Protein 6DXS (pdb70)

B-factor: mean 25.25, std 6.16, range [16.17, 60.84]

Solvent-accessible surface area: 50639 Å² total; per-residue (Å²): 120,25,18,0,3,5,3,4,4,3,10,38,10,3,125,21,4,48,97,18,16,98,80,10,47,61,11,78,140,56,73,100,112,58,35,126,80,38,180,15,50,62,90,64,0,77,93,12,0,71,58,24,4,13,112,10,6,76,131,28,43,16,55,6,4,4,1,5,4,68,7,55,24,13,8,12,47,36,26,43,51,84,5,5,43,58,7,0,69,19,9,0,57,6,0,15,71,0,28,102,41,13,70,48,7,1,8,1,7,0,6,10,3,8,0,57,108,18,81,6,86,17,0,46,64,11,0,61,57,0,4,79,140,59,25,2,0,0,2,6,0,7,16,0,1,25,1,0,32,9,121,22,44,42,1,37,56,176,54,1,26,64,0,0,97,39,2,60,113,14,53,4,1,0,11,0,8,3,0,13,28,85,9,107,2,6,38,21,24,0,0,0,11,1,3,3,4,3,6,2,0,0,14,3,0,84,18,79,6,15,67,82,15,92,83,3,34,0,1,0,0,9,0,0,0,1,0,0,0,0,24,0,4,0,56,1,5,2,75,80,69,190,39,53,65,8,89,93,6,3,12,96,10,0,3,0,0,0,0,0,3,8,56,30,0,1,71,7,2,32,93,30,7,90,35,74,1,4,0,6,0,4,21,7,9,12,17,1,85,10,35,3,43,75,71,49,74,74,1,2,16,0,48,115,16,2,63,72,13,146,26,60,112,120,62,54,35,6,3,5,8,15,2,1,1,110,0,7,40,74,3,24,58,100,2,101,98,74,35,26,127,106,112,47,24,0,3,4,2,1,7,3,7,48,21,11,155,30,2,51,77,17,15,92,85,6,54,63,12,73,131,62,70,102,117,52,42,120,80,39,175,11,52,62,34,65,0,55,88,20,0,52,58,29,2,8,116,11,2,74,113,34,39,17,58,9,2,3,1,3,4,78,3,43,20,14,16,9,45,29,22,45,49,72,1,9,44,49,4,0,70,13,6,0,58,5,0,10,68,0,37,101,32,5,22,26,3,3,8,4,8,0,5,9,3,11,3,53,109,28,83,8,90,25,1,30,59,8,0,50,67,0,5,90,151,53,30,3,0,0,2,6,0,10,13,0,1,24,0,1,101,64,178,35,44,53,0,32,63,176,58,0,20,68,0,0,84,45,2,55,113,14,57,3,2,1,12,2,5,1,0,11,31,64,18,141,90,31,122,16,44,50,36,0,15,78,36,2,2,33,61,1,0,45,29,3,0,109,24,74,3,17,54,89,20,96,83,5,33,0,2,0,0,29,3,0,22,39,0,8,164,77,33,42,163,13,136,35,54,2,108,148,80,190,43,62,64,5,86,88,7,2,5,97,11,0,3,0,0,0,10,31,42,90,49,87,15,2,75,60,4,35,119,38,6,81,41,79,0,5,0,7,0,3,12,8,16,12,55,56,110,39,69,14,122,115,84,44,70,85,54,2,16,0,42,106,22,1,72,71,17,147,36,58,101,154,62,51,40,15,3,6,0,13,5,0,3,104,0,6,42,64,3,30,57,87,3,120,40,27,35,15,120,122,184,32,26,0,1,7,3,2,9,2,10,52,25,6,160,28,1,63,87,17,8,94,84,6,46,57,11,67,162,78,72,120,111,53,47,126,80,30,155,14,54,60,89,69,0,97,120,20,0,94,59,24,1,22,100,9,5,157,110,34,35,17,66,9,2,3,1,5,4,85,4,39,36,14,15,8,44,39,12,45,37,73,3,8,45,49,3,0,68,8,9,0,57,6,0,18,71,0,34,115,42,24,66,117,15,2,9,3,11,0,3,8,0,12,3,50,106,26,87,8,88,22,1,24,58,5,0,54,66,0,2,77,137,51,37,3,1,0,2,7,0,5,18,2,2,15,1,0,91,69,175,40,44,59,0,39,55,179,61,1,27,74,0,0,94,35,1,48,117,19,62,4,1,1,14,2,4,0,0,13,37,60,22,139,90,29,129,19,48,51,37,0,18,74,32,4,3,33,69,2,0,44,26,1,0,119,18,81,5,20,60,81,16,90,86,5,25,0,2,0,0,22,4,0,25,36,0,10,164,74,35,48,157,8,120,36,52,1,24,141,84,128,38,53,23,5,49,39,7,1,14,71,6,0,5,0,0,1,9,32,44,82,50,83,19,2,72,61,5,32,122,50,12,79,51,72,1,3,0,7,0,4,16,8,16,10,56,48,107,37,82,10,118,120,78,48,73,79,56,2,16,0,44,111,18,2,62,70,25,154,31,51,116,146,62,51,36,19,3,12,5,10,2,0,3,109,0,7,41,76,5,25,56,93,3,121,91,130,53,66,127,120,106,24,18,0,3,5,6,3,4,2,11,48,31,12,168,31,6,60,81,12,11,92,71,7,56,51,13,77,139,63,68,110,124,54,50,124,72,37,154,14,47,66,80,78,0,90,111,18,0,92,59,21,3,35,103,22,7,165,122,33,45,21,71,8,5,4,1,5,5,84,6,44,37,7,17,8,40,37,10,51,36,70,6,5,39,60,5,0,59,10,8,0,60,6,1,13,57,0,28,108,38,22,63,109,20,2,10,2,8,0,10,5,2,8,2,53,111,24,76,5,91,28,0,36,62,6,0,61,71,0,2,72,134,64,27,2,1,0,2,5,0,8,15,1,1,24,2,0,39,8,134,25,44,26,0,38,54,182,58,1,25,71,0,0,109,31,3,57,118,5,61,3,2,1,14,4,7,4,2,12,31,69,2,134,8,12,34,22,31,0,0,1,16,2,2,4,5,2,3,2,0,1,11,1,0,74,18,74,3,15,63,76,18,85,84,3,33,0,1,0,1,8,0,0,0,2,0,0,0,0,28,0,2,0,36,2,5,3,13,83,70,116,48,53,12,5,34,19,9,2,6,84,5,0,5,0,0,0,1,0,5,8,50,30,0,1,65,7,1,38,100,25,6,41,27,49,0,5,0,6,0,4,23,9,10,12,16,1,92,25,85,2,103,102,72,51,84,93,1,3,7,0,42,118,16,3,62,64,22,150,34,58,116,117,47,50,49,18,4,3,6,13,0,0,1,121,0,8,36,72,5,27,54,99,3,114,92,124,57,70,118,109

Radius of gyration: 37.73 Å; Cα contacts (8 Å, |Δi|>4): 2686; chains: 4; bounding box: 111×92×84 Å

Organism: Sphingobium sp. (strain NBRC 103272 / SYK-6) (NCBI:txid627192)

Nearest PDB structures (foldseek):
  6dxq-assembly2_B  TM=1.000E+00  e=5.771E-63  Sphingobium sp. SYK-6
  6dxq-assembly1_C-2  TM=1.000E+00  e=2.843E-62  Sphingobium sp. SYK-6
  6dxq-assembly1_A  TM=1.000E+00  e=4.235E-62  Sphingobium sp. SYK-6
  6dxs-assembly1_A  TM=9.973E-01  e=2.475E-61  Sphingobium sp. SYK-6
  6dxq-assembly2_D-3  TM=9.991E-01  e=1.581E-59  Sphingobium sp. SYK-6

Foldseek 3Di:
DAFEAEDAAQQQAQPLLVVQLVQCLVQVVVVHDRDPRDDDDLVSLVVSCVVFVVVVCVVLVHFAYAYEHAFQPLLLVPDAQVSLVVNQCVRQVSLLSVCVVPVRHYAYAGEASDHPVDFCVRSLVVVCCCCVVSNHQAYEDEQCSNAADSPHDAPQDCSCVVVLVSCLVSVHAYEYGHYHHPDVVAGVPPGVLLVSLQVNLVSQLLHQRCVVVVQHAYEREPLSRCCLVCVVVSQVVCVVNVHDGCCVRPQVRYAYEQQHQDQVVSVRSPVRRDLLRYAYHFRAPHDFPDADPVPRGGSRSRVVNLVPDDDDVVSSCNHRPVNVCVNRVSVVVVVVVVVHDD/DAFEAEDAEPPQDDVLLVVLLVQCLVCVVVVHHRDDRDDDDLVSLVVRCVVFVVVVCVVLVHFAYAYEHFFQSQLQVSDHLVSLLVSQVVRQVSLLSNCVSPVRHYAYAGEASDHDPDARVRRLVVVCCCCPPSNHQAYEDEQCSNFADSPHDAPLDCSCVVVLVVCLVSLHAYEHAHYHHPDPVAGRPPGVLLVRLQSNVVSQLLDQSCVVVVSYAYEREQLRNCCLVVVVVSQVVCVVSPHDGCVPRPQVHYAYEQCHQDLVSLVSSPVRPDLLRYAYHQHAPHPFDDCDPVPRHGRSSSVVSVVPDPDDPVSSCSHRPNNVCVNRVSVVVVCVVVVNDD/DAFEAEDAALPQAQPQLVVQLVQLLVCVVVVHDGDDRDDDDLVRLVVSCCVFVVVVCVVLPHWAYAYEHQQQVLLQVSDHLSNLLVSQVVRQVSQLVNCVVPVRHYAYAGEASDHDPDFRPSRLVSCCCCVPPSPHQAYEDECPSNAADNPHDACLDCSCVVVQVSCLVSLHAYEHAHYHHPPPVADHPVGVLLCSLQVNVVSLLLDQSCVVVVSYAYEREQLRRCCLVVVVVSQVVCVVSVHDGCVPRPQVRYAYEQQHQDQVVNVSSPVRDDLLRYAYHQHAPPPFPDADVVPRHGSRSCVVNVVVDPDDPVSVCSRRPVSCCVSRVSVVVVCVVVVNDD/DAFEAADAELDQAADQLVVQLVQLLVCVVVVHHGDDRDDDDLVSLVCSCVVFVVVVCVVLVHFAYAYEHAQQPLQQVSDDLSSLLVSQVVRQVSLLSVCVVPVRHYAYEGEASDHDVDACPRSLVVVCCCCVPSNHQAYEAECCSNAADSPHDAPLDPSCVVVQVVCLVSVHAYEHAHYHHPPPPDDCPPGVLLVSLQVNVVSLLLDQVCVVVVSHAYEREPLSRCCLVCVVVSQVVSVVNVHDGCCPRPQVHYAYEQQHQDQVVSVSSPVRRDLLRYAYHQRAPDDFPDADVVPRHGSRSCVVNVVVDPDDPVSVCSHRPVSVCVNRVSVVVVCVVVVNHD

Structure (mmCIF, N/CA/C/O backbone):
data_6DXS
#
_entry.id   6DXS
#
_cell.length_a   82.689
_cell.length_b   78.253
_cell.length_c   136.216
_cell.angle_alpha   90.00
_cell.angle_beta   89.98
_cell.angle_gamma   90.00
#
_symmetry.space_group_name_H-M   'P 1 21 1'
#
loop_
_entity.id
_entity.type
_entity.pdbx_description
1 polymer '4-oxalomesaconate hydratase'
2 non-polymer 'ZINC ION'
3 non-polymer '(2Z)-4-oxobut-2-ene-1,2,4-tricarboxylic acid'
4 water water
#
loop_
_atom_site.group_PDB
_atom_site.id
_atom_site.type_symbol
_atom_site.label_atom_id
_atom_site.label_alt_id
_atom_site.label_comp_id
_atom_site.label_asym_id
_atom_site.label_entity_id
_atom_site.label_seq_id
_atom_site.pdbx_PDB_ins_code
_atom_site.Cartn_x
_atom_site.Cartn_y
_atom_site.Cartn_z
_atom_site.occupancy
_atom_site.B_iso_or_equiv
_atom_site.auth_seq_id
_atom_site.auth_comp_id
_atom_site.auth_asym_id
_atom_site.auth_atom_id
_atom_site.pdbx_PDB_model_num
ATOM 1 N N . MET A 1 1 ? 108.786 75.290 159.253 1.00 25.07 2 MET A N 1
ATOM 2 C CA . MET A 1 1 ? 109.652 75.652 160.372 1.00 28.93 2 MET A CA 1
ATOM 3 C C . MET A 1 1 ? 108.850 75.987 161.621 1.00 29.27 2 MET A C 1
ATOM 4 O O . MET A 1 1 ? 107.700 76.414 161.528 1.00 32.95 2 MET A O 1
ATOM 9 N N . MET A 1 2 ? 109.476 75.821 162.785 1.00 26.48 3 MET A N 1
ATOM 10 C CA . MET A 1 2 ? 108.833 76.011 164.076 1.00 26.66 3 MET A CA 1
ATOM 11 C C . MET A 1 2 ? 109.347 77.287 164.726 1.00 27.88 3 MET A C 1
ATOM 12 O O . MET A 1 2 ? 110.546 77.561 164.703 1.00 34.21 3 MET A O 1
ATOM 17 N N . ILE A 1 3 ? 108.442 78.063 165.312 1.00 29.53 4 ILE A N 1
ATOM 18 C CA . ILE A 1 3 ? 108.766 79.372 165.863 1.00 28.09 4 ILE A CA 1
ATOM 19 C C . ILE A 1 3 ? 108.538 79.297 167.366 1.00 28.79 4 ILE A C 1
ATOM 20 O O . ILE A 1 3 ? 107.394 79.336 167.835 1.00 35.22 4 ILE A O 1
ATOM 25 N N . ILE A 1 4 ? 109.624 79.200 168.126 1.00 21.99 5 ILE A N 1
ATOM 26 C CA . ILE A 1 4 ? 109.572 79.066 169.575 1.00 19.47 5 ILE A CA 1
ATOM 27 C C . ILE A 1 4 ? 110.109 80.343 170.198 1.00 20.37 5 ILE A C 1
ATOM 28 O O . ILE A 1 4 ? 111.205 80.800 169.849 1.00 22.38 5 ILE A O 1
ATOM 33 N N . ASP A 1 5 ? 109.352 80.888 171.151 1.00 20.57 6 ASP A N 1
ATOM 34 C CA . ASP A 1 5 ? 109.631 82.163 171.802 1.00 17.16 6 ASP A CA 1
ATOM 35 C C . ASP A 1 5 ? 110.187 81.857 173.193 1.00 18.46 6 ASP A C 1
ATOM 36 O O . ASP A 1 5 ? 109.435 81.480 174.094 1.00 17.33 6 ASP A O 1
ATOM 41 N N . CYS A 1 6 ? 111.507 82.014 173.370 1.00 17.30 7 CYS A N 1
ATOM 42 C CA . CYS A 1 6 ? 112.189 81.507 174.559 1.00 17.44 7 CYS A CA 1
ATOM 43 C C . CYS A 1 6 ? 112.016 82.380 175.794 1.00 18.07 7 CYS A C 1
ATOM 44 O O . CYS A 1 6 ? 112.453 81.968 176.877 1.00 17.72 7 CYS A O 1
ATOM 47 N N . HIS A 1 7 ? 111.364 83.540 175.685 1.00 21.71 8 HIS A N 1
ATOM 48 C CA . HIS A 1 7 ? 111.246 84.499 176.786 1.00 17.88 8 HIS A CA 1
ATOM 49 C C . HIS A 1 7 ? 109.807 84.984 176.870 1.00 17.31 8 HIS A C 1
ATOM 50 O O . HIS A 1 7 ? 109.351 85.724 175.997 1.00 17.18 8 HIS A O 1
ATOM 57 N N . GLY A 1 8 ? 109.094 84.572 177.912 1.00 18.48 9 GLY A N 1
ATOM 58 C CA . GLY A 1 8 ? 107.714 84.979 178.086 1.00 17.38 9 GLY A CA 1
ATOM 59 C C . GLY A 1 8 ? 107.235 84.775 179.503 1.00 17.53 9 GLY A C 1
ATOM 60 O O . GLY A 1 8 ? 107.336 83.664 180.025 1.00 17.65 9 GLY A O 1
ATOM 61 N N . HIS A 1 9 ? 106.710 85.820 180.137 1.00 17.96 10 HIS A N 1
ATOM 62 C CA . HIS A 1 9 ? 106.191 85.705 181.495 1.00 19.25 10 HIS A CA 1
ATOM 63 C C . HIS A 1 9 ? 104.677 85.856 181.523 1.00 18.10 10 HIS A C 1
ATOM 64 O O . HIS A 1 9 ? 104.032 86.278 180.562 1.00 17.97 10 HIS A O 1
ATOM 71 N N . TYR A 1 10 ? 104.118 85.462 182.649 1.00 22.88 11 TYR A N 1
ATOM 72 C CA . TYR A 1 10 ? 102.681 85.446 182.868 1.00 25.66 11 TYR A CA 1
ATOM 73 C C . TYR A 1 10 ? 102.363 86.733 183.620 1.00 22.97 11 TYR A C 1
ATOM 74 O O . TYR A 1 10 ? 102.488 86.795 184.844 1.00 22.68 11 TYR A O 1
ATOM 83 N N . THR A 1 11 ? 101.980 87.769 182.867 1.00 25.65 12 THR A N 1
ATOM 84 C CA . THR A 1 11 ? 101.820 89.135 183.368 1.00 24.69 12 THR A CA 1
ATOM 85 C C . THR A 1 11 ? 100.381 89.523 183.691 1.00 24.13 12 THR A C 1
ATOM 86 O O . THR A 1 11 ? 100.164 90.295 184.631 1.00 23.66 12 THR A O 1
ATOM 90 N N . VAL A 1 12 ? 99.400 89.029 182.927 1.00 24.70 13 VAL A N 1
ATOM 91 C CA . VAL A 1 12 ? 97.986 89.341 183.120 1.00 23.42 13 VAL A CA 1
ATOM 92 C C . VAL A 1 12 ? 97.331 88.118 183.754 1.00 26.65 13 VAL A C 1
ATOM 93 O O . VAL A 1 12 ? 96.884 87.210 183.047 1.00 25.42 13 VAL A O 1
ATOM 97 N N . LEU A 1 13 ? 97.222 88.121 185.086 1.00 29.87 14 LEU A N 1
ATOM 98 C CA . LEU A 1 13 ? 96.944 86.967 185.933 1.00 33.49 14 LEU A CA 1
ATOM 99 C C . LEU A 1 13 ? 95.505 86.963 186.430 1.00 36.62 14 LEU A C 1
ATOM 100 O O . LEU A 1 13 ? 94.815 87.986 186.391 1.00 34.22 14 LEU A O 1
ATOM 105 N N . PRO A 1 14 ? 95.009 85.811 186.894 1.00 36.57 15 PRO A N 1
ATOM 106 C CA . PRO A 1 14 ? 93.763 85.815 187.662 1.00 36.59 15 PRO A CA 1
ATOM 107 C C . PRO A 1 14 ? 93.881 86.760 188.847 1.00 41.65 15 PRO A C 1
ATOM 108 O O . PRO A 1 14 ? 94.946 86.914 189.447 1.00 44.36 15 PRO A O 1
ATOM 112 N N . LYS A 1 15 ? 92.765 87.411 189.173 1.00 42.65 16 LYS A N 1
ATOM 113 C CA . LYS A 1 15 ? 92.821 88.538 190.093 1.00 37.72 16 LYS A CA 1
ATOM 114 C C . LYS A 1 15 ? 93.138 88.085 191.513 1.00 35.15 16 LYS A C 1
ATOM 115 O O . LYS A 1 15 ? 93.856 88.776 192.242 1.00 35.50 16 LYS A O 1
ATOM 121 N N . ALA A 1 16 ? 92.631 86.916 191.915 1.00 36.71 17 ALA A N 1
ATOM 122 C CA . ALA A 1 16 ? 92.881 86.409 193.265 1.00 36.53 17 ALA A CA 1
ATOM 123 C C . ALA A 1 16 ? 94.370 86.225 193.535 1.00 34.90 17 ALA A C 1
ATOM 124 O O . ALA A 1 16 ? 94.850 86.511 194.641 1.00 34.27 17 ALA A O 1
ATOM 126 N N . HIS A 1 17 ? 95.109 85.712 192.549 1.00 34.74 18 HIS A N 1
ATOM 127 C CA . HIS A 1 17 ? 96.565 85.643 192.652 1.00 32.16 18 HIS A CA 1
ATOM 128 C C . HIS A 1 17 ? 97.147 86.947 193.185 1.00 31.05 18 HIS A C 1
ATOM 129 O O . HIS A 1 17 ? 97.955 86.945 194.122 1.00 33.44 18 HIS A O 1
ATOM 136 N N . ASP A 1 18 ? 96.735 88.077 192.599 1.00 30.90 19 ASP A N 1
ATOM 137 C CA . ASP A 1 18 ? 97.321 89.366 192.956 1.00 29.10 19 ASP A CA 1
ATOM 138 C C . ASP A 1 18 ? 96.780 89.871 194.291 1.00 27.87 19 ASP A C 1
ATOM 139 O O . ASP A 1 18 ? 97.554 90.255 195.174 1.00 25.46 19 ASP A O 1
ATOM 144 N N . GLU A 1 19 ? 95.451 89.853 194.467 1.00 28.26 20 GLU A N 1
ATOM 145 C CA . GLU A 1 19 ? 94.857 90.261 195.740 1.00 29.88 20 GLU A CA 1
ATOM 146 C C . GLU A 1 19 ? 95.509 89.534 196.905 1.00 31.81 20 GLU A C 1
ATOM 147 O O . GLU A 1 19 ? 95.682 90.104 197.990 1.00 33.78 20 GLU A O 1
ATOM 153 N N . TRP A 1 20 ? 95.861 88.267 196.699 1.00 32.51 21 TRP A N 1
ATOM 154 C CA . TRP A 1 20 ? 96.447 87.456 197.762 1.00 33.38 21 TRP A CA 1
ATOM 155 C C . TRP A 1 20 ? 97.855 87.924 198.098 1.00 28.07 21 TRP A C 1
ATOM 156 O O . TRP A 1 20 ? 98.200 88.097 199.271 1.00 28.01 21 TRP A O 1
ATOM 167 N N . ARG A 1 21 ? 98.686 88.115 197.072 1.00 27.42 22 ARG A N 1
ATOM 168 C CA . ARG A 1 21 ? 100.084 88.477 197.278 1.00 30.02 22 ARG A CA 1
ATOM 169 C C . ARG A 1 21 ? 100.216 89.755 198.103 1.00 32.11 22 ARG A C 1
ATOM 170 O O . ARG A 1 21 ? 101.122 89.875 198.935 1.00 35.57 22 ARG A O 1
ATOM 178 N N . GLU A 1 22 ? 99.315 90.719 197.888 1.00 30.42 23 GLU A N 1
ATOM 179 C CA . GLU A 1 22 ? 99.289 91.933 198.695 1.00 27.92 23 GLU A CA 1
ATOM 180 C C . GLU A 1 22 ? 98.947 91.632 200.141 1.00 34.35 23 GLU A C 1
ATOM 181 O O . GLU A 1 22 ? 99.428 92.315 201.050 1.00 37.67 23 GLU A O 1
ATOM 187 N N . GLN A 1 23 ? 98.102 90.630 200.368 1.00 37.08 24 GLN A N 1
ATOM 188 C CA . GLN A 1 23 ? 97.756 90.230 201.725 1.00 37.61 24 GLN A CA 1
ATOM 189 C C . GLN A 1 23 ? 98.898 89.478 202.383 1.00 36.17 24 GLN A C 1
ATOM 190 O O . GLN A 1 23 ? 99.139 89.639 203.585 1.00 37.78 24 GLN A O 1
ATOM 196 N N . GLN A 1 24 ? 99.601 88.640 201.617 1.00 36.26 25 GLN A N 1
ATOM 197 C CA . GLN A 1 24 ? 100.729 87.903 202.178 1.00 36.60 25 GLN A CA 1
ATOM 198 C C . GLN A 1 24 ? 101.844 88.847 202.593 1.00 40.20 25 GLN A C 1
ATOM 199 O O . GLN A 1 24 ? 102.601 88.549 203.525 1.00 46.02 25 GLN A O 1
ATOM 205 N N . LYS A 1 25 ? 101.963 89.984 201.910 1.00 38.34 26 LYS A N 1
ATOM 206 C CA . LYS A 1 25 ? 102.872 91.030 202.352 1.00 34.47 26 LYS A CA 1
ATOM 207 C C . LYS A 1 25 ? 102.228 91.899 203.423 1.00 31.22 26 LYS A C 1
ATOM 208 O O . LYS A 1 25 ? 102.922 92.408 204.311 1.00 29.02 26 LYS A O 1
ATOM 214 N N . ALA A 1 26 ? 100.905 92.049 203.363 1.00 32.02 27 ALA A N 1
ATOM 215 C CA . ALA A 1 26 ? 100.165 92.682 204.449 1.00 38.17 27 ALA A CA 1
ATOM 216 C C . ALA A 1 26 ? 100.288 91.874 205.735 1.00 39.65 27 ALA A C 1
ATOM 217 O O . ALA A 1 26 ? 100.641 92.409 206.793 1.00 42.62 27 ALA A O 1
ATOM 219 N N . ALA A 1 27 ? 99.983 90.581 205.666 1.00 38.65 28 ALA A N 1
ATOM 220 C CA . ALA A 1 27 ? 100.230 89.711 206.804 1.00 39.78 28 ALA A CA 1
ATOM 221 C C . ALA A 1 27 ? 101.677 89.824 207.271 1.00 38.52 28 ALA A C 1
ATOM 222 O O . ALA A 1 27 ? 101.947 90.091 208.447 1.00 40.36 28 ALA A O 1
ATOM 224 N N . PHE A 1 28 ? 102.624 89.640 206.352 1.00 38.29 29 PHE A N 1
ATOM 225 C CA . PHE A 1 28 ? 104.020 89.514 206.760 1.00 38.88 29 PHE A CA 1
ATOM 226 C C . PHE A 1 28 ? 104.503 90.738 207.523 1.00 40.43 29 PHE A C 1
ATOM 227 O O . PHE A 1 28 ? 105.337 90.615 208.429 1.00 43.33 29 PHE A O 1
ATOM 235 N N . LYS A 1 29 ? 104.026 91.925 207.164 1.00 36.24 30 LYS A N 1
ATOM 236 C CA . LYS A 1 29 ? 104.338 93.079 207.991 1.00 38.59 30 LYS A CA 1
ATOM 237 C C . LYS A 1 29 ? 103.691 92.931 209.356 1.00 41.08 30 LYS A C 1
ATOM 238 O O . LYS A 1 29 ? 104.353 93.068 210.387 1.00 46.91 30 LYS A O 1
ATOM 244 N N . ALA A 1 30 ? 102.403 92.606 209.380 1.00 39.05 31 ALA A N 1
ATOM 245 C CA . ALA A 1 30 ? 101.665 92.558 210.632 1.00 42.15 31 ALA A CA 1
ATOM 246 C C . ALA A 1 30 ? 102.001 91.276 211.382 1.00 46.28 31 ALA A C 1
ATOM 247 O O . ALA A 1 30 ? 101.226 90.807 212.222 1.00 45.33 31 ALA A O 1
ATOM 249 N N . GLY A 1 31 ? 103.166 90.708 211.069 1.00 47.75 32 GLY A N 1
ATOM 250 C CA . GLY A 1 31 ? 103.626 89.489 211.703 1.00 48.27 32 GLY A CA 1
ATOM 251 C C . GLY A 1 31 ? 102.525 88.459 211.733 1.00 47.31 32 GLY A C 1
ATOM 252 O O . GLY A 1 31 ? 102.477 87.617 212.634 1.00 46.36 32 GLY A O 1
ATOM 253 N N . GLN A 1 32 ? 101.606 88.534 210.722 1.00 47.40 33 GLN A N 1
ATOM 254 C CA . GLN A 1 32 ? 100.408 87.723 210.597 1.00 47.68 33 GLN A CA 1
ATOM 255 C C . GLN A 1 32 ? 100.667 86.490 209.738 1.00 46.81 33 GLN A C 1
ATOM 256 O O . GLN A 1 32 ? 101.572 86.482 208.895 1.00 41.95 33 GLN A O 1
ATOM 262 N N . PRO A 1 33 ? 99.873 85.444 209.947 1.00 49.65 34 PRO A N 1
ATOM 263 C CA . PRO A 1 33 ? 99.894 84.308 209.023 1.00 50.61 34 PRO A CA 1
ATOM 264 C C . PRO A 1 33 ? 99.499 84.763 207.629 1.00 50.85 34 PRO A C 1
ATOM 265 O O . PRO A 1 33 ? 98.912 85.829 207.440 1.00 50.47 34 PRO A O 1
ATOM 269 N N . ALA A 1 34 ? 99.837 83.940 206.640 1.00 49.30 35 ALA A N 1
ATOM 270 C CA . ALA A 1 34 ? 99.324 84.175 205.305 1.00 45.20 35 ALA A CA 1
ATOM 271 C C . ALA A 1 34 ? 97.841 83.815 205.262 1.00 41.97 35 ALA A C 1
ATOM 272 O O . ALA A 1 34 ? 97.385 82.945 206.010 1.00 42.90 35 ALA A O 1
ATOM 274 N N . PRO A 1 35 ? 97.066 84.471 204.409 1.00 39.14 36 PRO A N 1
ATOM 275 C CA . PRO A 1 35 ? 95.685 84.059 204.214 1.00 38.46 36 PRO A CA 1
ATOM 276 C C . PRO A 1 35 ? 95.636 82.808 203.360 1.00 39.52 36 PRO A C 1
ATOM 277 O O . PRO A 1 35 ? 96.551 82.565 202.557 1.00 41.95 36 PRO A O 1
ATOM 281 N N . PRO A 1 36 ? 94.606 81.982 203.512 1.00 38.85 37 PRO A N 1
ATOM 282 C CA . PRO A 1 36 ? 94.429 80.859 202.588 1.00 37.89 37 PRO A CA 1
ATOM 283 C C . PRO A 1 36 ? 94.597 81.308 201.140 1.00 38.91 37 PRO A C 1
ATOM 284 O O . PRO A 1 36 ? 94.169 82.399 200.754 1.00 35.89 37 PRO A O 1
ATOM 288 N N . TYR A 1 37 ? 95.246 80.464 200.340 1.00 39.31 38 TYR A N 1
ATOM 289 C CA . TYR A 1 37 ? 95.487 80.804 198.946 1.00 37.56 38 TYR A CA 1
ATOM 290 C C . TYR A 1 37 ? 94.225 80.565 198.133 1.00 41.43 38 TYR A C 1
ATOM 291 O O . TYR A 1 37 ? 93.705 79.445 198.131 1.00 45.34 38 TYR A O 1
ATOM 300 N N . PRO A 1 38 ? 93.724 81.563 197.414 1.00 40.21 39 PRO A N 1
ATOM 301 C CA . PRO A 1 38 ? 92.424 81.418 196.751 1.00 42.72 39 PRO A CA 1
ATOM 302 C C . PRO A 1 38 ? 92.423 80.291 195.728 1.00 44.56 39 PRO A C 1
ATOM 303 O O . PRO A 1 38 ? 93.304 80.209 194.868 1.00 48.64 39 PRO A O 1
ATOM 307 N N . GLU A 1 39 ? 91.416 79.420 195.823 1.00 43.04 40 GLU A N 1
ATOM 308 C CA . GLU A 1 39 ? 91.191 78.429 194.779 1.00 40.21 40 GLU A CA 1
ATOM 309 C C . GLU A 1 39 ? 90.807 79.137 193.484 1.00 37.16 40 GLU A C 1
ATOM 310 O O . GLU A 1 39 ? 89.904 79.978 193.471 1.00 41.30 40 GLU A O 1
ATOM 316 N N . ILE A 1 40 ? 91.495 78.800 192.396 1.00 36.55 41 ILE A N 1
ATOM 317 C CA . ILE A 1 40 ? 91.379 79.513 191.130 1.00 36.47 41 ILE A CA 1
ATOM 318 C C . ILE A 1 40 ? 90.976 78.535 190.038 1.00 41.20 41 ILE A C 1
ATOM 319 O O . ILE A 1 40 ? 91.535 77.437 189.941 1.00 43.28 41 ILE A O 1
ATOM 324 N N . SER A 1 41 ? 90.028 78.953 189.198 1.00 39.09 42 SER A N 1
ATOM 325 C CA . SER A 1 41 ? 89.420 78.079 188.203 1.00 36.94 42 SER A CA 1
ATOM 326 C C . SER A 1 41 ? 90.289 77.963 186.959 1.00 34.60 42 SER A C 1
ATOM 327 O O . SER A 1 41 ? 90.938 78.928 186.542 1.00 36.86 42 SER A O 1
ATOM 330 N N . ASP A 1 42 ? 90.281 76.767 186.356 1.00 31.31 43 ASP A N 1
ATOM 331 C CA . ASP A 1 42 ? 90.938 76.583 185.065 1.00 32.13 43 ASP A CA 1
ATOM 332 C C . ASP A 1 42 ? 90.523 77.677 184.091 1.00 33.35 43 ASP A C 1
ATOM 333 O O . ASP A 1 42 ? 91.334 78.159 183.292 1.00 33.85 43 ASP A O 1
ATOM 338 N N . ASP A 1 43 ? 89.257 78.086 184.145 1.00 34.72 44 ASP A N 1
ATOM 339 C CA . ASP A 1 43 ? 88.787 79.122 183.230 1.00 35.89 44 ASP A CA 1
ATOM 340 C C . ASP A 1 43 ? 89.404 80.478 183.570 1.00 37.26 44 ASP A C 1
ATOM 341 O O . ASP A 1 43 ? 89.886 81.188 182.680 1.00 37.69 44 ASP A O 1
ATOM 346 N N . GLU A 1 44 ? 89.422 80.848 184.858 1.00 35.60 45 GLU A N 1
ATOM 347 C CA . GLU A 1 44 ? 90.087 82.088 185.257 1.00 36.24 45 GLU A CA 1
ATOM 348 C C . GLU A 1 44 ? 91.536 82.129 184.799 1.00 35.45 45 GLU A C 1
ATOM 349 O O . GLU A 1 44 ? 92.124 83.215 184.721 1.00 38.29 45 GLU A O 1
ATOM 355 N N . ILE A 1 45 ? 92.125 80.961 184.552 1.00 37.10 46 ILE A N 1
ATOM 356 C CA . ILE A 1 45 ? 93.435 80.824 183.919 1.00 32.16 46 ILE A CA 1
ATOM 357 C C . ILE A 1 45 ? 93.314 80.844 182.404 1.00 32.69 46 ILE A C 1
ATOM 358 O O . ILE A 1 45 ? 94.079 81.513 181.703 1.00 26.94 46 ILE A O 1
ATOM 363 N N . ARG A 1 46 ? 92.377 80.051 181.884 1.00 33.90 47 ARG A N 1
ATOM 364 C CA . ARG A 1 46 ? 92.090 80.088 180.460 1.00 32.99 47 ARG A CA 1
ATOM 365 C C . ARG A 1 46 ? 91.794 81.511 180.006 1.00 26.60 47 ARG A C 1
ATOM 366 O O . ARG A 1 46 ? 92.342 81.986 179.009 1.00 26.70 47 ARG A O 1
ATOM 374 N N . GLU A 1 47 ? 90.937 82.218 180.735 1.00 26.78 48 GLU A N 1
ATOM 375 C CA . GLU A 1 47 ? 90.522 83.540 180.269 1.00 27.74 48 GLU A CA 1
ATOM 376 C C . GLU A 1 47 ? 91.725 84.465 180.079 1.00 25.58 48 GLU A C 1
ATOM 377 O O . GLU A 1 47 ? 91.933 85.023 178.992 1.00 28.32 48 GLU A O 1
ATOM 383 N N . THR A 1 48 ? 92.545 84.620 181.118 1.00 25.78 49 THR A N 1
ATOM 384 C CA . THR A 1 48 ? 93.696 85.514 181.014 1.00 26.19 49 THR A CA 1
ATOM 385 C C . THR A 1 48 ? 94.635 85.074 179.898 1.00 28.20 49 THR A C 1
ATOM 386 O O . THR A 1 48 ? 95.076 85.897 179.089 1.00 29.18 49 THR A O 1
ATOM 390 N N . ILE A 1 49 ? 94.948 83.773 179.828 1.00 30.22 50 ILE A N 1
ATOM 391 C CA . ILE A 1 49 ? 95.790 83.270 178.737 1.00 27.52 50 ILE A CA 1
ATOM 392 C C . ILE A 1 49 ? 95.075 83.444 177.402 1.00 29.12 50 ILE A C 1
ATOM 393 O O . ILE A 1 49 ? 95.542 84.165 176.513 1.00 30.95 50 ILE A O 1
ATOM 398 N N . GLU A 1 50 ? 93.910 82.806 177.256 1.00 31.47 51 GLU A N 1
ATOM 399 C CA . GLU A 1 50 ? 93.161 82.886 176.002 1.00 30.61 51 GLU A CA 1
ATOM 400 C C . GLU A 1 50 ? 93.015 84.328 175.527 1.00 26.85 51 GLU A C 1
ATOM 401 O O . GLU A 1 50 ? 93.121 84.608 174.327 1.00 23.95 51 GLU A O 1
ATOM 407 N N . ALA A 1 51 ? 92.781 85.261 176.458 1.00 27.67 52 ALA A N 1
ATOM 408 C CA . ALA A 1 51 ? 92.538 86.657 176.110 1.00 28.22 52 ALA A CA 1
ATOM 409 C C . ALA A 1 51 ? 93.813 87.435 175.802 1.00 31.24 52 ALA A C 1
ATOM 410 O O . ALA A 1 51 ? 93.755 88.467 175.127 1.00 35.22 52 ALA A O 1
ATOM 412 N N . ASN A 1 52 ? 94.958 86.978 176.305 1.00 29.83 53 ASN A N 1
ATOM 413 C CA . ASN A 1 52 ? 96.196 87.730 176.234 1.00 26.18 53 ASN A CA 1
ATOM 414 C C . ASN A 1 52 ? 97.177 86.948 175.380 1.00 26.27 53 ASN A C 1
ATOM 415 O O . ASN A 1 52 ? 97.227 87.147 174.146 1.00 26.70 53 ASN A O 1
ATOM 420 N N . GLN A 1 53 ? 97.971 86.045 175.953 1.00 24.85 54 GLN A N 1
ATOM 421 C CA . GLN A 1 53 ? 99.135 85.548 175.246 1.00 26.20 54 GLN A CA 1
ATOM 422 C C . GLN A 1 53 ? 98.729 84.733 174.038 1.00 26.87 54 GLN A C 1
ATOM 423 O O . GLN A 1 53 ? 99.319 84.879 172.964 1.00 24.46 54 GLN A O 1
ATOM 429 N N . LEU A 1 54 ? 97.722 83.872 174.187 1.00 29.98 55 LEU A N 1
ATOM 430 C CA . LEU A 1 54 ? 97.322 83.020 173.074 1.00 28.86 55 LEU A CA 1
ATOM 431 C C . LEU A 1 54 ? 96.740 83.840 171.923 1.00 23.84 55 LEU A C 1
ATOM 432 O O . LEU A 1 54 ? 96.970 83.516 170.752 1.00 21.44 55 LEU A O 1
ATOM 437 N N . ARG A 1 55 ? 96.029 84.929 172.230 1.00 27.66 56 ARG A N 1
ATOM 438 C CA . ARG A 1 55 ? 95.510 85.806 171.180 1.00 28.49 56 ARG A CA 1
ATOM 439 C C . ARG A 1 55 ? 96.631 86.448 170.372 1.00 24.94 56 ARG A C 1
ATOM 440 O O . ARG A 1 55 ? 96.471 86.688 169.169 1.00 22.32 56 ARG A O 1
ATOM 448 N N . LEU A 1 56 ? 97.771 86.727 171.008 1.00 24.39 57 LEU A N 1
ATOM 449 C CA . LEU A 1 56 ? 98.915 87.349 170.353 1.00 20.27 57 LEU A CA 1
ATOM 450 C C . LEU A 1 56 ? 99.831 86.332 169.696 1.00 21.88 57 LEU A C 1
ATOM 451 O O . LEU A 1 56 ? 100.446 86.629 168.666 1.00 25.56 57 LEU A O 1
ATOM 456 N N . ILE A 1 57 ? 99.977 85.162 170.319 1.00 19.52 58 ILE A N 1
ATOM 457 C CA . ILE A 1 57 ? 100.626 84.029 169.665 1.00 23.72 58 ILE A CA 1
ATOM 458 C C . ILE A 1 57 ? 99.984 83.792 168.300 1.00 26.84 58 ILE A C 1
ATOM 459 O O . ILE A 1 57 ? 100.669 83.717 167.274 1.00 27.91 58 ILE A O 1
ATOM 464 N N . LYS A 1 58 ? 98.647 83.742 168.259 1.00 26.16 59 LYS A N 1
ATOM 465 C CA . LYS A 1 58 ? 97.938 83.546 166.995 1.00 20.52 59 LYS A CA 1
ATOM 466 C C . LYS A 1 58 ? 98.291 84.630 165.991 1.00 23.75 59 LYS A C 1
ATOM 467 O O . LYS A 1 58 ? 98.835 84.355 164.913 1.00 26.41 59 LYS A O 1
ATOM 473 N N . GLU A 1 59 ? 97.958 85.877 166.326 1.00 25.30 60 GLU A N 1
ATOM 474 C CA . GLU A 1 59 ? 98.174 86.991 165.416 1.00 24.87 60 GLU A CA 1
ATOM 475 C C . GLU A 1 59 ? 99.615 87.078 164.951 1.00 24.16 60 GLU A C 1
ATOM 476 O O . GLU A 1 59 ? 99.881 87.574 163.852 1.00 23.84 60 GLU A O 1
ATOM 482 N N . ARG A 1 60 ? 100.561 86.625 165.766 1.00 21.08 61 ARG A N 1
ATOM 483 C CA . ARG A 1 60 ? 101.960 86.832 165.432 1.00 22.15 61 ARG A CA 1
ATOM 484 C C . ARG A 1 60 ? 102.623 85.634 164.777 1.00 19.04 61 ARG A C 1
ATOM 485 O O . ARG A 1 60 ? 103.767 85.751 164.331 1.00 17.68 61 ARG A O 1
ATOM 493 N N . GLY A 1 61 ? 101.935 84.506 164.677 1.00 21.03 62 GLY A N 1
ATOM 494 C CA . GLY A 1 61 ? 102.495 83.374 163.976 1.00 22.01 62 GLY A CA 1
ATOM 495 C C . GLY A 1 61 ? 103.532 82.583 164.744 1.00 21.51 62 GLY A C 1
ATOM 496 O O . GLY A 1 61 ? 104.485 82.080 164.141 1.00 22.39 62 GLY A O 1
ATOM 497 N N . ALA A 1 62 ? 103.370 82.448 166.062 1.00 23.70 63 ALA A N 1
ATOM 498 C CA . ALA A 1 62 ? 104.296 81.698 166.901 1.00 24.32 63 ALA A CA 1
ATOM 499 C C . ALA A 1 62 ? 103.660 80.394 167.351 1.00 26.91 63 ALA A C 1
ATOM 500 O O . ALA A 1 62 ? 102.466 80.346 167.656 1.00 32.88 63 ALA A O 1
ATOM 502 N N . ASP A 1 63 ? 104.473 79.341 167.405 1.00 26.84 64 ASP A N 1
ATOM 503 C CA . ASP A 1 63 ? 104.002 77.997 167.687 1.00 23.72 64 ASP A CA 1
ATOM 504 C C . ASP A 1 63 ? 103.982 77.694 169.175 1.00 22.42 64 ASP A C 1
ATOM 505 O O . ASP A 1 63 ? 103.044 77.058 169.662 1.00 24.77 64 ASP A O 1
ATOM 510 N N . MET A 1 64 ? 104.974 78.149 169.924 1.00 21.91 65 MET A N 1
ATOM 511 C CA . MET A 1 64 ? 104.904 77.914 171.356 1.00 25.87 65 MET A CA 1
ATOM 512 C C . MET A 1 64 ? 105.878 78.814 172.087 1.00 21.61 65 MET A C 1
ATOM 513 O O . MET A 1 64 ? 106.931 79.181 171.559 1.00 23.03 65 MET A O 1
ATOM 518 N N . THR A 1 65 ? 105.519 79.138 173.320 1.00 19.23 66 THR A N 1
ATOM 519 C CA . THR A 1 65 ? 106.302 80.024 174.170 1.00 20.57 66 THR A CA 1
ATOM 520 C C . THR A 1 65 ? 106.858 79.239 175.349 1.00 17.55 66 THR A C 1
ATOM 521 O O . THR A 1 65 ? 106.110 78.516 176.008 1.00 18.07 66 THR A O 1
ATOM 525 N N . ILE A 1 66 ? 108.159 79.388 175.612 1.00 17.57 67 ILE A N 1
ATOM 526 C CA . ILE A 1 66 ? 108.733 78.961 176.884 1.00 17.72 67 ILE A CA 1
ATOM 527 C C . ILE A 1 66 ? 108.272 79.938 177.949 1.00 17.73 67 ILE A C 1
ATOM 528 O O . ILE A 1 66 ? 108.519 81.146 177.851 1.00 20.29 67 ILE A O 1
ATOM 533 N N . PHE A 1 67 ? 107.614 79.419 178.976 1.00 17.85 68 PHE A N 1
ATOM 534 C CA . PHE A 1 67 ? 106.700 80.190 179.797 1.00 17.87 68 PHE A CA 1
ATOM 535 C C . PHE A 1 67 ? 107.128 80.055 181.249 1.00 20.39 68 PHE A C 1
ATOM 536 O O . PHE A 1 67 ? 107.296 78.940 181.743 1.00 22.93 68 PHE A O 1
ATOM 544 N N . SER A 1 68 ? 107.350 81.189 181.920 1.00 22.26 69 SER A N 1
ATOM 545 C CA . SER A 1 68 ? 107.756 81.157 183.320 1.00 22.13 69 SER A CA 1
ATOM 546 C C . SER A 1 68 ? 106.991 82.218 184.098 1.00 18.68 69 SER A C 1
ATOM 547 O O . SER A 1 68 ? 106.346 83.087 183.501 1.00 20.19 69 SER A O 1
ATOM 550 N N . PRO A 1 69 ? 107.029 82.173 185.424 1.00 19.12 70 PRO A N 1
ATOM 551 C CA . PRO A 1 69 ? 106.336 83.190 186.224 1.00 22.77 70 PRO A CA 1
ATOM 552 C C . PRO A 1 69 ? 106.811 84.602 185.904 1.00 23.21 70 PRO A C 1
ATOM 553 O O . PRO A 1 69 ? 107.886 84.817 185.351 1.00 24.23 70 PRO A O 1
ATOM 557 N N . ARG A 1 70 ? 105.988 85.578 186.287 1.00 24.43 71 ARG A N 1
ATOM 558 C CA . ARG A 1 70 ? 106.233 86.976 185.948 1.00 26.51 71 ARG A CA 1
ATOM 559 C C . ARG A 1 70 ? 107.501 87.505 186.610 1.00 26.43 71 ARG A C 1
ATOM 560 O O . ARG A 1 70 ? 107.790 87.206 187.775 1.00 27.61 71 ARG A O 1
ATOM 568 N N . ALA A 1 71 ? 108.250 88.320 185.855 1.00 27.17 72 ALA A N 1
ATOM 569 C CA . ALA A 1 71 ? 109.553 88.811 186.302 1.00 23.21 72 ALA A CA 1
ATOM 570 C C . ALA A 1 71 ? 109.413 89.957 187.286 1.00 22.08 72 ALA A C 1
ATOM 571 O O . ALA A 1 71 ? 109.979 89.920 188.382 1.00 26.97 72 ALA A O 1
ATOM 573 N N . SER A 1 72 ? 108.669 90.991 186.906 1.00 25.87 73 SER A N 1
ATOM 574 C CA . SER A 1 72 ? 108.456 92.114 187.799 1.00 28.31 73 SER A CA 1
ATOM 575 C C . SER A 1 72 ? 107.991 91.671 189.173 1.00 30.51 73 SER A C 1
ATOM 576 O O . SER A 1 72 ? 108.187 92.407 190.148 1.00 31.52 73 SER A O 1
ATOM 579 N N . ALA A 1 73 ? 107.405 90.474 189.276 1.00 29.76 74 ALA A N 1
ATOM 580 C CA . ALA A 1 73 ? 106.694 90.042 190.471 1.00 28.19 74 ALA A CA 1
ATOM 581 C C . ALA A 1 73 ? 107.395 88.943 191.257 1.00 27.26 74 ALA A C 1
ATOM 582 O O . ALA A 1 73 ? 106.948 88.620 192.361 1.00 27.81 74 ALA A O 1
ATOM 584 N N . MET A 1 74 ? 108.462 88.343 190.735 1.00 25.97 75 MET A N 1
ATOM 585 C CA . MET A 1 74 ? 109.250 87.456 191.576 1.00 24.56 75 MET A CA 1
ATOM 586 C C . MET A 1 74 ? 109.607 88.157 192.878 1.00 32.20 75 MET A C 1
ATOM 587 O O . MET A 1 74 ? 109.172 87.755 193.962 1.00 37.41 75 MET A O 1
ATOM 592 N N . ALA A 1 75 ? 110.397 89.218 192.785 1.00 30.56 76 ALA A N 1
ATOM 593 C CA . ALA A 1 75 ? 110.604 90.110 193.915 1.00 28.59 76 ALA A CA 1
ATOM 594 C C . ALA A 1 75 ? 111.299 89.423 195.082 1.00 29.98 76 ALA A C 1
ATOM 595 O O . ALA A 1 75 ? 110.882 89.623 196.232 1.00 34.58 76 ALA A O 1
ATOM 597 N N . PRO A 1 76 ? 112.385 88.643 194.852 1.00 27.77 77 PRO A N 1
ATOM 598 C CA . PRO A 1 76 ? 113.041 87.940 195.970 1.00 26.84 77 PRO A CA 1
ATOM 599 C C . PRO A 1 76 ? 113.385 88.826 197.162 1.00 29.57 77 PRO A C 1
ATOM 600 O O . PRO A 1 76 ? 113.665 88.307 198.252 1.00 29.90 77 PRO A O 1
ATOM 604 N N . HIS A 1 77 ? 113.377 90.153 196.960 1.00 25.21 78 HIS A N 1
ATOM 605 C CA . HIS A 1 77 ? 113.622 91.174 197.977 1.00 28.15 78 HIS A CA 1
ATOM 606 C C . HIS A 1 77 ? 112.461 91.357 198.947 1.00 29.05 78 HIS A C 1
ATOM 607 O O . HIS A 1 77 ? 112.547 92.203 199.837 1.00 29.07 78 HIS A O 1
ATOM 614 N N . VAL A 1 78 ? 111.368 90.630 198.788 1.00 30.55 79 VAL A N 1
ATOM 615 C CA . VAL A 1 78 ? 110.324 90.556 199.799 1.00 34.49 79 VAL A CA 1
ATOM 616 C C . VAL A 1 78 ? 110.049 89.069 200.015 1.00 41.38 79 VAL A C 1
ATOM 617 O O . VAL A 1 78 ? 109.437 88.419 199.154 1.00 46.80 79 VAL A O 1
ATOM 621 N N . GLY A 1 79 ? 110.524 88.513 201.135 1.00 38.81 80 GLY A N 1
ATOM 622 C CA . GLY A 1 79 ? 111.302 89.202 202.146 1.00 33.20 80 GLY A CA 1
ATOM 623 C C . GLY A 1 79 ? 112.322 88.232 202.708 1.00 31.41 80 GLY A C 1
ATOM 624 O O . GLY A 1 79 ? 113.516 88.530 202.764 1.00 37.43 80 GLY A O 1
ATOM 625 N N . ASP A 1 80 ? 111.856 87.053 203.099 1.00 31.39 81 ASP A N 1
ATOM 626 C CA . ASP A 1 80 ? 112.721 86.019 203.657 1.00 30.16 81 ASP A CA 1
ATOM 627 C C . ASP A 1 80 ? 112.478 84.729 202.882 1.00 34.48 81 ASP A C 1
ATOM 628 O O . ASP A 1 80 ? 111.965 84.727 201.758 1.00 40.97 81 ASP A O 1
ATOM 633 N N . GLN A 1 81 ? 112.851 83.598 203.476 1.00 34.51 82 GLN A N 1
ATOM 634 C CA . GLN A 1 81 ? 112.529 82.309 202.865 1.00 34.47 82 GLN A CA 1
ATOM 635 C C . GLN A 1 81 ? 111.025 82.024 202.914 1.00 32.50 82 GLN A C 1
ATOM 636 O O . GLN A 1 81 ? 110.382 81.808 201.879 1.00 30.47 82 GLN A O 1
ATOM 642 N N . SER A 1 82 ? 110.440 82.041 204.114 1.00 31.46 83 SER A N 1
ATOM 643 C CA . SER A 1 82 ? 109.049 81.646 204.308 1.00 31.97 83 SER A CA 1
ATOM 644 C C . SER A 1 82 ? 108.081 82.411 203.403 1.00 33.32 83 SER A C 1
ATOM 645 O O . SER A 1 82 ? 106.898 82.072 203.318 1.00 31.25 83 SER A O 1
ATOM 648 N N . VAL A 1 83 ? 108.559 83.445 202.723 1.00 39.86 84 VAL A N 1
ATOM 649 C CA . VAL A 1 83 ? 107.788 84.103 201.675 1.00 36.63 84 VAL A CA 1
ATOM 650 C C . VAL A 1 83 ? 108.175 83.574 200.305 1.00 36.78 84 VAL A C 1
ATOM 651 O O . VAL A 1 83 ? 107.320 83.148 199.529 1.00 35.83 84 VAL A O 1
ATOM 655 N N . ALA A 1 84 ? 109.476 83.572 200.014 1.00 35.80 85 ALA A N 1
ATOM 656 C CA . ALA A 1 84 ? 109.945 83.254 198.671 1.00 39.30 85 ALA A CA 1
ATOM 657 C C . ALA A 1 84 ? 109.552 81.841 198.262 1.00 38.41 85 ALA A C 1
ATOM 658 O O . ALA A 1 84 ? 109.240 81.588 197.093 1.00 37.12 85 ALA A O 1
ATOM 660 N N . VAL A 1 85 ? 109.553 80.903 199.199 1.00 39.68 86 VAL A N 1
ATOM 661 C CA . VAL A 1 85 ? 109.193 79.540 198.822 1.00 36.50 86 VAL A CA 1
ATOM 662 C C . VAL A 1 85 ? 107.721 79.501 198.426 1.00 33.12 86 VAL A C 1
ATOM 663 O O . VAL A 1 85 ? 107.411 79.324 197.242 1.00 32.84 86 VAL A O 1
ATOM 667 N N . PRO A 1 86 ? 106.783 79.675 199.348 1.00 33.69 87 PRO A N 1
ATOM 668 C CA . PRO A 1 86 ? 105.377 79.523 198.955 1.00 33.17 87 PRO A CA 1
ATOM 669 C C . PRO A 1 86 ? 105.035 80.345 197.729 1.00 32.67 87 PRO A C 1
ATOM 670 O O . PRO A 1 86 ? 104.338 79.861 196.834 1.00 33.21 87 PRO A O 1
ATOM 674 N N . TRP A 1 87 ? 105.556 81.571 197.648 1.00 36.45 88 TRP A N 1
ATOM 675 C CA . TRP A 1 87 ? 105.350 82.397 196.464 1.00 34.36 88 TRP A CA 1
ATOM 676 C C . TRP A 1 87 ? 105.958 81.745 195.228 1.00 31.50 88 TRP A C 1
ATOM 677 O O . TRP A 1 87 ? 105.345 81.740 194.154 1.00 34.56 88 TRP A O 1
ATOM 688 N N . ALA A 1 88 ? 107.153 81.171 195.361 1.00 26.88 89 ALA A N 1
ATOM 689 C CA . ALA A 1 88 ? 107.783 80.517 194.217 1.00 28.32 89 ALA A CA 1
ATOM 690 C C . ALA A 1 88 ? 106.943 79.346 193.706 1.00 31.45 89 ALA A C 1
ATOM 691 O O . ALA A 1 88 ? 106.769 79.180 192.491 1.00 34.28 89 ALA A O 1
ATOM 693 N N . GLN A 1 89 ? 106.416 78.519 194.613 1.00 26.69 90 GLN A N 1
ATOM 694 C CA . GLN A 1 89 ? 105.590 77.394 194.184 1.00 25.39 90 GLN A CA 1
ATOM 695 C C . GLN A 1 89 ? 104.264 77.870 193.603 1.00 26.80 90 GLN A C 1
ATOM 696 O O . GLN A 1 89 ? 103.850 77.426 192.526 1.00 27.72 90 GLN A O 1
ATOM 702 N N . ALA A 1 90 ? 103.564 78.746 194.322 1.00 20.21 91 ALA A N 1
ATOM 703 C CA . ALA A 1 90 ? 102.296 79.261 193.817 1.00 26.41 91 ALA A CA 1
ATOM 704 C C . ALA A 1 90 ? 102.415 79.719 192.365 1.00 27.13 91 ALA A C 1
ATOM 705 O O . ALA A 1 90 ? 101.522 79.454 191.554 1.00 26.34 91 ALA A O 1
ATOM 707 N N . CYS A 1 91 ? 103.516 80.413 192.021 1.00 27.71 92 CYS A N 1
ATOM 708 C CA . CYS A 1 91 ? 103.752 80.855 190.646 1.00 25.58 92 CYS A CA 1
ATOM 709 C C . CYS A 1 91 ? 104.152 79.697 189.730 1.00 25.23 92 CYS A C 1
ATOM 710 O O . CYS A 1 91 ? 103.653 79.584 188.602 1.00 23.83 92 CYS A O 1
ATOM 713 N N . ASN A 1 92 ? 105.071 78.842 190.174 1.00 20.44 93 ASN A N 1
ATOM 714 C CA . ASN A 1 92 ? 105.493 77.752 189.302 1.00 23.81 93 ASN A CA 1
ATOM 715 C C . ASN A 1 92 ? 104.367 76.742 189.089 1.00 26.54 93 ASN A C 1
ATOM 716 O O . ASN A 1 92 ? 104.222 76.197 187.989 1.00 30.51 93 ASN A O 1
ATOM 721 N N . ASN A 1 93 ? 103.545 76.485 190.117 1.00 27.21 94 ASN A N 1
ATOM 722 C CA . ASN A 1 93 ? 102.394 75.606 189.913 1.00 24.81 94 ASN A CA 1
ATOM 723 C C . ASN A 1 93 ? 101.405 76.202 188.916 1.00 27.68 94 ASN A C 1
ATOM 724 O O . ASN A 1 93 ? 100.751 75.465 188.173 1.00 30.19 94 ASN A O 1
ATOM 729 N N . LEU A 1 94 ? 101.279 77.530 188.884 1.00 28.80 95 LEU A N 1
ATOM 730 C CA . LEU A 1 94 ? 100.448 78.171 187.870 1.00 24.99 95 LEU A CA 1
ATOM 731 C C . LEU A 1 94 ? 100.955 77.855 186.467 1.00 26.01 95 LEU A C 1
ATOM 732 O O . LEU A 1 94 ? 100.173 77.501 185.579 1.00 23.68 95 LEU A O 1
ATOM 737 N N . ILE A 1 95 ? 102.272 77.983 186.250 1.00 30.28 96 ILE A N 1
ATOM 738 C CA . ILE A 1 95 ? 102.872 77.637 184.959 1.00 26.65 96 ILE A CA 1
ATOM 739 C C . ILE A 1 95 ? 102.574 76.187 184.603 1.00 23.46 96 ILE A C 1
ATOM 740 O O . ILE A 1 95 ? 102.129 75.884 183.490 1.00 25.24 96 ILE A O 1
ATOM 745 N N . ALA A 1 96 ? 102.848 75.267 185.532 1.00 22.05 97 ALA A N 1
ATOM 746 C CA . ALA A 1 96 ? 102.520 73.859 185.306 1.00 22.21 97 ALA A CA 1
ATOM 747 C C . ALA A 1 96 ? 101.076 73.681 184.850 1.00 24.86 97 ALA A C 1
ATOM 748 O O . ALA A 1 96 ? 100.798 72.910 183.923 1.00 28.88 97 ALA A O 1
ATOM 750 N N . ARG A 1 97 ? 100.138 74.370 185.504 1.00 24.30 98 ARG A N 1
ATOM 751 C CA . ARG A 1 97 ? 98.741 74.304 185.081 1.00 25.99 98 ARG A CA 1
ATOM 752 C C . ARG A 1 97 ? 98.579 74.865 183.678 1.00 24.43 98 ARG A C 1
ATOM 753 O O . ARG A 1 97 ? 97.966 74.233 182.812 1.00 24.63 98 ARG A O 1
ATOM 761 N N . VAL A 1 98 ? 99.129 76.058 183.434 1.00 23.14 99 VAL A N 1
ATOM 762 C CA . VAL A 1 98 ? 99.029 76.646 182.103 1.00 20.22 99 VAL A CA 1
ATOM 763 C C . VAL A 1 98 ? 99.554 75.675 181.065 1.00 20.35 99 VAL A C 1
ATOM 764 O O . VAL A 1 98 ? 98.986 75.541 179.978 1.00 23.49 99 VAL A O 1
ATOM 768 N N . VAL A 1 99 ? 100.647 74.982 181.377 1.00 21.92 100 VAL A N 1
ATOM 769 C CA . VAL A 1 99 ? 101.203 74.020 180.427 1.00 22.94 100 VAL A CA 1
ATOM 770 C C . VAL A 1 99 ? 100.229 72.866 180.203 1.00 26.58 100 VAL A C 1
ATOM 771 O O . VAL A 1 99 ? 99.969 72.463 179.062 1.00 28.83 100 VAL A O 1
ATOM 775 N N . ASP A 1 100 ? 99.680 72.306 181.279 1.00 23.37 101 ASP A N 1
ATOM 776 C CA . ASP A 1 100 ? 98.625 71.319 181.087 1.00 19.02 101 ASP A CA 1
ATOM 777 C C . ASP A 1 100 ? 97.522 71.878 180.201 1.00 22.38 101 ASP A C 1
ATOM 778 O O . ASP A 1 100 ? 97.334 71.418 179.071 1.00 30.21 101 ASP A O 1
ATOM 783 N N . LEU A 1 101 ? 96.805 72.888 180.693 1.00 20.12 102 LEU A N 1
ATOM 784 C CA . LEU A 1 101 ? 95.691 73.436 179.935 1.00 21.69 102 LEU A CA 1
ATOM 785 C C . LEU A 1 101 ? 96.081 73.802 178.513 1.00 25.77 102 LEU A C 1
ATOM 786 O O . LEU A 1 101 ? 95.218 73.843 177.633 1.00 29.27 102 LEU A O 1
ATOM 791 N N . PHE A 1 102 ? 97.358 74.095 178.264 1.00 23.48 103 PHE A N 1
ATOM 792 C CA . PHE A 1 102 ? 97.830 74.431 176.920 1.00 22.78 103 PHE A CA 1
ATOM 793 C C . PHE A 1 102 ? 99.196 73.808 176.696 1.00 24.16 103 PHE A C 1
ATOM 794 O O . PHE A 1 102 ? 100.226 74.496 176.690 1.00 26.39 103 PHE A O 1
ATOM 802 N N . PRO A 1 103 ? 99.239 72.491 176.476 1.00 22.29 104 PRO A N 1
ATOM 803 C CA . PRO A 1 103 ? 100.511 71.766 176.448 1.00 24.92 104 PRO A CA 1
ATOM 804 C C . PRO A 1 103 ? 101.147 71.634 175.073 1.00 23.66 104 PRO A C 1
ATOM 805 O O . PRO A 1 103 ? 102.288 71.152 174.981 1.00 18.28 104 PRO A O 1
ATOM 809 N N . GLU A 1 104 ? 100.454 72.043 174.012 1.00 22.42 105 GLU A N 1
ATOM 810 C CA . GLU A 1 104 ? 101.087 72.220 172.709 1.00 22.33 105 GLU A CA 1
ATOM 811 C C . GLU A 1 104 ? 101.670 73.611 172.537 1.00 20.94 105 GLU A C 1
ATOM 812 O O . GLU A 1 104 ? 102.325 73.875 171.525 1.00 22.41 105 GLU A O 1
ATOM 818 N N . THR A 1 105 ? 101.427 74.512 173.480 1.00 28.07 106 THR A N 1
ATOM 819 C CA . THR A 1 105 ? 101.784 75.913 173.320 1.00 23.70 106 THR A CA 1
ATOM 820 C C . THR A 1 105 ? 102.726 76.433 174.381 1.00 21.22 106 THR A C 1
ATOM 821 O O . THR A 1 105 ? 103.512 77.325 174.085 1.00 24.73 106 THR A O 1
ATOM 825 N N . PHE A 1 106 ? 102.682 75.911 175.597 1.00 17.90 107 PHE A N 1
ATOM 826 C CA . PHE A 1 106 ? 103.491 76.442 176.684 1.00 22.76 107 PHE A CA 1
ATOM 827 C C . PHE A 1 106 ? 104.355 75.342 177.277 1.00 24.25 107 PHE A C 1
ATOM 828 O O . PHE A 1 106 ? 103.829 74.354 177.798 1.00 28.93 107 PHE A O 1
ATOM 836 N N . ALA A 1 107 ? 105.672 75.513 177.187 1.00 17.99 108 ALA A N 1
ATOM 837 C CA . ALA A 1 107 ? 106.636 74.736 177.952 1.00 18.13 108 ALA A CA 1
ATOM 838 C C . ALA A 1 107 ? 107.119 75.537 179.160 1.00 23.13 108 ALA A C 1
ATOM 839 O O . ALA A 1 107 ? 107.265 76.759 179.102 1.00 24.69 108 ALA A O 1
ATOM 841 N N . GLY A 1 108 ? 107.393 74.829 180.253 1.00 25.98 109 GLY A N 1
ATOM 842 C CA . GLY A 1 108 ? 107.576 75.453 181.555 1.00 25.38 109 GLY A CA 1
ATOM 843 C C . GLY A 1 108 ? 109.025 75.689 181.939 1.00 20.95 109 GLY A C 1
ATOM 844 O O . GLY A 1 108 ? 109.875 74.802 181.820 1.00 18.61 109 GLY A O 1
ATOM 845 N N . VAL A 1 109 ? 109.280 76.895 182.428 1.00 22.51 110 VAL A N 1
ATOM 846 C CA . VAL A 1 109 ? 110.541 77.318 183.024 1.00 21.37 110 VAL A CA 1
ATOM 847 C C . VAL A 1 109 ? 110.191 77.855 184.406 1.00 20.83 110 VAL A C 1
ATOM 848 O O . VAL A 1 109 ? 109.143 78.483 184.579 1.00 21.02 110 VAL A O 1
ATOM 852 N N . CYS A 1 110 ? 111.025 77.584 185.400 1.00 20.22 111 CYS A N 1
ATOM 853 C CA . CYS A 1 110 ? 110.630 77.889 186.766 1.00 23.97 111 CYS A CA 1
ATOM 854 C C . CYS A 1 110 ? 111.446 79.033 187.363 1.00 29.99 111 CYS A C 1
ATOM 855 O O . CYS A 1 110 ? 112.607 79.247 187.005 1.00 19.03 111 CYS A O 1
ATOM 858 N N . MET A 1 111 ? 110.801 79.774 188.275 1.00 28.77 112 MET A N 1
ATOM 859 C CA . MET A 1 111 ? 111.440 80.812 189.075 1.00 25.15 112 MET A CA 1
ATOM 860 C C . MET A 1 111 ? 111.883 80.214 190.406 1.00 27.52 112 MET A C 1
ATOM 861 O O . MET A 1 111 ? 111.072 79.623 191.125 1.00 30.13 112 MET A O 1
ATOM 866 N N . LEU A 1 112 ? 113.161 80.380 190.738 1.00 27.76 113 LEU A N 1
ATOM 867 C CA . LEU A 1 112 ? 113.704 79.775 191.945 1.00 22.94 113 LEU A CA 1
ATOM 868 C C . LEU A 1 112 ? 113.365 80.609 193.175 1.00 22.38 113 LEU A C 1
ATOM 869 O O . LEU A 1 112 ? 113.239 81.833 193.096 1.00 23.87 113 LEU A O 1
ATOM 874 N N . PRO A 1 113 ? 113.245 79.976 194.315 1.00 22.30 114 PRO A N 1
ATOM 875 C CA . PRO A 1 113 ? 112.965 80.674 195.578 1.00 24.59 114 PRO A CA 1
ATOM 876 C C . PRO A 1 113 ? 114.201 81.309 196.227 1.00 27.62 114 PRO A C 1
ATOM 877 O O . PRO A 1 113 ? 114.498 81.083 197.406 1.00 25.24 114 PRO A O 1
ATOM 881 N N . GLN A 1 114 ? 114.929 82.111 195.451 1.00 24.72 115 GLN A N 1
ATOM 882 C CA . GLN A 1 114 ? 116.077 82.830 195.985 1.00 25.35 115 GLN A CA 1
ATOM 883 C C . GLN A 1 114 ? 115.622 83.946 196.904 1.00 24.62 115 GLN A C 1
ATOM 884 O O . GLN A 1 114 ? 114.630 84.626 196.639 1.00 26.36 115 GLN A O 1
ATOM 890 N N . SER A 1 115 ? 116.349 84.120 197.992 1.00 30.77 116 SER A N 1
ATOM 891 C CA . SER A 1 115 ? 116.166 85.218 198.925 1.00 31.78 116 SER A CA 1
ATOM 892 C C . SER A 1 115 ? 117.525 85.837 199.186 1.00 31.43 116 SER A C 1
ATOM 893 O O . SER A 1 115 ? 118.557 85.185 198.994 1.00 34.27 116 SER A O 1
ATOM 896 N N . PRO A 1 116 ? 117.565 87.099 199.614 1.00 28.32 117 PRO A N 1
ATOM 897 C CA . PRO A 1 116 ? 118.870 87.715 199.905 1.00 32.03 117 PRO A CA 1
ATOM 898 C C . PRO A 1 116 ? 119.690 86.903 200.886 1.00 37.23 117 PRO A C 1
ATOM 899 O O . PRO A 1 116 ? 120.893 86.698 200.672 1.00 39.24 117 PRO A O 1
ATOM 903 N N . GLU A 1 117 ? 119.046 86.394 201.940 1.00 35.75 118 GLU A N 1
ATOM 904 C CA . GLU A 1 117 ? 119.703 85.727 203.054 1.00 33.51 118 GLU A CA 1
ATOM 905 C C . GLU A 1 117 ? 120.076 84.277 202.773 1.00 32.32 118 GLU A C 1
ATOM 906 O O . GLU A 1 117 ? 120.840 83.698 203.552 1.00 35.95 118 GLU A O 1
ATOM 912 N N . ALA A 1 118 ? 119.580 83.688 201.693 1.00 32.64 119 ALA A N 1
ATOM 913 C CA . ALA A 1 118 ? 119.602 82.246 201.499 1.00 34.84 119 ALA A CA 1
ATOM 914 C C . ALA A 1 118 ? 120.601 81.831 200.424 1.00 36.37 119 ALA A C 1
ATOM 915 O O . ALA A 1 118 ? 120.816 82.552 199.445 1.00 40.03 119 ALA A O 1
ATOM 917 N N . ASP A 1 119 ? 121.204 80.651 200.612 1.00 31.01 120 ASP A N 1
ATOM 918 C CA . ASP A 1 119 ? 122.029 80.023 199.585 1.00 29.62 120 ASP A CA 1
ATOM 919 C C . ASP A 1 119 ? 121.136 79.296 198.582 1.00 28.05 120 ASP A C 1
ATOM 920 O O . ASP A 1 119 ? 119.906 79.380 198.624 1.00 28.34 120 ASP A O 1
ATOM 925 N N . MET A 1 120 ? 121.743 78.555 197.660 1.00 29.73 121 MET A N 1
ATOM 926 C CA . MET A 1 120 ? 120.952 77.932 196.609 1.00 27.05 121 MET A CA 1
ATOM 927 C C . MET A 1 120 ? 120.261 76.677 197.124 1.00 30.86 121 MET A C 1
ATOM 928 O O . MET A 1 120 ? 120.055 75.721 196.371 1.00 32.94 121 MET A O 1
ATOM 933 N N . THR A 1 121 ? 119.879 76.685 198.402 1.00 32.18 122 THR A N 1
ATOM 934 C CA . THR A 1 121 ? 119.314 75.520 199.067 1.00 30.13 122 THR A CA 1
ATOM 935 C C . THR A 1 121 ? 117.935 75.168 198.515 1.00 29.64 122 THR A C 1
ATOM 936 O O . THR A 1 121 ? 117.809 74.249 197.700 1.00 31.61 122 THR A O 1
ATOM 940 N N . SER A 1 122 ? 116.899 75.897 198.929 1.00 29.51 123 SER A N 1
ATOM 941 C CA . SER A 1 122 ? 115.572 75.663 198.373 1.00 29.21 123 SER A CA 1
ATOM 942 C C . SER A 1 122 ? 115.591 75.724 196.850 1.00 30.01 123 SER A C 1
ATOM 943 O O . SER A 1 122 ? 114.983 74.883 196.181 1.00 30.37 123 SER A O 1
ATOM 946 N N . SER A 1 123 ? 116.292 76.713 196.286 1.00 29.55 124 SER A N 1
ATOM 947 C CA . SER A 1 123 ? 116.323 76.879 194.838 1.00 26.28 124 SER A CA 1
ATOM 948 C C . SER A 1 123 ? 116.667 75.573 194.144 1.00 25.12 124 SER A C 1
ATOM 949 O O . SER A 1 123 ? 116.101 75.253 193.092 1.00 26.77 124 SER A O 1
ATOM 952 N N . ILE A 1 124 ? 117.588 74.798 194.731 1.00 27.85 125 ILE A N 1
ATOM 953 C CA . ILE A 1 124 ? 117.943 73.483 194.204 1.00 26.26 125 ILE A CA 1
ATOM 954 C C . ILE A 1 124 ? 116.748 72.542 194.284 1.00 26.71 125 ILE A C 1
ATOM 955 O O . ILE A 1 124 ? 116.500 71.739 193.378 1.00 26.23 125 ILE A O 1
ATOM 960 N N . ALA A 1 125 ? 115.997 72.629 195.379 1.00 28.49 126 ALA A N 1
ATOM 961 C CA . ALA A 1 125 ? 114.832 71.778 195.554 1.00 24.52 126 ALA A CA 1
ATOM 962 C C . ALA A 1 125 ? 113.710 72.175 194.605 1.00 26.09 126 ALA A C 1
ATOM 963 O O . ALA A 1 125 ? 113.040 71.309 194.043 1.00 31.87 126 ALA A O 1
ATOM 965 N N . GLU A 1 126 ? 113.490 73.470 194.404 1.00 28.97 127 GLU A N 1
ATOM 966 C CA . GLU A 1 126 ? 112.485 73.903 193.437 1.00 33.51 127 GLU A CA 1
ATOM 967 C C . GLU A 1 126 ? 112.848 73.551 191.998 1.00 34.49 127 GLU A C 1
ATOM 968 O O . GLU A 1 126 ? 111.967 73.601 191.134 1.00 32.81 127 GLU A O 1
ATOM 974 N N . LEU A 1 127 ? 114.093 73.144 191.730 1.00 35.17 128 LEU A N 1
ATOM 975 C CA . LEU A 1 127 ? 114.501 72.741 190.388 1.00 27.68 128 LEU A CA 1
ATOM 976 C C . LEU A 1 127 ? 114.185 71.281 190.113 1.00 27.11 128 LEU A C 1
ATOM 977 O O . LEU A 1 127 ? 113.786 70.943 188.998 1.00 27.05 128 LEU A O 1
ATOM 982 N N . GLU A 1 128 ? 114.375 70.407 191.108 1.00 31.31 129 GLU A N 1
ATOM 983 C CA . GLU A 1 128 ? 114.034 68.989 190.961 1.00 30.29 129 GLU A CA 1
ATOM 984 C C . GLU A 1 128 ? 112.539 68.800 190.762 1.00 25.55 129 GLU A C 1
ATOM 985 O O . GLU A 1 128 ? 112.106 68.111 189.833 1.00 26.78 129 GLU A O 1
ATOM 991 N N . ARG A 1 129 ? 111.734 69.387 191.647 1.00 27.12 130 ARG A N 1
ATOM 992 C CA . ARG A 1 129 ? 110.284 69.322 191.512 1.00 28.30 130 ARG A CA 1
ATOM 993 C C . ARG A 1 129 ? 109.849 69.750 190.121 1.00 27.91 130 ARG A C 1
ATOM 994 O O . ARG A 1 129 ? 109.124 69.021 189.428 1.00 26.26 130 ARG A O 1
ATOM 1002 N N . CYS A 1 130 ? 110.300 70.938 189.693 1.00 21.64 131 CYS A N 1
ATOM 1003 C CA . CYS A 1 130 ? 109.763 71.546 188.485 1.00 21.89 131 CYS A CA 1
ATOM 1004 C C . CYS A 1 130 ? 110.203 70.815 187.232 1.00 25.68 131 CYS A C 1
ATOM 1005 O O . CYS A 1 130 ? 109.478 70.828 186.234 1.00 32.22 131 CYS A O 1
ATOM 1008 N N . VAL A 1 131 ? 111.379 70.194 187.247 1.00 24.48 132 VAL A N 1
ATOM 1009 C CA . VAL A 1 131 ? 111.835 69.416 186.096 1.00 24.41 132 VAL A CA 1
ATOM 1010 C C . VAL A 1 131 ? 111.461 67.938 186.232 1.00 22.77 132 VAL A C 1
ATOM 1011 O O . VAL A 1 131 ? 111.061 67.301 185.258 1.00 21.11 132 VAL A O 1
ATOM 1015 N N . ASN A 1 132 ? 111.577 67.350 187.419 1.00 26.21 133 ASN A N 1
ATOM 1016 C CA . ASN A 1 132 ? 111.202 65.944 187.561 1.00 30.21 133 ASN A CA 1
ATOM 1017 C C . ASN A 1 132 ? 109.719 65.759 187.887 1.00 29.87 133 ASN A C 1
ATOM 1018 O O . ASN A 1 132 ? 109.020 64.994 187.213 1.00 33.10 133 ASN A O 1
ATOM 1023 N N . GLU A 1 133 ? 109.216 66.450 188.902 1.00 27.14 134 GLU A N 1
ATOM 1024 C CA . GLU A 1 133 ? 107.786 66.401 189.158 1.00 30.22 134 GLU A CA 1
ATOM 1025 C C . GLU A 1 133 ? 107.019 67.045 188.008 1.00 29.81 134 GLU A C 1
ATOM 1026 O O . GLU A 1 133 ? 106.295 66.355 187.284 1.00 31.70 134 GLU A O 1
ATOM 1032 N N . LEU A 1 134 ? 107.201 68.349 187.801 1.00 29.72 135 LEU A N 1
ATOM 1033 C CA . LEU A 1 134 ? 106.303 69.124 186.951 1.00 25.14 135 LEU A CA 1
ATOM 1034 C C . LEU A 1 134 ? 106.715 69.159 185.487 1.00 22.32 135 LEU A C 1
ATOM 1035 O O . LEU A 1 134 ? 105.953 69.685 184.670 1.00 21.83 135 LEU A O 1
ATOM 1040 N N . GLY A 1 135 ? 107.889 68.644 185.137 1.00 23.98 136 GLY A N 1
ATOM 1041 C CA . GLY A 1 135 ? 108.303 68.586 183.741 1.00 23.89 136 GLY A CA 1
ATOM 1042 C C . GLY A 1 135 ? 108.790 69.882 183.114 1.00 24.29 136 GLY A C 1
ATOM 1043 O O . GLY A 1 135 ? 108.490 70.156 181.943 1.00 27.75 136 GLY A O 1
ATOM 1044 N N . PHE A 1 136 ? 109.549 70.688 183.840 1.00 21.08 137 PHE A N 1
ATOM 1045 C CA . PHE A 1 136 ? 110.030 71.902 183.208 1.00 19.07 137 PHE A CA 1
ATOM 1046 C C . PHE A 1 136 ? 111.282 71.610 182.381 1.00 24.18 137 PHE A C 1
ATOM 1047 O O . PHE A 1 136 ? 111.846 70.517 182.424 1.00 27.68 137 PHE A O 1
ATOM 1055 N N . ILE A 1 137 ? 111.720 72.614 181.618 1.00 24.85 138 ILE A N 1
ATOM 1056 C CA . ILE A 1 137 ? 112.817 72.484 180.666 1.00 20.15 138 ILE A CA 1
ATOM 1057 C C . ILE A 1 137 ? 113.968 73.438 180.949 1.00 20.00 138 ILE A C 1
ATOM 1058 O O . ILE A 1 137 ? 114.993 73.366 180.267 1.00 19.45 138 ILE A O 1
ATOM 1063 N N . GLY A 1 138 ? 113.839 74.320 181.933 1.00 19.41 139 GLY A N 1
ATOM 1064 C CA . GLY A 1 138 ? 114.895 75.262 182.266 1.00 21.12 139 GLY A CA 1
ATOM 1065 C C . GLY A 1 138 ? 114.448 76.130 183.421 1.00 22.77 139 GLY A C 1
ATOM 1066 O O . GLY A 1 138 ? 113.351 75.970 183.957 1.00 18.91 139 GLY A O 1
ATOM 1067 N N . CYS A 1 139 ? 115.315 77.055 183.820 1.00 20.55 140 CYS A N 1
ATOM 1068 C CA . CYS A 1 139 ? 114.988 77.881 184.970 1.00 18.95 140 CYS A CA 1
ATOM 1069 C C . CYS A 1 139 ? 115.399 79.314 184.704 1.00 18.81 140 CYS A C 1
ATOM 1070 O O . CYS A 1 139 ? 116.118 79.611 183.750 1.00 18.69 140 CYS A O 1
ATOM 1073 N N . ASN A 1 140 ? 114.879 80.210 185.537 1.00 18.83 141 ASN A N 1
ATOM 1074 C CA . ASN A 1 140 ? 115.308 81.596 185.601 1.00 19.10 141 ASN A CA 1
ATOM 1075 C C . ASN A 1 140 ? 116.137 81.743 186.860 1.00 21.55 141 ASN A C 1
ATOM 1076 O O . ASN A 1 140 ? 115.767 81.223 187.918 1.00 20.95 141 ASN A O 1
ATOM 1081 N N . LEU A 1 141 ? 117.263 82.429 186.740 1.00 24.59 142 LEU A N 1
ATOM 1082 C CA . LEU A 1 141 ? 118.250 82.491 187.810 1.00 22.32 142 LEU A CA 1
ATOM 1083 C C . LEU A 1 141 ? 118.530 83.961 188.081 1.00 19.72 142 LEU A C 1
ATOM 1084 O O . LEU A 1 141 ? 119.045 84.665 187.210 1.00 18.97 142 LEU A O 1
ATOM 1089 N N . ASN A 1 142 ? 118.158 84.425 189.272 1.00 19.28 143 ASN A N 1
ATOM 1090 C CA . ASN A 1 142 ? 118.275 85.834 189.615 1.00 21.32 143 ASN A CA 1
ATOM 1091 C C . ASN A 1 142 ? 119.685 86.105 190.107 1.00 23.51 143 ASN A C 1
ATOM 1092 O O . ASN A 1 142 ? 120.106 85.504 191.103 1.00 19.65 143 ASN A O 1
ATOM 1097 N N . PRO A 1 143 ? 120.441 86.990 189.451 1.00 25.63 144 PRO A N 1
ATOM 1098 C CA . PRO A 1 143 ? 121.818 87.260 189.883 1.00 24.33 144 PRO A CA 1
ATOM 1099 C C . PRO A 1 143 ? 121.910 88.244 191.035 1.00 21.26 144 PRO A C 1
ATOM 1100 O O . PRO A 1 143 ? 122.968 88.328 191.665 1.00 25.04 144 PRO A O 1
ATOM 1104 N N . ASP A 1 144 ? 120.835 88.967 191.334 1.00 25.02 145 ASP A N 1
ATOM 1105 C CA . ASP A 1 144 ? 120.807 89.980 192.390 1.00 25.39 145 ASP A CA 1
ATOM 1106 C C . ASP A 1 144 ? 119.530 89.789 193.203 1.00 26.70 145 ASP A C 1
ATOM 1107 O O . ASP A 1 144 ? 118.586 90.579 193.095 1.00 27.09 145 ASP A O 1
ATOM 1112 N N . PRO A 1 145 ? 119.453 88.716 194.007 1.00 29.34 146 PRO A N 1
ATOM 1113 C CA . PRO A 1 145 ? 118.255 88.513 194.841 1.00 29.54 146 PRO A CA 1
ATOM 1114 C C . PRO A 1 145 ? 117.959 89.686 195.746 1.00 30.25 146 PRO A C 1
ATOM 1115 O O . PRO A 1 145 ? 116.806 89.847 196.156 1.00 26.88 146 PRO A O 1
ATOM 1119 N N . GLY A 1 146 ? 118.968 90.503 196.073 1.00 29.70 147 GLY A N 1
ATOM 1120 C CA . GLY A 1 146 ? 118.723 91.702 196.857 1.00 27.82 147 GLY A CA 1
ATOM 1121 C C . GLY A 1 146 ? 117.790 92.659 196.159 1.00 27.30 147 GLY A C 1
ATOM 1122 O O . GLY A 1 146 ? 117.084 93.431 196.807 1.00 32.81 147 GLY A O 1
ATOM 1123 N N . GLY A 1 147 ? 117.772 92.626 194.834 1.00 28.19 148 GLY A N 1
ATOM 1124 C CA . GLY A 1 147 ? 116.811 93.390 194.078 1.00 29.15 148 GLY A CA 1
ATOM 1125 C C . GLY A 1 147 ? 117.099 94.871 193.993 1.00 25.23 148 GLY A C 1
ATOM 1126 O O . GLY A 1 147 ? 116.212 95.684 194.249 1.00 27.71 148 GLY A O 1
ATOM 1127 N N . GLY A 1 148 ? 118.321 95.242 193.633 1.00 23.98 149 GLY A N 1
ATOM 1128 C CA . GLY A 1 148 ? 118.560 96.639 193.338 1.00 23.23 149 GLY A CA 1
ATOM 1129 C C . GLY A 1 148 ? 119.966 97.165 193.522 1.00 21.67 149 GLY A C 1
ATOM 1130 O O . GLY A 1 148 ? 120.276 98.238 193.004 1.00 24.21 149 GLY A O 1
ATOM 1131 N N . HIS A 1 149 ? 120.825 96.449 194.252 1.00 25.40 150 HIS A N 1
ATOM 1132 C CA . HIS A 1 149 ? 122.151 96.963 194.582 1.00 26.64 150 HIS A CA 1
ATOM 1133 C C . HIS A 1 149 ? 123.279 95.980 194.272 1.00 28.17 150 HIS A C 1
ATOM 1134 O O . HIS A 1 149 ? 124.404 96.187 194.736 1.00 27.01 150 HIS A O 1
ATOM 1141 N N . PHE A 1 150 ? 123.001 94.908 193.524 1.00 29.10 151 PHE A N 1
ATOM 1142 C CA . PHE A 1 150 ? 124.009 93.946 193.063 1.00 26.09 151 PHE A CA 1
ATOM 1143 C C . PHE A 1 150 ? 124.961 93.528 194.185 1.00 28.95 151 PHE A C 1
ATOM 1144 O O . PHE A 1 150 ? 126.186 93.527 194.037 1.00 31.71 151 PHE A O 1
ATOM 1152 N N . LYS A 1 151 ? 124.385 93.131 195.318 1.00 20.38 152 LYS A N 1
ATOM 1153 C CA . LYS A 1 151 ? 125.178 92.784 196.489 1.00 21.78 152 LYS A CA 1
ATOM 1154 C C . LYS A 1 151 ? 125.417 91.277 196.626 1.00 26.42 152 LYS A C 1
ATOM 1155 O O . LYS A 1 151 ? 125.632 90.781 197.738 1.00 28.79 152 LYS A O 1
ATOM 1161 N N . HIS A 1 152 ? 125.451 90.542 195.515 1.00 23.31 153 HIS A N 1
ATOM 1162 C CA . HIS A 1 152 ? 125.494 89.085 195.502 1.00 24.23 153 HIS A CA 1
ATOM 1163 C C . HIS A 1 152 ? 126.765 88.569 194.840 1.00 24.51 153 HIS A C 1
ATOM 1164 O O . HIS A 1 152 ? 127.324 89.240 193.975 1.00 32.10 153 HIS A O 1
ATOM 1171 N N . PRO A 1 153 ? 127.225 87.373 195.183 1.00 24.60 154 PRO A N 1
ATOM 1172 C CA . PRO A 1 153 ? 128.404 86.814 194.509 1.00 26.79 154 PRO A CA 1
ATOM 1173 C C . PRO A 1 153 ? 128.246 86.840 192.996 1.00 27.94 154 PRO A C 1
ATOM 1174 O O . PRO A 1 153 ? 127.122 86.782 192.473 1.00 28.78 154 PRO A O 1
ATOM 1178 N N . PRO A 1 154 ? 129.346 86.943 192.251 1.00 26.74 155 PRO A N 1
ATOM 1179 C CA . PRO A 1 154 ? 129.257 86.840 190.794 1.00 23.81 155 PRO A CA 1
ATOM 1180 C C . PRO A 1 154 ? 128.985 85.410 190.365 1.00 26.02 155 PRO A C 1
ATOM 1181 O O . PRO A 1 154 ? 129.277 84.449 191.077 1.00 27.50 155 PRO A O 1
ATOM 1185 N N . LEU A 1 155 ? 128.455 85.287 189.149 1.00 20.04 156 LEU A N 1
ATOM 1186 C CA . LEU A 1 155 ? 128.148 83.990 188.561 1.00 28.04 156 LEU A CA 1
ATOM 1187 C C . LEU A 1 155 ? 129.366 83.084 188.457 1.00 20.20 156 LEU A C 1
ATOM 1188 O O . LEU A 1 155 ? 129.229 81.915 188.097 1.00 21.14 156 LEU A O 1
ATOM 1193 N N . THR A 1 156 ? 130.543 83.607 188.756 1.00 24.55 157 THR A N 1
ATOM 1194 C CA . THR A 1 156 ? 131.808 82.899 188.690 1.00 22.98 157 THR A CA 1
ATOM 1195 C C . THR A 1 156 ? 132.180 82.248 190.017 1.00 24.14 157 THR A C 1
ATOM 1196 O O . THR A 1 156 ? 133.004 81.322 190.037 1.00 22.71 157 THR A O 1
ATOM 1200 N N . ASP A 1 157 ? 131.570 82.712 191.108 1.00 23.50 158 ASP A N 1
ATOM 1201 C CA . ASP A 1 157 ? 131.843 82.260 192.465 1.00 27.60 158 ASP A CA 1
ATOM 1202 C C . ASP A 1 157 ? 131.410 80.803 192.667 1.00 27.48 158 ASP A C 1
ATOM 1203 O O . ASP A 1 157 ? 130.602 80.249 191.916 1.00 24.78 158 ASP A O 1
ATOM 1208 N N . ARG A 1 158 ? 131.972 80.180 193.708 1.00 30.38 159 ARG A N 1
ATOM 1209 C CA . ARG A 1 158 ? 131.615 78.810 194.056 1.00 27.82 159 ARG A CA 1
ATOM 1210 C C . ARG A 1 158 ? 130.290 78.730 194.794 1.00 26.63 159 ARG A C 1
ATOM 1211 O O . ARG A 1 158 ? 129.704 77.650 194.880 1.00 28.82 159 ARG A O 1
ATOM 1219 N N . PHE A 1 159 ? 129.806 79.848 195.327 1.00 29.29 160 PHE A N 1
ATOM 1220 C CA . PHE A 1 159 ? 128.479 79.867 195.924 1.00 28.77 160 PHE A CA 1
ATOM 1221 C C . PHE A 1 159 ? 127.419 79.266 195.003 1.00 28.35 160 PHE A C 1
ATOM 1222 O O . PHE A 1 159 ? 126.470 78.632 195.479 1.00 32.50 160 PHE A O 1
ATOM 1230 N N . TRP A 1 160 ? 127.549 79.461 193.694 1.00 22.93 161 TRP A N 1
ATOM 1231 C CA . TRP A 1 160 ? 126.578 78.961 192.728 1.00 22.50 161 TRP A CA 1
ATOM 1232 C C . TRP A 1 160 ? 126.994 77.629 192.119 1.00 26.94 161 TRP A C 1
ATOM 1233 O O . TRP A 1 160 ? 126.242 77.065 191.318 1.00 25.20 161 TRP A O 1
ATOM 1244 N N . TYR A 1 161 ? 128.174 77.117 192.464 1.00 32.07 162 TYR A N 1
ATOM 1245 C CA . TYR A 1 161 ? 128.572 75.804 191.964 1.00 30.84 162 TYR A CA 1
ATOM 1246 C C . TYR A 1 161 ? 127.577 74.707 192.318 1.00 32.03 162 TYR A C 1
ATOM 1247 O O . TYR A 1 161 ? 127.273 73.880 191.438 1.00 21.42 162 TYR A O 1
ATOM 1256 N N . PRO A 1 162 ? 127.049 74.624 193.542 1.00 30.57 163 PRO A N 1
ATOM 1257 C CA . PRO A 1 162 ? 126.112 73.540 193.851 1.00 29.16 163 PRO A CA 1
ATOM 1258 C C . PRO A 1 162 ? 124.974 73.517 192.846 1.00 29.36 163 PRO A C 1
ATOM 1259 O O . PRO A 1 162 ? 124.809 72.543 192.103 1.00 35.27 163 PRO A O 1
ATOM 1263 N N . PHE A 1 163 ? 124.218 74.615 192.791 1.00 25.73 164 PHE A N 1
ATOM 1264 C CA . PHE A 1 163 ? 123.078 74.706 191.884 1.00 25.56 164 PHE A CA 1
ATOM 1265 C C . PHE A 1 163 ? 123.493 74.563 190.421 1.00 25.50 164 PHE A C 1
ATOM 1266 O O . PHE A 1 163 ? 122.730 74.030 189.606 1.00 25.26 164 PHE A O 1
ATOM 1274 N N . TYR A 1 164 ? 124.664 75.089 190.047 1.00 24.39 165 TYR A N 1
ATOM 1275 C CA . TYR A 1 164 ? 125.172 74.831 188.702 1.00 24.52 165 TYR A CA 1
ATOM 1276 C C . TYR A 1 164 ? 125.270 73.340 188.448 1.00 26.40 165 TYR A C 1
ATOM 1277 O O . TYR A 1 164 ? 125.013 72.865 187.337 1.00 20.96 165 TYR A O 1
ATOM 1286 N N . GLU A 1 165 ? 125.673 72.587 189.470 1.00 31.01 166 GLU A N 1
ATOM 1287 C CA . GLU A 1 165 ? 125.756 71.144 189.327 1.00 31.22 166 GLU A CA 1
ATOM 1288 C C . GLU A 1 165 ? 124.370 70.516 189.193 1.00 31.37 166 GLU A C 1
ATOM 1289 O O . GLU A 1 165 ? 124.215 69.512 188.488 1.00 35.12 166 GLU A O 1
ATOM 1295 N N . LYS A 1 166 ? 123.346 71.106 189.819 1.00 30.35 167 LYS A N 1
ATOM 1296 C CA . LYS A 1 166 ? 121.989 70.600 189.625 1.00 26.34 167 LYS A CA 1
ATOM 1297 C C . LYS A 1 166 ? 121.512 70.835 188.198 1.00 26.01 167 LYS A C 1
ATOM 1298 O O . LYS A 1 166 ? 120.872 69.963 187.600 1.00 27.91 167 LYS A O 1
ATOM 1304 N N . MET A 1 167 ? 121.806 72.009 187.639 1.00 25.43 168 MET A N 1
ATOM 1305 C CA . MET A 1 167 ? 121.449 72.277 186.250 1.00 20.13 168 MET A CA 1
ATOM 1306 C C . MET A 1 167 ? 122.105 71.269 185.322 1.00 21.55 168 MET A C 1
ATOM 1307 O O . MET A 1 167 ? 121.453 70.689 184.449 1.00 24.63 168 MET A O 1
ATOM 1312 N N . VAL A 1 168 ? 123.410 71.059 185.497 1.00 24.13 169 VAL A N 1
ATOM 1313 C CA . VAL A 1 168 ? 124.162 70.140 184.646 1.00 25.07 169 VAL A CA 1
ATOM 1314 C C . VAL A 1 168 ? 123.510 68.760 184.650 1.00 29.94 169 VAL A C 1
ATOM 1315 O O . VAL A 1 168 ? 123.099 68.246 183.603 1.00 36.38 169 VAL A O 1
ATOM 1319 N N . GLU A 1 169 ? 123.393 68.151 185.833 1.00 28.63 170 GLU A N 1
ATOM 1320 C CA . GLU A 1 169 ? 122.713 66.870 186.040 1.00 29.46 170 GLU A CA 1
ATOM 1321 C C . GLU A 1 169 ? 121.376 66.789 185.303 1.00 30.89 170 GLU A C 1
ATOM 1322 O O . GLU A 1 169 ? 121.245 66.053 184.318 1.00 34.41 170 GLU A O 1
ATOM 1328 N N . LEU A 1 170 ? 120.380 67.552 185.757 1.00 30.93 171 LEU A N 1
ATOM 1329 C CA . LEU A 1 170 ? 119.062 67.502 185.133 1.00 25.36 171 LEU A CA 1
ATOM 1330 C C . LEU A 1 170 ? 119.116 67.869 183.655 1.00 28.57 171 LEU A C 1
ATOM 1331 O O . LEU A 1 170 ? 118.240 67.458 182.887 1.00 35.42 171 LEU A O 1
ATOM 1336 N N . ASP A 1 171 ? 120.113 68.651 183.243 1.00 28.36 172 ASP A N 1
ATOM 1337 C CA . ASP A 1 171 ? 120.268 69.096 181.860 1.00 26.44 172 ASP A CA 1
ATOM 1338 C C . ASP A 1 171 ? 119.403 70.309 181.525 1.00 23.95 172 ASP A C 1
ATOM 1339 O O . ASP A 1 171 ? 118.720 70.299 180.497 1.00 27.54 172 ASP A O 1
ATOM 1344 N N . VAL A 1 172 ? 119.430 71.357 182.347 1.00 20.65 173 VAL A N 1
ATOM 1345 C CA . VAL A 1 172 ? 118.548 72.505 182.124 1.00 22.79 173 VAL A CA 1
ATOM 1346 C C . VAL A 1 172 ? 119.334 73.818 182.078 1.00 20.93 173 VAL A C 1
ATOM 1347 O O . VAL A 1 172 ? 120.138 74.101 182.981 1.00 19.37 173 VAL A O 1
ATOM 1351 N N . PRO A 1 173 ? 119.143 74.643 181.037 1.00 19.54 174 PRO A N 1
ATOM 1352 C CA . PRO A 1 173 ? 119.763 75.972 181.034 1.00 19.96 174 PRO A CA 1
ATOM 1353 C C . PRO A 1 173 ? 119.179 76.885 182.102 1.00 23.70 174 PRO A C 1
ATOM 1354 O O . PRO A 1 173 ? 118.256 76.506 182.834 1.00 23.81 174 PRO A O 1
ATOM 1358 N N . ALA A 1 174 ? 119.710 78.106 182.178 1.00 27.71 175 ALA A N 1
ATOM 1359 C CA . ALA A 1 174 ? 119.201 79.152 183.053 1.00 18.83 175 ALA A CA 1
ATOM 1360 C C . ALA A 1 174 ? 119.104 80.442 182.263 1.00 20.02 175 ALA A C 1
ATOM 1361 O O . ALA A 1 174 ? 120.067 80.834 181.598 1.00 24.05 175 ALA A O 1
ATOM 1363 N N . MET A 1 175 ? 117.949 81.093 182.309 1.00 18.49 176 MET A N 1
ATOM 1364 C CA . MET A 1 175 ? 117.891 82.483 181.892 1.00 18.32 176 MET A CA 1
ATOM 1365 C C . MET A 1 175 ? 118.289 83.308 183.091 1.00 20.67 176 MET A C 1
ATOM 1366 O O . MET A 1 175 ? 117.699 83.162 184.163 1.00 18.55 176 MET A O 1
ATOM 1371 N N . ILE A 1 176 ? 119.321 84.127 182.922 1.00 24.28 177 ILE A N 1
ATOM 1372 C CA . ILE A 1 176 ? 119.712 85.081 183.947 1.00 20.75 177 ILE A CA 1
ATOM 1373 C C . ILE A 1 176 ? 118.691 86.205 183.934 1.00 18.98 177 ILE A C 1
ATOM 1374 O O . ILE A 1 176 ? 118.329 86.714 182.866 1.00 19.14 177 ILE A O 1
ATOM 1379 N N . HIS A 1 177 ? 118.177 86.561 185.109 1.00 20.01 178 HIS A N 1
ATOM 1380 C CA . HIS A 1 177 ? 117.049 87.476 185.141 1.00 18.35 178 HIS A CA 1
ATOM 1381 C C . HIS A 1 177 ? 116.912 88.107 186.517 1.00 20.65 178 HIS A C 1
ATOM 1382 O O . HIS A 1 177 ? 116.836 87.386 187.513 1.00 23.10 178 HIS A O 1
ATOM 1389 N N . VAL A 1 178 ? 116.848 89.438 186.558 1.00 23.25 179 VAL A N 1
ATOM 1390 C CA . VAL A 1 178 ? 116.558 90.192 187.779 1.00 22.12 179 VAL A CA 1
ATOM 1391 C C . VAL A 1 178 ? 115.101 90.649 187.779 1.00 21.44 179 VAL A C 1
ATOM 1392 O O . VAL A 1 178 ? 114.395 90.556 186.777 1.00 20.32 179 VAL A O 1
ATOM 1396 N N . SER A 1 179 ? 114.642 91.178 188.919 1.00 18.62 180 SER A N 1
ATOM 1397 C CA . SER A 1 179 ? 113.230 91.491 189.095 1.00 22.05 180 SER A CA 1
ATOM 1398 C C . SER A 1 179 ? 112.927 92.951 189.432 1.00 28.80 180 SER A C 1
ATOM 1399 O O . SER A 1 179 ? 113.578 93.885 188.946 1.00 26.75 180 SER A O 1
ATOM 1402 N N . GLY A 1 180 ? 111.909 93.157 190.260 1.00 30.51 181 GLY A N 1
ATOM 1403 C CA . GLY A 1 180 ? 111.553 94.510 190.642 1.00 28.60 181 GLY A CA 1
ATOM 1404 C C . GLY A 1 180 ? 112.663 95.170 191.440 1.00 25.20 181 GLY A C 1
ATOM 1405 O O . GLY A 1 180 ? 113.305 94.548 192.288 1.00 27.13 181 GLY A O 1
ATOM 1406 N N . SER A 1 181 ? 112.891 96.441 191.157 1.00 26.03 182 SER A N 1
ATOM 1407 C CA . SER A 1 181 ? 113.867 97.241 191.881 1.00 27.12 182 SER A CA 1
ATOM 1408 C C . SER A 1 181 ? 113.157 98.080 192.934 1.00 27.62 182 SER A C 1
ATOM 1409 O O . SER A 1 181 ? 112.158 98.743 192.638 1.00 26.52 182 SER A O 1
ATOM 1412 N N . CYS A 1 182 ? 113.675 98.044 194.159 1.00 29.83 183 CYS A N 1
ATOM 1413 C CA . CYS A 1 182 ? 113.236 98.920 195.238 1.00 33.20 183 CYS A CA 1
ATOM 1414 C C . CYS A 1 182 ? 114.033 100.223 195.300 1.00 33.75 183 CYS A C 1
ATOM 1415 O O . CYS A 1 182 ? 113.897 100.977 196.269 1.00 36.18 183 CYS A O 1
ATOM 1418 N N . ASN A 1 183 ? 114.843 100.510 194.282 1.00 30.57 184 ASN A N 1
ATOM 1419 C CA . ASN A 1 183 ? 115.761 101.638 194.284 1.00 28.83 184 ASN A CA 1
ATOM 1420 C C . ASN A 1 183 ? 115.152 102.769 193.474 1.00 27.27 184 ASN A C 1
ATOM 1421 O O . ASN A 1 183 ? 115.044 102.641 192.247 1.00 28.17 184 ASN A O 1
ATOM 1426 N N . PRO A 1 184 ? 114.748 103.881 194.089 1.00 28.64 185 PRO A N 1
ATOM 1427 C CA . PRO A 1 184 ? 114.139 104.971 193.296 1.00 30.47 185 PRO A CA 1
ATOM 1428 C C . PRO A 1 184 ? 114.940 105.393 192.068 1.00 26.24 185 PRO A C 1
ATOM 1429 O O . PRO A 1 184 ? 114.381 105.450 190.963 1.00 28.97 185 PRO A O 1
ATOM 1433 N N . ALA A 1 185 ? 116.239 105.646 192.230 1.00 25.02 186 ALA A N 1
ATOM 1434 C CA . ALA A 1 185 ? 117.091 106.178 191.182 1.00 24.91 186 ALA A CA 1
ATOM 1435 C C . ALA A 1 185 ? 117.257 105.146 190.079 1.00 31.48 186 ALA A C 1
ATOM 1436 O O . ALA A 1 185 ? 118.116 105.309 189.209 1.00 34.00 186 ALA A O 1
ATOM 1438 N N . MET A 1 186 ? 116.427 104.097 190.076 1.00 30.12 187 MET A N 1
ATOM 1439 C CA . MET A 1 186 ? 116.589 103.025 189.099 1.00 30.49 187 MET A CA 1
ATOM 1440 C C . MET A 1 186 ? 115.242 102.365 188.835 1.00 27.98 187 MET A C 1
ATOM 1441 O O . MET A 1 186 ? 114.511 102.019 189.771 1.00 27.31 187 MET A O 1
ATOM 1446 N N . HIS A 1 187 ? 114.935 102.198 187.553 1.00 24.90 188 HIS A N 1
ATOM 1447 C CA . HIS A 1 187 ? 113.662 101.686 187.063 1.00 26.27 188 HIS A CA 1
ATOM 1448 C C . HIS A 1 187 ? 113.839 100.264 186.548 1.00 24.79 188 HIS A C 1
ATOM 1449 O O . HIS A 1 187 ? 114.685 100.020 185.686 1.00 22.83 188 HIS A O 1
ATOM 1456 N N . ALA A 1 188 ? 113.020 99.338 187.051 1.00 26.39 189 ALA A N 1
ATOM 1457 C CA . ALA A 1 188 ? 113.186 97.906 186.797 1.00 25.03 189 ALA A CA 1
ATOM 1458 C C . ALA A 1 188 ? 113.379 97.541 185.328 1.00 22.68 189 ALA A C 1
ATOM 1459 O O . ALA A 1 188 ? 114.485 97.179 184.924 1.00 24.57 189 ALA A O 1
ATOM 1461 N N . THR A 1 189 ? 112.322 97.611 184.521 1.00 21.71 190 THR A N 1
ATOM 1462 C CA . THR A 1 189 ? 112.354 97.012 183.185 1.00 22.35 190 THR A CA 1
ATOM 1463 C C . THR A 1 189 ? 113.110 97.835 182.141 1.00 22.12 190 THR A C 1
ATOM 1464 O O . THR A 1 189 ? 113.315 97.344 181.022 1.00 18.25 190 THR A O 1
ATOM 1468 N N . GLY A 1 190 ? 113.523 99.063 182.454 1.00 17.33 191 GLY A N 1
ATOM 1469 C CA . GLY A 1 190 ? 114.199 99.868 181.464 1.00 17.21 191 GLY A CA 1
ATOM 1470 C C . GLY A 1 190 ? 115.628 100.186 181.840 1.00 17.29 191 GLY A C 1
ATOM 1471 O O . GLY A 1 190 ? 116.368 100.740 181.030 1.00 24.76 191 GLY A O 1
ATOM 1472 N N . ALA A 1 191 ? 116.025 99.860 183.068 1.00 18.53 192 ALA A N 1
ATOM 1473 C CA . ALA A 1 191 ? 117.390 100.086 183.519 1.00 18.47 192 ALA A CA 1
ATOM 1474 C C . ALA A 1 191 ? 117.931 98.840 184.204 1.00 23.03 192 ALA A C 1
ATOM 1475 O O . ALA A 1 191 ? 118.849 98.190 183.697 1.00 26.87 192 ALA A O 1
ATOM 1477 N N . TYR A 1 192 ? 117.361 98.496 185.360 1.00 25.85 193 TYR A N 1
ATOM 1478 C CA . TYR A 1 192 ? 117.819 97.336 186.117 1.00 24.23 193 TYR A CA 1
ATOM 1479 C C . TYR A 1 192 ? 117.981 96.129 185.221 1.00 23.71 193 TYR A C 1
ATOM 1480 O O . TYR A 1 192 ? 118.998 95.425 185.269 1.00 20.48 193 TYR A O 1
ATOM 1489 N N . TYR A 1 193 ? 116.963 95.854 184.414 1.00 18.41 194 TYR A N 1
ATOM 1490 C CA . TYR A 1 193 ? 117.050 94.746 183.482 1.00 18.33 194 TYR A CA 1
ATOM 1491 C C . TYR A 1 193 ? 118.337 94.837 182.667 1.00 18.29 194 TYR A C 1
ATOM 1492 O O . TYR A 1 193 ? 119.200 93.955 182.741 1.00 22.91 194 TYR A O 1
ATOM 1501 N N . LEU A 1 194 ? 118.498 95.923 181.913 1.00 18.12 195 LEU A N 1
ATOM 1502 C CA . LEU A 1 194 ? 119.625 96.052 180.992 1.00 18.72 195 LEU A CA 1
ATOM 1503 C C . LEU A 1 194 ? 120.970 96.017 181.711 1.00 21.80 195 LEU A C 1
ATOM 1504 O O . LEU A 1 194 ? 121.933 95.434 181.204 1.00 24.37 195 LEU A O 1
ATOM 1509 N N . ALA A 1 195 ? 121.065 96.646 182.884 1.00 21.49 196 ALA A N 1
ATOM 1510 C CA . ALA A 1 195 ? 122.328 96.635 183.619 1.00 22.46 196 ALA A CA 1
ATOM 1511 C C . ALA A 1 195 ? 122.685 95.232 184.106 1.00 18.13 196 ALA A C 1
ATOM 1512 O O . ALA A 1 195 ? 123.854 94.824 184.055 1.00 18.59 196 ALA A O 1
ATOM 1514 N N . ALA A 1 196 ? 121.691 94.474 184.569 1.00 18.16 197 ALA A N 1
ATOM 1515 C CA . ALA A 1 196 ? 121.944 93.127 185.048 1.00 21.21 197 ALA A CA 1
ATOM 1516 C C . ALA A 1 196 ? 122.420 92.208 183.921 1.00 21.04 197 ALA A C 1
ATOM 1517 O O . ALA A 1 196 ? 123.289 91.351 184.137 1.00 18.97 197 ALA A O 1
ATOM 1519 N N . ASP A 1 197 ? 121.871 92.364 182.710 1.00 18.03 198 ASP A N 1
ATOM 1520 C CA . ASP A 1 197 ? 122.346 91.551 181.590 1.00 18.48 198 ASP A CA 1
ATOM 1521 C C . ASP A 1 197 ? 123.807 91.841 181.285 1.00 19.38 198 ASP A C 1
ATOM 1522 O O . ASP A 1 197 ? 124.577 90.924 180.968 1.00 18.10 198 ASP A O 1
ATOM 1527 N N . THR A 1 198 ? 124.197 93.119 181.341 1.00 17.99 199 THR A N 1
ATOM 1528 C CA . THR A 1 198 ? 125.541 93.529 180.973 1.00 18.04 199 THR A CA 1
ATOM 1529 C C . THR A 1 198 ? 126.561 93.185 182.055 1.00 19.97 199 THR A C 1
ATOM 1530 O O . THR A 1 198 ? 127.701 92.842 181.730 1.00 18.36 199 THR A O 1
ATOM 1534 N N . ILE A 1 199 ? 126.161 93.234 183.330 1.00 23.19 200 ILE A N 1
ATOM 1535 C CA . ILE A 1 199 ? 127.046 92.857 184.440 1.00 22.44 200 ILE A CA 1
ATOM 1536 C C . ILE A 1 199 ? 127.330 91.361 184.435 1.00 21.38 200 ILE A C 1
ATOM 1537 O O . ILE A 1 199 ? 128.485 90.930 184.508 1.00 21.24 200 ILE A O 1
ATOM 1542 N N . ALA A 1 200 ? 126.275 90.545 184.407 1.00 19.00 201 ALA A N 1
ATOM 1543 C CA . ALA A 1 200 ? 126.443 89.103 184.343 1.00 18.89 201 ALA A CA 1
ATOM 1544 C C . ALA A 1 200 ? 127.388 88.712 183.217 1.00 18.77 201 ALA A C 1
ATOM 1545 O O . ALA A 1 200 ? 128.341 87.956 183.425 1.00 18.94 201 ALA A O 1
ATOM 1547 N N . PHE A 1 201 ? 127.151 89.235 182.013 1.00 19.31 202 PHE A N 1
ATOM 1548 C CA . PHE A 1 201 ? 128.034 88.886 180.908 1.00 18.53 202 PHE A CA 1
ATOM 1549 C C . PHE A 1 201 ? 129.479 89.265 181.223 1.00 21.86 202 PHE A C 1
ATOM 1550 O O . PHE A 1 201 ? 130.405 88.488 180.956 1.00 21.40 202 PHE A O 1
ATOM 1558 N N . MET A 1 202 ? 129.697 90.437 181.817 1.00 18.71 203 MET A N 1
ATOM 1559 C CA . MET A 1 202 ? 131.067 90.829 182.117 1.00 19.01 203 MET A CA 1
ATOM 1560 C C . MET A 1 202 ? 131.623 90.066 183.310 1.00 19.51 203 MET A C 1
ATOM 1561 O O . MET A 1 202 ? 132.823 89.788 183.357 1.00 19.30 203 MET A O 1
ATOM 1566 N N . GLN A 1 203 ? 130.785 89.761 184.305 1.00 19.20 204 GLN A N 1
ATOM 1567 C CA . GLN A 1 203 ? 131.212 88.847 185.361 1.00 23.29 204 GLN A CA 1
ATOM 1568 C C . GLN A 1 203 ? 131.772 87.565 184.772 1.00 26.18 204 GLN A C 1
ATOM 1569 O O . GLN A 1 203 ? 132.765 87.019 185.267 1.00 28.08 204 GLN A O 1
ATOM 1575 N N . LEU A 1 204 ? 131.163 87.084 183.690 1.00 22.53 205 LEU A N 1
ATOM 1576 C CA . LEU A 1 204 ? 131.644 85.860 183.063 1.00 19.41 205 LEU A CA 1
ATOM 1577 C C . LEU A 1 204 ? 132.954 86.082 182.306 1.00 19.45 205 LEU A C 1
ATOM 1578 O O . LEU A 1 204 ? 133.866 85.246 182.381 1.00 19.64 205 LEU A O 1
ATOM 1583 N N . LEU A 1 205 ? 133.062 87.179 181.550 1.00 19.28 206 LEU A N 1
ATOM 1584 C CA . LEU A 1 205 ? 134.287 87.423 180.797 1.00 19.33 206 LEU A CA 1
ATOM 1585 C C . LEU A 1 205 ? 135.490 87.577 181.719 1.00 25.79 206 LEU A C 1
ATOM 1586 O O . LEU A 1 205 ? 136.602 87.191 181.347 1.00 27.96 206 LEU A O 1
ATOM 1591 N N . GLN A 1 206 ? 135.290 88.118 182.926 1.00 19.67 207 GLN A N 1
ATOM 1592 C CA . GLN A 1 206 ? 136.353 88.168 183.923 1.00 25.09 207 GLN A CA 1
ATOM 1593 C C . GLN A 1 206 ? 136.781 86.788 184.426 1.00 26.65 207 GLN A C 1
ATOM 1594 O O . GLN A 1 206 ? 137.875 86.660 184.993 1.00 25.45 207 GLN A O 1
ATOM 1600 N N . GLY A 1 207 ? 135.959 85.758 184.262 1.00 26.56 208 GLY A N 1
ATOM 1601 C CA . GLY A 1 207 ? 136.312 84.465 184.816 1.00 20.37 208 GLY A CA 1
ATOM 1602 C C . GLY A 1 207 ? 136.457 83.371 183.786 1.00 26.56 208 GLY A C 1
ATOM 1603 O O . GLY A 1 207 ? 136.629 83.645 182.595 1.00 26.88 208 GLY A O 1
ATOM 1604 N N . ASN A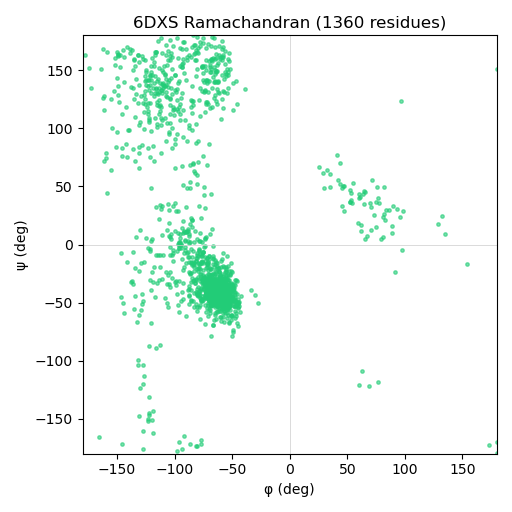 1 208 ? 136.407 82.110 184.247 1.00 24.97 209 ASN A N 1
ATOM 1605 C CA . ASN A 1 208 ? 136.290 80.940 183.366 1.00 28.33 209 ASN A CA 1
ATOM 1606 C C . ASN A 1 208 ? 135.434 79.908 184.107 1.00 28.46 209 ASN A C 1
ATOM 1607 O O . ASN A 1 208 ? 135.937 78.986 184.755 1.00 30.04 209 ASN A O 1
ATOM 1612 N N . LEU A 1 209 ? 134.115 80.085 184.013 1.00 28.42 210 LEU A N 1
ATOM 1613 C CA . LEU A 1 209 ? 133.198 79.172 184.682 1.00 24.91 210 LEU A CA 1
ATOM 1614 C C . LEU A 1 209 ? 133.013 77.893 183.879 1.00 23.62 210 LEU A C 1
ATOM 1615 O O . LEU A 1 209 ? 133.003 76.791 184.439 1.00 20.61 210 LEU A O 1
ATOM 1620 N N . PHE A 1 210 ? 132.878 78.032 182.564 1.00 21.70 211 PHE A N 1
ATOM 1621 C CA . PHE A 1 210 ? 132.667 76.897 181.688 1.00 22.67 211 PHE A CA 1
ATOM 1622 C C . PHE A 1 210 ? 133.876 75.980 181.629 1.00 26.74 211 PHE A C 1
ATOM 1623 O O . PHE A 1 210 ? 133.784 74.891 181.053 1.00 23.54 211 PHE A O 1
ATOM 1631 N N . ALA A 1 211 ? 135.012 76.404 182.184 1.00 29.63 212 ALA A N 1
ATOM 1632 C CA . ALA A 1 211 ? 136.092 75.460 182.410 1.00 27.79 212 ALA A CA 1
ATOM 1633 C C . ALA A 1 211 ? 135.712 74.470 183.504 1.00 27.18 212 ALA A C 1
ATOM 1634 O O . ALA A 1 211 ? 136.050 73.285 183.417 1.00 28.37 212 ALA A O 1
ATOM 1636 N N . ASP A 1 212 ? 134.976 74.928 184.516 1.00 27.63 213 ASP A N 1
ATOM 1637 C CA . ASP A 1 212 ? 134.468 74.018 185.531 1.00 30.31 213 ASP A CA 1
ATOM 1638 C C . ASP A 1 212 ? 133.219 73.274 185.053 1.00 28.41 213 ASP A C 1
ATOM 1639 O O . ASP A 1 212 ? 133.112 72.061 185.253 1.00 29.85 213 ASP A O 1
ATOM 1644 N N . PHE A 1 213 ? 132.276 73.968 184.399 1.00 31.63 214 PHE A N 1
ATOM 1645 C CA . PHE A 1 213 ? 130.990 73.398 183.978 1.00 26.18 214 PHE A CA 1
ATOM 1646 C C . PHE A 1 213 ? 130.831 73.521 182.469 1.00 23.61 214 PHE A C 1
ATOM 1647 O O . PHE A 1 213 ? 130.055 74.355 181.980 1.00 21.95 214 PHE A O 1
ATOM 1655 N N . PRO A 1 214 ? 131.528 72.686 181.699 1.00 23.58 215 PRO A N 1
ATOM 1656 C CA . PRO A 1 214 ? 131.586 72.896 180.241 1.00 29.97 215 PRO A CA 1
ATOM 1657 C C . PRO A 1 214 ? 130.251 72.787 179.514 1.00 29.74 215 PRO A C 1
ATOM 1658 O O . PRO A 1 214 ? 130.167 73.222 178.357 1.00 27.49 215 PRO A O 1
ATOM 1662 N N . THR A 1 215 ? 129.222 72.221 180.130 1.00 33.33 216 THR A N 1
ATOM 1663 C CA . THR A 1 215 ? 127.901 72.132 179.522 1.00 29.99 216 THR A CA 1
ATOM 1664 C C . THR A 1 215 ? 126.920 73.143 180.104 1.00 24.65 216 THR A C 1
ATOM 1665 O O . THR A 1 215 ? 125.765 73.193 179.668 1.00 23.27 216 THR A O 1
ATOM 1669 N N . LEU A 1 216 ? 127.341 73.930 181.086 1.00 22.37 217 LEU A N 1
ATOM 1670 C CA . LEU A 1 216 ? 126.447 74.916 181.686 1.00 24.30 217 LEU A CA 1
ATOM 1671 C C . LEU A 1 216 ? 126.027 75.955 180.652 1.00 28.06 217 LEU A C 1
ATOM 1672 O O . LEU A 1 216 ? 126.876 76.658 180.095 1.00 32.40 217 LEU A O 1
ATOM 1677 N N . ARG A 1 217 ? 124.723 76.086 180.407 1.00 24.86 218 ARG A N 1
ATOM 1678 C CA . ARG A 1 217 ? 124.222 77.085 179.469 1.00 18.99 218 ARG A CA 1
ATOM 1679 C C . ARG A 1 217 ? 123.386 78.129 180.203 1.00 22.31 218 ARG A C 1
ATOM 1680 O O . ARG A 1 217 ? 122.515 77.782 181.008 1.00 22.81 218 ARG A O 1
ATOM 1688 N N . PHE A 1 218 ? 123.705 79.407 179.964 1.00 23.39 219 PHE A N 1
ATOM 1689 C CA . PHE A 1 218 ? 122.901 80.560 180.336 1.00 18.65 219 PHE A CA 1
ATOM 1690 C C . PHE A 1 218 ? 122.229 81.136 179.089 1.00 21.78 219 PHE A C 1
ATOM 1691 O O . PHE A 1 218 ? 122.682 80.929 177.963 1.00 20.98 219 PHE A O 1
ATOM 1699 N N . ILE A 1 219 ? 121.155 81.893 179.304 1.00 19.71 220 ILE A N 1
ATOM 1700 C CA . ILE A 1 219 ? 120.564 82.758 178.286 1.00 21.89 220 ILE A CA 1
ATOM 1701 C C . ILE A 1 219 ? 120.492 84.157 178.884 1.00 21.96 220 ILE A C 1
ATOM 1702 O O . ILE A 1 219 ? 119.902 84.338 179.956 1.00 23.54 220 ILE A O 1
ATOM 1707 N N . ILE A 1 220 ? 121.135 85.128 178.243 1.00 18.12 221 ILE A N 1
ATOM 1708 C CA . ILE A 1 220 ? 121.087 86.514 178.701 1.00 17.88 221 ILE A CA 1
ATOM 1709 C C . ILE A 1 220 ? 120.098 87.267 177.816 1.00 18.17 221 ILE A C 1
ATOM 1710 O O . ILE A 1 220 ? 120.337 87.396 176.605 1.00 17.58 221 ILE A O 1
ATOM 1715 N N . PRO A 1 221 ? 119.002 87.761 178.363 1.00 18.24 222 PRO A N 1
ATOM 1716 C CA . PRO A 1 221 ? 117.943 88.360 177.544 1.00 21.70 222 PRO A CA 1
ATOM 1717 C C . PRO A 1 221 ? 118.112 89.848 177.219 1.00 21.52 222 PRO A C 1
ATOM 1718 O O . PRO A 1 221 ? 119.137 90.474 177.517 1.00 20.07 222 PRO A O 1
ATOM 1722 N N . HIS A 1 222 ? 117.062 90.422 176.625 1.00 18.71 223 HIS A N 1
ATOM 1723 C CA . HIS A 1 222 ? 117.092 91.775 176.066 1.00 20.89 223 HIS A CA 1
ATOM 1724 C C . HIS A 1 222 ? 118.241 91.926 175.083 1.00 17.66 223 HIS A C 1
ATOM 1725 O O . HIS A 1 222 ? 118.861 92.986 174.975 1.00 17.05 223 HIS A O 1
ATOM 1732 N N . GLY A 1 223 ? 118.517 90.855 174.351 1.00 17.10 224 GLY A N 1
ATOM 1733 C CA . GLY A 1 223 ? 119.589 90.882 173.376 1.00 17.09 224 GLY A CA 1
ATOM 1734 C C . GLY A 1 223 ? 120.959 91.064 173.993 1.00 17.20 224 GLY A C 1
ATOM 1735 O O . GLY A 1 223 ? 121.819 91.728 173.400 1.00 20.28 224 GLY A O 1
ATOM 1736 N N . GLY A 1 224 ? 121.185 90.497 175.175 1.00 17.33 225 GLY A N 1
ATOM 1737 C CA . GLY A 1 224 ? 122.446 90.673 175.870 1.00 17.46 225 GLY A CA 1
ATOM 1738 C C . GLY A 1 224 ? 122.680 92.021 176.530 1.00 18.41 225 GLY A C 1
ATOM 1739 O O . GLY A 1 224 ? 123.826 92.321 176.881 1.00 17.55 225 GLY A O 1
ATOM 1740 N N . GLY A 1 225 ? 121.652 92.850 176.716 1.00 17.36 226 GLY A N 1
ATOM 1741 C CA . GLY A 1 225 ? 121.848 94.142 177.363 1.00 17.36 226 GLY A CA 1
ATOM 1742 C C . GLY A 1 225 ? 122.487 95.220 176.499 1.00 24.80 226 GLY A C 1
ATOM 1743 O O . GLY A 1 225 ? 121.924 95.635 175.483 1.00 24.60 226 GLY A O 1
ATOM 1744 N N . ALA A 1 226 ? 123.656 95.707 176.913 1.00 17.88 227 ALA A N 1
ATOM 1745 C CA . ALA A 1 226 ? 124.466 96.627 176.122 1.00 17.33 227 ALA A CA 1
ATOM 1746 C C . ALA A 1 226 ? 125.544 95.913 175.328 1.00 17.39 227 ALA A C 1
ATOM 1747 O O . ALA A 1 226 ? 126.252 96.565 174.562 1.00 17.72 227 ALA A O 1
ATOM 1749 N N . VAL A 1 227 ? 125.667 94.594 175.476 1.00 20.24 228 VAL A N 1
ATOM 1750 C CA . VAL A 1 227 ? 126.852 93.841 175.056 1.00 20.37 228 VAL A CA 1
ATOM 1751 C C . VAL A 1 227 ? 127.042 93.870 173.543 1.00 17.49 228 VAL A C 1
ATOM 1752 O O . VAL A 1 227 ? 128.096 94.320 173.084 1.00 17.53 228 VAL A O 1
ATOM 1756 N N . PRO A 1 228 ? 126.092 93.402 172.728 1.00 17.38 229 PRO A N 1
ATOM 1757 C CA . PRO A 1 228 ? 126.336 93.444 171.278 1.00 19.76 229 PRO A CA 1
ATOM 1758 C C . PRO A 1 228 ? 126.526 94.853 170.748 1.00 17.75 229 PRO A C 1
ATOM 1759 O O . PRO A 1 228 ? 127.339 95.054 169.843 1.00 18.08 229 PRO A O 1
ATOM 1763 N N . TYR A 1 229 ? 125.797 95.836 171.285 1.00 17.16 230 TYR A N 1
ATOM 1764 C CA . TYR A 1 229 ? 126.038 97.239 170.949 1.00 17.11 230 TYR A CA 1
ATOM 1765 C C . TYR A 1 229 ? 127.497 97.611 171.192 1.00 17.23 230 TYR A C 1
ATOM 1766 O O . TYR A 1 229 ? 128.123 98.319 170.389 1.00 17.88 230 TYR A O 1
ATOM 1775 N N . HIS A 1 230 ? 128.056 97.126 172.297 1.00 17.35 231 HIS A N 1
ATOM 1776 C CA . HIS A 1 230 ? 129.414 97.434 172.720 1.00 17.49 231 HIS A CA 1
ATOM 1777 C C . HIS A 1 230 ? 130.366 96.262 172.481 1.00 17.62 231 HIS A C 1
ATOM 1778 O O . HIS A 1 230 ? 131.365 96.114 173.178 1.00 17.77 231 HIS A O 1
ATOM 1785 N N . TRP A 1 231 ? 130.083 95.451 171.465 1.00 19.38 232 TRP A N 1
ATOM 1786 C CA . TRP A 1 231 ? 130.772 94.173 171.305 1.00 17.70 232 TRP A CA 1
ATOM 1787 C C . TRP A 1 231 ? 132.265 94.373 171.085 1.00 17.84 232 TRP A C 1
ATOM 1788 O O . TRP A 1 231 ? 133.089 93.688 171.696 1.00 18.98 232 TRP A O 1
ATOM 1799 N N . GLY A 1 232 ? 132.635 95.309 170.221 1.00 17.79 233 GLY A N 1
ATOM 1800 C CA . GLY A 1 232 ? 134.043 95.617 170.043 1.00 17.93 233 GLY A CA 1
ATOM 1801 C C . GLY A 1 232 ? 134.734 95.944 171.347 1.00 18.05 233 GLY A C 1
ATOM 1802 O O . GLY A 1 232 ? 135.887 95.574 171.556 1.00 20.01 233 GLY A O 1
ATOM 1803 N N . ARG A 1 233 ? 134.041 96.645 172.244 1.00 17.98 234 ARG A N 1
ATOM 1804 C CA . ARG A 1 233 ? 134.620 96.983 173.538 1.00 18.11 234 ARG A CA 1
ATOM 1805 C C . ARG A 1 233 ? 134.884 95.727 174.350 1.00 22.34 234 ARG A C 1
ATOM 1806 O O . ARG A 1 233 ? 135.921 95.605 175.012 1.00 21.58 234 ARG A O 1
ATOM 1814 N N . PHE A 1 234 ? 133.961 94.768 174.299 1.00 19.93 235 PHE A N 1
ATOM 1815 C CA . PHE A 1 234 ? 134.140 93.553 175.078 1.00 18.49 235 PHE A CA 1
ATOM 1816 C C . PHE A 1 234 ? 135.228 92.669 174.486 1.00 18.49 235 PHE A C 1
ATOM 1817 O O . PHE A 1 234 ? 136.045 92.119 175.227 1.00 23.29 235 PHE A O 1
ATOM 1825 N N . ARG A 1 235 ? 135.274 92.536 173.156 1.00 18.41 236 ARG A N 1
ATOM 1826 C CA . ARG A 1 235 ? 136.403 91.846 172.545 1.00 18.56 236 ARG A CA 1
ATOM 1827 C C . ARG A 1 235 ? 137.710 92.502 172.955 1.00 20.75 236 ARG A C 1
ATOM 1828 O O . ARG A 1 235 ? 138.680 91.811 173.288 1.00 20.19 236 ARG A O 1
ATOM 1836 N N . GLY A 1 236 ? 137.733 93.839 172.970 1.00 19.72 237 GLY A N 1
ATOM 1837 C CA . GLY A 1 236 ? 138.909 94.558 173.418 1.00 19.36 237 GLY A CA 1
ATOM 1838 C C . GLY A 1 236 ? 139.280 94.234 174.850 1.00 22.19 237 GLY A C 1
ATOM 1839 O O . GLY A 1 236 ? 140.424 93.879 175.141 1.00 19.90 237 GLY A O 1
ATOM 1840 N N . LEU A 1 237 ? 138.317 94.344 175.766 1.00 18.89 238 LEU A N 1
ATOM 1841 C CA . LEU A 1 237 ? 138.602 94.030 177.169 1.00 23.36 238 LEU A CA 1
ATOM 1842 C C . LEU A 1 237 ? 139.106 92.592 177.353 1.00 24.27 238 LEU A C 1
ATOM 1843 O O . LEU A 1 237 ? 139.877 92.319 178.282 1.00 24.88 238 LEU A O 1
ATOM 1848 N N . ALA A 1 238 ? 138.685 91.653 176.499 1.00 24.33 239 ALA A N 1
ATOM 1849 C CA . ALA A 1 238 ? 139.235 90.303 176.597 1.00 21.19 239 ALA A CA 1
ATOM 1850 C C . ALA A 1 238 ? 140.751 90.320 176.452 1.00 19.56 239 ALA A C 1
ATOM 1851 O O . ALA A 1 238 ? 141.455 89.622 177.185 1.00 21.84 239 ALA A O 1
ATOM 1853 N N . ASP A 1 239 ? 141.276 91.105 175.505 1.00 21.06 240 ASP A N 1
ATOM 1854 C CA . ASP A 1 239 ? 142.728 91.268 175.406 1.00 19.94 240 ASP A CA 1
ATOM 1855 C C . ASP A 1 239 ? 143.273 92.083 176.573 1.00 19.84 240 ASP A C 1
ATOM 1856 O O . ASP A 1 239 ? 144.342 91.773 177.108 1.00 20.09 240 ASP A O 1
ATOM 1861 N N . MET A 1 240 ? 142.546 93.118 176.997 1.00 19.69 241 MET A N 1
ATOM 1862 C CA . MET A 1 240 ? 143.037 93.941 178.099 1.00 21.26 241 MET A CA 1
ATOM 1863 C C . MET A 1 240 ? 143.262 93.107 179.352 1.00 23.16 241 MET A C 1
ATOM 1864 O O . MET A 1 240 ? 144.173 93.399 180.134 1.00 24.41 241 MET A O 1
ATOM 1869 N N . LEU A 1 241 ? 142.466 92.056 179.540 1.00 23.69 242 LEU A N 1
ATOM 1870 C CA . LEU A 1 241 ? 142.528 91.178 180.704 1.00 21.67 242 LEU A CA 1
ATOM 1871 C C . LEU A 1 241 ? 143.373 89.931 180.461 1.00 22.15 242 LEU A C 1
ATOM 1872 O O . LEU A 1 241 ? 143.459 89.066 181.346 1.00 20.76 242 LEU A O 1
ATOM 1877 N N . LYS A 1 242 ? 143.970 89.809 179.276 1.00 20.39 243 LYS A N 1
ATOM 1878 C CA . LYS A 1 242 ? 144.752 88.640 178.897 1.00 21.61 243 LYS A CA 1
ATOM 1879 C C . LYS A 1 242 ? 143.868 87.397 178.856 1.00 21.95 243 LYS A C 1
ATOM 1880 O O . LYS A 1 242 ? 144.244 86.324 179.324 1.00 25.80 243 LYS A O 1
ATOM 1886 N N . GLN A 1 243 ? 142.694 87.538 178.292 1.00 23.69 244 GLN A N 1
ATOM 1887 C CA . GLN A 1 243 ? 141.661 86.522 178.355 1.00 20.18 244 GLN A CA 1
ATOM 1888 C C . GLN A 1 243 ? 141.462 85.856 177.005 1.00 22.36 244 GLN A C 1
ATOM 1889 O O . GLN A 1 243 ? 141.735 86.458 175.966 1.00 19.98 244 GLN A O 1
ATOM 1895 N N . PRO A 1 244 ? 140.991 84.614 176.981 1.00 23.84 245 PRO A N 1
ATOM 1896 C CA . PRO A 1 244 ? 140.681 83.977 175.698 1.00 25.11 245 PRO A CA 1
ATOM 1897 C C . PRO A 1 244 ? 139.642 84.790 174.938 1.00 24.50 245 PRO A C 1
ATOM 1898 O O . PRO A 1 244 ? 138.926 85.613 175.509 1.00 28.43 245 PRO A O 1
ATOM 1902 N N . SER A 1 245 ? 139.562 84.553 173.630 1.00 22.06 246 SER A N 1
ATOM 1903 C CA . SER A 1 245 ? 138.522 85.207 172.851 1.00 23.71 246 SER A CA 1
ATOM 1904 C C . SER A 1 245 ? 137.151 84.841 173.406 1.00 21.97 246 SER A C 1
ATOM 1905 O O . SER A 1 245 ? 136.980 83.840 174.109 1.00 27.99 246 SER A O 1
ATOM 1908 N N . LEU A 1 246 ? 136.165 85.682 173.086 1.00 21.95 247 LEU A N 1
ATOM 1909 C CA . LEU A 1 246 ? 134.851 85.562 173.708 1.00 23.41 247 LEU A CA 1
ATOM 1910 C C . LEU A 1 246 ? 134.102 84.310 173.240 1.00 23.04 247 LEU A C 1
ATOM 1911 O O . LEU A 1 246 ? 133.349 83.718 174.023 1.00 21.80 247 LEU A O 1
ATOM 1916 N N . ASP A 1 247 ? 134.298 83.871 171.988 1.00 22.91 248 ASP A N 1
ATOM 1917 C CA . ASP A 1 247 ? 133.629 82.644 171.559 1.00 25.09 248 ASP A CA 1
ATOM 1918 C C . ASP A 1 247 ? 134.225 81.431 172.260 1.00 29.02 248 ASP A C 1
ATOM 1919 O O . ASP A 1 247 ? 133.496 80.532 172.692 1.00 33.05 248 ASP A O 1
ATOM 1924 N N . THR A 1 248 ? 135.551 81.403 172.391 1.00 30.24 249 THR A N 1
ATOM 1925 C CA . THR A 1 248 ? 136.228 80.356 173.145 1.00 28.29 249 THR A CA 1
ATOM 1926 C C . THR A 1 248 ? 135.714 80.303 174.572 1.00 27.98 249 THR A C 1
ATOM 1927 O O . THR A 1 248 ? 135.245 79.263 175.057 1.00 27.95 249 THR A O 1
ATOM 1931 N N . LEU A 1 249 ? 135.827 81.431 175.264 1.00 23.85 250 LEU A N 1
ATOM 1932 C CA . LEU A 1 249 ? 135.539 81.485 176.687 1.00 20.42 250 LEU A CA 1
ATOM 1933 C C . LEU A 1 249 ? 134.057 81.281 176.949 1.00 21.91 250 LEU A C 1
ATOM 1934 O O . LEU A 1 249 ? 133.674 80.572 177.883 1.00 21.43 250 LEU A O 1
ATOM 1939 N N . LEU A 1 250 ? 133.212 81.862 176.103 1.00 25.44 251 LEU A N 1
ATOM 1940 C CA . LEU A 1 250 ? 131.823 82.110 176.458 1.00 23.03 251 LEU A CA 1
ATOM 1941 C C . LEU A 1 250 ? 130.805 81.572 175.463 1.00 18.87 251 LEU A C 1
ATOM 1942 O O . LEU A 1 250 ? 129.826 80.935 175.855 1.00 18.90 251 LEU A O 1
ATOM 1947 N N . MET A 1 251 ? 130.998 81.837 174.183 1.00 18.77 252 MET A N 1
ATOM 1948 C CA . MET A 1 251 ? 129.883 81.801 173.256 1.00 18.59 252 MET A CA 1
ATOM 1949 C C . MET A 1 251 ? 129.618 80.419 172.698 1.00 21.23 252 MET A C 1
ATOM 1950 O O . MET A 1 251 ? 128.995 80.297 171.637 1.00 23.49 252 MET A O 1
ATOM 1955 N N . ASN A 1 252 ? 130.137 79.388 173.349 1.00 24.81 253 ASN A N 1
ATOM 1956 C CA . ASN A 1 252 ? 129.595 78.043 173.244 1.00 27.03 253 ASN A CA 1
ATOM 1957 C C . ASN A 1 252 ? 128.571 77.766 174.333 1.00 21.14 253 ASN A C 1
ATOM 1958 O O . ASN A 1 252 ? 127.723 76.881 174.165 1.00 20.08 253 ASN A O 1
ATOM 1963 N N . ASN A 1 253 ? 128.629 78.519 175.433 1.00 18.91 254 ASN A N 1
ATOM 1964 C CA . ASN A 1 253 ? 127.762 78.332 176.584 1.00 25.28 254 ASN A CA 1
ATOM 1965 C C . ASN A 1 253 ? 126.774 79.469 176.826 1.00 24.48 254 ASN A C 1
ATOM 1966 O O . ASN A 1 253 ? 125.777 79.251 177.521 1.00 26.15 254 ASN A O 1
ATOM 1971 N N . VAL A 1 254 ? 127.018 80.663 176.276 1.00 22.91 255 VAL A N 1
ATOM 1972 C CA . VAL A 1 254 ? 126.226 81.865 176.536 1.00 20.57 255 VAL A CA 1
ATOM 1973 C C . VAL A 1 254 ? 125.432 82.223 175.287 1.00 23.35 255 VAL A C 1
ATOM 1974 O O . VAL A 1 254 ? 125.965 82.176 174.171 1.00 25.46 255 VAL A O 1
ATOM 1978 N N . PHE A 1 255 ? 124.163 82.595 175.478 1.00 19.58 256 PHE A N 1
ATOM 1979 C CA . PHE A 1 255 ? 123.235 82.846 174.379 1.00 18.30 256 PHE A CA 1
ATOM 1980 C C . PHE A 1 255 ? 122.455 84.122 174.658 1.00 17.80 256 PHE A C 1
ATOM 1981 O O . PHE A 1 255 ? 122.343 84.569 175.798 1.00 19.50 256 PHE A O 1
ATOM 1989 N N . PHE A 1 256 ? 121.919 84.709 173.594 1.00 17.65 257 PHE A N 1
ATOM 1990 C CA . PHE A 1 256 ? 121.125 85.929 173.693 1.00 17.51 257 PHE A CA 1
ATOM 1991 C C . PHE A 1 256 ? 119.753 85.730 173.065 1.00 17.40 257 PHE A C 1
ATOM 1992 O O . PHE A 1 256 ? 119.647 85.203 171.958 1.00 17.37 257 PHE A O 1
ATOM 2000 N N . ASP A 1 257 ? 118.709 86.223 173.731 1.00 17.34 258 ASP A N 1
ATOM 2001 C CA . ASP A 1 257 ? 117.410 86.276 173.071 1.00 17.23 258 ASP A CA 1
ATOM 2002 C C . ASP A 1 257 ? 117.307 87.513 172.170 1.00 22.10 258 ASP A C 1
ATOM 2003 O O . ASP A 1 257 ? 118.162 88.410 172.180 1.00 21.04 258 ASP A O 1
ATOM 2008 N N . THR A 1 258 ? 116.226 87.571 171.392 1.00 22.64 259 THR A N 1
ATOM 2009 C CA . THR A 1 258 ? 116.010 88.656 170.438 1.00 20.73 259 THR A CA 1
ATOM 2010 C C . THR A 1 258 ? 115.011 89.698 170.952 1.00 17.64 259 THR A C 1
ATOM 2011 O O . THR A 1 258 ? 114.269 90.286 170.159 1.00 22.83 259 THR A O 1
ATOM 2015 N N . CYS A 1 259 ? 114.982 89.944 172.270 1.00 16.86 260 CYS A N 1
ATOM 2016 C CA . CYS A 1 259 ? 114.091 90.940 172.878 1.00 21.84 260 CYS A CA 1
ATOM 2017 C C . CYS A 1 259 ? 114.677 92.350 172.768 1.00 20.73 260 CYS A C 1
ATOM 2018 O O . CYS A 1 259 ? 114.960 93.016 173.764 1.00 19.48 260 CYS A O 1
ATOM 2021 N N . VAL A 1 260 ? 114.856 92.794 171.522 1.00 20.38 261 VAL A N 1
ATOM 2022 C CA . VAL A 1 260 ? 115.307 94.151 171.177 1.00 19.82 261 VAL A CA 1
ATOM 2023 C C . VAL A 1 260 ? 114.187 94.833 170.389 1.00 18.28 261 VAL A C 1
ATOM 2024 O O . VAL A 1 260 ? 113.948 94.508 169.217 1.00 16.49 261 VAL A O 1
ATOM 2028 N N . TYR A 1 261 ? 113.527 95.805 171.010 1.00 16.50 262 TYR A N 1
ATOM 2029 C CA . TYR A 1 261 ? 112.233 96.305 170.542 1.00 16.43 262 TYR A CA 1
ATOM 2030 C C . TYR A 1 261 ? 112.362 97.414 169.499 1.00 16.36 262 TYR A C 1
ATOM 2031 O O . TYR A 1 261 ? 111.716 98.461 169.573 1.00 21.53 262 TYR A O 1
ATOM 2040 N N . HIS A 1 262 ? 113.190 97.178 168.489 1.00 16.36 263 HIS A N 1
ATOM 2041 C CA . HIS A 1 262 ? 113.123 97.983 167.279 1.00 18.05 263 HIS A CA 1
ATOM 2042 C C . HIS A 1 262 ? 114.066 97.429 166.231 1.00 20.62 263 HIS A C 1
ATOM 2043 O O . HIS A 1 262 ? 115.094 96.827 166.559 1.00 18.43 263 HIS A O 1
ATOM 2050 N N . GLN A 1 263 ? 113.724 97.640 164.968 1.00 18.51 264 GLN A N 1
ATOM 2051 C CA . GLN A 1 263 ? 114.488 97.051 163.877 1.00 19.14 264 GLN A CA 1
ATOM 2052 C C . GLN A 1 263 ? 115.988 97.259 164.009 1.00 19.06 264 GLN A C 1
ATOM 2053 O O . GLN A 1 263 ? 116.734 96.267 163.950 1.00 18.90 264 GLN A O 1
ATOM 2059 N N . PRO A 1 264 ? 116.496 98.481 164.197 1.00 18.92 265 PRO A N 1
ATOM 2060 C CA . PRO A 1 264 ? 117.959 98.658 164.186 1.00 17.45 265 PRO A CA 1
ATOM 2061 C C . PRO A 1 264 ? 118.676 97.827 165.228 1.00 17.63 265 PRO A C 1
ATOM 2062 O O . PRO A 1 264 ? 119.781 97.346 164.964 1.00 21.53 265 PRO A O 1
ATOM 2066 N N . GLY A 1 265 ? 118.088 97.652 166.412 1.00 16.48 266 GLY A N 1
ATOM 2067 C CA . GLY A 1 265 ? 118.743 96.856 167.427 1.00 16.55 266 GLY A CA 1
ATOM 2068 C C . GLY A 1 265 ? 118.870 95.406 167.008 1.00 16.60 266 GLY A C 1
ATOM 2069 O O . GLY A 1 265 ? 119.881 94.763 167.277 1.00 16.68 266 GLY A O 1
ATOM 2070 N N . ILE A 1 266 ? 117.836 94.876 166.348 1.00 16.56 267 ILE A N 1
ATOM 2071 C CA . ILE A 1 266 ? 117.860 93.512 165.830 1.00 20.39 267 ILE A CA 1
ATOM 2072 C C . ILE A 1 266 ? 118.871 93.390 164.694 1.00 17.93 267 ILE A C 1
ATOM 2073 O O . ILE A 1 266 ? 119.595 92.401 164.604 1.00 16.75 267 ILE A O 1
ATOM 2078 N N . ASN A 1 267 ? 118.946 94.398 163.820 1.00 19.19 268 ASN A N 1
ATOM 2079 C CA . ASN A 1 267 ? 119.980 94.422 162.785 1.00 18.22 268 ASN A CA 1
ATOM 2080 C C . ASN A 1 267 ? 121.377 94.201 163.353 1.00 18.18 268 ASN A C 1
ATOM 2081 O O . ASN A 1 267 ? 122.186 93.485 162.760 1.00 19.84 268 ASN A O 1
ATOM 2086 N N . LEU A 1 268 ? 121.706 94.858 164.470 1.00 21.88 269 LEU A N 1
ATOM 2087 C CA . LEU A 1 268 ? 123.065 94.763 165.006 1.00 22.89 269 LEU A CA 1
ATOM 2088 C C . LEU A 1 268 ? 123.337 93.389 165.605 1.00 16.94 269 LEU A C 1
ATOM 2089 O O . LEU A 1 268 ? 124.362 92.767 165.306 1.00 17.04 269 LEU A O 1
ATOM 2094 N N . LEU A 1 269 ? 122.458 92.928 166.501 1.00 16.91 270 LEU A N 1
ATOM 2095 C CA . LEU A 1 269 ? 122.657 91.639 167.156 1.00 17.00 270 LEU A CA 1
ATOM 2096 C C . LEU A 1 269 ? 123.015 90.561 166.140 1.00 21.98 270 LEU A C 1
ATOM 2097 O O . LEU A 1 269 ? 123.986 89.813 166.312 1.00 20.15 270 LEU A O 1
ATOM 2102 N N . ALA A 1 270 ? 122.228 90.474 165.068 1.00 19.01 271 ALA A N 1
ATOM 2103 C CA . ALA A 1 270 ? 122.485 89.541 163.981 1.00 19.54 271 ALA A CA 1
ATOM 2104 C C . ALA A 1 270 ? 123.770 89.851 163.234 1.00 23.74 271 ALA A C 1
ATOM 2105 O O . ALA A 1 270 ? 124.307 88.960 162.574 1.00 20.71 271 ALA A O 1
ATOM 2107 N N . ASP A 1 271 ? 124.250 91.101 163.285 1.00 24.86 272 ASP A N 1
ATOM 2108 C CA . ASP A 1 271 ? 125.510 91.437 162.630 1.00 23.64 272 ASP A CA 1
ATOM 2109 C C . ASP A 1 271 ? 126.691 90.868 163.391 1.00 23.45 272 ASP A C 1
ATOM 2110 O O . ASP A 1 271 ? 127.596 90.284 162.786 1.00 24.90 272 ASP A O 1
ATOM 2115 N N . VAL A 1 272 ? 126.702 91.026 164.714 1.00 24.09 273 VAL A N 1
ATOM 2116 C CA . VAL A 1 272 ? 127.892 90.744 165.504 1.00 25.07 273 VAL A CA 1
ATOM 2117 C C . VAL A 1 272 ? 127.792 89.464 166.340 1.00 24.43 273 VAL A C 1
ATOM 2118 O O . VAL A 1 272 ? 128.840 88.886 166.670 1.00 26.63 273 VAL A O 1
ATOM 2122 N N . ILE A 1 273 ? 126.582 88.986 166.693 1.00 21.99 274 ILE A N 1
ATOM 2123 C CA . ILE A 1 273 ? 126.497 87.730 167.428 1.00 21.74 274 ILE A CA 1
ATOM 2124 C C . ILE A 1 273 ? 126.387 86.571 166.448 1.00 19.01 274 ILE A C 1
ATOM 2125 O O . ILE A 1 273 ? 125.737 86.687 165.400 1.00 21.01 274 ILE A O 1
ATOM 2130 N N . ASP A 1 274 ? 127.050 85.457 166.774 1.00 17.74 275 ASP A N 1
ATOM 2131 C CA . ASP A 1 274 ? 126.926 84.241 165.974 1.00 28.27 275 ASP A CA 1
ATOM 2132 C C . ASP A 1 274 ? 125.468 83.822 165.926 1.00 21.98 275 ASP A C 1
ATOM 2133 O O . ASP A 1 274 ? 124.799 83.798 166.958 1.00 19.96 275 ASP A O 1
ATOM 2138 N N . ASN A 1 275 ? 124.972 83.517 164.719 1.00 20.25 276 ASN A N 1
ATOM 2139 C CA . ASN A 1 275 ? 123.622 82.965 164.565 1.00 20.60 276 ASN A CA 1
ATOM 2140 C C . ASN A 1 275 ? 123.362 81.847 165.567 1.00 22.14 276 ASN A C 1
ATOM 2141 O O . ASN A 1 275 ? 122.294 81.788 166.186 1.00 25.09 276 ASN A O 1
ATOM 2146 N N . LYS A 1 276 ? 124.344 80.967 165.764 1.00 24.06 277 LYS A N 1
ATOM 2147 C CA . LYS A 1 276 ? 124.211 79.881 166.724 1.00 23.53 277 LYS A CA 1
ATOM 2148 C C . LYS A 1 276 ? 123.864 80.375 168.127 1.00 23.17 277 LYS A C 1
ATOM 2149 O O . LYS A 1 276 ? 123.334 79.600 168.927 1.00 24.60 277 LYS A O 1
ATOM 2155 N N . ASN A 1 277 ? 124.135 81.640 168.448 1.00 19.84 278 ASN A N 1
ATOM 2156 C CA . ASN A 1 277 ? 123.952 82.134 169.807 1.00 21.39 278 ASN A CA 1
ATOM 2157 C C . ASN A 1 277 ? 122.732 83.042 169.958 1.00 26.58 278 ASN A C 1
ATOM 2158 O O . ASN A 1 277 ? 122.585 83.694 171.001 1.00 26.66 278 ASN A O 1
ATOM 2163 N N . ILE A 1 278 ? 121.846 83.092 168.966 1.00 24.51 279 ILE A N 1
ATOM 2164 C CA . ILE A 1 278 ? 120.698 83.996 168.980 1.00 23.31 279 ILE A CA 1
ATOM 2165 C C . ILE A 1 278 ? 119.423 83.170 169.062 1.00 18.78 279 ILE A C 1
ATOM 2166 O O . ILE A 1 278 ? 119.179 82.310 168.211 1.00 20.79 279 ILE A O 1
ATOM 2171 N N . LEU A 1 279 ? 118.599 83.441 170.066 1.00 18.99 280 LEU A N 1
ATOM 2172 C CA . LEU A 1 279 ? 117.368 82.689 170.286 1.00 17.34 280 LEU A CA 1
ATOM 2173 C C . LEU A 1 279 ? 116.184 83.634 170.150 1.00 23.00 280 LEU A C 1
ATOM 2174 O O . LEU A 1 279 ? 116.139 84.673 170.817 1.00 20.98 280 LEU A O 1
ATOM 2179 N N . PHE A 1 280 ? 115.210 83.276 169.317 1.00 21.80 281 PHE A N 1
ATOM 2180 C CA . PHE A 1 280 ? 114.061 84.158 169.161 1.00 21.91 281 PHE A CA 1
ATOM 2181 C C . PHE A 1 280 ? 113.318 84.289 170.482 1.00 18.36 281 PHE A C 1
ATOM 2182 O O . PHE A 1 280 ? 113.077 83.296 171.166 1.00 17.14 281 PHE A O 1
ATOM 2190 N N . GLY A 1 281 ? 112.979 85.525 170.848 1.00 18.70 282 GLY A N 1
ATOM 2191 C CA . GLY A 1 281 ? 112.183 85.789 172.034 1.00 18.33 282 GLY A CA 1
ATOM 2192 C C . GLY A 1 281 ? 111.415 87.073 171.826 1.00 20.53 282 GLY A C 1
ATOM 2193 O O . GLY A 1 281 ? 111.755 87.874 170.954 1.00 17.44 282 GLY A O 1
ATOM 2194 N N . SER A 1 282 ? 110.350 87.259 172.618 1.00 25.82 283 SER A N 1
ATOM 2195 C CA . SER A 1 282 ? 109.571 88.494 172.504 1.00 27.40 283 SER A CA 1
ATOM 2196 C C . SER A 1 282 ? 109.152 89.114 173.833 1.00 22.75 283 SER A C 1
ATOM 2197 O O . SER A 1 282 ? 109.100 90.344 173.915 1.00 20.48 283 SER A O 1
ATOM 2200 N N . GLN A 1 283 ? 108.897 88.335 174.881 1.00 20.52 284 GLN A N 1
ATOM 2201 C CA . GLN A 1 283 ? 108.265 88.827 176.105 1.00 20.14 284 GLN A CA 1
ATOM 2202 C C . GLN A 1 283 ? 107.089 89.748 175.778 1.00 20.87 284 GLN A C 1
ATOM 2203 O O . GLN A 1 283 ? 106.983 90.876 176.269 1.00 20.39 284 GLN A O 1
ATOM 2209 N N . MET A 1 284 ? 106.193 89.246 174.931 1.00 21.41 285 MET A N 1
ATOM 2210 C CA . MET A 1 284 ? 104.918 89.915 174.700 1.00 20.88 285 MET A CA 1
ATOM 2211 C C . MET A 1 284 ? 104.188 90.146 176.022 1.00 20.40 285 MET A C 1
ATOM 2212 O O . MET A 1 284 ? 104.354 89.397 176.987 1.00 18.18 285 MET A O 1
ATOM 2217 N N . VAL A 1 285 ? 103.371 91.202 176.059 1.00 21.32 286 VAL A N 1
ATOM 2218 C CA . VAL A 1 285 ? 102.511 91.519 177.197 1.00 20.60 286 VAL A CA 1
ATOM 2219 C C . VAL A 1 285 ? 103.369 91.773 178.430 1.00 20.71 286 VAL A C 1
ATOM 2220 O O . VAL A 1 285 ? 103.023 91.367 179.545 1.00 23.06 286 VAL A O 1
ATOM 2224 N N . GLY A 1 286 ? 104.484 92.474 178.242 1.00 18.92 287 GLY A N 1
ATOM 2225 C CA . GLY A 1 286 ? 105.406 92.695 179.332 1.00 18.82 287 GLY A CA 1
ATOM 2226 C C . GLY A 1 286 ? 105.765 94.152 179.554 1.00 24.68 287 GLY A C 1
ATOM 2227 O O . GLY A 1 286 ? 104.964 94.915 180.105 1.00 28.48 287 GLY A O 1
ATOM 2228 N N . ALA A 1 287 ? 106.966 94.555 179.125 1.00 23.23 288 ALA A N 1
ATOM 2229 C CA . ALA A 1 287 ? 107.504 95.861 179.499 1.00 21.31 288 ALA A CA 1
ATOM 2230 C C . ALA A 1 287 ? 106.946 97.002 178.642 1.00 19.70 288 ALA A C 1
ATOM 2231 O O . ALA A 1 287 ? 106.612 98.064 179.175 1.00 19.20 288 ALA A O 1
ATOM 2233 N N . VAL A 1 288 ? 106.827 96.798 177.328 1.00 21.13 289 VAL A N 1
ATOM 2234 C CA . VAL A 1 288 ? 106.369 97.805 176.361 1.00 20.56 289 VAL A CA 1
ATOM 2235 C C . VAL A 1 288 ? 105.218 97.179 175.571 1.00 20.79 289 VAL A C 1
ATOM 2236 O O . VAL A 1 288 ? 105.450 96.412 174.630 1.00 19.41 289 VAL A O 1
ATOM 2240 N N . ARG A 1 289 ? 103.976 97.498 175.929 1.00 18.92 290 ARG A N 1
ATOM 2241 C CA . ARG A 1 289 ? 102.861 96.742 175.371 1.00 18.34 290 ARG A CA 1
ATOM 2242 C C . ARG A 1 289 ? 102.115 97.480 174.270 1.00 22.13 290 ARG A C 1
ATOM 2243 O O . ARG A 1 289 ? 101.112 96.965 173.769 1.00 26.16 290 ARG A O 1
ATOM 2251 N N . GLY A 1 290 ? 102.590 98.656 173.857 1.00 22.71 291 GLY A N 1
ATOM 2252 C CA . GLY A 1 290 ? 101.893 99.468 172.887 1.00 22.90 291 GLY A CA 1
ATOM 2253 C C . GLY A 1 290 ? 102.439 99.294 171.477 1.00 21.54 291 GLY A C 1
ATOM 2254 O O . GLY A 1 290 ? 103.337 98.502 171.219 1.00 24.10 291 GLY A O 1
ATOM 2255 N N . ILE A 1 291 ? 101.856 100.071 170.555 1.00 22.42 292 ILE A N 1
ATOM 2256 C CA . ILE A 1 291 ? 102.306 100.124 169.171 1.00 22.73 292 ILE A CA 1
ATOM 2257 C C . ILE A 1 291 ? 103.377 101.201 169.020 1.00 21.13 292 ILE A C 1
ATOM 2258 O O . ILE A 1 291 ? 103.482 102.135 169.818 1.00 19.19 292 ILE A O 1
ATOM 2263 N N . ASP A 1 292 ? 104.175 101.070 167.959 1.00 19.36 293 ASP A N 1
ATOM 2264 C CA . ASP A 1 292 ? 105.255 101.997 167.662 1.00 23.14 293 ASP A CA 1
ATOM 2265 C C . ASP A 1 292 ? 104.781 103.004 166.627 1.00 25.52 293 ASP A C 1
ATOM 2266 O O . ASP A 1 292 ? 104.500 102.610 165.482 1.00 24.76 293 ASP A O 1
ATOM 2271 N N . PRO A 1 293 ? 104.713 104.295 166.968 1.00 22.82 294 PRO A N 1
ATOM 2272 C CA . PRO A 1 293 ? 104.205 105.298 166.010 1.00 23.41 294 PRO A CA 1
ATOM 2273 C C . PRO A 1 293 ? 104.927 105.314 164.672 1.00 21.65 294 PRO A C 1
ATOM 2274 O O . PRO A 1 293 ? 104.322 105.690 163.663 1.00 19.96 294 PRO A O 1
ATOM 2278 N N . THR A 1 294 ? 106.191 104.909 164.623 1.00 25.20 295 THR A N 1
ATOM 2279 C CA . THR A 1 294 ? 106.979 104.967 163.395 1.00 24.06 295 THR A CA 1
ATOM 2280 C C . THR A 1 294 ? 106.773 103.783 162.453 1.00 26.49 295 THR A C 1
ATOM 2281 O O . THR A 1 294 ? 107.155 103.877 161.284 1.00 28.55 295 THR A O 1
ATOM 2285 N N . THR A 1 295 ? 106.194 102.665 162.913 1.00 26.50 296 THR A N 1
ATOM 2286 C CA . THR A 1 295 ? 106.047 101.484 162.070 1.00 22.93 296 THR A CA 1
ATOM 2287 C C . THR A 1 295 ? 104.618 101.056 161.858 1.00 23.15 296 THR A C 1
ATOM 2288 O O . THR A 1 295 ? 104.341 100.355 160.879 1.00 22.49 296 THR A O 1
ATOM 2292 N N . GLY A 1 296 ? 103.718 101.418 162.757 1.00 22.71 297 GLY A N 1
ATOM 2293 C CA . GLY A 1 296 ? 102.392 100.874 162.761 1.00 24.45 297 GLY A CA 1
ATOM 2294 C C . GLY A 1 296 ? 102.231 99.648 163.616 1.00 20.95 297 GLY A C 1
ATOM 2295 O O . GLY A 1 296 ? 101.117 99.372 164.056 1.00 22.13 297 GLY A O 1
ATOM 2296 N N . HIS A 1 297 ? 103.311 98.917 163.875 1.00 26.46 298 HIS A N 1
ATOM 2297 C CA . HIS A 1 297 ? 103.247 97.632 164.557 1.00 24.34 298 HIS A CA 1
ATOM 2298 C C . HIS A 1 297 ? 103.700 97.761 166.007 1.00 26.39 298 HIS A C 1
ATOM 2299 O O . HIS A 1 297 ? 104.152 98.811 166.470 1.00 26.04 298 HIS A O 1
ATOM 2306 N N . TYR A 1 298 ? 103.602 96.650 166.724 1.00 26.43 299 TYR A N 1
ATOM 2307 C CA . TYR A 1 298 ? 103.966 96.641 168.129 1.00 21.39 299 TYR A CA 1
ATOM 2308 C C . TYR A 1 298 ? 105.472 96.715 168.297 1.00 19.09 299 TYR A C 1
ATOM 2309 O O . TYR A 1 298 ? 106.230 96.118 167.527 1.00 21.46 299 TYR A O 1
ATOM 2318 N N . PHE A 1 299 ? 105.900 97.461 169.314 1.00 16.32 300 PHE A N 1
ATOM 2319 C CA . PHE A 1 299 ? 107.291 97.397 169.743 1.00 17.51 300 PHE A CA 1
ATOM 2320 C C . PHE A 1 299 ? 107.757 95.956 169.949 1.00 16.80 300 PHE A C 1
ATOM 2321 O O . PHE A 1 299 ? 108.867 95.590 169.547 1.00 16.59 300 PHE A O 1
ATOM 2329 N N . ASP A 1 300 ? 106.937 95.127 170.596 1.00 16.82 301 ASP A N 1
ATOM 2330 C CA . ASP A 1 300 ? 107.418 93.845 171.083 1.00 16.48 301 ASP A CA 1
ATOM 2331 C C . ASP A 1 300 ? 107.108 92.675 170.143 1.00 19.08 301 ASP A C 1
ATOM 2332 O O . ASP A 1 300 ? 107.341 91.525 170.516 1.00 20.21 301 ASP A O 1
ATOM 2337 N N . ASP A 1 301 ? 106.630 92.945 168.924 1.00 16.82 302 ASP A N 1
ATOM 2338 C CA . ASP A 1 301 ? 106.440 91.912 167.905 1.00 18.11 302 ASP A CA 1
ATOM 2339 C C . ASP A 1 301 ? 107.779 91.590 167.230 1.00 17.48 302 ASP A C 1
ATOM 2340 O O . ASP A 1 301 ? 108.024 91.906 166.063 1.00 17.03 302 ASP A O 1
ATOM 2345 N N . THR A 1 302 ? 108.656 90.922 167.993 1.00 16.51 303 THR A N 1
ATOM 2346 C CA . THR A 1 302 ? 110.045 90.761 167.565 1.00 17.94 303 THR A CA 1
ATOM 2347 C C . THR A 1 302 ? 110.210 89.867 166.340 1.00 18.51 303 THR A C 1
ATOM 2348 O O . THR A 1 302 ? 111.205 90.013 165.622 1.00 20.25 303 THR A O 1
ATOM 2352 N N . LYS A 1 303 ? 109.278 88.949 166.078 1.00 21.70 304 LYS A N 1
ATOM 2353 C CA . LYS A 1 303 ? 109.375 88.137 164.869 1.00 19.65 304 LYS A CA 1
ATOM 2354 C C . LYS A 1 303 ? 109.496 89.010 163.628 1.00 18.49 304 LYS A C 1
ATOM 2355 O O . LYS A 1 303 ? 110.231 88.673 162.691 1.00 19.80 304 LYS A O 1
ATOM 2361 N N . ARG A 1 304 ? 108.774 90.138 163.597 1.00 18.42 305 ARG A N 1
ATOM 2362 C CA . ARG A 1 304 ? 108.810 90.997 162.417 1.00 20.62 305 ARG A CA 1
ATOM 2363 C C . ARG A 1 304 ? 110.230 91.455 162.111 1.00 16.55 305 ARG A C 1
ATOM 2364 O O . ARG A 1 304 ? 110.609 91.560 160.944 1.00 18.00 305 ARG A O 1
ATOM 2372 N N . TYR A 1 305 ? 111.037 91.704 163.147 1.00 18.53 306 TYR A N 1
ATOM 2373 C CA . TYR A 1 305 ? 112.412 92.167 162.944 1.00 20.94 306 TYR A CA 1
ATOM 2374 C C . TYR A 1 305 ? 113.306 91.042 162.445 1.00 19.00 306 TYR A C 1
ATOM 2375 O O . TYR A 1 305 ? 114.163 91.269 161.584 1.00 17.79 306 TYR A O 1
ATOM 2384 N N . ILE A 1 306 ? 113.134 89.826 162.988 1.00 24.70 307 ILE A N 1
ATOM 2385 C CA . ILE A 1 306 ? 113.859 88.657 162.482 1.00 24.10 307 ILE A CA 1
ATOM 2386 C C . ILE A 1 306 ? 113.447 88.364 161.045 1.00 22.51 307 ILE A C 1
ATOM 2387 O O . ILE A 1 306 ? 114.262 87.929 160.223 1.00 20.92 307 ILE A O 1
ATOM 2392 N N . ASP A 1 307 ? 112.175 88.605 160.723 1.00 23.58 308 ASP A N 1
ATOM 2393 C CA . ASP A 1 307 ? 111.704 88.445 159.352 1.00 23.15 308 ASP A CA 1
ATOM 2394 C C . ASP A 1 307 ? 112.410 89.392 158.399 1.00 22.30 308 ASP A C 1
ATOM 2395 O O . ASP A 1 307 ? 112.788 88.995 157.293 1.00 25.58 308 ASP A O 1
ATOM 2400 N N . ALA A 1 308 ? 112.575 90.654 158.793 1.00 22.99 309 ALA A N 1
ATOM 2401 C CA . ALA A 1 308 ? 113.116 91.661 157.890 1.00 21.06 309 ALA A CA 1
ATOM 2402 C C . ALA A 1 308 ? 114.624 91.553 157.712 1.00 21.92 309 ALA A C 1
ATOM 2403 O O . ALA A 1 308 ? 115.160 92.132 156.766 1.00 22.10 309 ALA A O 1
ATOM 2405 N N . LEU A 1 309 ? 115.316 90.826 158.581 1.00 25.04 310 LEU A N 1
ATOM 2406 C CA . LEU A 1 309 ? 116.738 90.572 158.384 1.00 24.90 310 LEU A CA 1
ATOM 2407 C C . LEU A 1 309 ? 116.975 89.780 157.107 1.00 30.41 310 LEU A C 1
ATOM 2408 O O . LEU A 1 309 ? 116.230 88.853 156.788 1.00 34.26 310 LEU A O 1
ATOM 2413 N N . ASP A 1 310 ? 118.035 90.125 156.385 1.00 33.38 311 ASP A N 1
ATOM 2414 C CA . ASP A 1 310 ? 118.480 89.309 155.257 1.00 34.05 311 ASP A CA 1
ATOM 2415 C C . ASP A 1 310 ? 119.420 88.247 155.811 1.00 32.35 311 ASP A C 1
ATOM 2416 O O . ASP A 1 310 ? 120.578 88.531 156.127 1.00 33.41 311 ASP A O 1
ATOM 2421 N N . ILE A 1 311 ? 118.912 87.022 155.943 1.00 30.97 312 ILE A N 1
ATOM 2422 C CA . ILE A 1 311 ? 119.665 85.912 156.517 1.00 27.57 312 ILE A CA 1
ATOM 2423 C C . ILE A 1 311 ? 119.144 84.615 155.913 1.00 25.77 312 ILE A C 1
ATOM 2424 O O . ILE A 1 311 ? 117.993 84.526 155.484 1.00 29.64 312 ILE A O 1
ATOM 2429 N N . SER A 1 312 ? 119.998 83.601 155.882 1.00 24.30 313 SER A N 1
ATOM 2430 C CA . SER A 1 312 ? 119.647 82.391 155.162 1.00 23.65 313 SER A CA 1
ATOM 2431 C C . SER A 1 312 ? 118.500 81.667 155.866 1.00 27.27 313 SER A C 1
ATOM 2432 O O . SER A 1 312 ? 118.087 82.015 156.975 1.00 27.47 313 SER A O 1
ATOM 2435 N N . ASP A 1 313 ? 117.968 80.645 155.196 1.00 29.18 314 ASP A N 1
ATOM 2436 C CA . ASP A 1 313 ? 116.872 79.894 155.795 1.00 28.26 314 ASP A CA 1
ATOM 2437 C C . ASP A 1 313 ? 117.370 79.035 156.941 1.00 21.97 314 ASP A C 1
ATOM 2438 O O . ASP A 1 313 ? 116.742 78.982 158.001 1.00 21.16 314 ASP A O 1
ATOM 2443 N N . GLN A 1 314 ? 118.514 78.382 156.769 1.00 22.91 315 GLN A N 1
ATOM 2444 C CA . GLN A 1 314 ? 119.139 77.750 157.921 1.00 25.40 315 GLN A CA 1
ATOM 2445 C C . GLN A 1 314 ? 119.255 78.739 159.075 1.00 23.84 315 GLN A C 1
ATOM 2446 O O . GLN A 1 314 ? 118.687 78.532 160.153 1.00 24.67 315 GLN A O 1
ATOM 2452 N N . GLU A 1 315 ? 120.000 79.829 158.848 1.00 26.42 316 GLU A N 1
ATOM 2453 C CA . GLU A 1 315 ? 120.142 80.899 159.832 1.00 23.48 316 GLU A CA 1
ATOM 2454 C C . GLU A 1 315 ? 118.807 81.323 160.413 1.00 23.60 316 GLU A C 1
ATOM 2455 O O . GLU A 1 315 ? 118.709 81.624 161.610 1.00 22.26 316 GLU A O 1
ATOM 2461 N N . ARG A 1 316 ? 117.775 81.406 159.565 1.00 24.98 317 ARG A N 1
ATOM 2462 C CA . ARG A 1 316 ? 116.443 81.719 160.066 1.00 24.14 317 ARG A CA 1
ATOM 2463 C C . ARG A 1 316 ? 115.917 80.594 160.929 1.00 22.77 317 ARG A C 1
ATOM 2464 O O . ARG A 1 316 ? 115.254 80.841 161.947 1.00 19.37 317 ARG A O 1
ATOM 2472 N N . HIS A 1 317 ? 116.210 79.350 160.532 1.00 24.29 318 HIS A N 1
ATOM 2473 C CA . HIS A 1 317 ? 115.754 78.191 161.287 1.00 22.61 318 HIS A CA 1
ATOM 2474 C C . HIS A 1 317 ? 116.353 78.174 162.689 1.00 22.11 318 HIS A C 1
ATOM 2475 O O . HIS A 1 317 ? 115.669 77.827 163.659 1.00 25.95 318 HIS A O 1
ATOM 2482 N N . ALA A 1 318 ? 117.629 78.541 162.823 1.00 19.47 319 ALA A N 1
ATOM 2483 C CA . ALA A 1 318 ? 118.259 78.486 164.136 1.00 21.96 319 ALA A CA 1
ATOM 2484 C C . ALA A 1 318 ? 117.585 79.439 165.117 1.00 27.67 319 ALA A C 1
ATOM 2485 O O . ALA A 1 318 ? 117.369 79.094 166.287 1.00 29.11 319 ALA A O 1
ATOM 2487 N N . ILE A 1 319 ? 117.223 80.637 164.655 1.00 28.53 320 ILE A N 1
ATOM 2488 C CA . ILE A 1 319 ? 116.696 81.655 165.565 1.00 25.66 320 ILE A CA 1
ATOM 2489 C C . ILE A 1 319 ? 115.303 81.280 166.067 1.00 24.61 320 ILE A C 1
ATOM 2490 O O . ILE A 1 319 ? 114.983 81.451 167.251 1.00 25.48 320 ILE A O 1
ATOM 2495 N N . PHE A 1 320 ? 114.463 80.750 165.186 1.00 24.09 321 PHE A N 1
ATOM 2496 C CA . PHE A 1 320 ? 113.105 80.379 165.540 1.00 25.52 321 PHE A CA 1
ATOM 2497 C C . PHE A 1 320 ? 112.968 78.982 166.147 1.00 22.99 321 PHE A C 1
ATOM 2498 O O . PHE A 1 320 ? 112.005 78.742 166.881 1.00 19.59 321 PHE A O 1
ATOM 2506 N N . GLU A 1 321 ? 113.885 78.051 165.874 1.00 25.26 322 GLU A N 1
ATOM 2507 C CA . GLU A 1 321 ? 113.690 76.680 166.345 1.00 25.34 322 GLU A CA 1
ATOM 2508 C C . GLU A 1 321 ? 114.989 75.958 166.716 1.00 26.69 322 GLU A C 1
ATOM 2509 O O . GLU A 1 321 ? 115.067 75.284 167.754 1.00 27.93 322 GLU A O 1
ATOM 2515 N N . GLY A 1 322 ? 116.015 76.075 165.876 1.00 26.15 323 GLY A N 1
ATOM 2516 C CA . GLY A 1 322 ? 117.168 75.196 166.008 1.00 24.04 323 GLY A CA 1
ATOM 2517 C C . GLY A 1 322 ? 117.947 75.402 167.295 1.00 25.05 323 GLY A C 1
ATOM 2518 O O . GLY A 1 322 ? 118.250 74.443 168.012 1.00 25.16 323 GLY A O 1
ATOM 2519 N N . ASN A 1 323 ? 118.307 76.657 167.588 1.00 23.31 324 ASN A N 1
ATOM 2520 C CA . ASN A 1 323 ? 119.160 76.947 168.733 1.00 19.84 324 ASN A CA 1
ATOM 2521 C C . ASN A 1 323 ? 118.464 76.643 170.050 1.00 17.90 324 ASN A C 1
ATOM 2522 O O . ASN A 1 323 ? 119.089 76.131 170.986 1.00 18.03 324 ASN A O 1
ATOM 2527 N N . THR A 1 324 ? 117.180 76.978 170.161 1.00 17.80 325 THR A N 1
ATOM 2528 C CA . THR A 1 324 ? 116.501 76.761 171.430 1.00 20.81 325 THR A CA 1
ATOM 2529 C C . THR A 1 324 ? 116.237 75.288 171.689 1.00 17.97 325 THR A C 1
ATOM 2530 O O . THR A 1 324 ? 116.266 74.862 172.843 1.00 21.37 325 THR A O 1
ATOM 2534 N N . ARG A 1 325 ? 116.014 74.491 170.643 1.00 17.99 326 ARG A N 1
ATOM 2535 C CA . ARG A 1 325 ? 115.911 73.048 170.854 1.00 20.03 326 ARG A CA 1
ATOM 2536 C C . ARG A 1 325 ? 117.254 72.441 171.233 1.00 22.93 326 ARG A C 1
ATOM 2537 O O . ARG A 1 325 ? 117.299 71.448 171.973 1.00 27.52 326 ARG A O 1
ATOM 2545 N N . ARG A 1 326 ? 118.358 73.021 170.760 1.00 24.51 327 ARG A N 1
ATOM 2546 C CA . ARG A 1 326 ? 119.663 72.613 171.257 1.00 19.16 327 ARG A CA 1
ATOM 2547 C C . ARG A 1 326 ? 119.946 73.159 172.655 1.00 22.14 327 ARG A C 1
ATOM 2548 O O . ARG A 1 326 ? 120.714 72.548 173.401 1.00 25.05 327 ARG A O 1
ATOM 2556 N N . VAL A 1 327 ? 119.344 74.290 173.038 1.00 23.51 328 VAL A N 1
ATOM 2557 C CA . VAL A 1 327 ? 119.612 74.881 174.350 1.00 21.17 328 VAL A CA 1
ATOM 2558 C C . VAL A 1 327 ? 118.708 74.299 175.434 1.00 23.56 328 VAL A C 1
ATOM 2559 O O . VAL A 1 327 ? 119.086 74.305 176.618 1.00 20.60 328 VAL A O 1
ATOM 2563 N N . PHE A 1 328 ? 117.537 73.768 175.058 1.00 25.24 329 PHE A N 1
ATOM 2564 C CA . PHE A 1 328 ? 116.626 73.051 175.949 1.00 20.61 329 PHE A CA 1
ATOM 2565 C C . PHE A 1 328 ? 116.481 71.625 175.420 1.00 22.83 329 PHE A C 1
ATOM 2566 O O . PHE A 1 328 ? 115.533 71.318 174.680 1.00 22.67 329 PHE A O 1
ATOM 2574 N N . PRO A 1 329 ? 117.398 70.725 175.771 1.00 21.44 330 PRO A N 1
ATOM 2575 C CA . PRO A 1 329 ? 117.280 69.349 175.271 1.00 22.56 330 PRO A CA 1
ATOM 2576 C C . PRO A 1 329 ? 116.027 68.639 175.752 1.00 22.69 330 PRO A C 1
ATOM 2577 O O . PRO A 1 329 ? 115.556 67.718 175.072 1.00 23.05 330 PRO A O 1
ATOM 2581 N N . ARG A 1 330 ? 115.475 69.020 176.910 1.00 18.94 331 ARG A N 1
ATOM 2582 C CA . ARG A 1 330 ? 114.236 68.405 177.362 1.00 18.98 331 ARG A CA 1
ATOM 2583 C C . ARG A 1 330 ? 113.071 68.844 176.500 1.00 18.80 331 ARG A C 1
ATOM 2584 O O . ARG A 1 330 ? 112.102 68.094 176.336 1.00 19.80 331 ARG A O 1
ATOM 2592 N N . LEU A 1 331 ? 113.147 70.056 175.945 1.00 19.58 332 LEU A N 1
ATOM 2593 C CA . LEU A 1 331 ? 112.186 70.462 174.934 1.00 22.40 332 LEU A CA 1
ATOM 2594 C C . LEU A 1 331 ? 112.437 69.713 173.642 1.00 23.43 332 LEU A C 1
ATOM 2595 O O . LEU A 1 331 ? 111.513 69.146 173.043 1.00 18.45 332 LEU A O 1
ATOM 2600 N N . ASP A 1 332 ? 113.690 69.725 173.195 1.00 23.40 333 ASP A N 1
ATOM 2601 C CA . ASP A 1 332 ? 114.105 68.959 172.028 1.00 22.01 333 ASP A CA 1
ATOM 2602 C C . ASP A 1 332 ? 113.533 67.555 172.075 1.00 21.37 333 ASP A C 1
ATOM 2603 O O . ASP A 1 332 ? 112.978 67.064 171.089 1.00 18.64 333 ASP A O 1
ATOM 2608 N N . ALA A 1 333 ? 113.659 66.907 173.239 1.00 22.02 334 ALA A N 1
ATOM 2609 C CA . ALA A 1 333 ? 113.198 65.538 173.428 1.00 20.31 334 ALA A CA 1
ATOM 2610 C C . ALA A 1 333 ? 111.693 65.426 173.242 1.00 22.46 334 ALA A C 1
ATOM 2611 O O . ALA A 1 333 ? 111.219 64.609 172.449 1.00 25.01 334 ALA A O 1
ATOM 2613 N N . LYS A 1 334 ? 110.926 66.253 173.963 1.00 20.96 335 LYS A N 1
ATOM 2614 C CA . LYS A 1 334 ? 109.465 66.177 173.923 1.00 23.53 335 LYS A CA 1
ATOM 2615 C C . LYS A 1 334 ? 108.911 66.378 172.512 1.00 21.71 335 LYS A C 1
ATOM 2616 O O . LYS A 1 334 ? 107.921 65.745 172.131 1.00 25.73 335 LYS A O 1
ATOM 2622 N N . LEU A 1 335 ? 109.510 67.272 171.729 1.00 21.15 336 LEU A N 1
ATOM 2623 C CA . LEU A 1 335 ? 108.981 67.513 170.391 1.00 18.87 336 LEU A CA 1
ATOM 2624 C C . LEU A 1 335 ? 109.253 66.333 169.468 1.00 18.80 336 LEU A C 1
ATOM 2625 O O . LEU A 1 335 ? 108.427 66.009 168.610 1.00 19.36 336 LEU A O 1
ATOM 2630 N N . LYS A 1 336 ? 110.428 65.707 169.596 1.00 18.63 337 LYS A N 1
ATOM 2631 C CA . LYS A 1 336 ? 110.749 64.572 168.739 1.00 20.53 337 LYS A CA 1
ATOM 2632 C C . LYS A 1 336 ? 109.794 63.404 168.989 1.00 23.93 337 LYS A C 1
ATOM 2633 O O . LYS A 1 336 ? 109.412 62.694 168.051 1.00 26.76 337 LYS A O 1
ATOM 2639 N N . ALA A 1 337 ? 109.396 63.191 170.249 1.00 18.92 338 ALA A N 1
ATOM 2640 C CA . ALA A 1 337 ? 108.427 62.156 170.588 1.00 19.03 338 ALA A CA 1
ATOM 2641 C C . ALA A 1 337 ? 107.009 62.490 170.134 1.00 23.89 338 ALA A C 1
ATOM 2642 O O . ALA A 1 337 ? 106.137 61.614 170.176 1.00 20.08 338 ALA A O 1
ATOM 2644 N N . ARG A 1 338 ? 106.756 63.726 169.713 1.00 29.46 339 ARG A N 1
ATOM 2645 C CA . ARG A 1 338 ? 105.532 64.094 169.012 1.00 18.67 339 ARG A CA 1
ATOM 2646 C C . ARG A 1 338 ? 105.693 63.967 167.502 1.00 18.65 339 ARG A C 1
ATOM 2647 O O . ARG A 1 338 ? 104.757 64.269 166.763 1.00 22.26 339 ARG A O 1
ATOM 2655 N N . GLY A 1 339 ? 106.846 63.494 167.040 1.00 18.72 340 GLY A N 1
ATOM 2656 C CA . GLY A 1 339 ? 107.117 63.341 165.633 1.00 18.72 340 GLY A CA 1
ATOM 2657 C C . GLY A 1 339 ? 107.712 64.547 164.954 1.00 25.48 340 GLY A C 1
ATOM 2658 O O . GLY A 1 339 ? 107.830 64.545 163.725 1.00 27.66 340 GLY A O 1
ATOM 2659 N N . LEU A 1 340 ? 108.118 65.567 165.705 1.00 22.60 341 LEU A N 1
ATOM 2660 C CA . LEU A 1 340 ? 108.493 66.857 165.131 1.00 23.46 341 LEU A CA 1
ATOM 2661 C C . LEU A 1 340 ? 110.017 66.927 165.030 1.00 22.49 341 LEU A C 1
ATOM 2662 O O . LEU A 1 340 ? 110.704 67.363 165.951 1.00 22.87 341 LEU A O 1
ATOM 2667 N N . LEU A 1 341 ? 110.545 66.500 163.886 1.00 23.45 342 LEU A N 1
ATOM 2668 C CA . LEU A 1 341 ? 111.979 66.525 163.630 1.00 26.30 342 LEU A CA 1
ATOM 2669 C C . LEU A 1 341 ? 112.400 67.851 163.007 1.00 29.47 342 LEU A C 1
ATOM 2670 O O . LEU A 1 341 ? 111.584 68.598 162.461 1.00 33.89 342 LEU A O 1
ATOM 2675 N N . GLU A 1 342 ? 113.697 68.134 163.092 1.00 25.56 343 GLU A N 1
ATOM 2676 C CA . GLU A 1 342 ? 114.272 69.255 162.380 1.00 25.96 343 GLU A CA 1
ATOM 2677 C C . GLU A 1 342 ? 114.974 68.812 161.100 1.00 30.18 343 GLU A C 1
ATOM 2678 O O . GLU A 1 342 ? 114.767 69.400 160.031 1.00 37.17 343 GLU A O 1
ATOM 2684 N N . MET B 1 1 ? 95.711 115.412 181.472 1.00 19.45 2 MET B N 1
ATOM 2685 C CA . MET B 1 1 ? 94.659 114.972 180.565 1.00 22.11 2 MET B CA 1
ATOM 2686 C C . MET B 1 1 ? 95.077 114.886 179.081 1.00 28.38 2 MET B C 1
ATOM 2687 O O . MET B 1 1 ? 94.445 114.165 178.328 1.00 34.54 2 MET B O 1
ATOM 2692 N N . MET B 1 2 ? 96.113 115.621 178.664 1.00 27.91 3 MET B N 1
ATOM 2693 C CA . MET B 1 2 ? 96.637 115.588 177.292 1.00 27.28 3 MET B CA 1
ATOM 2694 C C . MET B 1 2 ? 96.067 116.734 176.457 1.00 23.31 3 MET B C 1
ATOM 2695 O O . MET B 1 2 ? 94.849 116.862 176.314 1.00 20.87 3 MET B O 1
ATOM 2700 N N . ILE B 1 3 ? 96.946 117.553 175.884 1.00 23.05 4 ILE B N 1
ATOM 2701 C CA . ILE B 1 3 ? 96.592 118.809 175.228 1.00 18.50 4 ILE B CA 1
ATOM 2702 C C . ILE B 1 3 ? 96.849 118.662 173.734 1.00 18.55 4 ILE B C 1
ATOM 2703 O O . ILE B 1 3 ? 98.005 118.651 173.302 1.00 19.09 4 ILE B O 1
ATOM 2708 N N . ILE B 1 4 ? 95.777 118.594 172.938 1.00 20.50 5 ILE B N 1
ATOM 2709 C CA . ILE B 1 4 ? 95.855 118.359 171.495 1.00 19.33 5 ILE B CA 1
ATOM 2710 C C . ILE B 1 4 ? 95.446 119.623 170.743 1.00 21.01 5 ILE B C 1
ATOM 2711 O O . ILE B 1 4 ? 94.260 119.958 170.668 1.00 23.11 5 ILE B O 1
ATOM 2716 N N . ASP B 1 5 ? 96.412 120.306 170.139 1.00 20.80 6 ASP B N 1
ATOM 2717 C CA . ASP B 1 5 ? 96.115 121.396 169.214 1.00 23.23 6 ASP B CA 1
ATOM 2718 C C . ASP B 1 5 ? 95.385 120.831 168.005 1.00 24.46 6 ASP B C 1
ATOM 2719 O O . ASP B 1 5 ? 95.888 119.921 167.344 1.00 28.72 6 ASP B O 1
ATOM 2724 N N . CYS B 1 6 ? 94.206 121.344 167.700 1.00 23.19 7 CYS B N 1
ATOM 2725 C CA . CYS B 1 6 ? 93.504 120.803 166.546 1.00 17.19 7 CYS B CA 1
ATOM 2726 C C . CYS B 1 6 ? 93.752 121.589 165.266 1.00 23.19 7 CYS B C 1
ATOM 2727 O O . CYS B 1 6 ? 93.211 121.216 164.218 1.00 22.96 7 CYS B O 1
ATOM 2730 N N . HIS B 1 7 ? 94.560 122.654 165.306 1.00 17.21 8 HIS B N 1
ATOM 2731 C CA . HIS B 1 7 ? 94.585 123.605 164.195 1.00 19.18 8 HIS B CA 1
ATOM 2732 C C . HIS B 1 7 ? 95.983 124.215 164.111 1.00 22.16 8 HIS B C 1
ATOM 2733 O O . HIS B 1 7 ? 96.286 125.178 164.819 1.00 25.05 8 HIS B O 1
ATOM 2740 N N . GLY B 1 8 ? 96.815 123.658 163.238 1.00 17.51 9 GLY B N 1
ATOM 2741 C CA . GLY B 1 8 ? 98.144 124.173 162.992 1.00 21.15 9 GLY B CA 1
ATOM 2742 C C . GLY B 1 8 ? 98.601 123.904 161.572 1.00 18.89 9 GLY B C 1
ATOM 2743 O O . GLY B 1 8 ? 98.286 122.862 161.005 1.00 17.97 9 GLY B O 1
ATOM 2744 N N . HIS B 1 9 ? 99.334 124.829 160.974 1.00 21.85 10 HIS B N 1
ATOM 2745 C CA . HIS B 1 9 ? 99.750 124.687 159.589 1.00 24.39 10 HIS B CA 1
ATOM 2746 C C . HIS B 1 9 ? 101.261 124.793 159.460 1.00 26.68 10 HIS B C 1
ATOM 2747 O O . HIS B 1 9 ? 101.920 125.514 160.219 1.00 32.06 10 HIS B O 1
ATOM 2754 N N . TYR B 1 10 ? 101.794 124.080 158.471 1.00 20.24 11 TYR B N 1
ATOM 2755 C CA . TYR B 1 10 ? 103.228 124.050 158.221 1.00 19.66 11 TYR B CA 1
ATOM 2756 C C . TYR B 1 10 ? 103.624 125.365 157.559 1.00 19.19 11 TYR B C 1
ATOM 2757 O O . TYR B 1 10 ? 103.856 125.451 156.352 1.00 20.10 11 TYR B O 1
ATOM 2766 N N . THR B 1 11 ? 103.697 126.417 158.368 1.00 17.68 12 THR B N 1
ATOM 2767 C CA . THR B 1 11 ? 103.988 127.730 157.798 1.00 22.53 12 THR B CA 1
ATOM 2768 C C . THR B 1 11 ? 105.470 127.880 157.481 1.00 26.02 12 THR B C 1
ATOM 2769 O O . THR B 1 11 ? 105.852 127.993 156.312 1.00 32.35 12 THR B O 1
ATOM 2773 N N . VAL B 1 12 ? 106.322 127.851 158.503 1.00 22.54 13 VAL B N 1
ATOM 2774 C CA . VAL B 1 12 ? 107.740 128.141 158.293 1.00 25.49 13 VAL B CA 1
ATOM 2775 C C . VAL B 1 12 ? 108.373 126.942 157.580 1.00 23.88 13 VAL B C 1
ATOM 2776 O O . VAL B 1 12 ? 108.459 125.846 158.141 1.00 20.69 13 VAL B O 1
ATOM 2780 N N . LEU B 1 13 ? 108.806 127.155 156.334 1.00 25.09 14 LEU B N 1
ATOM 2781 C CA . LEU B 1 13 ? 109.092 126.115 155.363 1.00 23.39 14 LEU B CA 1
ATOM 2782 C C . LEU B 1 13 ? 110.538 126.140 154.883 1.00 24.93 14 LEU B C 1
ATOM 2783 O O . LEU B 1 13 ? 111.178 127.198 154.861 1.00 25.15 14 LEU B O 1
ATOM 2788 N N . PRO B 1 14 ? 111.065 124.994 154.454 1.00 27.55 15 PRO B N 1
ATOM 2789 C CA . PRO B 1 14 ? 112.327 124.998 153.714 1.00 30.37 15 PRO B CA 1
ATOM 2790 C C . PRO B 1 14 ? 112.239 125.936 152.519 1.00 28.75 15 PRO B C 1
ATOM 2791 O O . PRO B 1 14 ? 111.284 125.892 151.738 1.00 27.02 15 PRO B O 1
ATOM 2795 N N . LYS B 1 15 ? 113.252 126.801 152.397 1.00 32.12 16 LYS B N 1
ATOM 2796 C CA . LYS B 1 15 ? 113.221 127.888 151.425 1.00 32.25 16 LYS B CA 1
ATOM 2797 C C . LYS B 1 15 ? 112.952 127.370 150.023 1.00 32.05 16 LYS B C 1
ATOM 2798 O O . LYS B 1 15 ? 112.266 128.025 149.228 1.00 31.94 16 LYS B O 1
ATOM 2804 N N . ALA B 1 16 ? 113.481 126.190 149.700 1.00 30.89 17 ALA B N 1
ATOM 2805 C CA . ALA B 1 16 ? 113.257 125.631 148.372 1.00 33.07 17 ALA B CA 1
ATOM 2806 C C . ALA B 1 16 ? 111.767 125.500 148.066 1.00 34.17 17 ALA B C 1
ATOM 2807 O O . ALA B 1 16 ? 111.339 125.718 146.926 1.00 33.63 17 ALA B O 1
ATOM 2809 N N . HIS B 1 17 ? 110.961 125.155 149.078 1.00 35.96 18 HIS B N 1
ATOM 2810 C CA . HIS B 1 17 ? 109.527 124.947 148.876 1.00 35.36 18 HIS B CA 1
ATOM 2811 C C . HIS B 1 17 ? 108.838 126.261 148.532 1.00 37.54 18 HIS B C 1
ATOM 2812 O O . HIS B 1 17 ? 108.070 126.343 147.561 1.00 38.31 18 HIS B O 1
ATOM 2819 N N . ASP B 1 18 ? 109.110 127.307 149.319 1.00 36.62 19 ASP B N 1
ATOM 2820 C CA . ASP B 1 18 ? 108.646 128.648 148.994 1.00 34.42 19 ASP B CA 1
ATOM 2821 C C . ASP B 1 18 ? 109.433 129.265 147.845 1.00 35.11 19 ASP B C 1
ATOM 2822 O O . ASP B 1 18 ? 109.221 130.446 147.531 1.00 39.17 19 ASP B O 1
ATOM 2827 N N . GLU B 1 19 ? 110.330 128.500 147.220 1.00 34.15 20 GLU B N 1
ATOM 2828 C CA . GLU B 1 19 ? 111.031 128.916 146.016 1.00 32.63 20 GLU B CA 1
ATOM 2829 C C . GLU B 1 19 ? 110.522 128.200 144.774 1.00 30.44 20 GLU B C 1
ATOM 2830 O O . GLU B 1 19 ? 110.209 128.848 143.769 1.00 32.76 20 GLU B O 1
ATOM 2836 N N . TRP B 1 20 ? 110.422 126.871 144.815 1.00 29.91 21 TRP B N 1
ATOM 2837 C CA . TRP B 1 20 ? 109.845 126.144 143.693 1.00 29.07 21 TRP B CA 1
ATOM 2838 C C . TRP B 1 20 ? 108.400 126.545 143.444 1.00 27.19 21 TRP B C 1
ATOM 2839 O O . TRP B 1 20 ? 107.913 126.373 142.320 1.00 24.77 21 TRP B O 1
ATOM 2850 N N . ARG B 1 21 ? 107.715 127.075 144.470 1.00 26.86 22 ARG B N 1
ATOM 2851 C CA . ARG B 1 21 ? 106.351 127.565 144.300 1.00 30.26 22 ARG B CA 1
ATOM 2852 C C . ARG B 1 21 ? 106.289 128.724 143.320 1.00 31.74 22 ARG B C 1
ATOM 2853 O O . ARG B 1 21 ? 105.380 128.786 142.485 1.00 33.33 22 ARG B O 1
ATOM 2861 N N . GLU B 1 22 ? 107.225 129.674 143.428 1.00 30.01 23 GLU B N 1
ATOM 2862 C CA . GLU B 1 22 ? 107.224 130.823 142.524 1.00 30.46 23 GLU B CA 1
ATOM 2863 C C . GLU B 1 22 ? 107.631 130.396 141.124 1.00 26.81 23 GLU B C 1
ATOM 2864 O O . GLU B 1 22 ? 106.989 130.760 140.134 1.00 27.33 23 GLU B O 1
ATOM 2870 N N . GLN B 1 23 ? 108.698 129.611 141.029 1.00 25.73 24 GLN B N 1
ATOM 2871 C CA . GLN B 1 23 ? 109.107 129.076 139.743 1.00 27.95 24 GLN B CA 1
ATOM 2872 C C . GLN B 1 23 ? 107.954 128.353 139.060 1.00 30.31 24 GLN B C 1
ATOM 2873 O O . GLN B 1 23 ? 107.814 128.397 137.831 1.00 31.22 24 GLN B O 1
ATOM 2879 N N . GLN B 1 24 ? 107.111 127.683 139.845 1.00 30.51 25 GLN B N 1
ATOM 2880 C CA . GLN B 1 24 ? 105.969 126.981 139.276 1.00 27.07 25 GLN B CA 1
ATOM 2881 C C . GLN B 1 24 ? 104.906 127.949 138.774 1.00 24.38 25 GLN B C 1
ATOM 2882 O O . GLN B 1 24 ? 104.257 127.682 137.757 1.00 24.95 25 GLN B O 1
ATOM 2888 N N . LYS B 1 25 ? 104.691 129.061 139.483 1.00 23.62 26 LYS B N 1
ATOM 2889 C CA . LYS B 1 25 ? 103.717 130.053 139.033 1.00 29.64 26 LYS B CA 1
ATOM 2890 C C . LYS B 1 25 ? 104.207 130.762 137.779 1.00 33.31 26 LYS B C 1
ATOM 2891 O O . LYS B 1 25 ? 103.548 130.735 136.734 1.00 36.24 26 LYS B O 1
ATOM 2897 N N . ALA B 1 26 ? 105.369 131.412 137.872 1.00 32.06 27 ALA B N 1
ATOM 2898 C CA . ALA B 1 26 ? 105.988 132.035 136.706 1.00 28.59 27 ALA B CA 1
ATOM 2899 C C . ALA B 1 26 ? 106.006 131.082 135.512 1.00 32.16 27 ALA B C 1
ATOM 2900 O O . ALA B 1 26 ? 105.535 131.419 134.417 1.00 40.29 27 ALA B O 1
ATOM 2902 N N . ALA B 1 27 ? 106.537 129.875 135.713 1.00 29.80 28 ALA B N 1
ATOM 2903 C CA . ALA B 1 27 ? 106.567 128.885 134.642 1.00 29.86 28 ALA B CA 1
ATOM 2904 C C . ALA B 1 27 ? 105.184 128.700 134.021 1.00 31.54 28 ALA B C 1
ATOM 2905 O O . ALA B 1 27 ? 105.051 128.539 132.800 1.00 29.10 28 ALA B O 1
ATOM 2907 N N . PHE B 1 28 ? 104.142 128.747 134.852 1.00 33.71 29 PHE B N 1
ATOM 2908 C CA . PHE B 1 28 ? 102.772 128.624 134.363 1.00 34.87 29 PHE B CA 1
ATOM 2909 C C . PHE B 1 28 ? 102.364 129.850 133.559 1.00 34.40 29 PHE B C 1
ATOM 2910 O O . PHE B 1 28 ? 101.880 129.727 132.430 1.00 37.52 29 PHE B O 1
ATOM 2918 N N . LYS B 1 29 ? 102.551 131.045 134.125 1.00 31.60 30 LYS B N 1
ATOM 2919 C CA . LYS B 1 29 ? 102.147 132.258 133.426 1.00 31.31 30 LYS B CA 1
ATOM 2920 C C . LYS B 1 29 ? 102.826 132.369 132.078 1.00 30.78 30 LYS B C 1
ATOM 2921 O O . LYS B 1 29 ? 102.253 132.929 131.138 1.00 34.49 30 LYS B O 1
ATOM 2927 N N . ALA B 1 30 ? 104.049 131.869 131.971 1.00 32.12 31 ALA B N 1
ATOM 2928 C CA . ALA B 1 30 ? 104.823 131.959 130.745 1.00 33.40 31 ALA B CA 1
ATOM 2929 C C . ALA B 1 30 ? 104.569 130.788 129.808 1.00 34.04 31 ALA B C 1
ATOM 2930 O O . ALA B 1 30 ? 105.316 130.602 128.840 1.00 32.47 31 ALA B O 1
ATOM 2932 N N . GLY B 1 31 ? 103.529 130.004 130.065 1.00 33.78 32 GLY B N 1
ATOM 2933 C CA . GLY B 1 31 ? 103.368 128.767 129.335 1.00 35.31 32 GLY B CA 1
ATOM 2934 C C . GLY B 1 31 ? 104.526 127.815 129.497 1.00 34.62 32 GLY B C 1
ATOM 2935 O O . GLY B 1 31 ? 104.673 126.894 128.695 1.00 35.66 32 GLY B O 1
ATOM 2936 N N . GLN B 1 32 ? 105.384 128.008 130.563 1.00 34.98 33 GLN B N 1
ATOM 2937 C CA . GLN B 1 32 ? 106.518 127.100 130.665 1.00 33.87 33 GLN B CA 1
ATOM 2938 C C . GLN B 1 32 ? 106.194 125.910 131.562 1.00 33.00 33 GLN B C 1
ATOM 2939 O O . GLN B 1 32 ? 105.373 126.013 132.479 1.00 37.11 33 GLN B O 1
ATOM 2945 N N . PRO B 1 33 ? 106.849 124.782 131.316 1.00 28.97 34 PRO B N 1
ATOM 2946 C CA . PRO B 1 33 ? 106.709 123.633 132.210 1.00 27.50 34 PRO B CA 1
ATOM 2947 C C . PRO B 1 33 ? 107.476 123.883 133.494 1.00 28.62 34 PRO B C 1
ATOM 2948 O O . PRO B 1 33 ? 108.588 124.410 133.474 1.00 29.95 34 PRO B O 1
ATOM 2952 N N . ALA B 1 34 ? 106.884 123.478 134.616 1.00 30.43 35 ALA B N 1
ATOM 2953 C CA . ALA B 1 34 ? 107.479 123.764 135.911 1.00 30.24 35 ALA B CA 1
ATOM 2954 C C . ALA B 1 34 ? 108.840 123.083 136.056 1.00 32.82 35 ALA B C 1
ATOM 2955 O O . ALA B 1 34 ? 109.079 122.011 135.492 1.00 35.35 35 ALA B O 1
ATOM 2957 N N . PRO B 1 35 ? 109.747 123.689 136.813 1.00 33.19 36 PRO B N 1
ATOM 2958 C CA . PRO B 1 35 ? 111.037 123.057 137.093 1.00 33.44 36 PRO B CA 1
ATOM 2959 C C . PRO B 1 35 ? 110.872 121.804 137.932 1.00 33.99 36 PRO B C 1
ATOM 2960 O O . PRO B 1 35 ? 109.754 121.446 138.329 1.00 33.49 36 PRO B O 1
ATOM 2964 N N . PRO B 1 36 ? 111.967 121.099 138.222 1.00 34.27 37 PRO B N 1
ATOM 2965 C CA . PRO B 1 36 ? 111.869 119.893 139.049 1.00 33.00 37 PRO B CA 1
ATOM 2966 C C . PRO B 1 36 ? 111.739 120.282 140.512 1.00 32.54 37 PRO B C 1
ATOM 2967 O O . PRO B 1 36 ? 112.462 121.153 141.003 1.00 31.82 37 PRO B O 1
ATOM 2971 N N . TYR B 1 37 ? 110.812 119.644 141.204 1.00 35.34 38 TYR B N 1
ATOM 2972 C CA . TYR B 1 37 ? 110.644 119.965 142.606 1.00 33.20 38 TYR B CA 1
ATOM 2973 C C . TYR B 1 37 ? 111.973 119.750 143.322 1.00 32.37 38 TYR B C 1
ATOM 2974 O O . TYR B 1 37 ? 112.618 118.708 143.124 1.00 34.36 38 TYR B O 1
ATOM 2983 N N . PRO B 1 38 ? 112.428 120.709 144.128 1.00 29.63 39 PRO B N 1
ATOM 2984 C CA . PRO B 1 38 ? 113.723 120.576 144.793 1.00 27.04 39 PRO B CA 1
ATOM 2985 C C . PRO B 1 38 ? 113.766 119.379 145.724 1.00 27.63 39 PRO B C 1
ATOM 2986 O O . PRO B 1 38 ? 112.771 118.717 146.026 1.00 31.13 39 PRO B O 1
ATOM 2990 N N . GLU B 1 39 ? 114.964 119.107 146.192 1.00 26.68 40 GLU B N 1
ATOM 2991 C CA . GLU B 1 39 ? 115.199 118.010 147.102 1.00 27.60 40 GLU B CA 1
ATOM 2992 C C . GLU B 1 39 ? 115.386 118.596 148.486 1.00 24.57 40 GLU B C 1
ATOM 2993 O O . GLU B 1 39 ? 116.301 119.395 148.698 1.00 27.95 40 GLU B O 1
ATOM 2999 N N . ILE B 1 40 ? 114.520 118.205 149.414 1.00 26.75 41 ILE B N 1
ATOM 3000 C CA . ILE B 1 40 ? 114.554 118.689 150.785 1.00 24.77 41 ILE B CA 1
ATOM 3001 C C . ILE B 1 40 ? 114.804 117.509 151.710 1.00 26.65 41 ILE B C 1
ATOM 3002 O O . ILE B 1 40 ? 114.256 116.418 151.514 1.00 26.86 41 ILE B O 1
ATOM 3007 N N . SER B 1 41 ? 115.640 117.736 152.716 1.00 27.94 42 SER B N 1
ATOM 3008 C CA . SER B 1 41 ? 116.155 116.696 153.590 1.00 26.71 42 SER B CA 1
ATOM 3009 C C . SER B 1 41 ? 115.431 116.702 154.929 1.00 26.60 42 SER B C 1
ATOM 3010 O O . SER B 1 41 ? 114.963 117.740 155.401 1.00 24.37 42 SER B O 1
ATOM 3013 N N . ASP B 1 42 ? 115.360 115.516 155.540 1.00 25.08 43 ASP B N 1
ATOM 3014 C CA . ASP B 1 42 ? 114.831 115.375 156.893 1.00 24.41 43 ASP B CA 1
ATOM 3015 C C . ASP B 1 42 ? 115.362 116.454 157.822 1.00 27.00 43 ASP B C 1
ATOM 3016 O O . ASP B 1 42 ? 114.598 117.109 158.537 1.00 27.07 43 ASP B O 1
ATOM 3021 N N . ASP B 1 43 ? 116.686 116.647 157.827 1.00 31.38 44 ASP B N 1
ATOM 3022 C CA . ASP B 1 43 ? 117.280 117.608 158.748 1.00 25.39 44 ASP B CA 1
ATOM 3023 C C . ASP B 1 43 ? 116.786 119.019 158.460 1.00 21.39 44 ASP B C 1
ATOM 3024 O O . ASP B 1 43 ? 116.497 119.777 159.388 1.00 23.10 44 ASP B O 1
ATOM 3029 N N . GLU B 1 44 ? 116.625 119.374 157.183 1.00 18.39 45 GLU B N 1
ATOM 3030 C CA . GLU B 1 44 ? 116.064 120.679 156.859 1.00 26.30 45 GLU B CA 1
ATOM 3031 C C . GLU B 1 44 ? 114.627 120.789 157.343 1.00 22.60 45 GLU B C 1
ATOM 3032 O O . GLU B 1 44 ? 114.198 121.854 157.798 1.00 19.59 45 GLU B O 1
ATOM 3038 N N . ILE B 1 45 ? 113.874 119.686 157.275 1.00 21.38 46 ILE B N 1
ATOM 3039 C CA . ILE B 1 45 ? 112.538 119.672 157.858 1.00 21.62 46 ILE B CA 1
ATOM 3040 C C . ILE B 1 45 ? 112.628 119.700 159.375 1.00 26.37 46 ILE B C 1
ATOM 3041 O O . ILE B 1 45 ? 111.888 120.433 160.043 1.00 32.08 46 ILE B O 1
ATOM 3046 N N . ARG B 1 46 ? 113.537 118.905 159.942 1.00 22.62 47 ARG B N 1
ATOM 3047 C CA . ARG B 1 46 ? 113.749 118.921 161.384 1.00 20.48 47 ARG B CA 1
ATOM 3048 C C . ARG B 1 46 ? 114.095 120.319 161.877 1.00 16.46 47 ARG B C 1
ATOM 3049 O O . ARG B 1 46 ? 113.630 120.736 162.939 1.00 22.86 47 ARG B O 1
ATOM 3057 N N . GLU B 1 47 ? 114.926 121.050 161.125 1.00 25.42 48 GLU B N 1
ATOM 3058 C CA . GLU B 1 47 ? 115.365 122.384 161.540 1.00 23.74 48 GLU B CA 1
ATOM 3059 C C . GLU B 1 47 ? 114.200 123.358 161.651 1.00 19.92 48 GLU B C 1
ATOM 3060 O O . GLU B 1 47 ? 114.177 124.223 162.540 1.00 22.37 48 GLU B O 1
ATOM 3066 N N . THR B 1 48 ? 113.264 123.291 160.703 1.00 19.78 49 THR B N 1
ATOM 3067 C CA . THR B 1 48 ? 112.172 124.253 160.695 1.00 19.97 49 THR B CA 1
ATOM 3068 C C . THR B 1 48 ? 111.200 123.982 161.831 1.00 16.61 49 THR B C 1
ATOM 3069 O O . THR B 1 48 ? 110.673 124.918 162.437 1.00 21.10 49 THR B O 1
ATOM 3073 N N . ILE B 1 49 ? 110.975 122.712 162.157 1.00 23.65 50 ILE B N 1
ATOM 3074 C CA . ILE B 1 49 ? 110.010 122.370 163.198 1.00 20.56 50 ILE B CA 1
ATOM 3075 C C . ILE B 1 49 ? 110.587 122.636 164.578 1.00 16.67 50 ILE B C 1
ATOM 3076 O O . ILE B 1 49 ? 109.906 123.166 165.461 1.00 16.53 50 ILE B O 1
ATOM 3081 N N . GLU B 1 50 ? 111.835 122.231 164.796 1.00 16.78 51 GLU B N 1
ATOM 3082 C CA . GLU B 1 50 ? 112.422 122.341 166.122 1.00 19.71 51 GLU B CA 1
ATOM 3083 C C . GLU B 1 50 ? 112.495 123.798 166.569 1.00 18.96 51 GLU B C 1
ATOM 3084 O O . GLU B 1 50 ? 112.296 124.097 167.751 1.00 24.44 51 GLU B O 1
ATOM 3090 N N . ALA B 1 51 ? 112.754 124.718 165.633 1.00 18.26 52 ALA B N 1
ATOM 3091 C CA . ALA B 1 51 ? 112.891 126.147 165.929 1.00 21.05 52 ALA B CA 1
ATOM 3092 C C . ALA B 1 51 ? 111.562 126.864 166.142 1.00 23.15 52 ALA B C 1
ATOM 3093 O O . ALA B 1 51 ? 111.538 127.926 166.781 1.00 21.65 52 ALA B O 1
ATOM 3095 N N . ASN B 1 52 ? 110.463 126.297 165.645 1.00 27.07 53 ASN B N 1
ATOM 3096 C CA . ASN B 1 52 ? 109.177 126.976 165.579 1.00 22.82 53 ASN B CA 1
ATOM 3097 C C . ASN B 1 52 ? 108.116 126.178 166.331 1.00 19.52 53 ASN B C 1
ATOM 3098 O O . ASN B 1 52 ? 107.911 126.399 167.527 1.00 22.29 53 ASN B O 1
ATOM 3103 N N . GLN B 1 53 ? 107.466 125.222 165.661 1.00 20.42 54 GLN B N 1
ATOM 3104 C CA . GLN B 1 53 ? 106.355 124.488 166.265 1.00 16.67 54 GLN B CA 1
ATOM 3105 C C . GLN B 1 53 ? 106.795 123.646 167.462 1.00 18.46 54 GLN B C 1
ATOM 3106 O O . GLN B 1 53 ? 106.104 123.610 168.486 1.00 20.00 54 GLN B O 1
ATOM 3112 N N . LEU B 1 54 ? 107.910 122.923 167.351 1.00 20.58 55 LEU B N 1
ATOM 3113 C CA . LEU B 1 54 ? 108.310 122.076 168.474 1.00 19.87 55 LEU B CA 1
ATOM 3114 C C . LEU B 1 54 ? 108.785 122.916 169.649 1.00 20.96 55 LEU B C 1
ATOM 3115 O O . LEU B 1 54 ? 108.525 122.573 170.808 1.00 19.88 55 LEU B O 1
ATOM 3120 N N . ARG B 1 55 ? 109.485 124.016 169.373 1.00 19.02 56 ARG B N 1
ATOM 3121 C CA . ARG B 1 55 ? 109.890 124.929 170.435 1.00 21.42 56 ARG B CA 1
ATOM 3122 C C . ARG B 1 55 ? 108.690 125.350 171.259 1.00 19.34 56 ARG B C 1
ATOM 3123 O O . ARG B 1 55 ? 108.655 125.143 172.476 1.00 23.12 56 ARG B O 1
ATOM 3131 N N . LEU B 1 56 ? 107.666 125.893 170.596 1.00 19.93 57 LEU B N 1
ATOM 3132 C CA . LEU B 1 56 ? 106.511 126.446 171.302 1.00 19.92 57 LEU B CA 1
ATOM 3133 C C . LEU B 1 56 ? 105.613 125.357 171.891 1.00 20.33 57 LEU B C 1
ATOM 3134 O O . LEU B 1 56 ? 105.022 125.550 172.965 1.00 24.90 57 LEU B O 1
ATOM 3139 N N . ILE B 1 57 ? 105.471 124.218 171.208 1.00 18.89 58 ILE B N 1
ATOM 3140 C CA . ILE B 1 57 ? 104.685 123.116 171.772 1.00 19.11 58 ILE B CA 1
ATOM 3141 C C . ILE B 1 57 ? 105.182 122.774 173.168 1.00 21.89 58 ILE B C 1
ATOM 3142 O O . ILE B 1 57 ? 104.412 122.712 174.132 1.00 21.08 58 ILE B O 1
ATOM 3147 N N . LYS B 1 58 ? 106.484 122.514 173.282 1.00 22.98 59 LYS B N 1
ATOM 3148 C CA . LYS B 1 58 ? 107.113 122.370 174.589 1.00 21.37 59 LYS B CA 1
ATOM 3149 C C . LYS B 1 58 ? 106.916 123.622 175.434 1.00 21.86 59 LYS B C 1
ATOM 3150 O O . LYS B 1 58 ? 106.561 123.545 176.617 1.00 26.18 59 LYS B O 1
ATOM 3156 N N . GLU B 1 59 ? 107.163 124.788 174.850 1.00 19.89 60 GLU B N 1
ATOM 3157 C CA . GLU B 1 59 ? 107.111 126.012 175.631 1.00 19.03 60 GLU B CA 1
ATOM 3158 C C . GLU B 1 59 ? 105.759 126.179 176.308 1.00 22.08 60 GLU B C 1
ATOM 3159 O O . GLU B 1 59 ? 105.693 126.531 177.490 1.00 23.85 60 GLU B O 1
ATOM 3165 N N . ARG B 1 60 ? 104.669 125.912 175.583 1.00 19.01 61 ARG B N 1
ATOM 3166 C CA . ARG B 1 60 ? 103.318 126.216 176.049 1.00 18.52 61 ARG B CA 1
ATOM 3167 C C . ARG B 1 60 ? 102.601 125.043 176.709 1.00 20.64 61 ARG B C 1
ATOM 3168 O O . ARG B 1 60 ? 101.435 125.188 177.091 1.00 22.81 61 ARG B O 1
ATOM 3176 N N . GLY B 1 61 ? 103.245 123.884 176.827 1.00 22.85 62 GLY B N 1
ATOM 3177 C CA . GLY B 1 61 ? 102.638 122.749 177.497 1.00 25.86 62 GLY B CA 1
ATOM 3178 C C . GLY B 1 61 ? 101.679 121.913 176.671 1.00 23.00 62 GLY B C 1
ATOM 3179 O O . GLY B 1 61 ? 100.781 121.287 177.236 1.00 21.49 62 GLY B O 1
ATOM 3180 N N . ALA B 1 62 ? 101.828 121.894 175.350 1.00 24.57 63 ALA B N 1
ATOM 3181 C CA . ALA B 1 62 ? 100.983 121.086 174.485 1.00 23.90 63 ALA B CA 1
ATOM 3182 C C . ALA B 1 62 ? 101.680 119.772 174.139 1.00 24.54 63 ALA B C 1
ATOM 3183 O O . ALA B 1 62 ? 102.898 119.632 174.255 1.00 17.89 63 ALA B O 1
ATOM 3185 N N . ASP B 1 63 ? 100.886 118.802 173.701 1.00 22.68 64 ASP B N 1
ATOM 3186 C CA . ASP B 1 63 ? 101.398 117.461 173.489 1.00 25.14 64 ASP B CA 1
ATOM 3187 C C . ASP B 1 63 ? 101.396 117.038 172.031 1.00 25.12 64 ASP B C 1
ATOM 3188 O O . ASP B 1 63 ? 102.277 116.283 171.623 1.00 21.07 64 ASP B O 1
ATOM 3193 N N . MET B 1 64 ? 100.458 117.527 171.225 1.00 23.36 65 MET B N 1
ATOM 3194 C CA . MET B 1 64 ? 100.543 117.311 169.787 1.00 24.39 65 MET B CA 1
ATOM 3195 C C . MET B 1 64 ? 99.709 118.373 169.092 1.00 16.69 65 MET B C 1
ATOM 3196 O O . MET B 1 64 ? 98.936 119.084 169.725 1.00 16.77 65 MET B O 1
ATOM 3201 N N . THR B 1 65 ? 99.923 118.504 167.784 1.00 16.66 66 THR B N 1
ATOM 3202 C CA . THR B 1 65 ? 99.217 119.449 166.932 1.00 22.73 66 THR B CA 1
ATOM 3203 C C . THR B 1 65 ? 98.707 118.710 165.707 1.00 16.72 66 THR B C 1
ATOM 3204 O O . THR B 1 65 ? 99.400 117.846 165.168 1.00 18.33 66 THR B O 1
ATOM 3208 N N . ILE B 1 66 ? 97.471 119.006 165.311 1.00 16.81 67 ILE B N 1
ATOM 3209 C CA . ILE B 1 66 ? 96.886 118.461 164.090 1.00 16.84 67 ILE B CA 1
ATOM 3210 C C . ILE B 1 66 ? 97.320 119.362 162.939 1.00 16.87 67 ILE B C 1
ATOM 3211 O O . ILE B 1 66 ? 96.728 120.399 162.695 1.00 16.97 67 ILE B O 1
ATOM 3216 N N . PHE B 1 67 ? 98.359 118.947 162.215 1.00 25.41 68 PHE B N 1
ATOM 3217 C CA . PHE B 1 67 ? 99.141 119.812 161.332 1.00 21.36 68 PHE B CA 1
ATOM 3218 C C . PHE B 1 67 ? 98.643 119.705 159.894 1.00 16.91 68 PHE B C 1
ATOM 3219 O O . PHE B 1 67 ? 98.302 118.619 159.429 1.00 16.90 68 PHE B O 1
ATOM 3227 N N . SER B 1 68 ? 98.607 120.838 159.194 1.00 17.00 69 SER B N 1
ATOM 3228 C CA . SER B 1 68 ? 98.246 120.890 157.776 1.00 17.10 69 SER B CA 1
ATOM 3229 C C . SER B 1 68 ? 99.105 121.905 157.026 1.00 20.43 69 SER B C 1
ATOM 3230 O O . SER B 1 68 ? 99.841 122.685 157.644 1.00 22.55 69 SER B O 1
ATOM 3233 N N . PRO B 1 69 ? 99.043 121.928 155.700 1.00 17.24 70 PRO B N 1
ATOM 3234 C CA . PRO B 1 69 ? 99.824 122.911 154.945 1.00 17.30 70 PRO B CA 1
ATOM 3235 C C . PRO B 1 69 ? 99.371 124.344 155.198 1.00 20.60 70 PRO B C 1
ATOM 3236 O O . PRO B 1 69 ? 98.202 124.611 155.489 1.00 19.72 70 PRO B O 1
ATOM 3240 N N . ARG B 1 70 ? 100.317 125.278 155.044 1.00 17.41 71 ARG B N 1
ATOM 3241 C CA . ARG B 1 70 ? 100.043 126.698 155.233 1.00 20.37 71 ARG B CA 1
ATOM 3242 C C . ARG B 1 70 ? 98.796 127.124 154.455 1.00 21.69 71 ARG B C 1
ATOM 3243 O O . ARG B 1 70 ? 98.769 127.094 153.220 1.00 20.22 71 ARG B O 1
ATOM 3251 N N . ALA B 1 71 ? 97.762 127.546 155.183 1.00 21.73 72 ALA B N 1
ATOM 3252 C CA . ALA B 1 71 ? 96.454 127.753 154.568 1.00 23.30 72 ALA B CA 1
ATOM 3253 C C . ALA B 1 71 ? 96.523 128.777 153.441 1.00 26.20 72 ALA B C 1
ATOM 3254 O O . ALA B 1 71 ? 96.142 128.489 152.301 1.00 31.64 72 ALA B O 1
ATOM 3256 N N . SER B 1 72 ? 97.019 129.977 153.738 1.00 26.31 73 SER B N 1
ATOM 3257 C CA . SER B 1 72 ? 97.109 131.020 152.724 1.00 28.10 73 SER B CA 1
ATOM 3258 C C . SER B 1 72 ? 98.038 130.634 151.587 1.00 27.02 73 SER B C 1
ATOM 3259 O O . SER B 1 72 ? 97.966 131.238 150.511 1.00 27.48 73 SER B O 1
ATOM 3262 N N . ALA B 1 73 ? 98.909 129.645 151.807 1.00 28.25 74 ALA B N 1
ATOM 3263 C CA . ALA B 1 73 ? 99.817 129.190 150.761 1.00 28.76 74 ALA B CA 1
ATOM 3264 C C . ALA B 1 73 ? 99.084 128.410 149.680 1.00 29.49 74 ALA B C 1
ATOM 3265 O O . ALA B 1 73 ? 99.487 128.452 148.511 1.00 28.59 74 ALA B O 1
ATOM 3267 N N . MET B 1 74 ? 98.013 127.700 150.056 1.00 30.38 75 MET B N 1
ATOM 3268 C CA . MET B 1 74 ? 97.243 126.883 149.119 1.00 26.64 75 MET B CA 1
ATOM 3269 C C . MET B 1 74 ? 96.949 127.625 147.821 1.00 25.29 75 MET B C 1
ATOM 3270 O O . MET B 1 74 ? 97.179 127.094 146.731 1.00 27.45 75 MET B O 1
ATOM 3275 N N . ALA B 1 75 ? 96.417 128.856 147.922 1.00 28.23 76 ALA B N 1
ATOM 3276 C CA . ALA B 1 75 ? 96.101 129.740 146.800 1.00 26.73 76 ALA B CA 1
ATOM 3277 C C . ALA B 1 75 ? 95.472 128.967 145.648 1.00 27.72 76 ALA B C 1
ATOM 3278 O O . ALA B 1 75 ? 96.145 128.664 144.654 1.00 24.39 76 ALA B O 1
ATOM 3280 N N . PRO B 1 76 ? 94.192 128.612 145.747 1.00 25.97 77 PRO B N 1
ATOM 3281 C CA . PRO B 1 76 ? 93.571 127.849 144.652 1.00 27.80 77 PRO B CA 1
ATOM 3282 C C . PRO B 1 76 ? 93.380 128.675 143.395 1.00 26.18 77 PRO B C 1
ATOM 3283 O O . PRO B 1 76 ? 93.387 128.121 142.294 1.00 22.47 77 PRO B O 1
ATOM 3287 N N . HIS B 1 77 ? 93.225 129.984 143.530 1.00 32.33 78 HIS B N 1
ATOM 3288 C CA . HIS B 1 77 ? 93.085 130.982 142.480 1.00 29.27 78 HIS B CA 1
ATOM 3289 C C . HIS B 1 77 ? 94.366 131.203 141.664 1.00 30.96 78 HIS B C 1
ATOM 3290 O O . HIS B 1 77 ? 94.411 132.150 140.869 1.00 28.42 78 HIS B O 1
ATOM 3297 N N . VAL B 1 78 ? 95.382 130.366 141.865 1.00 33.05 79 VAL B N 1
ATOM 3298 C CA . VAL B 1 78 ? 96.700 130.501 141.247 1.00 36.21 79 VAL B CA 1
ATOM 3299 C C . VAL B 1 78 ? 97.208 129.108 140.911 1.00 36.29 79 VAL B C 1
ATOM 3300 O O . VAL B 1 78 ? 97.906 128.485 141.726 1.00 35.60 79 VAL B O 1
ATOM 3304 N N . GLY B 1 79 ? 96.849 128.596 139.735 1.00 33.67 80 GLY B N 1
ATOM 3305 C CA . GLY B 1 79 ? 95.938 129.251 138.825 1.00 29.14 80 GLY B CA 1
ATOM 3306 C C . GLY B 1 79 ? 94.851 128.261 138.450 1.00 26.26 80 GLY B C 1
ATOM 3307 O O . GLY B 1 79 ? 93.663 128.561 138.564 1.00 27.70 80 GLY B O 1
ATOM 3308 N N . ASP B 1 80 ? 95.241 127.064 138.018 1.00 24.52 81 ASP B N 1
ATOM 3309 C CA . ASP B 1 80 ? 94.253 126.042 137.686 1.00 25.19 81 ASP B CA 1
ATOM 3310 C C . ASP B 1 80 ? 94.804 124.664 138.043 1.00 27.86 81 ASP B C 1
ATOM 3311 O O . ASP B 1 80 ? 95.855 124.536 138.674 1.00 33.79 81 ASP B O 1
ATOM 3316 N N . GLN B 1 81 ? 94.075 123.626 137.623 1.00 29.92 82 GLN B N 1
ATOM 3317 C CA . GLN B 1 81 ? 94.398 122.248 137.983 1.00 27.16 82 GLN B CA 1
ATOM 3318 C C . GLN B 1 81 ? 95.849 121.892 137.721 1.00 24.32 82 GLN B C 1
ATOM 3319 O O . GLN B 1 81 ? 96.422 121.073 138.447 1.00 28.34 82 GLN B O 1
ATOM 3325 N N . SER B 1 82 ? 96.457 122.444 136.676 1.00 25.40 83 SER B N 1
ATOM 3326 C CA . SER B 1 82 ? 97.855 122.106 136.457 1.00 26.76 83 SER B CA 1
ATOM 3327 C C . SER B 1 82 ? 98.745 122.738 137.508 1.00 25.65 83 SER B C 1
ATOM 3328 O O . SER B 1 82 ? 99.896 122.318 137.668 1.00 27.51 83 SER B O 1
ATOM 3331 N N . VAL B 1 83 ? 98.227 123.715 138.244 1.00 21.87 84 VAL B N 1
ATOM 3332 C CA . VAL B 1 83 ? 98.988 124.365 139.298 1.00 25.12 84 VAL B CA 1
ATOM 3333 C C . VAL B 1 83 ? 98.485 123.854 140.636 1.00 28.80 84 VAL B C 1
ATOM 3334 O O . VAL B 1 83 ? 99.258 123.715 141.588 1.00 26.72 84 VAL B O 1
ATOM 3338 N N . ALA B 1 84 ? 97.184 123.563 140.712 1.00 29.49 85 ALA B N 1
ATOM 3339 C CA . ALA B 1 84 ? 96.600 123.071 141.957 1.00 28.74 85 ALA B CA 1
ATOM 3340 C C . ALA B 1 84 ? 97.181 121.711 142.347 1.00 24.81 85 ALA B C 1
ATOM 3341 O O . ALA B 1 84 ? 97.831 121.573 143.386 1.00 25.30 85 ALA B O 1
ATOM 3343 N N . VAL B 1 85 ? 96.949 120.693 141.529 1.00 23.86 86 VAL B N 1
ATOM 3344 C CA . VAL B 1 85 ? 97.382 119.329 141.825 1.00 25.40 86 VAL B CA 1
ATOM 3345 C C . VAL B 1 85 ? 98.838 119.282 142.274 1.00 27.98 86 VAL B C 1
ATOM 3346 O O . VAL B 1 85 ? 99.114 118.872 143.407 1.00 32.57 86 VAL B O 1
ATOM 3350 N N . PRO B 1 86 ? 99.800 119.662 141.430 1.00 27.83 87 PRO B N 1
ATOM 3351 C CA . PRO B 1 86 ? 101.212 119.555 141.841 1.00 25.94 87 PRO B CA 1
ATOM 3352 C C . PRO B 1 86 ? 101.494 120.221 143.171 1.00 22.05 87 PRO B C 1
ATOM 3353 O O . PRO B 1 86 ? 102.194 119.659 144.026 1.00 22.53 87 PRO B O 1
ATOM 3357 N N . TRP B 1 87 ? 100.922 121.407 143.365 1.00 22.47 88 TRP B N 1
ATOM 3358 C CA . TRP B 1 87 ? 101.151 122.194 144.569 1.00 22.57 88 TRP B CA 1
ATOM 3359 C C . TRP B 1 87 ? 100.564 121.522 145.804 1.00 24.78 88 TRP B C 1
ATOM 3360 O O . TRP B 1 87 ? 101.188 121.522 146.873 1.00 18.58 88 TRP B O 1
ATOM 3371 N N . ALA B 1 88 ? 99.367 120.942 145.682 1.00 24.81 89 ALA B N 1
ATOM 3372 C CA . ALA B 1 88 ? 98.754 120.282 146.832 1.00 26.34 89 ALA B CA 1
ATOM 3373 C C . ALA B 1 88 ? 99.495 119.001 147.193 1.00 25.63 89 ALA B C 1
ATOM 3374 O O . ALA B 1 88 ? 99.702 118.700 148.375 1.00 23.24 89 ALA B O 1
ATOM 3376 N N . GLN B 1 89 ? 99.889 118.227 146.188 1.00 28.39 90 GLN B N 1
ATOM 3377 C CA . GLN B 1 89 ? 100.621 116.993 146.444 1.00 17.89 90 GLN B CA 1
ATOM 3378 C C . GLN B 1 89 ? 101.936 117.270 147.154 1.00 18.44 90 GLN B C 1
ATOM 3379 O O . GLN B 1 89 ? 102.321 116.541 148.075 1.00 26.24 90 GLN B O 1
ATOM 3385 N N . ALA B 1 90 ? 102.652 118.311 146.729 1.00 19.10 91 ALA B N 1
ATOM 3386 C CA . ALA B 1 90 ? 103.938 118.604 147.342 1.00 20.85 91 ALA B CA 1
ATOM 3387 C C . ALA B 1 90 ? 103.768 119.088 148.778 1.00 23.84 91 ALA B C 1
ATOM 3388 O O . ALA B 1 90 ? 104.596 118.788 149.645 1.00 26.35 91 ALA B O 1
ATOM 3390 N N . CYS B 1 91 ? 102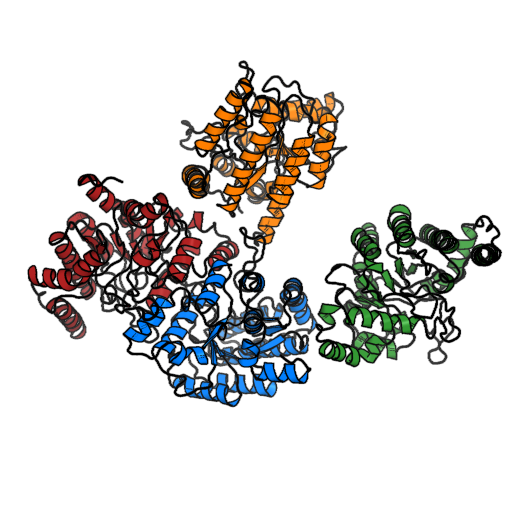.692 119.827 149.053 1.00 21.84 92 CYS B N 1
ATOM 3391 C CA . CYS B 1 91 ? 102.487 120.349 150.398 1.00 19.17 92 CYS B CA 1
ATOM 3392 C C . CYS B 1 91 ? 102.072 119.253 151.367 1.00 20.19 92 CYS B C 1
ATOM 3393 O O . CYS B 1 91 ? 102.519 119.242 152.522 1.00 23.24 92 CYS B O 1
ATOM 3396 N N . ASN B 1 92 ? 101.234 118.308 150.918 1.00 19.71 93 ASN B N 1
ATOM 3397 C CA . ASN B 1 92 ? 100.808 117.204 151.781 1.00 17.47 93 ASN B CA 1
ATOM 3398 C C . ASN B 1 92 ? 101.867 116.124 151.899 1.00 21.01 93 ASN B C 1
ATOM 3399 O O . ASN B 1 92 ? 101.789 115.294 152.809 1.00 24.74 93 ASN B O 1
ATOM 3404 N N . ASN B 1 93 ? 102.846 116.122 150.997 1.00 19.98 94 ASN B N 1
ATOM 3405 C CA . ASN B 1 93 ? 104.016 115.271 151.166 1.00 21.14 94 ASN B CA 1
ATOM 3406 C C . ASN B 1 93 ? 104.912 115.785 152.281 1.00 23.39 94 ASN B C 1
ATOM 3407 O O . ASN B 1 93 ? 105.459 114.991 153.057 1.00 27.51 94 ASN B O 1
ATOM 3412 N N . LEU B 1 94 ? 105.078 117.109 152.369 1.00 22.64 95 LEU B N 1
ATOM 3413 C CA . LEU B 1 94 ? 105.855 117.691 153.459 1.00 21.70 95 LEU B CA 1
ATOM 3414 C C . LEU B 1 94 ? 105.241 117.357 154.808 1.00 20.76 95 LEU B C 1
ATOM 3415 O O . LEU B 1 94 ? 105.952 116.980 155.745 1.00 23.38 95 LEU B O 1
ATOM 3420 N N . ILE B 1 95 ? 103.918 117.478 154.924 1.00 20.86 96 ILE B N 1
ATOM 3421 C CA . ILE B 1 95 ? 103.250 117.137 156.175 1.00 19.59 96 ILE B CA 1
ATOM 3422 C C . ILE B 1 95 ? 103.484 115.670 156.518 1.00 18.01 96 ILE B C 1
ATOM 3423 O O . ILE B 1 95 ? 103.727 115.313 157.678 1.00 19.51 96 ILE B O 1
ATOM 3428 N N . ALA B 1 96 ? 103.432 114.797 155.514 1.00 21.59 97 ALA B N 1
ATOM 3429 C CA . ALA B 1 96 ? 103.676 113.379 155.744 1.00 21.25 97 ALA B CA 1
ATOM 3430 C C . ALA B 1 96 ? 105.067 113.142 156.308 1.00 22.53 97 ALA B C 1
ATOM 3431 O O . ALA B 1 96 ? 105.271 112.228 157.119 1.00 28.02 97 ALA B O 1
ATOM 3433 N N . ARG B 1 97 ? 106.043 113.938 155.862 1.00 21.47 98 ARG B N 1
ATOM 3434 C CA . ARG B 1 97 ? 107.422 113.776 156.313 1.00 20.80 98 ARG B CA 1
ATOM 3435 C C . ARG B 1 97 ? 107.598 114.313 157.726 1.00 22.40 98 ARG B C 1
ATOM 3436 O O . ARG B 1 97 ? 108.191 113.646 158.585 1.00 19.95 98 ARG B O 1
ATOM 3444 N N . VAL B 1 98 ? 107.089 115.523 157.984 1.00 20.24 99 VAL B N 1
ATOM 3445 C CA . VAL B 1 98 ? 107.025 116.025 159.355 1.00 20.93 99 VAL B CA 1
ATOM 3446 C C . VAL B 1 98 ? 106.510 114.937 160.293 1.00 19.66 99 VAL B C 1
ATOM 3447 O O . VAL B 1 98 ? 107.150 114.604 161.296 1.00 23.27 99 VAL B O 1
ATOM 3451 N N . VAL B 1 99 ? 105.344 114.362 159.981 1.00 19.89 100 VAL B N 1
ATOM 3452 C CA . VAL B 1 99 ? 104.762 113.354 160.869 1.00 21.47 100 VAL B CA 1
ATOM 3453 C C . VAL B 1 99 ? 105.675 112.148 161.021 1.00 21.14 100 VAL B C 1
ATOM 3454 O O . VAL B 1 99 ? 105.689 111.506 162.073 1.00 22.55 100 VAL B O 1
ATOM 3458 N N . ASP B 1 100 ? 106.414 111.790 159.975 1.00 17.85 101 ASP B N 1
ATOM 3459 C CA . ASP B 1 100 ? 107.363 110.694 160.112 1.00 20.70 101 ASP B CA 1
ATOM 3460 C C . ASP B 1 100 ? 108.527 111.096 161.003 1.00 22.88 101 ASP B C 1
ATOM 3461 O O . ASP B 1 100 ? 108.946 110.330 161.886 1.00 18.81 101 ASP B O 1
ATOM 3466 N N . LEU B 1 101 ? 109.039 112.309 160.792 1.00 23.33 102 LEU B N 1
ATOM 3467 C CA . LEU B 1 101 ? 110.142 112.827 161.597 1.00 23.32 102 LEU B CA 1
ATOM 3468 C C . LEU B 1 101 ? 109.738 113.006 163.052 1.00 24.87 102 LEU B C 1
ATOM 3469 O O . LEU B 1 101 ? 110.552 112.803 163.958 1.00 23.65 102 LEU B O 1
ATOM 3474 N N . PHE B 1 102 ? 108.485 113.386 163.299 1.00 24.66 103 PHE B N 1
ATOM 3475 C CA . PHE B 1 102 ? 107.992 113.679 164.646 1.00 25.13 103 PHE B CA 1
ATOM 3476 C C . PHE B 1 102 ? 106.686 112.922 164.821 1.00 26.19 103 PHE B C 1
ATOM 3477 O O . PHE B 1 102 ? 105.605 113.503 164.666 1.00 25.45 103 PHE B O 1
ATOM 3485 N N . PRO B 1 103 ? 106.741 111.639 165.201 1.00 28.06 104 PRO B N 1
ATOM 3486 C CA . PRO B 1 103 ? 105.527 110.804 165.174 1.00 24.48 104 PRO B CA 1
ATOM 3487 C C . PRO B 1 103 ? 104.566 111.017 166.336 1.00 19.45 104 PRO B C 1
ATOM 3488 O O . PRO B 1 103 ? 103.343 110.991 166.157 1.00 19.99 104 PRO B O 1
ATOM 3492 N N . GLU B 1 104 ? 105.116 111.186 167.535 1.00 19.92 105 GLU B N 1
ATOM 3493 C CA . GLU B 1 104 ? 104.341 111.362 168.748 1.00 18.39 105 GLU B CA 1
ATOM 3494 C C . GLU B 1 104 ? 103.738 112.757 168.900 1.00 17.86 105 GLU B C 1
ATOM 3495 O O . GLU B 1 104 ? 102.932 112.953 169.816 1.00 18.02 105 GLU B O 1
ATOM 3501 N N . THR B 1 105 ? 104.093 113.718 168.034 1.00 18.39 106 THR B N 1
ATOM 3502 C CA . THR B 1 105 ? 103.796 115.132 168.248 1.00 20.16 106 THR B CA 1
ATOM 3503 C C . THR B 1 105 ? 102.902 115.771 167.187 1.00 20.64 106 THR B C 1
ATOM 3504 O O . THR B 1 105 ? 102.124 116.661 167.540 1.00 19.10 106 THR B O 1
ATOM 3508 N N . PHE B 1 106 ? 102.974 115.349 165.914 1.00 16.40 107 PHE B N 1
ATOM 3509 C CA . PHE B 1 106 ? 102.107 115.877 164.864 1.00 16.45 107 PHE B CA 1
ATOM 3510 C C . PHE B 1 106 ? 101.256 114.770 164.245 1.00 16.46 107 PHE B C 1
ATOM 3511 O O . PHE B 1 106 ? 101.695 113.621 164.130 1.00 20.04 107 PHE B O 1
ATOM 3519 N N . ALA B 1 107 ? 100.027 115.133 163.858 1.00 16.53 108 ALA B N 1
ATOM 3520 C CA . ALA B 1 107 ? 99.119 114.328 163.043 1.00 19.28 108 ALA B CA 1
ATOM 3521 C C . ALA B 1 107 ? 98.742 115.078 161.762 1.00 18.43 108 ALA B C 1
ATOM 3522 O O . ALA B 1 107 ? 98.589 116.299 161.767 1.00 22.18 108 ALA B O 1
ATOM 3524 N N . GLY B 1 108 ? 98.546 114.343 160.668 1.00 16.67 109 GLY B N 1
ATOM 3525 C CA . GLY B 1 108 ? 98.399 114.953 159.358 1.00 16.75 109 GLY B CA 1
ATOM 3526 C C . GLY B 1 108 ? 96.972 115.239 158.919 1.00 17.35 109 GLY B C 1
ATOM 3527 O O . GLY B 1 108 ? 96.105 114.366 158.984 1.00 16.89 109 GLY B O 1
ATOM 3528 N N . VAL B 1 109 ? 96.740 116.476 158.464 1.00 18.98 110 VAL B N 1
ATOM 3529 C CA . VAL B 1 109 ? 95.527 116.887 157.761 1.00 20.81 110 VAL B CA 1
ATOM 3530 C C . VAL B 1 109 ? 95.946 117.413 156.392 1.00 22.90 110 VAL B C 1
ATOM 3531 O O . VAL B 1 109 ? 96.948 118.127 156.271 1.00 17.72 110 VAL B O 1
ATOM 3535 N N . CYS B 1 110 ? 95.203 117.036 155.355 1.00 25.63 111 CYS B N 1
ATOM 3536 C CA . CYS B 1 110 ? 95.600 117.351 153.991 1.00 21.96 111 CYS B CA 1
ATOM 3537 C C . CYS B 1 110 ? 94.926 118.621 153.488 1.00 19.28 111 CYS B C 1
ATOM 3538 O O . CYS B 1 110 ? 93.859 119.018 153.954 1.00 18.67 111 CYS B O 1
ATOM 3541 N N . MET B 1 111 ? 95.593 119.268 152.541 1.00 18.10 112 MET B N 1
ATOM 3542 C CA . MET B 1 111 ? 94.967 120.244 151.676 1.00 20.36 112 MET B CA 1
ATOM 3543 C C . MET B 1 111 ? 94.390 119.526 150.475 1.00 20.89 112 MET B C 1
ATOM 3544 O O . MET B 1 111 ? 94.736 118.377 150.184 1.00 22.03 112 MET B O 1
ATOM 3549 N N . LEU B 1 112 ? 93.495 120.216 149.781 1.00 20.83 113 LEU B N 1
ATOM 3550 C CA . LEU B 1 112 ? 92.866 119.671 148.604 1.00 18.28 113 LEU B CA 1
ATOM 3551 C C . LEU B 1 112 ? 93.268 120.482 147.388 1.00 18.44 113 LEU B C 1
ATOM 3552 O O . LEU B 1 112 ? 93.393 121.707 147.475 1.00 19.37 113 LEU B O 1
ATOM 3557 N N . PRO B 1 113 ? 93.516 119.834 146.260 1.00 19.35 114 PRO B N 1
ATOM 3558 C CA . PRO B 1 113 ? 93.872 120.534 145.020 1.00 22.28 114 PRO B CA 1
ATOM 3559 C C . PRO B 1 113 ? 92.699 121.236 144.334 1.00 27.27 114 PRO B C 1
ATOM 3560 O O . PRO B 1 113 ? 92.479 121.084 143.135 1.00 30.42 114 PRO B O 1
ATOM 3564 N N . GLN B 1 114 ? 91.943 122.018 145.100 1.00 25.97 115 GLN B N 1
ATOM 3565 C CA . GLN B 1 114 ? 90.810 122.743 144.533 1.00 27.64 115 GLN B CA 1
ATOM 3566 C C . GLN B 1 114 ? 91.284 123.961 143.741 1.00 28.35 115 GLN B C 1
ATOM 3567 O O . GLN B 1 114 ? 92.100 124.758 144.222 1.00 29.72 115 GLN B O 1
ATOM 3573 N N . SER B 1 115 ? 90.766 124.115 142.532 1.00 25.64 116 SER B N 1
ATOM 3574 C CA . SER B 1 115 ? 90.972 125.323 141.754 1.00 27.52 116 SER B CA 1
ATOM 3575 C C . SER B 1 115 ? 89.615 125.822 141.288 1.00 26.22 116 SER B C 1
ATOM 3576 O O . SER B 1 115 ? 88.628 125.081 141.324 1.00 27.00 116 SER B O 1
ATOM 3579 N N . PRO B 1 116 ? 89.526 127.087 140.875 1.00 28.80 117 PRO B N 1
ATOM 3580 C CA . PRO B 1 116 ? 88.207 127.654 140.548 1.00 26.87 117 PRO B CA 1
ATOM 3581 C C . PRO B 1 116 ? 87.443 126.888 139.485 1.00 30.25 117 PRO B C 1
ATOM 3582 O O . PRO B 1 116 ? 86.230 126.685 139.629 1.00 31.76 117 PRO B O 1
ATOM 3586 N N . GLU B 1 117 ? 88.116 126.442 138.427 1.00 30.88 118 GLU B N 1
ATOM 3587 C CA . GLU B 1 117 ? 87.443 125.956 137.233 1.00 28.76 118 GLU B CA 1
ATOM 3588 C C . GLU B 1 117 ? 87.164 124.456 137.245 1.00 29.39 118 GLU B C 1
ATOM 3589 O O . GLU B 1 117 ? 86.649 123.945 136.243 1.00 29.31 118 GLU B O 1
ATOM 3595 N N . ALA B 1 118 ? 87.464 123.746 138.338 1.00 28.99 119 ALA B N 1
ATOM 3596 C CA . ALA B 1 118 ? 87.347 122.290 138.388 1.00 28.56 119 ALA B CA 1
ATOM 3597 C C . ALA B 1 118 ? 86.264 121.844 139.363 1.00 29.80 119 ALA B C 1
ATOM 3598 O O . ALA B 1 118 ? 85.650 122.647 140.069 1.00 31.94 119 ALA B O 1
ATOM 3600 N N . ASP B 1 119 ? 86.039 120.530 139.380 1.00 28.67 120 ASP B N 1
ATOM 3601 C CA . ASP B 1 119 ? 85.158 119.847 140.312 1.00 27.17 120 ASP B CA 1
ATOM 3602 C C . ASP B 1 119 ? 85.983 119.292 141.469 1.00 32.35 120 ASP B C 1
ATOM 3603 O O . ASP B 1 119 ? 87.181 119.569 141.601 1.00 32.66 120 ASP B O 1
ATOM 3608 N N . MET B 1 120 ? 85.354 118.464 142.306 1.00 34.86 121 MET B N 1
ATOM 3609 C CA . MET B 1 120 ? 86.070 117.942 143.462 1.00 32.26 121 MET B CA 1
ATOM 3610 C C . MET B 1 120 ? 86.904 116.711 143.146 1.00 27.18 121 MET B C 1
ATOM 3611 O O . MET B 1 120 ? 87.672 116.274 144.006 1.00 24.92 121 MET B O 1
ATOM 3616 N N . THR B 1 121 ? 86.818 116.187 141.925 1.00 28.84 122 THR B N 1
ATOM 3617 C CA . THR B 1 121 ? 87.245 114.815 141.670 1.00 28.23 122 THR B CA 1
ATOM 3618 C C . THR B 1 121 ? 88.683 114.567 142.104 1.00 27.87 122 THR B C 1
ATOM 3619 O O . THR B 1 121 ? 89.017 113.459 142.550 1.00 23.24 122 THR B O 1
ATOM 3623 N N . SER B 1 122 ? 89.544 115.578 141.986 1.00 27.87 123 SER B N 1
ATOM 3624 C CA . SER B 1 122 ? 90.941 115.421 142.371 1.00 27.43 123 SER B CA 1
ATOM 3625 C C . SER B 1 122 ? 91.142 115.494 143.881 1.00 30.71 123 SER B C 1
ATOM 3626 O O . SER B 1 122 ? 92.063 114.858 144.405 1.00 31.87 123 SER B O 1
ATOM 3629 N N . SER B 1 123 ? 90.315 116.271 144.590 1.00 30.89 124 SER B N 1
ATOM 3630 C CA . SER B 1 123 ? 90.329 116.237 146.051 1.00 28.31 124 SER B CA 1
ATOM 3631 C C . SER B 1 123 ? 89.979 114.843 146.561 1.00 26.27 124 SER B C 1
ATOM 3632 O O . SER B 1 123 ? 90.735 114.229 147.321 1.00 30.27 124 SER B O 1
ATOM 3635 N N . ILE B 1 124 ? 88.815 114.337 146.163 1.00 25.90 125 ILE B N 1
ATOM 3636 C CA . ILE B 1 124 ? 88.426 112.954 146.411 1.00 29.27 125 ILE B CA 1
ATOM 3637 C C . ILE B 1 124 ? 89.615 112.042 146.152 1.00 31.00 125 ILE B C 1
ATOM 3638 O O . ILE B 1 124 ? 89.884 111.103 146.912 1.00 31.55 125 ILE B O 1
ATOM 3643 N N . ALA B 1 125 ? 90.316 112.306 145.049 1.00 28.41 126 ALA B N 1
ATOM 3644 C CA . ALA B 1 125 ? 91.534 111.571 144.741 1.00 29.75 126 ALA B CA 1
ATOM 3645 C C . ALA B 1 125 ? 92.572 111.762 145.840 1.00 31.90 126 ALA B C 1
ATOM 3646 O O . ALA B 1 125 ? 92.966 110.798 146.509 1.00 38.49 126 ALA B O 1
ATOM 3648 N N . GLU B 1 126 ? 93.015 113.008 146.051 1.00 25.30 127 GLU B N 1
ATOM 3649 C CA . GLU B 1 126 ? 94.051 113.258 147.050 1.00 27.81 127 GLU B CA 1
ATOM 3650 C C . GLU B 1 126 ? 93.592 112.836 148.434 1.00 26.77 127 GLU B C 1
ATOM 3651 O O . GLU B 1 126 ? 94.369 112.253 149.205 1.00 26.67 127 GLU B O 1
ATOM 3657 N N . LEU B 1 127 ? 92.334 113.129 148.772 1.00 26.16 128 LEU B N 1
ATOM 3658 C CA . LEU B 1 127 ? 91.829 112.764 150.085 1.00 24.34 128 LEU B CA 1
ATOM 3659 C C . LEU B 1 127 ? 92.083 111.293 150.364 1.00 26.34 128 LEU B C 1
ATOM 3660 O O . LEU B 1 127 ? 92.464 110.917 151.478 1.00 28.66 128 LEU B O 1
ATOM 3665 N N . GLU B 1 128 ? 91.890 110.445 149.355 1.00 28.56 129 GLU B N 1
ATOM 3666 C CA . GLU B 1 128 ? 92.132 109.021 149.536 1.00 26.10 129 GLU B CA 1
ATOM 3667 C C . GLU B 1 128 ? 93.618 108.702 149.599 1.00 21.99 129 GLU B C 1
ATOM 3668 O O . GLU B 1 128 ? 94.018 107.809 150.348 1.00 23.63 129 GLU B O 1
ATOM 3674 N N . ARG B 1 129 ? 94.451 109.413 148.842 1.00 20.98 130 ARG B N 1
ATOM 3675 C CA . ARG B 1 129 ? 95.897 109.247 148.983 1.00 19.91 130 ARG B CA 1
ATOM 3676 C C . ARG B 1 129 ? 96.354 109.527 150.410 1.00 22.42 130 ARG B C 1
ATOM 3677 O O . ARG B 1 129 ? 96.946 108.661 151.064 1.00 22.58 130 ARG B O 1
ATOM 3685 N N . CYS B 1 130 ? 96.094 110.738 150.918 1.00 20.35 131 CYS B N 1
ATOM 3686 C CA . CYS B 1 130 ? 96.644 111.100 152.225 1.00 19.14 131 CYS B CA 1
ATOM 3687 C C . CYS B 1 130 ? 96.103 110.196 153.331 1.00 22.80 131 CYS B C 1
ATOM 3688 O O . CYS B 1 130 ? 96.861 109.713 154.185 1.00 22.20 131 CYS B O 1
ATOM 3691 N N . VAL B 1 131 ? 94.794 109.950 153.320 1.00 21.97 132 VAL B N 1
ATOM 3692 C CA . VAL B 1 131 ? 94.135 109.246 154.413 1.00 22.42 132 VAL B CA 1
ATOM 3693 C C . VAL B 1 131 ? 94.540 107.777 154.439 1.00 21.71 132 VAL B C 1
ATOM 3694 O O . VAL B 1 131 ? 94.810 107.216 155.508 1.00 20.90 132 VAL B O 1
ATOM 3698 N N . ASN B 1 132 ? 94.546 107.126 153.269 1.00 22.74 133 ASN B N 1
ATOM 3699 C CA . ASN B 1 132 ? 94.780 105.692 153.135 1.00 24.71 133 ASN B CA 1
ATOM 3700 C C . ASN B 1 132 ? 96.261 105.350 153.015 1.00 27.27 133 ASN B C 1
ATOM 3701 O O . ASN B 1 132 ? 96.737 104.401 153.650 1.00 32.60 133 ASN B O 1
ATOM 3706 N N . GLU B 1 133 ? 96.991 106.103 152.195 1.00 24.29 134 GLU B N 1
ATOM 3707 C CA . GLU B 1 133 ? 98.386 105.806 151.904 1.00 28.95 134 GLU B CA 1
ATOM 3708 C C . GLU B 1 133 ? 99.331 106.584 152.810 1.00 31.60 134 GLU B C 1
ATOM 3709 O O . GLU B 1 133 ? 100.254 106.001 153.391 1.00 29.43 134 GLU B O 1
ATOM 3715 N N . LEU B 1 134 ? 99.106 107.896 152.938 1.00 31.52 135 LEU B N 1
ATOM 3716 C CA . LEU B 1 134 ? 99.889 108.774 153.795 1.00 26.18 135 LEU B CA 1
ATOM 3717 C C . LEU B 1 134 ? 99.394 108.795 155.228 1.00 24.93 135 LEU B C 1
ATOM 3718 O O . LEU B 1 134 ? 100.108 109.300 156.097 1.00 25.80 135 LEU B O 1
ATOM 3723 N N . GLY B 1 135 ? 98.188 108.293 155.491 1.00 22.52 136 GLY B N 1
ATOM 3724 C CA . GLY B 1 135 ? 97.743 108.093 156.857 1.00 21.10 136 GLY B CA 1
ATOM 3725 C C . GLY B 1 135 ? 97.197 109.306 157.587 1.00 21.89 136 GLY B C 1
ATOM 3726 O O . GLY B 1 135 ? 97.226 109.327 158.823 1.00 18.86 136 GLY B O 1
ATOM 3727 N N . PHE B 1 136 ? 96.703 110.320 156.873 1.00 24.24 137 PHE B N 1
ATOM 3728 C CA . PHE B 1 136 ? 96.168 111.506 157.530 1.00 16.88 137 PHE B CA 1
ATOM 3729 C C . PHE B 1 136 ? 94.835 111.194 158.229 1.00 16.92 137 PHE B C 1
ATOM 3730 O O . PHE B 1 136 ? 94.257 110.111 158.073 1.00 16.95 137 PHE B O 1
ATOM 3738 N N . ILE B 1 137 ? 94.337 112.177 158.991 1.00 17.21 138 ILE B N 1
ATOM 3739 C CA . ILE B 1 137 ? 93.140 112.037 159.821 1.00 17.03 138 ILE B CA 1
ATOM 3740 C C . ILE B 1 137 ? 92.028 113.025 159.466 1.00 17.13 138 ILE B C 1
ATOM 3741 O O . ILE B 1 137 ? 90.998 113.041 160.154 1.00 17.46 138 ILE B O 1
ATOM 3746 N N . GLY B 1 138 ? 92.199 113.852 158.438 1.00 17.20 139 GLY B N 1
ATOM 3747 C CA . GLY B 1 138 ? 91.178 114.806 158.034 1.00 17.35 139 GLY B CA 1
ATOM 3748 C C . GLY B 1 138 ? 91.720 115.715 156.946 1.00 18.04 139 GLY B C 1
ATOM 3749 O O . GLY B 1 138 ? 92.822 115.502 156.450 1.00 18.59 139 GLY B O 1
ATOM 3750 N N . CYS B 1 139 ? 90.940 116.746 156.596 1.00 20.29 140 CYS B N 1
ATOM 3751 C CA . CYS B 1 139 ? 91.288 117.651 155.497 1.00 19.78 140 CYS B CA 1
ATOM 3752 C C . CYS B 1 139 ? 90.870 119.083 155.798 1.00 17.72 140 CYS B C 1
ATOM 3753 O O . CYS B 1 139 ? 90.017 119.346 156.643 1.00 17.75 140 CYS B O 1
ATOM 3756 N N . ASN B 1 140 ? 91.466 120.012 155.064 1.00 17.77 141 ASN B N 1
ATOM 3757 C CA . ASN B 1 140 ? 90.966 121.379 154.983 1.00 21.77 141 ASN B CA 1
ATOM 3758 C C . ASN B 1 140 ? 90.187 121.499 153.680 1.00 21.94 141 ASN B C 1
ATOM 3759 O O . ASN B 1 140 ? 90.655 121.043 152.632 1.00 19.90 141 ASN B O 1
ATOM 3764 N N . LEU B 1 141 ? 88.990 122.076 153.755 1.00 20.22 142 LEU B N 1
ATOM 3765 C CA . LEU B 1 141 ? 88.092 122.200 152.612 1.00 20.78 142 LEU B CA 1
ATOM 3766 C C . LEU B 1 141 ? 87.777 123.672 152.378 1.00 24.54 142 LEU B C 1
ATOM 3767 O O . LEU B 1 141 ? 87.243 124.344 153.265 1.00 29.55 142 LEU B O 1
ATOM 3772 N N . ASN B 1 142 ? 88.093 124.169 151.180 1.00 24.29 143 ASN B N 1
ATOM 3773 C CA . ASN B 1 142 ? 88.065 125.599 150.899 1.00 23.65 143 ASN B CA 1
ATOM 3774 C C . ASN B 1 142 ? 86.787 125.964 150.163 1.00 24.75 143 ASN B C 1
ATOM 3775 O O . ASN B 1 142 ? 86.588 125.509 149.026 1.00 21.53 143 ASN B O 1
ATOM 3780 N N . PRO B 1 143 ? 85.912 126.789 150.737 1.00 26.77 144 PRO B N 1
ATOM 3781 C CA . PRO B 1 143 ? 84.628 127.093 150.097 1.00 25.66 144 PRO B CA 1
ATOM 3782 C C . PRO B 1 143 ? 84.634 128.275 149.134 1.00 25.29 144 PRO B C 1
ATOM 3783 O O . PRO B 1 143 ? 83.568 128.602 148.599 1.00 26.53 144 PRO B O 1
ATOM 3787 N N . ASP B 1 144 ? 85.776 128.914 148.889 1.00 26.34 145 ASP B N 1
ATOM 3788 C CA . ASP B 1 144 ? 85.883 129.963 147.872 1.00 23.12 145 ASP B CA 1
ATOM 3789 C C . ASP B 1 144 ? 87.261 129.904 147.227 1.00 23.97 145 ASP B C 1
ATOM 3790 O O . ASP B 1 144 ? 88.143 130.722 147.518 1.00 22.47 145 ASP B O 1
ATOM 3795 N N . PRO B 1 145 ? 87.488 128.932 146.335 1.00 27.53 146 PRO B N 1
ATOM 3796 C CA . PRO B 1 145 ? 88.772 128.885 145.609 1.00 31.35 146 PRO B CA 1
ATOM 3797 C C . PRO B 1 145 ? 89.002 130.069 144.668 1.00 37.82 146 PRO B C 1
ATOM 3798 O O . PRO B 1 145 ? 90.150 130.294 144.262 1.00 43.18 146 PRO B O 1
ATOM 3802 N N . GLY B 1 146 ? 87.965 130.829 144.313 1.00 34.07 147 GLY B N 1
ATOM 3803 C CA . GLY B 1 146 ? 88.131 132.043 143.518 1.00 28.19 147 GLY B CA 1
ATOM 3804 C C . GLY B 1 146 ? 89.019 133.102 144.149 1.00 26.69 147 GLY B C 1
ATOM 3805 O O . GLY B 1 146 ? 89.485 133.998 143.436 1.00 25.66 147 GLY B O 1
ATOM 3806 N N . GLY B 1 147 ? 89.243 133.049 145.458 1.00 28.59 148 GLY B N 1
ATOM 3807 C CA . GLY B 1 147 ? 90.223 133.921 146.060 1.00 26.95 148 GLY B CA 1
ATOM 3808 C C . GLY B 1 147 ? 89.689 135.193 146.666 1.00 27.21 148 GLY B C 1
ATOM 3809 O O . GLY B 1 147 ? 90.442 136.170 146.790 1.00 28.37 148 GLY B O 1
ATOM 3810 N N . GLY B 1 148 ? 88.411 135.226 147.037 1.00 26.45 149 GLY B N 1
ATOM 3811 C CA . GLY B 1 148 ? 87.894 136.341 147.802 1.00 25.17 149 GLY B CA 1
ATOM 3812 C C . GLY B 1 148 ? 86.644 136.990 147.257 1.00 25.68 149 GLY B C 1
ATOM 3813 O O . GLY B 1 148 ? 86.319 138.110 147.652 1.00 28.38 149 GLY B O 1
ATOM 3814 N N . HIS B 1 149 ? 85.919 136.316 146.369 1.00 26.50 150 HIS B N 1
ATOM 3815 C CA . HIS B 1 149 ? 84.649 136.846 145.900 1.00 26.64 150 HIS B CA 1
ATOM 3816 C C . HIS B 1 149 ? 83.484 135.874 146.086 1.00 28.40 150 HIS B C 1
ATOM 3817 O O . HIS B 1 149 ? 82.370 136.177 145.647 1.00 29.81 150 HIS B O 1
ATOM 3824 N N . PHE B 1 150 ? 83.702 134.731 146.737 1.00 25.57 151 PHE B N 1
ATOM 3825 C CA . PHE B 1 150 ? 82.624 133.825 147.149 1.00 27.19 151 PHE B CA 1
ATOM 3826 C C . PHE B 1 150 ? 81.716 133.477 145.974 1.00 26.00 151 PHE B C 1
ATOM 3827 O O . PHE B 1 150 ? 80.487 133.509 146.061 1.00 27.62 151 PHE B O 1
ATOM 3835 N N . LYS B 1 151 ? 82.347 133.132 144.859 1.00 24.58 152 LYS B N 1
ATOM 3836 C CA . LYS B 1 151 ? 81.634 132.820 143.637 1.00 24.82 152 LYS B CA 1
ATOM 3837 C C . LYS B 1 151 ? 81.358 131.324 143.482 1.00 25.19 152 LYS B C 1
ATOM 3838 O O . LYS B 1 151 ? 80.959 130.897 142.398 1.00 28.99 152 LYS B O 1
ATOM 3844 N N . HIS B 1 152 ? 81.508 130.527 144.561 1.00 22.91 153 HIS B N 1
ATOM 3845 C CA . HIS B 1 152 ? 81.291 129.076 144.581 1.00 20.88 153 HIS B CA 1
ATOM 3846 C C . HIS B 1 152 ? 79.953 128.706 145.206 1.00 20.95 153 HIS B C 1
ATOM 3847 O O . HIS B 1 152 ? 79.360 129.493 145.942 1.00 36.88 153 HIS B O 1
ATOM 3854 N N . PRO B 1 153 ? 79.457 127.498 144.967 1.00 25.74 154 PRO B N 1
ATOM 3855 C CA . PRO B 1 153 ? 78.167 127.104 145.541 1.00 26.85 154 PRO B CA 1
ATOM 3856 C C . PRO B 1 153 ? 78.265 126.984 147.048 1.00 28.54 154 PRO B C 1
ATOM 3857 O O . PRO B 1 153 ? 79.364 126.791 147.589 1.00 30.56 154 PRO B O 1
ATOM 3861 N N . PRO B 1 154 ? 77.140 127.078 147.758 1.00 27.84 155 PRO B N 1
ATOM 3862 C CA . PRO B 1 154 ? 77.154 126.847 149.204 1.00 25.92 155 PRO B CA 1
ATOM 3863 C C . PRO B 1 154 ? 77.408 125.381 149.506 1.00 24.71 155 PRO B C 1
ATOM 3864 O O . PRO B 1 154 ? 77.090 124.495 148.711 1.00 24.93 155 PRO B O 1
ATOM 3868 N N . LEU B 1 155 ? 77.958 125.137 150.698 1.00 20.22 156 LEU B N 1
ATOM 3869 C CA . LEU B 1 155 ? 78.359 123.796 151.107 1.00 20.01 156 LEU B CA 1
ATOM 3870 C C . LEU B 1 155 ? 77.197 122.813 151.130 1.00 20.11 156 LEU B C 1
ATOM 3871 O O . LEU B 1 155 ? 77.428 121.598 151.191 1.00 22.20 156 LEU B O 1
ATOM 3876 N N . THR B 1 156 ? 75.959 123.300 151.075 1.00 20.36 157 THR B N 1
ATOM 3877 C CA . THR B 1 156 ? 74.804 122.423 150.968 1.00 29.03 157 THR B CA 1
ATOM 3878 C C . THR B 1 156 ? 74.509 122.015 149.533 1.00 26.94 157 THR B C 1
ATOM 3879 O O . THR B 1 156 ? 73.731 121.085 149.306 1.00 25.65 157 THR B O 1
ATOM 3883 N N . ASP B 1 157 ? 75.083 122.706 148.564 1.00 27.84 158 ASP B N 1
ATOM 3884 C CA . ASP B 1 157 ? 74.802 122.378 147.184 1.00 25.39 158 ASP B CA 1
ATOM 3885 C C . ASP B 1 157 ? 75.356 121.003 146.858 1.00 22.48 158 ASP B C 1
ATOM 3886 O O . ASP B 1 157 ? 76.415 120.609 147.354 1.00 23.65 158 ASP B O 1
ATOM 3891 N N . ARG B 1 158 ? 74.628 120.275 146.013 1.00 21.72 159 ARG B N 1
ATOM 3892 C CA . ARG B 1 158 ? 75.097 118.980 145.557 1.00 23.06 159 ARG B CA 1
ATOM 3893 C C . ARG B 1 158 ? 76.438 119.065 144.851 1.00 29.55 159 ARG B C 1
ATOM 3894 O O . ARG B 1 158 ? 77.060 118.021 144.617 1.00 30.50 159 ARG B O 1
ATOM 3902 N N . PHE B 1 159 ? 76.903 120.274 144.510 1.00 31.83 160 PHE B N 1
ATOM 3903 C CA . PHE B 1 159 ? 78.234 120.406 143.929 1.00 27.52 160 PHE B CA 1
ATOM 3904 C C . PHE B 1 159 ? 79.280 119.722 144.793 1.00 22.62 160 PHE B C 1
ATOM 3905 O O . PHE B 1 159 ? 80.243 119.154 144.283 1.00 25.01 160 PHE B O 1
ATOM 3913 N N . TRP B 1 160 ? 79.119 119.788 146.103 1.00 26.99 161 TRP B N 1
ATOM 3914 C CA . TRP B 1 160 ? 80.056 119.187 147.036 1.00 27.38 161 TRP B CA 1
ATOM 3915 C C . TRP B 1 160 ? 79.689 117.757 147.403 1.00 24.75 161 TRP B C 1
ATOM 3916 O O . TRP B 1 160 ? 80.450 117.106 148.118 1.00 25.57 161 TRP B O 1
ATOM 3927 N N . TYR B 1 161 ? 78.546 117.255 146.942 1.00 26.49 162 TYR B N 1
ATOM 3928 C CA . TYR B 1 161 ? 78.006 116.017 147.500 1.00 20.10 162 TYR B CA 1
ATOM 3929 C C . TYR B 1 161 ? 78.906 114.798 147.286 1.00 32.40 162 TYR B C 1
ATOM 3930 O O . TYR B 1 161 ? 79.108 114.032 148.245 1.00 32.21 162 TYR B O 1
ATOM 3939 N N . PRO B 1 162 ? 79.445 114.534 146.091 1.00 25.09 163 PRO B N 1
ATOM 3940 C CA . PRO B 1 162 ? 80.408 113.430 145.968 1.00 24.99 163 PRO B CA 1
ATOM 3941 C C . PRO B 1 162 ? 81.559 113.534 146.956 1.00 28.07 163 PRO B C 1
ATOM 3942 O O . PRO B 1 162 ? 81.905 112.540 147.610 1.00 34.29 163 PRO B O 1
ATOM 3946 N N . PHE B 1 163 ? 82.163 114.716 147.100 1.00 24.36 164 PHE B N 1
ATOM 3947 C CA . PHE B 1 163 ? 83.239 114.842 148.073 1.00 24.90 164 PHE B CA 1
ATOM 3948 C C . PHE B 1 163 ? 82.748 114.434 149.453 1.00 26.39 164 PHE B C 1
ATOM 3949 O O . PHE B 1 163 ? 83.389 113.629 150.142 1.00 27.62 164 PHE B O 1
ATOM 3957 N N . TYR B 1 164 ? 81.585 114.955 149.854 1.00 21.84 165 TYR B N 1
ATOM 3958 C CA . TYR B 1 164 ? 80.982 114.576 151.127 1.00 22.64 165 TYR B CA 1
ATOM 3959 C C . TYR B 1 164 ? 80.850 113.072 151.240 1.00 25.52 165 TYR B C 1
ATOM 3960 O O . TYR B 1 164 ? 81.008 112.499 152.323 1.00 23.49 165 TYR B O 1
ATOM 3969 N N . GLU B 1 165 ? 80.543 112.424 150.121 1.00 26.36 166 GLU B N 1
ATOM 3970 C CA . GLU B 1 165 ? 80.307 110.991 150.106 1.00 28.24 166 GLU B CA 1
ATOM 3971 C C . GLU B 1 165 ? 81.576 110.210 150.455 1.00 29.91 166 GLU B C 1
ATOM 3972 O O . GLU B 1 165 ? 81.545 109.319 151.313 1.00 29.46 166 GLU B O 1
ATOM 3978 N N . LYS B 1 166 ? 82.717 110.562 149.854 1.00 30.03 167 LYS B N 1
ATOM 3979 C CA . LYS B 1 166 ? 83.966 109.914 150.256 1.00 27.83 167 LYS B CA 1
ATOM 3980 C C . LYS B 1 166 ? 84.400 110.344 151.651 1.00 26.85 167 LYS B C 1
ATOM 3981 O O . LYS B 1 166 ? 84.940 109.529 152.408 1.00 29.24 167 LYS B O 1
ATOM 3987 N N . MET B 1 167 ? 84.209 111.623 152.002 1.00 21.67 168 MET B N 1
ATOM 3988 C CA . MET B 1 167 ? 84.469 112.048 153.375 1.00 21.35 168 MET B CA 1
ATOM 3989 C C . MET B 1 167 ? 83.752 111.157 154.376 1.00 26.10 168 MET B C 1
ATOM 3990 O O . MET B 1 167 ? 84.245 110.926 155.484 1.00 28.31 168 MET B O 1
ATOM 3995 N N . VAL B 1 168 ? 82.553 110.696 154.017 1.00 27.97 169 VAL B N 1
ATOM 3996 C CA . VAL B 1 168 ? 81.794 109.782 154.865 1.00 29.48 169 VAL B CA 1
ATOM 3997 C C . VAL B 1 168 ? 82.454 108.405 154.891 1.00 31.66 169 VAL B C 1
ATOM 3998 O O . VAL B 1 168 ? 82.772 107.857 155.958 1.00 31.63 169 VAL B O 1
ATOM 4002 N N . GLU B 1 169 ? 82.659 107.828 153.705 1.00 28.62 170 GLU B N 1
ATOM 4003 C CA . GLU B 1 169 ? 83.375 106.567 153.562 1.00 25.69 170 GLU B CA 1
ATOM 4004 C C . GLU B 1 169 ? 84.655 106.530 154.401 1.00 28.56 170 GLU B C 1
ATOM 4005 O O . GLU B 1 169 ? 84.889 105.574 155.151 1.00 30.32 170 GLU B O 1
ATOM 4011 N N . LEU B 1 170 ? 85.509 107.556 154.278 1.00 28.28 171 LEU B N 1
ATOM 4012 C CA . LEU B 1 170 ? 86.757 107.546 155.039 1.00 23.49 171 LEU B CA 1
ATOM 4013 C C . LEU B 1 170 ? 86.551 107.949 156.490 1.00 23.57 171 LEU B C 1
ATOM 4014 O O . LEU B 1 170 ? 87.396 107.623 157.335 1.00 29.36 171 LEU B O 1
ATOM 4019 N N . ASP B 1 171 ? 85.443 108.626 156.801 1.00 21.32 172 ASP B N 1
ATOM 4020 C CA . ASP B 1 171 ? 85.098 109.019 158.171 1.00 22.90 172 ASP B CA 1
ATOM 4021 C C . ASP B 1 171 ? 86.035 110.106 158.717 1.00 20.54 172 ASP B C 1
ATOM 4022 O O . ASP B 1 171 ? 86.338 110.142 159.909 1.00 18.95 172 ASP B O 1
ATOM 4027 N N . VAL B 1 172 ? 86.469 111.015 157.848 1.00 23.47 173 VAL B N 1
ATOM 4028 C CA . VAL B 1 172 ? 87.375 112.095 158.234 1.00 23.37 173 VAL B CA 1
ATOM 4029 C C . VAL B 1 172 ? 86.655 113.446 158.245 1.00 24.33 173 VAL B C 1
ATOM 4030 O O . VAL B 1 172 ? 85.887 113.750 157.317 1.00 24.97 173 VAL B O 1
ATOM 4034 N N . PRO B 1 173 ? 86.870 114.293 159.252 1.00 22.03 174 PRO B N 1
ATOM 4035 C CA . PRO B 1 173 ? 86.232 115.609 159.259 1.00 21.63 174 PRO B CA 1
ATOM 4036 C C . PRO B 1 173 ? 87.004 116.565 158.361 1.00 17.82 174 PRO B C 1
ATOM 4037 O O . PRO B 1 173 ? 88.115 116.284 157.924 1.00 18.46 174 PRO B O 1
ATOM 4041 N N . ALA B 1 174 ? 86.373 117.685 158.049 1.00 17.96 175 ALA B N 1
ATOM 4042 C CA . ALA B 1 174 ? 87.015 118.757 157.302 1.00 19.75 175 ALA B CA 1
ATOM 4043 C C . ALA B 1 174 ? 86.938 120.047 158.106 1.00 23.21 175 ALA B C 1
ATOM 4044 O O . ALA B 1 174 ? 85.925 120.320 158.759 1.00 23.29 175 ALA B O 1
ATOM 4046 N N . MET B 1 175 ? 88.006 120.841 158.069 1.00 21.15 176 MET B N 1
ATOM 4047 C CA . MET B 1 175 ? 87.976 122.185 158.628 1.00 18.33 176 MET B CA 1
ATOM 4048 C C . MET B 1 175 ? 87.708 123.160 157.492 1.00 18.49 176 MET B C 1
ATOM 4049 O O . MET B 1 175 ? 88.525 123.291 156.576 1.00 21.87 176 MET B O 1
ATOM 4054 N N . ILE B 1 176 ? 86.555 123.822 157.549 1.00 19.32 177 ILE B N 1
ATOM 4055 C CA . ILE B 1 176 ? 86.229 124.883 156.599 1.00 21.18 177 ILE B CA 1
ATOM 4056 C C . ILE B 1 176 ? 87.295 125.967 156.675 1.00 21.77 177 ILE B C 1
ATOM 4057 O O . ILE B 1 176 ? 87.469 126.622 157.710 1.00 21.19 177 ILE B O 1
ATOM 4062 N N . HIS B 1 177 ? 87.997 126.184 155.571 1.00 18.72 178 HIS B N 1
ATOM 4063 C CA . HIS B 1 177 ? 89.120 127.105 155.617 1.00 18.66 178 HIS B CA 1
ATOM 4064 C C . HIS B 1 177 ? 89.482 127.550 154.217 1.00 18.77 178 HIS B C 1
ATOM 4065 O O . HIS B 1 177 ? 89.922 126.736 153.405 1.00 21.86 178 HIS B O 1
ATOM 4072 N N . VAL B 1 178 ? 89.330 128.838 153.943 1.00 22.14 179 VAL B N 1
ATOM 4073 C CA . VAL B 1 178 ? 89.745 129.386 152.664 1.00 23.24 179 VAL B CA 1
ATOM 4074 C C . VAL B 1 178 ? 91.257 129.538 152.674 1.00 25.06 179 VAL B C 1
ATOM 4075 O O . VAL B 1 178 ? 91.946 129.025 153.565 1.00 20.78 179 VAL B O 1
ATOM 4079 N N . SER B 1 179 ? 91.773 130.257 151.682 1.00 28.14 180 SER B N 1
ATOM 4080 C CA . SER B 1 179 ? 93.201 130.432 151.475 1.00 27.19 180 SER B CA 1
ATOM 4081 C C . SER B 1 179 ? 93.481 131.915 151.280 1.00 24.60 180 SER B C 1
ATOM 4082 O O . SER B 1 179 ? 92.794 132.761 151.857 1.00 24.55 180 SER B O 1
ATOM 4085 N N . GLY B 1 180 ? 94.472 132.258 150.468 1.00 25.54 181 GLY B N 1
ATOM 4086 C CA . GLY B 1 180 ? 94.784 133.656 150.252 1.00 26.88 181 GLY B CA 1
ATOM 4087 C C . GLY B 1 180 ? 93.783 134.331 149.332 1.00 25.51 181 GLY B C 1
ATOM 4088 O O . GLY B 1 180 ? 93.165 133.696 148.475 1.00 28.11 181 GLY B O 1
ATOM 4089 N N . SER B 1 181 ? 93.646 135.645 149.510 1.00 25.67 182 SER B N 1
ATOM 4090 C CA . SER B 1 181 ? 92.646 136.443 148.814 1.00 27.11 182 SER B CA 1
ATOM 4091 C C . SER B 1 181 ? 93.254 137.139 147.608 1.00 29.09 182 SER B C 1
ATOM 4092 O O . SER B 1 181 ? 94.211 137.909 147.745 1.00 27.66 182 SER B O 1
ATOM 4095 N N . CYS B 1 182 ? 92.661 136.914 146.438 1.00 28.67 183 CYS B N 1
ATOM 4096 C CA . CYS B 1 182 ? 92.984 137.729 145.275 1.00 30.57 183 CYS B CA 1
ATOM 4097 C C . CYS B 1 182 ? 92.246 139.065 145.252 1.00 33.02 183 CYS B C 1
ATOM 4098 O O . CYS B 1 182 ? 92.584 139.927 144.437 1.00 38.94 183 CYS B O 1
ATOM 4101 N N . ASN B 1 183 ? 91.251 139.266 146.106 1.00 32.55 184 ASN B N 1
ATOM 4102 C CA . ASN B 1 183 ? 90.514 140.524 146.136 1.00 29.79 184 ASN B CA 1
ATOM 4103 C C . ASN B 1 183 ? 91.257 141.503 147.031 1.00 30.19 184 ASN B C 1
ATOM 4104 O O . ASN B 1 183 ? 91.532 141.172 148.192 1.00 31.00 184 ASN B O 1
ATOM 4109 N N . PRO B 1 184 ? 91.620 142.693 146.546 1.00 31.01 185 PRO B N 1
ATOM 4110 C CA . PRO B 1 184 ? 92.299 143.657 147.408 1.00 28.36 185 PRO B CA 1
ATOM 4111 C C . PRO B 1 184 ? 91.352 144.395 148.332 1.00 29.11 185 PRO B C 1
ATOM 4112 O O . PRO B 1 184 ? 91.795 145.293 149.060 1.00 34.13 185 PRO B O 1
ATOM 4116 N N . ALA B 1 185 ? 90.064 144.056 148.301 1.00 25.33 186 ALA B N 1
ATOM 4117 C CA . ALA B 1 185 ? 89.109 144.599 149.252 1.00 26.46 186 ALA B CA 1
ATOM 4118 C C . ALA B 1 185 ? 89.048 143.776 150.526 1.00 26.44 186 ALA B C 1
ATOM 4119 O O . ALA B 1 185 ? 88.285 144.119 151.432 1.00 27.34 186 ALA B O 1
ATOM 4121 N N . MET B 1 186 ? 89.857 142.722 150.627 1.00 25.70 187 MET B N 1
ATOM 4122 C CA . MET B 1 186 ? 89.658 141.728 151.676 1.00 28.41 187 MET B CA 1
ATOM 4123 C C . MET B 1 186 ? 90.978 141.030 151.996 1.00 27.53 187 MET B C 1
ATOM 4124 O O . MET B 1 186 ? 91.377 140.096 151.286 1.00 22.29 187 MET B O 1
ATOM 4129 N N . HIS B 1 187 ? 91.610 141.458 153.090 1.00 27.27 188 HIS B N 1
ATOM 4130 C CA . HIS B 1 187 ? 92.749 140.748 153.655 1.00 24.88 188 HIS B CA 1
ATOM 4131 C C . HIS B 1 187 ? 92.380 139.300 153.962 1.00 24.71 188 HIS B C 1
ATOM 4132 O O . HIS B 1 187 ? 91.237 138.983 154.293 1.00 25.26 188 HIS B O 1
ATOM 4139 N N . ALA B 1 188 ? 93.368 138.413 153.842 1.00 26.09 189 ALA B N 1
ATOM 4140 C CA . ALA B 1 188 ? 93.118 136.987 153.997 1.00 22.51 189 ALA B CA 1
ATOM 4141 C C . ALA B 1 188 ? 92.823 136.625 155.447 1.00 23.18 189 ALA B C 1
ATOM 4142 O O . ALA B 1 188 ? 91.739 136.132 155.776 1.00 20.28 189 ALA B O 1
ATOM 4144 N N . THR B 1 189 ? 93.784 136.857 156.333 1.00 21.54 190 THR B N 1
ATOM 4145 C CA . THR B 1 189 ? 93.690 136.307 157.675 1.00 22.94 190 THR B CA 1
ATOM 4146 C C . THR B 1 189 ? 92.771 137.105 158.586 1.00 20.70 190 THR B C 1
ATOM 4147 O O . THR B 1 189 ? 92.357 136.581 159.625 1.00 22.56 190 THR B O 1
ATOM 4151 N N . GLY B 1 190 ? 92.426 138.337 158.226 1.00 19.56 191 GLY B N 1
ATOM 4152 C CA . GLY B 1 190 ? 91.653 139.169 159.125 1.00 19.96 191 GLY B CA 1
ATOM 4153 C C . GLY B 1 190 ? 90.303 139.623 158.606 1.00 23.33 191 GLY B C 1
ATOM 4154 O O . GLY B 1 190 ? 89.606 140.386 159.278 1.00 25.20 191 GLY B O 1
ATOM 4155 N N . ALA B 1 191 ? 89.912 139.143 157.429 1.00 22.60 192 ALA B N 1
ATOM 4156 C CA . ALA B 1 191 ? 88.642 139.503 156.825 1.00 19.56 192 ALA B CA 1
ATOM 4157 C C . ALA B 1 191 ? 88.099 138.294 156.098 1.00 22.39 192 ALA B C 1
ATOM 4158 O O . ALA B 1 191 ? 87.016 137.802 156.425 1.00 24.55 192 ALA B O 1
ATOM 4160 N N . TYR B 1 192 ? 88.882 137.789 155.140 1.00 24.26 193 TYR B N 1
ATOM 4161 C CA . TYR B 1 192 ? 88.478 136.643 154.330 1.00 21.04 193 TYR B CA 1
ATOM 4162 C C . TYR B 1 192 ? 88.203 135.412 155.186 1.00 21.22 193 TYR B C 1
ATOM 4163 O O . TYR B 1 192 ? 87.158 134.774 155.038 1.00 22.54 193 TYR B O 1
ATOM 4172 N N . TYR B 1 193 ? 89.123 135.048 156.090 1.00 21.35 194 TYR B N 1
ATOM 4173 C CA . TYR B 1 193 ? 88.904 133.818 156.858 1.00 21.02 194 TYR B CA 1
ATOM 4174 C C . TYR B 1 193 ? 87.720 133.974 157.802 1.00 22.66 194 TYR B C 1
ATOM 4175 O O . TYR B 1 193 ? 86.939 133.038 157.988 1.00 24.51 194 TYR B O 1
ATOM 4184 N N . LEU B 1 194 ? 87.595 135.138 158.436 1.00 22.32 195 LEU B N 1
ATOM 4185 C CA . LEU B 1 194 ? 86.482 135.373 159.353 1.00 24.15 195 LEU B CA 1
ATOM 4186 C C . LEU B 1 194 ? 85.172 135.537 158.596 1.00 22.88 195 LEU B C 1
ATOM 4187 O O . LEU B 1 194 ? 84.123 135.053 159.041 1.00 24.23 195 LEU B O 1
ATOM 4192 N N . ALA B 1 195 ? 85.212 136.215 157.452 1.00 21.45 196 ALA B N 1
ATOM 4193 C CA . ALA B 1 195 ? 84.042 136.258 156.586 1.00 22.71 196 ALA B CA 1
ATOM 4194 C C . ALA B 1 195 ? 83.600 134.856 156.225 1.00 22.08 196 ALA B C 1
ATOM 4195 O O . ALA B 1 195 ? 82.422 134.508 156.357 1.00 26.32 196 ALA B O 1
ATOM 4197 N N . ALA B 1 196 ? 84.551 134.016 155.801 1.00 23.58 197 ALA B N 1
ATOM 4198 C CA . ALA B 1 196 ? 84.213 132.685 155.312 1.00 24.60 197 ALA B CA 1
ATOM 4199 C C . ALA B 1 196 ? 83.646 131.799 156.414 1.00 19.44 197 ALA B C 1
ATOM 4200 O O . ALA B 1 196 ? 82.757 130.989 156.149 1.00 19.50 197 ALA B O 1
ATOM 4202 N N . ASP B 1 197 ? 84.133 131.931 157.654 1.00 22.66 198 ASP B N 1
ATOM 4203 C CA . ASP B 1 197 ? 83.623 131.095 158.747 1.00 20.37 198 ASP B CA 1
ATOM 4204 C C . ASP B 1 197 ? 82.136 131.325 158.982 1.00 19.43 198 ASP B C 1
ATOM 4205 O O . ASP B 1 197 ? 81.382 130.379 159.249 1.00 21.71 198 ASP B O 1
ATOM 4210 N N . THR B 1 198 ? 81.698 132.578 158.858 1.00 23.54 199 THR B N 1
ATOM 4211 C CA . THR B 1 198 ? 80.316 132.948 159.114 1.00 24.03 199 THR B CA 1
ATOM 4212 C C . THR B 1 198 ? 79.422 132.580 157.943 1.00 25.04 199 THR B C 1
ATOM 4213 O O . THR B 1 198 ? 78.323 132.051 158.139 1.00 23.67 199 THR B O 1
ATOM 4217 N N . ILE B 1 199 ? 79.895 132.813 156.724 1.00 20.05 200 ILE B N 1
ATOM 4218 C CA . ILE B 1 199 ? 79.119 132.436 155.550 1.00 24.08 200 ILE B CA 1
ATOM 4219 C C . ILE B 1 199 ? 78.778 130.952 155.597 1.00 20.13 200 ILE B C 1
ATOM 4220 O O . ILE B 1 199 ? 77.627 130.553 155.399 1.00 20.29 200 ILE B O 1
ATOM 4225 N N . ALA B 1 200 ? 79.777 130.118 155.891 1.00 27.83 201 ALA B N 1
ATOM 4226 C CA . ALA B 1 200 ? 79.592 128.668 155.946 1.00 23.44 201 ALA B CA 1
ATOM 4227 C C . ALA B 1 200 ? 78.487 128.286 156.910 1.00 19.83 201 ALA B C 1
ATOM 4228 O O . ALA B 1 200 ? 77.605 127.499 156.571 1.00 19.93 201 ALA B O 1
ATOM 4230 N N . PHE B 1 201 ? 78.530 128.828 158.127 1.00 19.79 202 PHE B N 1
ATOM 4231 C CA . PHE B 1 201 ? 77.532 128.487 159.138 1.00 19.86 202 PHE B CA 1
ATOM 4232 C C . PHE B 1 201 ? 76.131 128.837 158.671 1.00 20.15 202 PHE B C 1
ATOM 4233 O O . PHE B 1 201 ? 75.217 128.012 158.760 1.00 24.73 202 PHE B O 1
ATOM 4241 N N . MET B 1 202 ? 75.932 130.070 158.193 1.00 20.32 203 MET B N 1
ATOM 4242 C CA . MET B 1 202 ? 74.626 130.444 157.668 1.00 21.38 203 MET B CA 1
ATOM 4243 C C . MET B 1 202 ? 74.177 129.459 156.594 1.00 25.51 203 MET B C 1
ATOM 4244 O O . MET B 1 202 ? 73.183 128.747 156.771 1.00 26.52 203 MET B O 1
ATOM 4249 N N . GLN B 1 203 ? 74.920 129.381 155.482 1.00 26.16 204 GLN B N 1
ATOM 4250 C CA . GLN B 1 203 ? 74.637 128.424 154.409 1.00 26.22 204 GLN B CA 1
ATOM 4251 C C . GLN B 1 203 ? 74.081 127.108 154.924 1.00 25.78 204 GLN B C 1
ATOM 4252 O O . GLN B 1 203 ? 73.227 126.488 154.280 1.00 26.11 204 GLN B O 1
ATOM 4258 N N . LEU B 1 204 ? 74.613 126.644 156.055 1.00 26.80 205 LEU B N 1
ATOM 4259 C CA . LEU B 1 204 ? 74.154 125.398 156.658 1.00 25.29 205 LEU B CA 1
ATOM 4260 C C . LEU B 1 204 ? 72.844 125.613 157.405 1.00 24.49 205 LEU B C 1
ATOM 4261 O O . LEU B 1 204 ? 71.895 124.835 157.256 1.00 23.52 205 LEU 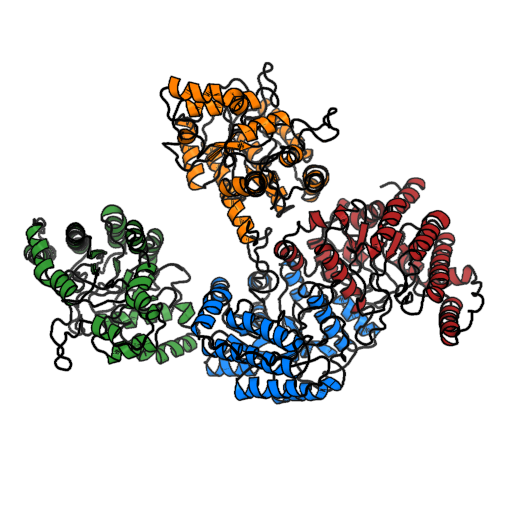B O 1
ATOM 4266 N N . LEU B 1 205 ? 72.772 126.683 158.196 1.00 28.24 206 LEU B N 1
ATOM 4267 C CA . LEU B 1 205 ? 71.510 127.064 158.814 1.00 25.41 206 LEU B CA 1
ATOM 4268 C C . LEU B 1 205 ? 70.393 127.216 157.781 1.00 24.94 206 LEU B C 1
ATOM 4269 O O . LEU B 1 205 ? 69.228 126.936 158.088 1.00 24.60 206 LEU B O 1
ATOM 4274 N N . GLN B 1 206 ? 70.725 127.640 156.551 1.00 24.26 207 GLN B N 1
ATOM 4275 C CA . GLN B 1 206 ? 69.698 127.865 155.535 1.00 23.78 207 GLN B CA 1
ATOM 4276 C C . GLN B 1 206 ? 69.097 126.558 155.060 1.00 26.01 207 GLN B C 1
ATOM 4277 O O . GLN B 1 206 ? 67.971 126.538 154.555 1.00 28.37 207 GLN B O 1
ATOM 4283 N N . GLY B 1 207 ? 69.849 125.472 155.172 1.00 25.55 208 GLY B N 1
ATOM 4284 C CA . GLY B 1 207 ? 69.539 124.201 154.565 1.00 27.15 208 GLY B CA 1
ATOM 4285 C C . GLY B 1 207 ? 69.473 123.108 155.618 1.00 28.58 208 GLY B C 1
ATOM 4286 O O . GLY B 1 207 ? 69.094 123.338 156.758 1.00 32.96 208 GLY B O 1
ATOM 4287 N N . ASN B 1 208 ? 69.816 121.887 155.187 1.00 27.59 209 ASN B N 1
ATOM 4288 C CA . ASN B 1 208 ? 69.936 120.695 156.035 1.00 22.34 209 ASN B CA 1
ATOM 4289 C C . ASN B 1 208 ? 70.812 119.685 155.304 1.00 22.50 209 ASN B C 1
ATOM 4290 O O . ASN B 1 208 ? 70.325 118.721 154.691 1.00 25.53 209 ASN B O 1
ATOM 4295 N N . LEU B 1 209 ? 72.106 119.959 155.293 1.00 22.59 210 LEU B N 1
ATOM 4296 C CA . LEU B 1 209 ? 73.060 119.029 154.721 1.00 24.72 210 LEU B CA 1
ATOM 4297 C C . LEU B 1 209 ? 73.264 117.835 155.627 1.00 19.99 210 LEU B C 1
ATOM 4298 O O . LEU B 1 209 ? 73.572 116.745 155.147 1.00 24.02 210 LEU B O 1
ATOM 4303 N N . PHE B 1 210 ? 73.100 118.027 156.931 1.00 20.90 211 PHE B N 1
ATOM 4304 C CA . PHE B 1 210 ? 73.281 116.973 157.911 1.00 21.13 211 PHE B CA 1
ATOM 4305 C C . PHE B 1 210 ? 72.090 116.046 157.997 1.00 24.41 211 PHE B C 1
ATOM 4306 O O . PHE B 1 210 ? 72.146 115.052 158.730 1.00 25.36 211 PHE B O 1
ATOM 4314 N N . ALA B 1 211 ? 71.015 116.365 157.286 1.00 25.96 212 ALA B N 1
ATOM 4315 C CA . ALA B 1 211 ? 70.022 115.355 156.977 1.00 25.36 212 ALA B CA 1
ATOM 4316 C C . ALA B 1 211 ? 70.581 114.358 155.977 1.00 22.06 212 ALA B C 1
ATOM 4317 O O . ALA B 1 211 ? 70.485 113.145 156.176 1.00 25.00 212 ALA B O 1
ATOM 4319 N N . ASP B 1 212 ? 71.196 114.853 154.903 1.00 22.83 213 ASP B N 1
ATOM 4320 C CA . ASP B 1 212 ? 71.665 113.957 153.855 1.00 24.35 213 ASP B CA 1
ATOM 4321 C C . ASP B 1 212 ? 72.963 113.249 154.242 1.00 26.95 213 ASP B C 1
ATOM 4322 O O . ASP B 1 212 ? 73.195 112.120 153.805 1.00 30.07 213 ASP B O 1
ATOM 4327 N N . PHE B 1 213 ? 73.806 113.857 155.072 1.00 27.32 214 PHE B N 1
ATOM 4328 C CA . PHE B 1 213 ? 75.039 113.216 155.532 1.00 26.81 214 PHE B CA 1
ATOM 4329 C C . PHE B 1 213 ? 75.071 113.297 157.052 1.00 27.47 214 PHE B C 1
ATOM 4330 O O . PHE B 1 213 ? 75.673 114.216 157.627 1.00 26.57 214 PHE B O 1
ATOM 4338 N N . PRO B 1 214 ? 74.436 112.340 157.737 1.00 24.97 215 PRO B N 1
ATOM 4339 C CA . PRO B 1 214 ? 74.248 112.454 159.190 1.00 21.64 215 PRO B CA 1
ATOM 4340 C C . PRO B 1 214 ? 75.486 112.195 160.033 1.00 21.19 215 PRO B C 1
ATOM 4341 O O . PRO B 1 214 ? 75.463 112.508 161.232 1.00 24.36 215 PRO B O 1
ATOM 4345 N N . THR B 1 215 ? 76.544 111.599 159.500 1.00 19.89 216 THR B N 1
ATOM 4346 C CA . THR B 1 215 ? 77.765 111.475 160.284 1.00 23.55 216 THR B CA 1
ATOM 4347 C C . THR B 1 215 ? 78.828 112.500 159.903 1.00 27.25 216 THR B C 1
ATOM 4348 O O . THR B 1 215 ? 79.889 112.532 160.534 1.00 32.72 216 THR B O 1
ATOM 4352 N N . LEU B 1 216 ? 78.584 113.303 158.867 1.00 25.82 217 LEU B N 1
ATOM 4353 C CA . LEU B 1 216 ? 79.544 114.298 158.417 1.00 21.80 217 LEU B CA 1
ATOM 4354 C C . LEU B 1 216 ? 79.938 115.190 159.589 1.00 23.70 217 LEU B C 1
ATOM 4355 O O . LEU B 1 216 ? 79.131 115.443 160.487 1.00 23.54 217 LEU B O 1
ATOM 4360 N N . ARG B 1 217 ? 81.199 115.639 159.615 1.00 18.41 218 ARG B N 1
ATOM 4361 C CA . ARG B 1 217 ? 81.688 116.492 160.700 1.00 20.99 218 ARG B CA 1
ATOM 4362 C C . ARG B 1 217 ? 82.503 117.654 160.139 1.00 20.30 218 ARG B C 1
ATOM 4363 O O . ARG B 1 217 ? 83.469 117.442 159.401 1.00 18.22 218 ARG B O 1
ATOM 4371 N N . PHE B 1 218 ? 82.111 118.879 160.495 1.00 20.83 219 PHE B N 1
ATOM 4372 C CA . PHE B 1 218 ? 82.768 120.111 160.070 1.00 21.73 219 PHE B CA 1
ATOM 4373 C C . PHE B 1 218 ? 83.335 120.822 161.290 1.00 22.55 219 PHE B C 1
ATOM 4374 O O . PHE B 1 218 ? 82.634 120.965 162.300 1.00 21.61 219 PHE B O 1
ATOM 4382 N N . ILE B 1 219 ? 84.583 121.289 161.189 1.00 19.20 220 ILE B N 1
ATOM 4383 C CA . ILE B 1 219 ? 85.141 122.255 162.135 1.00 19.89 220 ILE B CA 1
ATOM 4384 C C . ILE B 1 219 ? 85.130 123.622 161.465 1.00 19.21 220 ILE B C 1
ATOM 4385 O O . ILE B 1 219 ? 85.577 123.760 160.319 1.00 18.30 220 ILE B O 1
ATOM 4390 N N . ILE B 1 220 ?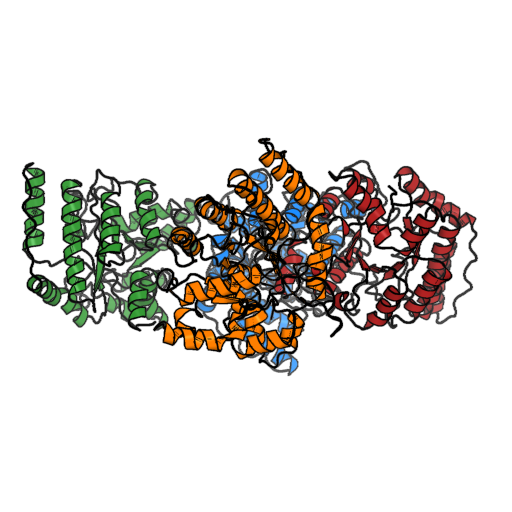 84.594 124.623 162.161 1.00 18.41 221 ILE B N 1
ATOM 4391 C CA . ILE B 1 220 ? 84.608 126.007 161.695 1.00 21.92 221 ILE B CA 1
ATOM 4392 C C . ILE B 1 220 ? 85.673 126.751 162.495 1.00 18.43 221 ILE B C 1
ATOM 4393 O O . ILE B 1 220 ? 85.504 126.929 163.713 1.00 19.14 221 ILE B O 1
ATOM 4398 N N . PRO B 1 221 ? 86.767 127.183 161.875 1.00 18.35 222 PRO B N 1
ATOM 4399 C CA . PRO B 1 221 ? 87.913 127.676 162.638 1.00 18.23 222 PRO B CA 1
ATOM 4400 C C . PRO B 1 221 ? 87.639 129.031 163.262 1.00 19.91 222 PRO B C 1
ATOM 4401 O O . PRO B 1 221 ? 86.658 129.707 162.963 1.00 20.25 222 PRO B O 1
ATOM 4405 N N . HIS B 1 222 ? 88.545 129.430 164.151 1.00 23.97 223 HIS B N 1
ATOM 4406 C CA . HIS B 1 222 ? 88.559 130.796 164.668 1.00 18.37 223 HIS B CA 1
ATOM 4407 C C . HIS B 1 222 ? 87.306 131.092 165.493 1.00 21.41 223 HIS B C 1
ATOM 4408 O O . HIS B 1 222 ? 86.680 132.138 165.344 1.00 23.36 223 HIS B O 1
ATOM 4415 N N . GLY B 1 223 ? 86.937 130.162 166.367 1.00 18.49 224 GLY B N 1
ATOM 4416 C CA . GLY B 1 223 ? 85.793 130.361 167.214 1.00 18.65 224 GLY B CA 1
ATOM 4417 C C . GLY B 1 223 ? 84.461 130.450 166.507 1.00 21.87 224 GLY B C 1
ATOM 4418 O O . GLY B 1 223 ? 83.458 130.692 167.173 1.00 21.76 224 GLY B O 1
ATOM 4419 N N . GLY B 1 224 ? 84.406 130.241 165.194 1.00 18.82 225 GLY B N 1
ATOM 4420 C CA . GLY B 1 224 ? 83.171 130.356 164.445 1.00 19.00 225 GLY B CA 1
ATOM 4421 C C . GLY B 1 224 ? 82.963 131.671 163.714 1.00 19.17 225 GLY B C 1
ATOM 4422 O O . GLY B 1 224 ? 81.812 132.070 163.512 1.00 23.05 225 GLY B O 1
ATOM 4423 N N . GLY B 1 225 ? 84.028 132.352 163.305 1.00 19.10 226 GLY B N 1
ATOM 4424 C CA . GLY B 1 225 ? 83.861 133.669 162.710 1.00 19.26 226 GLY B CA 1
ATOM 4425 C C . GLY B 1 225 ? 83.195 134.565 163.723 1.00 19.42 226 GLY B C 1
ATOM 4426 O O . GLY B 1 225 ? 83.710 134.765 164.824 1.00 19.94 226 GLY B O 1
ATOM 4427 N N . ALA B 1 226 ? 82.029 135.098 163.360 1.00 28.42 227 ALA B N 1
ATOM 4428 C CA . ALA B 1 226 ? 81.194 135.919 164.236 1.00 28.97 227 ALA B CA 1
ATOM 4429 C C . ALA B 1 226 ? 80.088 135.127 164.927 1.00 19.90 227 ALA B C 1
ATOM 4430 O O . ALA B 1 226 ? 79.323 135.709 165.695 1.00 20.07 227 ALA B O 1
ATOM 4432 N N . VAL B 1 227 ? 80.008 133.819 164.713 1.00 19.78 228 VAL B N 1
ATOM 4433 C CA . VAL B 1 227 ? 78.812 133.067 165.096 1.00 19.89 228 VAL B CA 1
ATOM 4434 C C . VAL B 1 227 ? 78.518 133.158 166.597 1.00 19.93 228 VAL B C 1
ATOM 4435 O O . VAL B 1 227 ? 77.493 133.753 166.966 1.00 20.15 228 VAL B O 1
ATOM 4439 N N . PRO B 1 228 ? 79.344 132.625 167.507 1.00 19.75 229 PRO B N 1
ATOM 4440 C CA . PRO B 1 228 ? 79.001 132.752 168.940 1.00 19.82 229 PRO B CA 1
ATOM 4441 C C . PRO B 1 228 ? 78.707 134.179 169.359 1.00 21.30 229 PRO B C 1
ATOM 4442 O O . PRO B 1 228 ? 77.774 134.414 170.136 1.00 20.20 229 PRO B O 1
ATOM 4446 N N . TYR B 1 229 ? 79.483 135.145 168.849 1.00 22.36 230 TYR B N 1
ATOM 4447 C CA . TYR B 1 229 ? 79.258 136.553 169.154 1.00 20.18 230 TYR B CA 1
ATOM 4448 C C . TYR B 1 229 ? 77.860 137.001 168.750 1.00 20.45 230 TYR B C 1
ATOM 4449 O O . TYR B 1 229 ? 77.266 137.867 169.405 1.00 20.65 230 TYR B O 1
ATOM 4458 N N . HIS B 1 230 ? 77.332 136.452 167.665 1.00 20.46 231 HIS B N 1
ATOM 4459 C CA . HIS B 1 230 ? 75.966 136.724 167.238 1.00 24.69 231 HIS B CA 1
ATOM 4460 C C . HIS B 1 230 ? 75.053 135.511 167.387 1.00 22.59 231 HIS B C 1
ATOM 4461 O O . HIS B 1 230 ? 74.112 135.344 166.610 1.00 22.35 231 HIS B O 1
ATOM 4468 N N . TRP B 1 231 ? 75.301 134.676 168.403 1.00 20.62 232 TRP B N 1
ATOM 4469 C CA . TRP B 1 231 ? 74.552 133.433 168.571 1.00 21.03 232 TRP B CA 1
ATOM 4470 C C . TRP B 1 231 ? 73.042 133.677 168.590 1.00 21.89 232 TRP B C 1
ATOM 4471 O O . TRP B 1 231 ? 72.277 132.921 167.980 1.00 20.97 232 TRP B O 1
ATOM 4482 N N . GLY B 1 232 ? 72.598 134.745 169.262 1.00 23.68 233 GLY B N 1
ATOM 4483 C CA . GLY B 1 232 ? 71.177 135.040 169.339 1.00 24.86 233 GLY B CA 1
ATOM 4484 C C . GLY B 1 232 ? 70.570 135.459 168.020 1.00 21.57 233 GLY B C 1
ATOM 4485 O O . GLY B 1 232 ? 69.386 135.230 167.780 1.00 21.77 233 GLY B O 1
ATOM 4486 N N . ARG B 1 233 ? 71.358 136.090 167.156 1.00 21.49 234 ARG B N 1
ATOM 4487 C CA . ARG B 1 233 ? 70.878 136.371 165.813 1.00 21.62 234 ARG B CA 1
ATOM 4488 C C . ARG B 1 233 ? 70.624 135.075 165.068 1.00 23.64 234 ARG B C 1
ATOM 4489 O O . ARG B 1 233 ? 69.614 134.928 164.376 1.00 21.72 234 ARG B O 1
ATOM 4497 N N . PHE B 1 234 ? 71.516 134.104 165.216 1.00 25.97 235 PHE B N 1
ATOM 4498 C CA . PHE B 1 234 ? 71.282 132.841 164.537 1.00 21.17 235 PHE B CA 1
ATOM 4499 C C . PHE B 1 234 ? 70.149 132.071 165.202 1.00 21.30 235 PHE B C 1
ATOM 4500 O O . PHE B 1 234 ? 69.327 131.470 164.512 1.00 23.66 235 PHE B O 1
ATOM 4508 N N . ARG B 1 235 ? 70.020 132.150 166.524 1.00 21.31 236 ARG B N 1
ATOM 4509 C CA . ARG B 1 235 ? 68.910 131.452 167.168 1.00 21.46 236 ARG B CA 1
ATOM 4510 C C . ARG B 1 235 ? 67.559 131.981 166.693 1.00 21.78 236 ARG B C 1
ATOM 4511 O O . ARG B 1 235 ? 66.662 131.206 166.349 1.00 21.89 236 ARG B O 1
ATOM 4519 N N . GLY B 1 236 ? 67.392 133.298 166.660 1.00 22.62 237 GLY B N 1
ATOM 4520 C CA . GLY B 1 236 ? 66.156 133.858 166.145 1.00 22.29 237 GLY B CA 1
ATOM 4521 C C . GLY B 1 236 ? 66.011 133.704 164.644 1.00 22.32 237 GLY B C 1
ATOM 4522 O O . GLY B 1 236 ? 64.892 133.702 164.119 1.00 22.57 237 GLY B O 1
ATOM 4523 N N . LEU B 1 237 ? 67.132 133.585 163.929 1.00 22.68 238 LEU B N 1
ATOM 4524 C CA . LEU B 1 237 ? 67.060 133.359 162.490 1.00 23.40 238 LEU B CA 1
ATOM 4525 C C . LEU B 1 237 ? 66.540 131.965 162.171 1.00 22.09 238 LEU B C 1
ATOM 4526 O O . LEU B 1 237 ? 65.924 131.768 161.118 1.00 22.24 238 LEU B O 1
ATOM 4531 N N . ALA B 1 238 ? 66.770 130.991 163.056 1.00 21.91 239 ALA B N 1
ATOM 4532 C CA . ALA B 1 238 ? 66.157 129.683 162.873 1.00 21.91 239 ALA B CA 1
ATOM 4533 C C . ALA B 1 238 ? 64.652 129.853 162.701 1.00 27.27 239 ALA B C 1
ATOM 4534 O O . ALA B 1 238 ? 64.115 129.627 161.613 1.00 27.72 239 ALA B O 1
ATOM 4536 N N . ASP B 1 239 ? 63.968 130.280 163.769 1.00 29.23 240 ASP B N 1
ATOM 4537 C CA . ASP B 1 239 ? 62.519 130.485 163.717 1.00 26.91 240 ASP B CA 1
ATOM 4538 C C . ASP B 1 239 ? 62.104 131.313 162.506 1.00 26.07 240 ASP B C 1
ATOM 4539 O O . ASP B 1 239 ? 61.081 131.033 161.878 1.00 27.30 240 ASP B O 1
ATOM 4544 N N . MET B 1 240 ? 62.886 132.338 162.161 1.00 25.99 241 MET B N 1
ATOM 4545 C CA . MET B 1 240 ? 62.569 133.148 160.989 1.00 26.89 241 MET B CA 1
ATOM 4546 C C . MET B 1 240 ? 62.514 132.286 159.729 1.00 28.52 241 MET B C 1
ATOM 4547 O O . MET B 1 240 ? 61.552 132.353 158.956 1.00 33.76 241 MET B O 1
ATOM 4552 N N . LEU B 1 241 ? 63.528 131.454 159.513 1.00 26.04 242 LEU B N 1
ATOM 4553 C CA . LEU B 1 241 ? 63.528 130.553 158.370 1.00 24.31 242 LEU B CA 1
ATOM 4554 C C . LEU B 1 241 ? 62.686 129.315 158.611 1.00 22.83 242 LEU B C 1
ATOM 4555 O O . LEU B 1 241 ? 62.669 128.427 157.757 1.00 22.80 242 LEU B O 1
ATOM 4560 N N . LYS B 1 242 ? 61.984 129.246 159.747 1.00 27.21 243 LYS B N 1
ATOM 4561 C CA . LYS B 1 242 ? 61.123 128.110 160.081 1.00 26.79 243 LYS B CA 1
ATOM 4562 C C . LYS B 1 242 ? 61.944 126.825 160.145 1.00 27.66 243 LYS B C 1
ATOM 4563 O O . LYS B 1 242 ? 61.540 125.775 159.635 1.00 30.94 243 LYS B O 1
ATOM 4569 N N . GLN B 1 243 ? 63.109 126.919 160.781 1.00 25.32 244 GLN B N 1
ATOM 4570 C CA . GLN B 1 243 ? 64.126 125.884 160.874 1.00 27.31 244 GLN B CA 1
ATOM 4571 C C . GLN B 1 243 ? 64.141 125.213 162.240 1.00 25.65 244 GLN B C 1
ATOM 4572 O O . GLN B 1 243 ? 63.675 125.776 163.235 1.00 27.93 244 GLN B O 1
ATOM 4578 N N . PRO B 1 244 ? 64.691 124.005 162.320 1.00 21.71 245 PRO B N 1
ATOM 4579 C CA . PRO B 1 244 ? 64.953 123.387 163.623 1.00 21.56 245 PRO B CA 1
ATOM 4580 C C . PRO B 1 244 ? 65.948 124.214 164.420 1.00 22.83 245 PRO B C 1
ATOM 4581 O O . PRO B 1 244 ? 66.742 124.969 163.862 1.00 24.01 245 PRO B O 1
ATOM 4585 N N . SER B 1 245 ? 65.907 124.064 165.743 1.00 24.44 246 SER B N 1
ATOM 4586 C CA . SER B 1 245 ? 66.821 124.823 166.584 1.00 21.25 246 SER B CA 1
ATOM 4587 C C . SER B 1 245 ? 68.263 124.522 166.188 1.00 23.99 246 SER B C 1
ATOM 4588 O O . SER B 1 245 ? 68.549 123.539 165.492 1.00 28.71 246 SER B O 1
ATOM 4591 N N . LEU B 1 246 ? 69.187 125.387 166.626 1.00 20.83 247 LEU B N 1
ATOM 4592 C CA . LEU B 1 246 ? 70.582 125.198 166.230 1.00 21.00 247 LEU B CA 1
ATOM 4593 C C . LEU B 1 246 ? 71.190 123.942 166.858 1.00 21.01 247 LEU B C 1
ATOM 4594 O O . LEU B 1 246 ? 72.030 123.276 166.233 1.00 20.14 247 LEU B O 1
ATOM 4599 N N . ASP B 1 247 ? 70.778 123.607 168.081 1.00 20.39 248 ASP B N 1
ATOM 4600 C CA . ASP B 1 247 ? 71.311 122.430 168.750 1.00 20.43 248 ASP B CA 1
ATOM 4601 C C . ASP B 1 247 ? 71.051 121.162 167.943 1.00 20.15 248 ASP B C 1
ATOM 4602 O O . ASP B 1 247 ? 71.875 120.233 167.941 1.00 19.94 248 ASP B O 1
ATOM 4607 N N . THR B 1 248 ? 69.908 121.105 167.258 1.00 20.48 249 THR B N 1
ATOM 4608 C CA . THR B 1 248 ? 69.475 119.925 166.527 1.00 21.60 249 THR B CA 1
ATOM 4609 C C . THR B 1 248 ? 69.916 119.959 165.074 1.00 20.29 249 THR B C 1
ATOM 4610 O O . THR B 1 248 ? 70.443 118.972 164.560 1.00 20.13 249 THR B O 1
ATOM 4614 N N . LEU B 1 249 ? 69.708 121.085 164.401 1.00 20.42 250 LEU B N 1
ATOM 4615 C CA . LEU B 1 249 ? 70.050 121.168 162.990 1.00 20.39 250 LEU B CA 1
ATOM 4616 C C . LEU B 1 249 ? 71.557 121.050 162.760 1.00 20.59 250 LEU B C 1
ATOM 4617 O O . LEU B 1 249 ? 71.986 120.526 161.722 1.00 20.04 250 LEU B O 1
ATOM 4622 N N . LEU B 1 250 ? 72.378 121.498 163.727 1.00 20.58 251 LEU B N 1
ATOM 4623 C CA . LEU B 1 250 ? 73.770 121.812 163.405 1.00 20.90 251 LEU B CA 1
ATOM 4624 C C . LEU B 1 250 ? 74.802 121.280 164.388 1.00 19.54 251 LEU B C 1
ATOM 4625 O O . LEU B 1 250 ? 75.837 120.775 163.950 1.00 19.34 251 LEU B O 1
ATOM 4630 N N . MET B 1 251 ? 74.569 121.399 165.691 1.00 21.30 252 MET B N 1
ATOM 4631 C CA . MET B 1 251 ? 75.617 121.178 166.689 1.00 19.38 252 MET B CA 1
ATOM 4632 C C . MET B 1 251 ? 75.863 119.705 167.051 1.00 20.54 252 MET B C 1
ATOM 4633 O O . MET B 1 251 ? 76.575 119.435 168.026 1.00 20.72 252 MET B O 1
ATOM 4638 N N . ASN B 1 252 ? 75.323 118.746 166.312 1.00 22.69 253 ASN B N 1
ATOM 4639 C CA . ASN B 1 252 ? 75.825 117.380 166.398 1.00 21.46 253 ASN B CA 1
ATOM 4640 C C . ASN B 1 252 ? 76.871 117.099 165.333 1.00 23.12 253 ASN B C 1
ATOM 4641 O O . ASN B 1 252 ? 77.442 115.998 165.312 1.00 21.03 253 ASN B O 1
ATOM 4646 N N . ASN B 1 253 ? 77.133 118.090 164.465 1.00 22.99 254 ASN B N 1
ATOM 4647 C CA . ASN B 1 253 ? 77.963 117.979 163.273 1.00 18.86 254 ASN B CA 1
ATOM 4648 C C . ASN B 1 253 ? 78.912 119.149 163.071 1.00 19.59 254 ASN B C 1
ATOM 4649 O O . ASN B 1 253 ? 79.692 119.103 162.115 1.00 20.47 254 ASN B O 1
ATOM 4654 N N . VAL B 1 254 ? 78.836 120.217 163.870 1.00 20.77 255 VAL B N 1
ATOM 4655 C CA . VAL B 1 254 ? 79.625 121.426 163.657 1.00 18.82 255 VAL B CA 1
ATOM 4656 C C . VAL B 1 254 ? 80.388 121.753 164.927 1.00 19.45 255 VAL B C 1
ATOM 4657 O O . VAL B 1 254 ? 79.810 121.757 166.021 1.00 18.78 255 VAL B O 1
ATOM 4661 N N . PHE B 1 255 ? 81.684 122.037 164.780 1.00 18.55 256 PHE B N 1
ATOM 4662 C CA . PHE B 1 255 ? 82.584 122.221 165.908 1.00 18.44 256 PHE B CA 1
ATOM 4663 C C . PHE B 1 255 ? 83.417 123.473 165.676 1.00 20.99 256 PHE B C 1
ATOM 4664 O O . PHE B 1 255 ? 83.759 123.803 164.534 1.00 20.43 256 PHE B O 1
ATOM 4672 N N . PHE B 1 256 ? 83.664 124.207 166.759 1.00 18.43 257 PHE B N 1
ATOM 4673 C CA . PHE B 1 256 ? 84.402 125.462 166.735 1.00 18.43 257 PHE B CA 1
ATOM 4674 C C . PHE B 1 256 ? 85.727 125.254 167.446 1.00 19.67 257 PHE B C 1
ATOM 4675 O O . PHE B 1 256 ? 85.751 124.677 168.537 1.00 20.30 257 PHE B O 1
ATOM 4683 N N . ASP B 1 257 ? 86.824 125.710 166.833 1.00 18.15 258 ASP B N 1
ATOM 4684 C CA . ASP B 1 257 ? 88.109 125.728 167.522 1.00 18.01 258 ASP B CA 1
ATOM 4685 C C . ASP B 1 257 ? 88.185 126.934 168.444 1.00 19.16 258 ASP B C 1
ATOM 4686 O O . ASP B 1 257 ? 87.346 127.831 168.397 1.00 19.84 258 ASP B O 1
ATOM 4691 N N . THR B 1 258 ? 89.206 126.956 169.295 1.00 19.87 259 THR B N 1
ATOM 4692 C CA . THR B 1 258 ? 89.425 128.096 170.184 1.00 22.15 259 THR B CA 1
ATOM 4693 C C . THR B 1 258 ? 90.504 129.045 169.660 1.00 18.04 259 THR B C 1
ATOM 4694 O O . THR B 1 258 ? 91.241 129.650 170.445 1.00 18.03 259 THR B O 1
ATOM 4698 N N . CYS B 1 259 ? 90.602 129.229 168.339 1.00 18.02 260 CYS B N 1
ATOM 4699 C CA . CYS B 1 259 ? 91.529 130.209 167.771 1.00 19.60 260 CYS B CA 1
ATOM 4700 C C . CYS B 1 259 ? 90.930 131.618 167.843 1.00 18.18 260 CYS B C 1
ATOM 4701 O O . CYS B 1 259 ? 90.705 132.289 166.838 1.00 18.26 260 CYS B O 1
ATOM 4704 N N . VAL B 1 260 ? 90.647 132.043 169.076 1.00 20.00 261 VAL B N 1
ATOM 4705 C CA . VAL B 1 260 ? 90.072 133.353 169.384 1.00 19.13 261 VAL B CA 1
ATOM 4706 C C . VAL B 1 260 ? 91.049 134.026 170.338 1.00 18.60 261 VAL B C 1
ATOM 4707 O O . VAL B 1 260 ? 91.198 133.591 171.488 1.00 18.68 261 VAL B O 1
ATOM 4711 N N . TYR B 1 261 ? 91.755 135.058 169.852 1.00 23.10 262 TYR B N 1
ATOM 4712 C CA . TYR B 1 261 ? 93.042 135.445 170.421 1.00 18.37 262 TYR B CA 1
ATOM 4713 C C . TYR B 1 261 ? 92.935 136.476 171.536 1.00 19.75 262 TYR B C 1
ATOM 4714 O O . TYR B 1 261 ? 93.860 137.277 171.691 1.00 22.15 262 TYR B O 1
ATOM 4723 N N . HIS B 1 262 ? 91.864 136.471 172.328 1.00 18.64 263 HIS B N 1
ATOM 4724 C CA . HIS B 1 262 ? 91.897 137.158 173.612 1.00 18.76 263 HIS B CA 1
ATOM 4725 C C . HIS B 1 262 ? 90.990 136.435 174.609 1.00 20.63 263 HIS B C 1
ATOM 4726 O O . HIS B 1 262 ? 90.133 135.630 174.234 1.00 19.53 263 HIS B O 1
ATOM 4733 N N . GLN B 1 263 ? 91.192 136.723 175.898 1.00 18.92 264 GLN B N 1
ATOM 4734 C CA . GLN B 1 263 ? 90.396 136.066 176.931 1.00 19.01 264 GLN B CA 1
ATOM 4735 C C . GLN B 1 263 ? 88.915 136.398 176.860 1.00 19.19 264 GLN B C 1
ATOM 4736 O O . GLN B 1 263 ? 88.106 135.496 177.142 1.00 19.22 264 GLN B O 1
ATOM 4742 N N . PRO B 1 264 ? 88.483 137.628 176.524 1.00 24.33 265 PRO B N 1
ATOM 4743 C CA . PRO B 1 264 ? 87.032 137.892 176.511 1.00 25.37 265 PRO B CA 1
ATOM 4744 C C . PRO B 1 264 ? 86.262 137.091 175.471 1.00 19.49 265 PRO B C 1
ATOM 4745 O O . PRO B 1 264 ? 85.137 136.670 175.755 1.00 19.60 265 PRO B O 1
ATOM 4749 N N . GLY B 1 265 ? 86.817 136.882 174.274 1.00 19.33 266 GLY B N 1
ATOM 4750 C CA . GLY B 1 265 ? 86.128 136.083 173.272 1.00 21.00 266 GLY B CA 1
ATOM 4751 C C . GLY B 1 265 ? 86.067 134.614 173.626 1.00 21.34 266 GLY B C 1
ATOM 4752 O O . GLY B 1 265 ? 85.078 133.934 173.323 1.00 19.21 266 GLY B O 1
ATOM 4753 N N . ILE B 1 266 ? 87.121 134.104 174.259 1.00 23.35 267 ILE B N 1
ATOM 4754 C CA . ILE B 1 266 ? 87.093 132.759 174.812 1.00 18.93 267 ILE B CA 1
ATOM 4755 C C . ILE B 1 266 ? 86.127 132.687 175.980 1.00 19.11 267 ILE B C 1
ATOM 4756 O O . ILE B 1 266 ? 85.572 131.619 176.271 1.00 19.10 267 ILE B O 1
ATOM 4761 N N . ASN B 1 267 ? 85.891 133.813 176.659 1.00 19.28 268 ASN B N 1
ATOM 4762 C CA . ASN B 1 267 ? 84.867 133.829 177.695 1.00 19.49 268 ASN B CA 1
ATOM 4763 C C . ASN B 1 267 ? 83.469 133.825 177.085 1.00 19.63 268 ASN B C 1
ATOM 4764 O O . ASN B 1 267 ? 82.557 133.216 177.640 1.00 26.35 268 ASN B O 1
ATOM 4769 N N . LEU B 1 268 ? 83.285 134.456 175.932 1.00 21.45 269 LEU B N 1
ATOM 4770 C CA . LEU B 1 268 ? 82.003 134.348 175.254 1.00 19.76 269 LEU B CA 1
ATOM 4771 C C . LEU B 1 268 ? 81.794 132.943 174.730 1.00 19.62 269 LEU B C 1
ATOM 4772 O O . LEU B 1 268 ? 80.741 132.334 174.949 1.00 19.73 269 LEU B O 1
ATOM 4777 N N . LEU B 1 269 ? 82.779 132.439 173.985 1.00 22.92 270 LEU B N 1
ATOM 4778 C CA . LEU B 1 269 ? 82.676 131.127 173.358 1.00 19.26 270 LEU B CA 1
ATOM 4779 C C . LEU B 1 269 ? 82.274 130.064 174.370 1.00 19.27 270 LEU B C 1
ATOM 4780 O O . LEU B 1 269 ? 81.346 129.288 174.132 1.00 19.32 270 LEU B O 1
ATOM 4785 N N . ALA B 1 270 ? 82.945 130.036 175.525 1.00 19.25 271 ALA B N 1
ATOM 4786 C CA . ALA B 1 270 ? 82.629 129.053 176.562 1.00 19.27 271 ALA B CA 1
ATOM 4787 C C . ALA B 1 270 ? 81.279 129.299 177.209 1.00 20.61 271 ALA B C 1
ATOM 4788 O O . ALA B 1 270 ? 80.719 128.377 177.810 1.00 19.57 271 ALA B O 1
ATOM 4790 N N . ASP B 1 271 ? 80.759 130.522 177.112 1.00 21.02 272 ASP B N 1
ATOM 4791 C CA . ASP B 1 271 ? 79.448 130.855 177.653 1.00 22.31 272 ASP B CA 1
ATOM 4792 C C . ASP B 1 271 ? 78.327 130.422 176.716 1.00 22.14 272 ASP B C 1
ATOM 4793 O O . ASP B 1 271 ? 77.335 129.845 177.169 1.00 23.45 272 ASP B O 1
ATOM 4798 N N . VAL B 1 272 ? 78.464 130.658 175.410 1.00 22.36 273 VAL B N 1
ATOM 4799 C CA . VAL B 1 272 ? 77.327 130.463 174.514 1.00 22.19 273 VAL B CA 1
ATOM 4800 C C . VAL B 1 272 ? 77.340 129.086 173.843 1.00 25.50 273 VAL B C 1
ATOM 4801 O O . VAL B 1 272 ? 76.276 128.523 173.568 1.00 19.99 273 VAL B O 1
ATOM 4805 N N . ILE B 1 273 ? 78.515 128.512 173.585 1.00 25.02 274 ILE B N 1
ATOM 4806 C CA . ILE B 1 273 ? 78.594 127.271 172.813 1.00 20.68 274 ILE B CA 1
ATOM 4807 C C . ILE B 1 273 ? 78.687 126.091 173.762 1.00 20.02 274 ILE B C 1
ATOM 4808 O O . ILE B 1 273 ? 79.402 126.143 174.769 1.00 19.86 274 ILE B O 1
ATOM 4813 N N . ASP B 1 274 ? 77.963 125.018 173.434 1.00 21.27 275 ASP B N 1
ATOM 4814 C CA . ASP B 1 274 ? 78.002 123.817 174.250 1.00 19.60 275 ASP B CA 1
ATOM 4815 C C . ASP B 1 274 ? 79.421 123.297 174.338 1.00 19.15 275 ASP B C 1
ATOM 4816 O O . ASP B 1 274 ? 80.194 123.388 173.386 1.00 18.99 275 ASP B O 1
ATOM 4821 N N . ASN B 1 275 ? 79.740 122.724 175.500 1.00 19.12 276 ASN B N 1
ATOM 4822 C CA . ASN B 1 275 ? 81.101 122.282 175.772 1.00 18.92 276 ASN B CA 1
ATOM 4823 C C . ASN B 1 275 ? 81.559 121.192 174.814 1.00 18.73 276 ASN B C 1
ATOM 4824 O O . ASN B 1 275 ? 82.748 121.122 174.484 1.00 18.55 276 ASN B O 1
ATOM 4829 N N . LYS B 1 276 ? 80.648 120.330 174.360 1.00 18.78 277 LYS B N 1
ATOM 4830 C CA . LYS B 1 276 ? 81.034 119.292 173.409 1.00 21.06 277 LYS B CA 1
ATOM 4831 C C . LYS B 1 276 ? 81.441 119.859 172.058 1.00 22.62 277 LYS B C 1
ATOM 4832 O O . LYS B 1 276 ? 81.998 119.117 171.242 1.00 25.07 277 LYS B O 1
ATOM 4838 N N . ASN B 1 277 ? 81.181 121.142 171.797 1.00 23.31 278 ASN B N 1
ATOM 4839 C CA . ASN B 1 277 ? 81.377 121.727 170.473 1.00 20.30 278 ASN B CA 1
ATOM 4840 C C . ASN B 1 277 ? 82.635 122.574 170.379 1.00 18.91 278 ASN B C 1
ATOM 4841 O O . ASN B 1 277 ? 82.843 123.237 169.360 1.00 18.49 278 ASN B O 1
ATOM 4846 N N . ILE B 1 278 ? 83.487 122.538 171.400 1.00 18.42 279 ILE B N 1
ATOM 4847 C CA . ILE B 1 278 ? 84.635 123.428 171.521 1.00 18.34 279 ILE B CA 1
ATOM 4848 C C . ILE B 1 278 ? 85.909 122.599 171.458 1.00 19.03 279 ILE B C 1
ATOM 4849 O O . ILE B 1 278 ? 86.134 121.731 172.312 1.00 18.08 279 ILE B O 1
ATOM 4854 N N . LEU B 1 279 ? 86.756 122.876 170.470 1.00 19.13 280 LEU B N 1
ATOM 4855 C CA . LEU B 1 279 ? 88.002 122.140 170.299 1.00 19.13 280 LEU B CA 1
ATOM 4856 C C . LEU B 1 279 ? 89.160 123.101 170.515 1.00 17.98 280 LEU B C 1
ATOM 4857 O O . LEU B 1 279 ? 89.256 124.119 169.825 1.00 21.27 280 LEU B O 1
ATOM 4862 N N . PHE B 1 280 ? 90.035 122.783 171.465 1.00 18.77 281 PHE B N 1
ATOM 4863 C CA . PHE B 1 280 ? 91.246 123.571 171.642 1.00 17.64 281 PHE B CA 1
ATOM 4864 C C . PHE B 1 280 ? 92.073 123.574 170.367 1.00 23.00 281 PHE B C 1
ATOM 4865 O O . PHE B 1 280 ? 92.411 122.514 169.833 1.00 29.34 281 PHE B O 1
ATOM 4873 N N . GLY B 1 281 ? 92.385 124.770 169.879 1.00 17.56 282 GLY B N 1
ATOM 4874 C CA . GLY B 1 281 ? 93.414 124.965 168.875 1.00 17.46 282 GLY B CA 1
ATOM 4875 C C . GLY B 1 281 ? 94.043 126.327 169.091 1.00 17.50 282 GLY B C 1
ATOM 4876 O O . GLY B 1 281 ? 93.484 127.175 169.789 1.00 18.58 282 GLY B O 1
ATOM 4877 N N . SER B 1 282 ? 95.213 126.540 168.494 1.00 19.14 283 SER B N 1
ATOM 4878 C CA . SER B 1 282 ? 95.869 127.844 168.616 1.00 17.46 283 SER B CA 1
ATOM 4879 C C . SER B 1 282 ? 96.352 128.460 167.313 1.00 17.45 283 SER B C 1
ATOM 4880 O O . SER B 1 282 ? 96.505 129.683 167.269 1.00 17.53 283 SER B O 1
ATOM 4883 N N . GLN B 1 283 ? 96.589 127.681 166.262 1.00 19.54 284 GLN B N 1
ATOM 4884 C CA . GLN B 1 283 ? 97.150 128.192 165.013 1.00 19.78 284 GLN B CA 1
ATOM 4885 C C . GLN B 1 283 ? 98.367 129.086 165.276 1.00 17.35 284 GLN B C 1
ATOM 4886 O O . GLN B 1 283 ? 98.474 130.205 164.774 1.00 17.43 284 GLN B O 1
ATOM 4892 N N . MET B 1 284 ? 99.296 128.565 166.078 1.00 22.34 285 MET B N 1
ATOM 4893 C CA . MET B 1 284 ? 100.557 129.232 166.379 1.00 21.72 285 MET B CA 1
ATOM 4894 C C . MET B 1 284 ? 101.394 129.453 165.114 1.00 21.91 285 MET B C 1
ATOM 4895 O O . MET B 1 284 ? 101.200 128.811 164.079 1.00 19.39 285 MET B O 1
ATOM 4900 N N . VAL B 1 285 ? 102.374 130.355 165.241 1.00 24.13 286 VAL B N 1
ATOM 4901 C CA . VAL B 1 285 ? 103.169 130.916 164.142 1.00 23.74 286 VAL B CA 1
ATOM 4902 C C . VAL B 1 285 ? 102.330 131.088 162.892 1.00 20.98 286 VAL B C 1
ATOM 4903 O O . VAL B 1 285 ? 102.734 130.683 161.795 1.00 18.52 286 VAL B O 1
ATOM 4907 N N . GLY B 1 286 ? 101.177 131.706 163.035 1.00 17.41 287 GLY B N 1
ATOM 4908 C CA . GLY B 1 286 ? 100.391 131.929 161.854 1.00 22.21 287 GLY B CA 1
ATOM 4909 C C . GLY B 1 286 ? 99.978 133.365 161.671 1.00 24.73 287 GLY B C 1
ATOM 4910 O O . GLY B 1 286 ? 100.814 134.262 161.542 1.00 29.37 287 GLY B O 1
ATOM 4911 N N . ALA B 1 287 ? 98.667 133.584 161.637 1.00 22.48 288 ALA B N 1
ATOM 4912 C CA . ALA B 1 287 ? 98.150 134.889 161.277 1.00 23.79 288 ALA B CA 1
ATOM 4913 C C . ALA B 1 287 ? 98.638 135.974 162.226 1.00 21.19 288 ALA B C 1
ATOM 4914 O O . ALA B 1 287 ? 98.725 137.136 161.827 1.00 20.70 288 ALA B O 1
ATOM 4916 N N . VAL B 1 288 ? 98.954 135.625 163.476 1.00 20.94 289 VAL B N 1
ATOM 4917 C CA . VAL B 1 288 ? 99.282 136.605 164.514 1.00 20.55 289 VAL B CA 1
ATOM 4918 C C . VAL B 1 288 ? 100.404 136.023 165.359 1.00 17.79 289 VAL B C 1
ATOM 4919 O O . VAL B 1 288 ? 100.224 134.974 165.986 1.00 23.29 289 VAL B O 1
ATOM 4923 N N . ARG B 1 289 ? 101.556 136.691 165.388 1.00 24.15 290 ARG B N 1
ATOM 4924 C CA . ARG B 1 289 ? 102.743 136.085 165.979 1.00 23.12 290 ARG B CA 1
ATOM 4925 C C . ARG B 1 289 ? 103.367 136.868 167.135 1.00 19.16 290 ARG B C 1
ATOM 4926 O O . ARG B 1 289 ? 104.283 136.343 167.781 1.00 22.37 290 ARG B O 1
ATOM 4934 N N . GLY B 1 290 ? 102.876 138.085 167.450 1.00 20.66 291 GLY B N 1
ATOM 4935 C CA . GLY B 1 290 ? 103.482 138.895 168.485 1.00 17.89 291 GLY B CA 1
ATOM 4936 C C . GLY B 1 290 ? 102.857 138.723 169.871 1.00 20.26 291 GLY B C 1
ATOM 4937 O O . GLY B 1 290 ? 101.802 138.095 170.042 1.00 20.80 291 GLY B O 1
ATOM 4938 N N . ILE B 1 291 ? 103.560 139.277 170.863 1.00 17.98 292 ILE B N 1
ATOM 4939 C CA . ILE B 1 291 ? 103.077 139.322 172.235 1.00 18.06 292 ILE B CA 1
ATOM 4940 C C . ILE B 1 291 ? 101.944 140.328 172.335 1.00 23.08 292 ILE B C 1
ATOM 4941 O O . ILE B 1 291 ? 101.992 141.409 171.735 1.00 24.38 292 ILE B O 1
ATOM 4946 N N . ASP B 1 292 ? 100.917 139.974 173.082 1.00 19.86 293 ASP B N 1
ATOM 4947 C CA . ASP B 1 292 ? 99.897 140.931 173.445 1.00 20.43 293 ASP B CA 1
ATOM 4948 C C . ASP B 1 292 ? 100.524 141.926 174.413 1.00 20.05 293 ASP B C 1
ATOM 4949 O O . ASP B 1 292 ? 100.997 141.512 175.481 1.00 21.63 293 ASP B O 1
ATOM 4954 N N . PRO B 1 293 ? 100.600 143.221 174.072 1.00 22.01 294 PRO B N 1
ATOM 4955 C CA . PRO B 1 293 ? 101.120 144.206 175.039 1.00 24.04 294 PRO B CA 1
ATOM 4956 C C . PRO B 1 293 ? 100.231 144.401 176.255 1.00 26.44 294 PRO B C 1
ATOM 4957 O O . PRO B 1 293 ? 100.693 144.956 177.261 1.00 24.93 294 PRO B O 1
ATOM 4961 N N . THR B 1 294 ? 98.975 143.978 176.198 1.00 19.02 295 THR B N 1
ATOM 4962 C CA . THR B 1 294 ? 98.098 144.099 177.350 1.00 19.18 295 THR B CA 1
ATOM 4963 C C . THR B 1 294 ? 98.316 143.007 178.394 1.00 21.05 295 THR B C 1
ATOM 4964 O O . THR B 1 294 ? 97.769 143.115 179.497 1.00 22.07 295 THR B O 1
ATOM 4968 N N . THR B 1 295 ? 99.099 141.969 178.091 1.00 22.63 296 THR B N 1
ATOM 4969 C CA . THR B 1 295 ? 99.289 140.879 179.051 1.00 22.11 296 THR B CA 1
ATOM 4970 C C . THR B 1 295 ? 100.721 140.396 179.186 1.00 18.75 296 THR B C 1
ATOM 4971 O O . THR B 1 295 ? 101.083 139.942 180.274 1.00 21.24 296 THR B O 1
ATOM 4975 N N . GLY B 1 296 ? 101.539 140.443 178.140 1.00 18.61 297 GLY B N 1
ATOM 4976 C CA . GLY B 1 296 ? 102.880 139.904 178.204 1.00 22.73 297 GLY B CA 1
ATOM 4977 C C . GLY B 1 296 ? 103.055 138.507 177.647 1.00 19.80 297 GLY B C 1
ATOM 4978 O O . GLY B 1 296 ? 104.188 138.027 177.580 1.00 23.07 297 GLY B O 1
ATOM 4979 N N . HIS B 1 297 ? 101.981 137.844 177.238 1.00 19.38 298 HIS B N 1
ATOM 4980 C CA . HIS B 1 297 ? 102.021 136.510 176.664 1.00 18.10 298 HIS B CA 1
ATOM 4981 C C . HIS B 1 297 ? 101.537 136.578 175.220 1.00 20.36 298 HIS B C 1
ATOM 4982 O O . HIS B 1 297 ? 100.976 137.581 174.780 1.00 23.45 298 HIS B O 1
ATOM 4989 N N . TYR B 1 298 ? 101.781 135.518 174.468 1.00 17.88 299 TYR B N 1
ATOM 4990 C CA . TYR B 1 298 ? 101.483 135.546 173.044 1.00 17.83 299 TYR B CA 1
ATOM 4991 C C . TYR B 1 298 ? 99.987 135.500 172.782 1.00 17.90 299 TYR B C 1
ATOM 4992 O O . TYR B 1 298 ? 99.238 134.795 173.462 1.00 21.69 299 TYR B O 1
ATOM 5001 N N . PHE B 1 299 ? 99.562 136.264 171.776 1.00 17.96 300 PHE B N 1
ATOM 5002 C CA . PHE B 1 299 ? 98.158 136.287 171.382 1.00 21.97 300 PHE B CA 1
ATOM 5003 C C . PHE B 1 299 ? 97.614 134.881 171.168 1.00 17.95 300 PHE B C 1
ATOM 5004 O O . PHE B 1 299 ? 96.533 134.536 171.662 1.00 18.02 300 PHE B O 1
ATOM 5012 N N . ASP B 1 300 ? 98.333 134.062 170.407 1.00 19.15 301 ASP B N 1
ATOM 5013 C CA . ASP B 1 300 ? 97.848 132.741 170.038 1.00 21.48 301 ASP B CA 1
ATOM 5014 C C . ASP B 1 300 ? 98.246 131.657 171.045 1.00 19.76 301 ASP B C 1
ATOM 5015 O O . ASP B 1 300 ? 98.088 130.470 170.756 1.00 18.77 301 ASP B O 1
ATOM 5020 N N . ASP B 1 301 ? 98.766 132.046 172.210 1.00 21.44 302 ASP B N 1
ATOM 5021 C CA . ASP B 1 301 ? 98.870 131.183 173.379 1.00 17.65 302 ASP B CA 1
ATOM 5022 C C . ASP B 1 301 ? 97.463 130.993 173.934 1.00 17.75 302 ASP B C 1
ATOM 5023 O O . ASP B 1 301 ? 97.126 131.489 175.014 1.00 17.88 302 ASP B O 1
ATOM 5028 N N . THR B 1 302 ? 96.618 130.284 173.189 1.00 19.11 303 THR B N 1
ATOM 5029 C CA . THR B 1 302 ? 95.221 130.158 173.584 1.00 17.84 303 THR B CA 1
ATOM 5030 C C . THR B 1 302 ? 95.033 129.263 174.809 1.00 17.85 303 THR B C 1
ATOM 5031 O O . THR B 1 302 ? 93.975 129.312 175.447 1.00 17.98 303 THR B O 1
ATOM 5035 N N . LYS B 1 303 ? 96.026 128.447 175.161 1.00 20.59 304 LYS B N 1
ATOM 5036 C CA . LYS B 1 303 ? 95.859 127.603 176.338 1.00 17.77 304 LYS B CA 1
ATOM 5037 C C . LYS B 1 303 ? 95.665 128.443 177.587 1.00 19.27 304 LYS B C 1
ATOM 5038 O O . LYS B 1 303 ? 94.962 128.021 178.508 1.00 22.59 304 LYS B O 1
ATOM 5044 N N . ARG B 1 304 ? 96.243 129.649 177.625 1.00 21.01 305 ARG B N 1
ATOM 5045 C CA . ARG B 1 304 ? 96.073 130.514 178.797 1.00 21.71 305 ARG B CA 1
ATOM 5046 C C . ARG B 1 304 ? 94.626 130.964 178.960 1.00 21.35 305 ARG B C 1
ATOM 5047 O O . ARG B 1 304 ? 94.150 131.104 180.091 1.00 22.22 305 ARG B O 1
ATOM 5055 N N . TYR B 1 305 ? 93.902 131.160 177.851 1.00 22.24 306 TYR B N 1
ATOM 5056 C CA . TYR B 1 305 ? 92.499 131.565 177.933 1.00 22.23 306 TYR B CA 1
ATOM 5057 C C . TYR B 1 305 ? 91.634 130.436 178.470 1.00 21.20 306 TYR B C 1
ATOM 5058 O O . TYR B 1 305 ? 90.693 130.671 179.233 1.00 19.16 306 TYR B O 1
ATOM 5067 N N . ILE B 1 306 ? 91.907 129.206 178.033 1.00 23.40 307 ILE B N 1
ATOM 5068 C CA . ILE B 1 306 ? 91.279 128.037 178.639 1.00 24.61 307 ILE B CA 1
ATOM 5069 C C . ILE B 1 306 ? 91.598 128.004 180.127 1.00 24.63 307 ILE B C 1
ATOM 5070 O O . ILE B 1 306 ? 90.701 127.993 180.979 1.00 19.74 307 ILE B O 1
ATOM 5075 N N . ASP B 1 307 ? 92.890 128.023 180.457 1.00 26.26 308 ASP B N 1
ATOM 5076 C CA . ASP B 1 307 ? 93.322 127.944 181.848 1.00 26.39 308 ASP B CA 1
ATOM 5077 C C . ASP B 1 307 ? 92.503 128.855 182.736 1.00 23.81 308 ASP B C 1
ATOM 5078 O O . ASP B 1 307 ? 91.922 128.413 183.726 1.00 24.09 308 ASP B O 1
ATOM 5083 N N . ALA B 1 308 ? 92.432 130.136 182.377 1.00 23.91 309 ALA B N 1
ATOM 5084 C CA . ALA B 1 308 ? 91.726 131.104 183.193 1.00 22.27 309 ALA B CA 1
ATOM 5085 C C . ALA B 1 308 ? 90.235 130.803 183.310 1.00 26.67 309 ALA B C 1
ATOM 5086 O O . ALA B 1 308 ? 89.589 131.310 184.233 1.00 30.99 309 ALA B O 1
ATOM 5088 N N . LEU B 1 309 ? 89.662 130.014 182.407 1.00 25.07 310 LEU B N 1
ATOM 5089 C CA . LEU B 1 309 ? 88.240 129.716 182.516 1.00 22.08 310 LEU B CA 1
ATOM 5090 C C . LEU B 1 309 ? 87.941 129.092 183.870 1.00 25.12 310 LEU B C 1
ATOM 5091 O O . LEU B 1 309 ? 88.731 128.304 184.391 1.00 29.99 310 LEU B O 1
ATOM 5096 N N . ASP B 1 310 ? 86.797 129.449 184.451 1.00 24.13 311 ASP B N 1
ATOM 5097 C CA . ASP B 1 310 ? 86.357 128.815 185.700 1.00 25.04 311 ASP B CA 1
ATOM 5098 C C . ASP B 1 310 ? 85.422 127.638 185.393 1.00 25.36 311 ASP B C 1
ATOM 5099 O O . ASP B 1 310 ? 84.231 127.649 185.693 1.00 27.74 311 ASP B O 1
ATOM 5104 N N . ILE B 1 311 ? 85.987 126.596 184.793 1.00 22.19 312 ILE B N 1
ATOM 5105 C CA . ILE B 1 311 ? 85.186 125.430 184.461 1.00 22.41 312 ILE B CA 1
ATOM 5106 C C . ILE B 1 311 ? 85.611 124.240 185.309 1.00 28.00 312 ILE B C 1
ATOM 5107 O O . ILE B 1 311 ? 86.560 124.327 186.099 1.00 29.96 312 ILE B O 1
ATOM 5112 N N . SER B 1 312 ? 84.920 123.120 185.137 1.00 27.81 313 SER B N 1
ATOM 5113 C CA . SER B 1 312 ? 85.275 121.866 185.784 1.00 26.71 313 SER B CA 1
ATOM 5114 C C . SER B 1 312 ? 86.412 121.175 185.041 1.00 26.27 313 SER B C 1
ATOM 5115 O O . SER B 1 312 ? 86.734 121.500 183.893 1.00 22.72 313 SER B O 1
ATOM 5118 N N . ASP B 1 313 ? 87.015 120.193 185.720 1.00 27.93 314 ASP B N 1
ATOM 5119 C CA . ASP B 1 313 ? 88.062 119.384 185.104 1.00 24.31 314 ASP B CA 1
ATOM 5120 C C . ASP B 1 313 ? 87.541 118.665 183.873 1.00 23.03 314 ASP B C 1
ATOM 5121 O O . ASP B 1 313 ? 88.171 118.690 182.814 1.00 29.19 314 ASP B O 1
ATOM 5126 N N . GLN B 1 314 ? 86.387 118.019 183.992 1.00 20.21 315 GLN B N 1
ATOM 5127 C CA . GLN B 1 314 ? 85.842 117.306 182.847 1.00 21.88 315 GLN B CA 1
ATOM 5128 C C . GLN B 1 314 ? 85.610 118.249 181.677 1.00 24.74 315 GLN B C 1
ATOM 5129 O O . GLN B 1 314 ? 85.722 117.840 180.514 1.00 24.98 315 GLN B O 1
ATOM 5135 N N . GLU B 1 315 ? 85.303 119.517 181.971 1.00 23.32 316 GLU B N 1
ATOM 5136 C CA . GLU B 1 315 ? 85.082 120.512 180.927 1.00 20.15 316 GLU B CA 1
ATOM 5137 C C . GLU B 1 315 ? 86.387 120.915 180.250 1.00 18.54 316 GLU B C 1
ATOM 5138 O O . GLU B 1 315 ? 86.426 121.087 179.028 1.00 23.96 316 GLU B O 1
ATOM 5144 N N . ARG B 1 316 ? 87.465 121.079 181.020 1.00 18.51 317 ARG B N 1
ATOM 5145 C CA . ARG B 1 316 ? 88.791 121.211 180.420 1.00 18.33 317 ARG B CA 1
ATOM 5146 C C . ARG B 1 316 ? 89.132 119.992 179.561 1.00 24.45 317 ARG B C 1
ATOM 5147 O O . ARG B 1 316 ? 89.590 120.126 178.418 1.00 23.85 317 ARG B O 1
ATOM 5155 N N . HIS B 1 317 ? 88.911 118.787 180.099 1.00 20.72 318 HIS B N 1
ATOM 5156 C CA . HIS B 1 317 ? 89.263 117.564 179.377 1.00 18.15 318 HIS B CA 1
ATOM 5157 C C . HIS B 1 317 ? 88.608 117.505 178.002 1.00 20.39 318 HIS B C 1
ATOM 5158 O O . HIS B 1 317 ? 89.240 117.104 177.018 1.00 20.60 318 HIS B O 1
ATOM 5165 N N . ALA B 1 318 ? 87.331 117.871 177.920 1.00 23.21 319 ALA B N 1
ATOM 5166 C CA . ALA B 1 318 ? 86.643 117.880 176.635 1.00 23.09 319 ALA B CA 1
ATOM 5167 C C . ALA B 1 318 ? 87.329 118.818 175.656 1.00 18.73 319 ALA B C 1
ATOM 5168 O O . ALA B 1 318 ? 87.641 118.438 174.519 1.00 19.85 319 ALA B O 1
ATOM 5170 N N . ILE B 1 319 ? 87.558 120.061 176.078 1.00 18.03 320 ILE B N 1
ATOM 5171 C CA . ILE B 1 319 ? 88.155 121.054 175.184 1.00 20.57 320 ILE B CA 1
ATOM 5172 C C . ILE B 1 319 ? 89.532 120.590 174.713 1.00 18.87 320 ILE B C 1
ATOM 5173 O O . ILE B 1 319 ? 89.843 120.622 173.513 1.00 21.02 320 ILE B O 1
ATOM 5178 N N . PHE B 1 320 ? 90.358 120.107 175.648 1.00 17.73 321 PHE B N 1
ATOM 5179 C CA . PHE B 1 320 ? 91.784 119.881 175.405 1.00 17.57 321 PHE B CA 1
ATOM 5180 C C . PHE B 1 320 ? 92.075 118.564 174.688 1.00 18.70 321 PHE B C 1
ATOM 5181 O O . PHE B 1 320 ? 92.967 118.512 173.833 1.00 20.17 321 PHE B O 1
ATOM 5189 N N . GLU B 1 321 ? 91.370 117.469 175.051 1.00 18.75 322 GLU B N 1
ATOM 5190 C CA . GLU B 1 321 ? 91.568 116.143 174.464 1.00 20.92 322 GLU B CA 1
ATOM 5191 C C . GLU B 1 321 ? 90.285 115.495 173.969 1.00 20.08 322 GLU B C 1
ATOM 5192 O O . GLU B 1 321 ? 90.287 114.909 172.881 1.00 19.98 322 GLU B O 1
ATOM 5198 N N . GLY B 1 322 ? 89.190 115.594 174.731 1.00 18.14 323 GLY B N 1
ATOM 5199 C CA . GLY B 1 322 ? 88.054 114.711 174.508 1.00 20.16 323 GLY B CA 1
ATOM 5200 C C . GLY B 1 322 ? 87.301 114.981 173.219 1.00 20.85 323 GLY B C 1
ATOM 5201 O O . GLY B 1 322 ? 86.960 114.051 172.486 1.00 17.62 323 GLY B O 1
ATOM 5202 N N . ASN B 1 323 ? 87.014 116.252 172.929 1.00 18.98 324 ASN B N 1
ATOM 5203 C CA . ASN B 1 323 ? 86.193 116.569 171.767 1.00 19.57 324 ASN B CA 1
ATOM 5204 C C . ASN B 1 323 ? 86.937 116.301 170.471 1.00 17.64 324 ASN B C 1
ATOM 5205 O O . ASN B 1 323 ? 86.358 115.784 169.510 1.00 18.17 324 ASN B O 1
ATOM 5210 N N . THR B 1 324 ? 88.221 116.646 170.422 1.00 17.52 325 THR B N 1
ATOM 5211 C CA . THR B 1 324 ? 89.010 116.354 169.235 1.00 17.40 325 THR B CA 1
ATOM 5212 C C . THR B 1 324 ? 89.074 114.857 168.974 1.00 21.63 325 THR B C 1
ATOM 5213 O O . THR B 1 324 ? 89.043 114.420 167.818 1.00 22.03 325 THR B O 1
ATOM 5217 N N . ARG B 1 325 ? 89.192 114.054 170.037 1.00 17.31 326 ARG B N 1
ATOM 5218 C CA . ARG B 1 325 ? 89.300 112.617 169.841 1.00 19.24 326 ARG B CA 1
ATOM 5219 C C . ARG B 1 325 ? 87.994 112.028 169.335 1.00 18.83 326 ARG B C 1
ATOM 5220 O O . ARG B 1 325 ? 88.015 111.000 168.657 1.00 20.00 326 ARG B O 1
ATOM 5228 N N . ARG B 1 326 ? 86.859 112.668 169.624 1.00 20.17 327 ARG B N 1
ATOM 5229 C CA . ARG B 1 326 ? 85.593 112.186 169.079 1.00 21.42 327 ARG B CA 1
ATOM 5230 C C . ARG B 1 326 ? 85.433 112.580 167.617 1.00 20.84 327 ARG B C 1
ATOM 5231 O O . ARG B 1 326 ? 84.922 111.798 166.808 1.00 22.12 327 ARG B O 1
ATOM 5239 N N . VAL B 1 327 ? 85.890 113.779 167.260 1.00 17.59 328 VAL B N 1
ATOM 5240 C CA . VAL B 1 327 ? 85.785 114.263 165.887 1.00 19.76 328 VAL B CA 1
ATOM 5241 C C . VAL B 1 327 ? 86.869 113.699 164.970 1.00 17.49 328 VAL B C 1
ATOM 5242 O O . VAL B 1 327 ? 86.690 113.700 163.744 1.00 17.53 328 VAL B O 1
ATOM 5246 N N . PHE B 1 328 ? 87.991 113.226 165.523 1.00 17.53 329 PHE B N 1
ATOM 5247 C CA . PHE B 1 328 ? 89.098 112.651 164.753 1.00 19.94 329 PHE B CA 1
ATOM 5248 C C . PHE B 1 328 ? 89.276 111.190 165.152 1.00 21.65 329 PHE B C 1
ATOM 5249 O O . PHE B 1 328 ? 90.254 110.829 165.821 1.00 21.15 329 PHE B O 1
ATOM 5257 N N . PRO B 1 329 ? 88.347 110.321 164.750 1.00 22.68 330 PRO B N 1
ATOM 5258 C CA . PRO B 1 329 ? 88.416 108.910 165.190 1.00 23.22 330 PRO B CA 1
ATOM 5259 C C . PRO B 1 329 ? 89.741 108.228 164.878 1.00 24.21 330 PRO B C 1
ATOM 5260 O O . PRO B 1 329 ? 90.163 107.336 165.627 1.00 21.04 330 PRO B O 1
ATOM 5264 N N . ARG B 1 330 ? 90.416 108.619 163.792 1.00 20.84 331 ARG B N 1
ATOM 5265 C CA . ARG B 1 330 ? 91.672 107.977 163.430 1.00 24.05 331 ARG B CA 1
ATOM 5266 C C . ARG B 1 330 ? 92.785 108.312 164.414 1.00 23.79 331 ARG B C 1
ATOM 5267 O O . ARG B 1 330 ? 93.654 107.473 164.681 1.00 28.71 331 ARG B O 1
ATOM 5275 N N . LEU B 1 331 ? 92.777 109.522 164.961 1.00 22.15 332 LEU B N 1
ATOM 5276 C CA . LEU B 1 331 ? 93.702 109.848 166.035 1.00 16.76 332 LEU B CA 1
ATOM 5277 C C . LEU B 1 331 ? 93.271 109.210 167.352 1.00 16.78 332 LEU B C 1
ATOM 5278 O O . LEU B 1 331 ? 94.116 108.875 168.190 1.00 19.00 332 LEU B O 1
ATOM 5283 N N . ASP B 1 332 ? 91.968 109.049 167.568 1.00 16.88 333 ASP B N 1
ATOM 5284 C CA . ASP B 1 332 ? 91.505 108.394 168.784 1.00 20.70 333 ASP B CA 1
ATOM 5285 C C . ASP B 1 332 ? 92.007 106.957 168.827 1.00 19.92 333 ASP B C 1
ATOM 5286 O O . ASP B 1 332 ? 92.409 106.460 169.888 1.00 21.40 333 ASP B O 1
ATOM 5291 N N . ALA B 1 333 ? 92.024 106.286 167.668 1.00 16.83 334 ALA B N 1
ATOM 5292 C CA . ALA B 1 333 ? 92.488 104.902 167.606 1.00 23.25 334 ALA B CA 1
ATOM 5293 C C . ALA B 1 333 ? 94.007 104.814 167.711 1.00 24.43 334 ALA B C 1
ATOM 5294 O O . ALA B 1 333 ? 94.543 103.815 168.221 1.00 19.49 334 ALA B O 1
ATOM 5296 N N . LYS B 1 334 ? 94.711 105.840 167.220 1.00 25.16 335 LYS B N 1
ATOM 5297 C CA . LYS B 1 334 ? 96.166 105.861 167.300 1.00 23.28 335 LYS B CA 1
ATOM 5298 C C . LYS B 1 334 ? 96.631 106.009 168.738 1.00 22.95 335 LYS B C 1
ATOM 5299 O O . LYS B 1 334 ? 97.546 105.299 169.176 1.00 21.64 335 LYS B O 1
ATOM 5305 N N . LEU B 1 335 ? 96.005 106.912 169.491 1.00 23.60 336 LEU B N 1
ATOM 5306 C CA . LEU B 1 335 ? 96.378 107.115 170.885 1.00 19.77 336 LEU B CA 1
ATOM 5307 C C . LEU B 1 335 ? 95.918 105.956 171.758 1.00 23.00 336 LEU B C 1
ATOM 5308 O O . LEU B 1 335 ? 96.592 105.625 172.738 1.00 23.61 336 LEU B O 1
ATOM 5313 N N . LYS B 1 336 ? 94.781 105.326 171.430 1.00 23.38 337 LYS B N 1
ATOM 5314 C CA . LYS B 1 336 ? 94.428 104.055 172.065 1.00 21.87 337 LYS B CA 1
ATOM 5315 C C . LYS B 1 336 ? 95.475 102.989 171.745 1.00 22.31 337 LYS B C 1
ATOM 5316 O O . LYS B 1 336 ? 95.987 102.314 172.642 1.00 27.87 337 LYS B O 1
ATOM 5322 N N . ALA B 1 337 ? 95.806 102.833 170.462 1.00 18.66 338 ALA B N 1
ATOM 5323 C CA . ALA B 1 337 ? 96.794 101.852 170.026 1.00 24.70 338 ALA B CA 1
ATOM 5324 C C . ALA B 1 337 ? 98.122 101.966 170.780 1.00 29.46 338 ALA B C 1
ATOM 5325 O O . ALA B 1 337 ? 98.872 100.978 170.852 1.00 30.61 338 ALA B O 1
ATOM 5327 N N . ARG B 1 338 ? 98.426 103.136 171.351 1.00 25.69 339 ARG B N 1
ATOM 5328 C CA . ARG B 1 338 ? 99.622 103.342 172.157 1.00 22.84 339 ARG B CA 1
ATOM 5329 C C . ARG B 1 338 ? 99.363 103.186 173.648 1.00 20.74 339 ARG B C 1
ATOM 5330 O O . ARG B 1 338 ? 100.293 103.310 174.443 1.00 24.94 339 ARG B O 1
ATOM 5338 N N . GLY B 1 339 ? 98.134 102.900 174.053 1.00 20.70 340 GLY B N 1
ATOM 5339 C CA . GLY B 1 339 ? 97.840 102.795 175.465 1.00 21.90 340 GLY B CA 1
ATOM 5340 C C . GLY B 1 339 ? 97.436 104.090 176.131 1.00 20.69 340 GLY B C 1
ATOM 5341 O O . GLY B 1 339 ? 97.406 104.157 177.366 1.00 20.49 340 GLY B O 1
ATOM 5342 N N . LEU B 1 340 ? 97.074 105.106 175.359 1.00 25.31 341 LEU B N 1
ATOM 5343 C CA . LEU B 1 340 ? 96.886 106.446 175.900 1.00 25.27 341 LEU B CA 1
ATOM 5344 C C . LEU B 1 340 ? 95.385 106.685 176.044 1.00 28.60 341 LEU B C 1
ATOM 5345 O O . LEU B 1 340 ? 94.730 107.293 175.200 1.00 32.65 341 LEU B O 1
ATOM 5350 N N . LEU B 1 341 ? 94.848 106.195 177.156 1.00 27.47 342 LEU B N 1
ATOM 5351 C CA . LEU B 1 341 ? 93.415 106.138 177.411 1.00 26.84 342 LEU B CA 1
ATOM 5352 C C . LEU B 1 341 ? 93.050 107.232 178.394 1.00 29.24 342 LEU B C 1
ATOM 5353 O O . LEU B 1 341 ? 93.616 107.283 179.489 1.00 28.71 342 LEU B O 1
ATOM 5358 N N . GLU B 1 342 ? 92.090 108.076 178.011 1.00 32.15 343 GLU B N 1
ATOM 5359 C CA . GLU B 1 342 ? 91.626 109.206 178.824 1.00 33.54 343 GLU B CA 1
ATOM 5360 C C . GLU B 1 342 ? 91.374 108.831 180.297 1.00 33.98 343 GLU B C 1
ATOM 5361 O O . GLU B 1 342 ? 90.464 108.059 180.624 1.00 33.30 343 GLU B O 1
ATOM 5367 N N . MET C 1 1 ? 70.037 81.454 179.339 1.00 35.43 2 MET C N 1
ATOM 5368 C CA . MET C 1 1 ? 68.698 81.895 179.712 1.00 33.83 2 MET C CA 1
ATOM 5369 C C . MET C 1 1 ? 67.699 81.506 178.626 1.00 29.96 2 MET C C 1
ATOM 5370 O O . MET C 1 1 ? 66.665 80.883 178.899 1.00 26.86 2 MET C O 1
ATOM 5375 N N . MET C 1 2 ? 68.014 81.872 177.389 1.00 28.92 3 MET C N 1
ATOM 5376 C CA . MET C 1 2 ? 67.165 81.582 176.246 1.00 28.24 3 MET C CA 1
ATOM 5377 C C . MET C 1 2 ? 67.680 80.360 175.502 1.00 24.14 3 MET C C 1
ATOM 5378 O O . MET C 1 2 ? 68.885 80.134 175.406 1.00 20.53 3 MET C O 1
ATOM 5383 N N . ILE C 1 3 ? 66.750 79.582 174.959 1.00 26.67 4 ILE C N 1
ATOM 5384 C CA . ILE C 1 3 ? 67.059 78.338 174.271 1.00 20.52 4 ILE C CA 1
ATOM 5385 C C . ILE C 1 3 ? 66.861 78.582 172.780 1.00 20.46 4 ILE C C 1
ATOM 5386 O O . ILE C 1 3 ? 65.732 78.640 172.289 1.00 20.63 4 ILE C O 1
ATOM 5391 N N . ILE C 1 4 ? 67.973 78.724 172.060 1.00 20.25 5 ILE C N 1
ATOM 5392 C CA . ILE C 1 4 ? 67.989 78.941 170.616 1.00 20.18 5 ILE C CA 1
ATOM 5393 C C . ILE C 1 4 ? 68.500 77.664 169.948 1.00 20.14 5 ILE C C 1
ATOM 5394 O O . ILE C 1 4 ? 69.686 77.327 170.048 1.00 28.87 5 ILE C O 1
ATOM 5399 N N . ASP C 1 5 ? 67.594 76.951 169.280 1.00 20.31 6 ASP C N 1
ATOM 5400 C CA . ASP C 1 5 ? 67.920 75.787 168.462 1.00 22.81 6 ASP C CA 1
ATOM 5401 C C . ASP C 1 5 ? 68.624 76.249 167.190 1.00 24.03 6 ASP C C 1
ATOM 5402 O O . ASP C 1 5 ? 68.083 77.071 166.448 1.00 21.17 6 ASP C O 1
ATOM 5407 N N . CYS C 1 6 ? 69.834 75.752 166.931 1.00 27.41 7 CYS C N 1
ATOM 5408 C CA . CYS C 1 6 ? 70.598 76.250 165.789 1.00 25.41 7 CYS C CA 1
ATOM 5409 C C . CYS C 1 6 ? 70.472 75.382 164.538 1.00 23.37 7 CYS C C 1
ATOM 5410 O O . CYS C 1 6 ? 71.062 75.727 163.507 1.00 23.59 7 CYS C O 1
ATOM 5413 N N . HIS C 1 7 ? 69.701 74.294 164.585 1.00 20.83 8 HIS C N 1
ATOM 5414 C CA . HIS C 1 7 ? 69.673 73.292 163.509 1.00 23.04 8 HIS C CA 1
ATOM 5415 C C . HIS C 1 7 ? 68.227 72.846 163.288 1.00 20.43 8 HIS C C 1
ATOM 5416 O O . HIS C 1 7 ? 67.727 71.986 164.013 1.00 20.55 8 HIS C O 1
ATOM 5423 N N . GLY C 1 8 ? 67.568 73.419 162.274 1.00 21.31 9 GLY C N 1
ATOM 5424 C CA . GLY C 1 8 ? 66.154 73.187 162.030 1.00 20.86 9 GLY C CA 1
ATOM 5425 C C . GLY C 1 8 ? 65.761 73.257 160.571 1.00 20.88 9 GLY C C 1
ATOM 5426 O O . GLY C 1 8 ? 66.214 74.130 159.847 1.00 20.79 9 GLY C O 1
ATOM 5427 N N . HIS C 1 9 ? 64.942 72.326 160.110 1.00 28.35 10 HIS C N 1
ATOM 5428 C CA . HIS C 1 9 ? 64.522 72.281 158.718 1.00 26.36 10 HIS C CA 1
ATOM 5429 C C . HIS C 1 9 ? 63.004 72.264 158.626 1.00 22.02 10 HIS C C 1
ATOM 5430 O O . HIS C 1 9 ? 62.310 71.656 159.447 1.00 21.78 10 HIS C O 1
ATOM 5437 N N . TYR C 1 10 ? 62.504 72.916 157.587 1.00 24.09 11 TYR C N 1
ATOM 5438 C CA . TYR C 1 10 ? 61.103 72.833 157.193 1.00 25.18 11 TYR C CA 1
ATOM 5439 C C . TYR C 1 10 ? 60.923 71.556 156.383 1.00 23.43 11 TYR C C 1
ATOM 5440 O O . TYR C 1 10 ? 61.025 71.564 155.157 1.00 25.30 11 TYR C O 1
ATOM 5449 N N . THR C 1 11 ? 60.660 70.439 157.077 1.00 25.43 12 THR C N 1
ATOM 5450 C CA . THR C 1 11 ? 60.567 69.120 156.444 1.00 26.82 12 THR C CA 1
ATOM 5451 C C . THR C 1 11 ? 59.154 68.738 156.028 1.00 29.26 12 THR C C 1
ATOM 5452 O O . THR C 1 11 ? 58.977 68.037 155.022 1.00 26.45 12 THR C O 1
ATOM 5456 N N . VAL C 1 12 ? 58.149 69.173 156.781 1.00 30.65 13 VAL C N 1
ATOM 5457 C CA . VAL C 1 12 ? 56.748 68.920 156.475 1.00 28.81 13 VAL C CA 1
ATOM 5458 C C . VAL C 1 12 ? 56.200 70.206 155.868 1.00 29.11 13 VAL C C 1
ATOM 5459 O O . VAL C 1 12 ? 55.886 71.160 156.587 1.00 29.77 13 VAL C O 1
ATOM 5463 N N . LEU C 1 13 ? 56.099 70.244 154.547 1.00 28.72 14 LEU C N 1
ATOM 5464 C CA . LEU C 1 13 ? 55.702 71.420 153.795 1.00 26.61 14 LEU C CA 1
ATOM 5465 C C . LEU C 1 13 ? 54.296 71.267 153.238 1.00 28.13 14 LEU C C 1
ATOM 5466 O O . LEU C 1 13 ? 53.681 70.201 153.339 1.00 29.89 14 LEU C O 1
ATOM 5471 N N . PRO C 1 14 ? 53.743 72.333 152.665 1.00 29.40 15 PRO C N 1
ATOM 5472 C CA . PRO C 1 14 ? 52.506 72.197 151.892 1.00 27.67 15 PRO C CA 1
ATOM 5473 C C . PRO C 1 14 ? 52.712 71.319 150.666 1.00 27.87 15 PRO C C 1
ATOM 5474 O O . PRO C 1 14 ? 53.796 71.275 150.080 1.00 31.05 15 PRO C O 1
ATOM 5478 N N . LYS C 1 15 ? 51.638 70.627 150.273 1.00 32.63 16 LYS C N 1
ATOM 5479 C CA . LYS C 1 15 ? 51.748 69.538 149.300 1.00 35.98 16 LYS C CA 1
ATOM 5480 C C . LYS C 1 15 ? 52.216 70.021 147.938 1.00 34.80 16 LYS C C 1
ATOM 5481 O O . LYS C 1 15 ? 52.862 69.265 147.203 1.00 31.81 16 LYS C O 1
ATOM 5487 N N . ALA C 1 16 ? 51.868 71.256 147.572 1.00 34.07 17 ALA C N 1
ATOM 5488 C CA . ALA C 1 16 ? 52.119 71.787 146.239 1.00 35.65 17 ALA C CA 1
ATOM 5489 C C . ALA C 1 16 ? 53.585 72.118 145.989 1.00 38.41 17 ALA C C 1
ATOM 5490 O O . ALA C 1 16 ? 53.954 72.370 144.837 1.00 42.27 17 ALA C O 1
ATOM 5492 N N . HIS C 1 17 ? 54.425 72.110 147.027 1.00 36.58 18 HIS C N 1
ATOM 5493 C CA . HIS C 1 17 ? 55.852 72.398 146.925 1.00 36.36 18 HIS C CA 1
ATOM 5494 C C . HIS C 1 17 ? 56.649 71.159 146.524 1.00 35.64 18 HIS C C 1
ATOM 5495 O O . HIS C 1 17 ? 57.484 71.216 145.614 1.00 34.65 18 HIS C O 1
ATOM 5502 N N . ASP C 1 18 ? 56.405 70.038 147.205 1.00 34.26 19 ASP C N 1
ATOM 5503 C CA . ASP C 1 18 ? 57.042 68.781 146.837 1.00 33.29 19 ASP C CA 1
ATOM 5504 C C . ASP C 1 18 ? 56.465 68.221 145.539 1.00 33.08 19 ASP C C 1
ATOM 5505 O O . ASP C 1 18 ? 57.195 67.622 144.743 1.00 34.01 19 ASP C O 1
ATOM 5510 N N . GLU C 1 19 ? 55.170 68.421 145.292 1.00 33.21 20 GLU C N 1
ATOM 5511 C CA . GLU C 1 19 ? 54.605 68.029 144.006 1.00 33.26 20 GLU C CA 1
ATOM 5512 C C . GLU C 1 19 ? 55.339 68.704 142.862 1.00 32.56 20 GLU C C 1
ATOM 5513 O O . GLU C 1 19 ? 55.794 68.043 141.921 1.00 35.43 20 GLU C O 1
ATOM 5519 N N . TRP C 1 20 ? 55.453 70.033 142.928 1.00 31.92 21 TRP C N 1
ATOM 5520 C CA . TRP C 1 20 ? 56.028 70.804 141.835 1.00 32.57 21 TRP C CA 1
ATOM 5521 C C . TRP C 1 20 ? 57.463 70.374 141.559 1.00 32.15 21 TRP C C 1
ATOM 5522 O O . TRP C 1 20 ? 57.852 70.168 140.405 1.00 33.59 21 TRP C O 1
ATOM 5533 N N . ARG C 1 21 ? 58.261 70.214 142.617 1.00 31.17 22 ARG C N 1
ATOM 5534 C CA . ARG C 1 21 ? 59.636 69.746 142.463 1.00 31.04 22 ARG C CA 1
ATOM 5535 C C . ARG C 1 21 ? 59.716 68.494 141.603 1.00 34.91 22 ARG C C 1
ATOM 5536 O O . ARG C 1 21 ? 60.650 68.330 140.810 1.00 34.46 22 ARG C O 1
ATOM 5544 N N . GLU C 1 22 ? 58.753 67.587 141.762 1.00 34.93 23 GLU C N 1
ATOM 5545 C CA . GLU C 1 22 ? 58.826 66.318 141.055 1.00 35.85 23 GLU C CA 1
ATOM 5546 C C . GLU C 1 22 ? 58.518 66.476 139.577 1.00 36.20 23 GLU C C 1
ATOM 5547 O O . GLU C 1 22 ? 59.099 65.764 138.752 1.00 38.64 23 GLU C O 1
ATOM 5553 N N . GLN C 1 23 ? 57.608 67.380 139.217 1.00 34.60 24 GLN C N 1
ATOM 5554 C CA . GLN C 1 23 ? 57.402 67.676 137.800 1.00 37.78 24 GLN C CA 1
ATOM 5555 C C . GLN C 1 23 ? 58.470 68.618 137.265 1.00 39.19 24 GLN C C 1
ATOM 5556 O O . GLN C 1 23 ? 58.762 68.601 136.062 1.00 38.31 24 GLN C O 1
ATOM 5562 N N . GLN C 1 24 ? 59.035 69.462 138.137 1.00 41.34 25 GLN C N 1
ATOM 5563 C CA . GLN C 1 24 ? 60.176 70.281 137.749 1.00 38.02 25 GLN C CA 1
ATOM 5564 C C . GLN C 1 24 ? 61.361 69.413 137.353 1.00 40.48 25 GLN C C 1
ATOM 5565 O O . GLN C 1 24 ? 62.165 69.813 136.505 1.00 39.47 25 GLN C O 1
ATOM 5571 N N . LYS C 1 25 ? 61.486 68.223 137.953 1.00 40.59 26 LYS C N 1
ATOM 5572 C CA . LYS C 1 25 ? 62.523 67.272 137.572 1.00 33.33 26 LYS C CA 1
ATOM 5573 C C . LYS C 1 25 ? 62.104 66.400 136.396 1.00 31.25 26 LYS C C 1
ATOM 5574 O O . LYS C 1 25 ? 62.961 65.954 135.627 1.00 31.63 26 LYS C O 1
ATOM 5580 N N . ALA C 1 26 ? 60.807 66.149 136.231 1.00 29.19 27 ALA C N 1
ATOM 5581 C CA . ALA C 1 26 ? 60.342 65.473 135.028 1.00 36.41 27 ALA C CA 1
ATOM 5582 C C . ALA C 1 26 ? 60.587 66.335 133.797 1.00 39.02 27 ALA C C 1
ATOM 5583 O O . ALA C 1 26 ? 61.176 65.881 132.809 1.00 40.05 27 ALA C O 1
ATOM 5585 N N . ALA C 1 27 ? 60.139 67.591 133.845 1.00 40.77 28 ALA C N 1
ATOM 5586 C CA . ALA C 1 27 ? 60.315 68.504 132.722 1.00 38.01 28 ALA C CA 1
ATOM 5587 C C . ALA C 1 27 ? 61.769 68.572 132.303 1.00 36.53 28 ALA C C 1
ATOM 5588 O O . ALA C 1 27 ? 62.103 68.395 131.128 1.00 38.24 28 ALA C O 1
ATOM 5590 N N . PHE C 1 28 ? 62.643 68.863 133.261 1.00 38.04 29 PHE C N 1
ATOM 5591 C CA . PHE C 1 28 ? 64.083 68.813 133.037 1.00 40.01 29 PHE C CA 1
ATOM 5592 C C . PHE C 1 28 ? 64.491 67.530 132.320 1.00 44.13 29 PHE C C 1
ATOM 5593 O O . PHE C 1 28 ? 65.209 67.569 131.313 1.00 43.99 29 PHE C O 1
ATOM 5601 N N . LYS C 1 29 ? 64.025 66.377 132.819 1.00 44.37 30 LYS C N 1
ATOM 5602 C CA . LYS C 1 29 ? 64.434 65.097 132.241 1.00 44.15 30 LYS C CA 1
ATOM 5603 C C . LYS C 1 29 ? 63.863 64.909 130.842 1.00 42.89 30 LYS C C 1
ATOM 5604 O O . LYS C 1 29 ? 64.544 64.384 129.951 1.00 43.13 30 LYS C O 1
ATOM 5610 N N . ALA C 1 30 ? 62.613 65.317 130.637 1.00 40.96 31 ALA C N 1
ATOM 5611 C CA . ALA C 1 30 ? 61.970 65.176 129.344 1.00 35.08 31 ALA C CA 1
ATOM 5612 C C . ALA C 1 30 ? 62.325 66.300 128.387 1.00 31.72 31 ALA C C 1
ATOM 5613 O O . ALA C 1 30 ? 61.812 66.318 127.266 1.00 32.20 31 ALA C O 1
ATOM 5615 N N . GLY C 1 31 ? 63.186 67.226 128.791 1.00 35.37 32 GLY C N 1
ATOM 5616 C CA . GLY C 1 31 ? 63.499 68.365 127.950 1.00 38.29 32 GLY C CA 1
ATOM 5617 C C . GLY C 1 31 ? 62.316 69.250 127.654 1.00 39.90 32 GLY C C 1
ATOM 5618 O O . GLY C 1 31 ? 62.365 70.049 126.717 1.00 39.24 32 GLY C O 1
ATOM 5619 N N . GLN C 1 32 ? 61.242 69.115 128.425 1.00 39.18 33 GLN C N 1
ATOM 5620 C CA . GLN C 1 32 ? 60.036 69.898 128.289 1.00 38.26 33 GLN C CA 1
ATOM 5621 C C . GLN C 1 32 ? 59.933 70.916 129.417 1.00 41.72 33 GLN C C 1
ATOM 5622 O O . GLN C 1 32 ? 60.493 70.713 130.499 1.00 44.47 33 GLN C O 1
ATOM 5628 N N . PRO C 1 33 ? 59.223 72.022 129.186 1.00 41.76 34 PRO C N 1
ATOM 5629 C CA . PRO C 1 33 ? 59.240 73.133 130.143 1.00 37.84 34 PRO C CA 1
ATOM 5630 C C . PRO C 1 33 ? 58.519 72.795 131.438 1.00 35.81 34 PRO C C 1
ATOM 5631 O O . PRO C 1 33 ? 57.463 72.159 131.437 1.00 34.30 34 PRO C O 1
ATOM 5635 N N . ALA C 1 34 ? 59.104 73.265 132.561 1.00 40.18 35 ALA C N 1
ATOM 5636 C CA . ALA C 1 34 ? 58.566 73.085 133.901 1.00 42.53 35 ALA C CA 1
ATOM 5637 C C . ALA C 1 34 ? 57.377 74.017 134.144 1.00 44.82 35 ALA C C 1
ATOM 5638 O O . ALA C 1 34 ? 57.280 75.088 133.535 1.00 46.97 35 ALA C O 1
ATOM 5640 N N . PRO C 1 35 ? 56.473 73.635 135.044 1.00 42.35 36 PRO C N 1
ATOM 5641 C CA . PRO C 1 35 ? 55.221 74.377 135.221 1.00 41.07 36 PRO C CA 1
ATOM 5642 C C . PRO C 1 35 ? 55.393 75.542 136.179 1.00 43.86 36 PRO C C 1
ATOM 5643 O O . PRO C 1 35 ? 56.344 75.574 136.975 1.00 45.46 36 PRO C O 1
ATOM 5647 N N . PRO C 1 36 ? 54.475 76.510 136.153 1.00 43.78 37 PRO C N 1
ATOM 5648 C CA . PRO C 1 36 ? 54.648 77.716 136.972 1.00 41.10 37 PRO C CA 1
ATOM 5649 C C . PRO C 1 36 ? 54.457 77.396 138.447 1.00 42.47 37 PRO C C 1
ATOM 5650 O O . PRO C 1 36 ? 53.468 76.772 138.835 1.00 45.16 37 PRO C O 1
ATOM 5654 N N . TYR C 1 37 ? 55.401 77.845 139.264 1.00 41.27 38 TYR C N 1
ATOM 5655 C CA . TYR C 1 37 ? 55.409 77.468 140.668 1.00 38.63 38 TYR C CA 1
ATOM 5656 C C . TYR C 1 37 ? 54.031 77.691 141.290 1.00 37.25 38 TYR C C 1
ATOM 5657 O O . TYR C 1 37 ? 53.388 78.715 141.027 1.00 37.16 38 TYR C O 1
ATOM 5666 N N . PRO C 1 38 ? 53.562 76.778 142.136 1.00 37.56 39 PRO C N 1
ATOM 5667 C CA . PRO C 1 38 ? 52.202 76.890 142.676 1.00 39.17 39 PRO C CA 1
ATOM 5668 C C . PRO C 1 38 ? 52.044 78.038 143.670 1.00 41.51 39 PRO C C 1
ATOM 5669 O O . PRO C 1 38 ? 52.994 78.523 144.286 1.00 40.92 39 PRO C O 1
ATOM 5673 N N . GLU C 1 39 ? 50.799 78.475 143.825 1.00 44.44 40 GLU C N 1
ATOM 5674 C CA . GLU C 1 39 ? 50.451 79.423 144.871 1.00 42.98 40 GLU C CA 1
ATOM 5675 C C . GLU C 1 39 ? 50.200 78.645 146.157 1.00 39.40 40 GLU C C 1
ATOM 5676 O O . GLU C 1 39 ? 49.378 77.722 146.186 1.00 37.43 40 GLU C O 1
ATOM 5682 N N . ILE C 1 40 ? 50.935 78.998 147.202 1.00 38.56 41 ILE C N 1
ATOM 5683 C CA . ILE C 1 40 ? 50.791 78.406 148.524 1.00 35.72 41 ILE C CA 1
ATOM 5684 C C . ILE C 1 40 ? 50.271 79.485 149.453 1.00 33.65 41 ILE C C 1
ATOM 5685 O O . ILE C 1 40 ? 50.772 80.613 149.439 1.00 35.38 41 ILE C O 1
ATOM 5690 N N . SER C 1 41 ? 49.273 79.139 150.256 1.00 32.84 42 SER C N 1
ATOM 5691 C CA . SER C 1 41 ? 48.590 80.106 151.104 1.00 30.96 42 SER C CA 1
ATOM 5692 C C . SER C 1 41 ? 49.218 80.183 152.491 1.00 28.17 42 SER C C 1
ATOM 5693 O O . SER C 1 41 ? 49.730 79.187 153.024 1.00 27.49 42 SER C O 1
ATOM 5696 N N . ASP C 1 42 ? 49.159 81.391 153.071 1.00 25.69 43 ASP C N 1
ATOM 5697 C CA . ASP C 1 42 ? 49.636 81.623 154.432 1.00 28.86 43 ASP C CA 1
ATOM 5698 C C . ASP C 1 42 ? 48.977 80.682 155.439 1.00 30.07 43 ASP C C 1
ATOM 5699 O O . ASP C 1 42 ? 49.587 80.327 156.457 1.00 32.24 43 ASP C O 1
ATOM 5704 N N . ASP C 1 43 ? 47.741 80.260 155.180 1.00 29.88 44 ASP C N 1
ATOM 5705 C CA . ASP C 1 43 ? 47.113 79.300 156.079 1.00 32.39 44 ASP C CA 1
ATOM 5706 C C . ASP C 1 43 ? 47.639 77.883 155.875 1.00 32.89 44 ASP C C 1
ATOM 5707 O O . ASP C 1 43 ? 47.599 77.078 156.813 1.00 33.81 44 ASP C O 1
ATOM 5712 N N . GLU C 1 44 ? 48.145 77.550 154.685 1.00 31.65 45 GLU C N 1
ATOM 5713 C CA . GLU C 1 44 ? 48.806 76.257 154.533 1.00 33.59 45 GLU C CA 1
ATOM 5714 C C . GLU C 1 44 ? 50.070 76.210 155.381 1.00 30.32 45 GLU C C 1
ATOM 5715 O O . GLU C 1 44 ? 50.255 75.297 156.193 1.00 27.03 45 GLU C O 1
ATOM 5721 N N . ILE C 1 45 ? 50.919 77.234 155.242 1.00 33.00 46 ILE C N 1
ATOM 5722 C CA . ILE C 1 45 ? 52.162 77.325 156.007 1.00 29.94 46 ILE C CA 1
ATOM 5723 C C . ILE C 1 45 ? 51.871 77.357 157.505 1.00 29.15 46 ILE C C 1
ATOM 5724 O O . ILE C 1 45 ? 52.477 76.618 158.291 1.00 30.56 46 ILE C O 1
ATOM 5729 N N . ARG C 1 46 ? 50.954 78.230 157.927 1.00 29.01 47 ARG C N 1
ATOM 5730 C CA . ARG C 1 46 ? 50.589 78.278 159.339 1.00 27.34 47 ARG C CA 1
ATOM 5731 C C . ARG C 1 46 ? 50.272 76.889 159.861 1.00 26.81 47 ARG C C 1
ATOM 5732 O O . ARG C 1 46 ? 50.607 76.554 161.001 1.00 27.69 47 ARG C O 1
ATOM 5740 N N . GLU C 1 47 ? 49.631 76.063 159.032 1.00 24.10 48 GLU C N 1
ATOM 5741 C CA . GLU C 1 47 ? 49.172 74.758 159.486 1.00 33.91 48 GLU C CA 1
ATOM 5742 C C . GLU C 1 47 ? 50.308 73.752 159.530 1.00 28.23 48 GLU C C 1
ATOM 5743 O O . GLU C 1 47 ? 50.381 72.944 160.461 1.00 29.11 48 GLU C O 1
ATOM 5749 N N . THR C 1 48 ? 51.198 73.782 158.535 1.00 25.61 49 THR C N 1
ATOM 5750 C CA . THR C 1 48 ? 52.315 72.846 158.528 1.00 27.09 49 THR C CA 1
ATOM 5751 C C . THR C 1 48 ? 53.282 73.116 159.673 1.00 27.23 49 THR C C 1
ATOM 5752 O O . THR C 1 48 ? 53.983 72.197 160.113 1.00 27.33 49 THR C O 1
ATOM 5756 N N . ILE C 1 49 ? 53.325 74.355 160.169 1.00 29.44 50 ILE C N 1
ATOM 5757 C CA . ILE C 1 49 ? 54.232 74.726 161.250 1.00 27.08 50 ILE C CA 1
ATOM 5758 C C . ILE C 1 49 ? 53.610 74.460 162.613 1.00 24.49 50 ILE C C 1
ATOM 5759 O O . ILE C 1 49 ? 54.274 73.937 163.513 1.00 24.82 50 ILE C O 1
ATOM 5764 N N . GLU C 1 50 ? 52.334 74.806 162.782 1.00 24.92 51 GLU C N 1
ATOM 5765 C CA . GLU C 1 50 ? 51.674 74.551 164.055 1.00 26.44 51 GLU C CA 1
ATOM 5766 C C . GLU C 1 50 ? 51.615 73.052 164.344 1.00 26.21 51 GLU C C 1
ATOM 5767 O O . GLU C 1 50 ? 51.833 72.621 165.483 1.00 26.06 51 GLU C O 1
ATOM 5773 N N . ALA C 1 51 ? 51.373 72.240 163.314 1.00 23.70 52 ALA C N 1
ATOM 5774 C CA . ALA C 1 51 ? 51.306 70.791 163.500 1.00 26.37 52 ALA C CA 1
ATOM 5775 C C . ALA C 1 51 ? 52.625 70.208 164.009 1.00 25.93 52 ALA C C 1
ATOM 5776 O O . ALA C 1 51 ? 52.628 69.307 164.850 1.00 23.62 52 ALA C O 1
ATOM 5778 N N . ASN C 1 52 ? 53.758 70.703 163.509 1.00 29.46 53 ASN C N 1
ATOM 5779 C CA . ASN C 1 52 ? 55.021 70.018 163.699 1.00 26.05 53 ASN C CA 1
ATOM 5780 C C . ASN C 1 52 ? 55.929 70.845 164.589 1.00 22.76 53 ASN C C 1
ATOM 5781 O O . ASN C 1 52 ? 55.939 70.641 165.817 1.00 22.76 53 ASN C O 1
ATOM 5786 N N . GLN C 1 53 ? 56.704 71.786 164.040 1.00 24.98 54 GLN C N 1
ATOM 5787 C CA . GLN C 1 53 ? 57.821 72.379 164.773 1.00 24.64 54 GLN C CA 1
ATOM 5788 C C . GLN C 1 53 ? 57.334 73.245 165.921 1.00 25.32 54 GLN C C 1
ATOM 5789 O O . GLN C 1 53 ? 57.806 73.117 167.057 1.00 23.78 54 GLN C O 1
ATOM 5795 N N . LEU C 1 54 ? 56.380 74.131 165.637 1.00 27.59 55 LEU C N 1
ATOM 5796 C CA . LEU C 1 54 ? 55.865 75.026 166.667 1.00 28.69 55 LEU C CA 1
ATOM 5797 C C . LEU C 1 54 ? 55.249 74.223 167.807 1.00 27.24 55 LEU C C 1
ATOM 5798 O O . LEU C 1 54 ? 55.383 74.584 168.981 1.00 30.22 55 LEU C O 1
ATOM 5803 N N . ARG C 1 55 ? 54.604 73.106 167.488 1.00 30.66 56 ARG C N 1
ATOM 5804 C CA . ARG C 1 55 ? 54.113 72.240 168.550 1.00 29.89 56 ARG C CA 1
ATOM 5805 C C . ARG C 1 55 ? 55.268 71.764 169.426 1.00 28.27 56 ARG C C 1
ATOM 5806 O O . ARG C 1 55 ? 55.338 72.083 170.619 1.00 25.52 56 ARG C O 1
ATOM 5814 N N . LEU C 1 56 ? 56.210 71.023 168.836 1.00 28.39 57 LEU C N 1
ATOM 5815 C CA . LEU C 1 56 ? 57.304 70.465 169.626 1.00 24.43 57 LEU C CA 1
ATOM 5816 C C . LEU C 1 56 ? 58.135 71.555 170.286 1.00 25.33 57 LEU C C 1
ATOM 5817 O O . LEU C 1 56 ? 58.633 71.358 171.399 1.00 27.41 57 LEU C O 1
ATOM 5822 N N . ILE C 1 57 ? 58.304 72.698 169.612 1.00 25.28 58 ILE C N 1
ATOM 5823 C CA . ILE C 1 57 ? 59.046 73.819 170.190 1.00 22.01 58 ILE C CA 1
ATOM 5824 C C . ILE C 1 57 ? 58.457 74.180 171.539 1.00 24.87 58 ILE C C 1
ATOM 5825 O O . ILE C 1 57 ? 59.162 74.253 172.550 1.00 27.60 58 ILE C O 1
ATOM 5830 N N . LYS C 1 58 ? 57.137 74.386 171.569 1.00 22.40 59 LYS C N 1
ATOM 5831 C CA . LYS C 1 58 ? 56.423 74.604 172.823 1.00 30.28 59 LYS C CA 1
ATOM 5832 C C . LYS C 1 58 ? 56.479 73.361 173.711 1.00 31.87 59 LYS C C 1
ATOM 5833 O O . LYS C 1 58 ? 56.755 73.449 174.912 1.00 34.45 59 LYS C O 1
ATOM 5839 N N . GLU C 1 59 ? 56.249 72.183 173.135 1.00 31.15 60 GLU C N 1
ATOM 5840 C CA . GLU C 1 59 ? 56.348 70.973 173.942 1.00 28.33 60 GLU C CA 1
ATOM 5841 C C . GLU C 1 59 ? 57.700 70.903 174.641 1.00 27.37 60 GLU C C 1
ATOM 5842 O O . GLU C 1 59 ? 57.765 70.753 175.865 1.00 26.90 60 GLU C O 1
ATOM 5848 N N . ARG C 1 60 ? 58.794 71.078 173.883 1.00 24.03 61 ARG C N 1
ATOM 5849 C CA . ARG C 1 60 ? 60.143 70.843 174.395 1.00 25.84 61 ARG C CA 1
ATOM 5850 C C . ARG C 1 60 ? 60.745 72.042 175.121 1.00 28.69 61 ARG C C 1
ATOM 5851 O O . ARG C 1 60 ? 61.730 71.885 175.851 1.00 30.37 61 ARG C O 1
ATOM 5859 N N . GLY C 1 61 ? 60.190 73.231 174.954 1.00 27.85 62 GLY C N 1
ATOM 5860 C CA . GLY C 1 61 ? 60.642 74.352 175.745 1.00 30.44 62 GLY C CA 1
ATOM 5861 C C . GLY C 1 61 ? 61.768 75.153 175.148 1.00 21.64 62 GLY C C 1
ATOM 5862 O O . GLY C 1 61 ? 62.612 75.667 175.891 1.00 21.51 62 GLY C O 1
ATOM 5863 N N . ALA C 1 62 ? 61.823 75.263 173.830 1.00 21.55 63 ALA C N 1
ATOM 5864 C CA . ALA C 1 62 ? 62.779 76.139 173.183 1.00 27.67 63 ALA C CA 1
ATOM 5865 C C . ALA C 1 62 ? 62.139 77.504 172.968 1.00 26.58 63 ALA C C 1
ATOM 5866 O O . ALA C 1 62 ? 60.953 77.709 173.232 1.00 28.11 63 ALA C O 1
ATOM 5868 N N . ASP C 1 63 ? 62.934 78.444 172.498 1.00 22.79 64 ASP C N 1
ATOM 5869 C CA . ASP C 1 63 ? 62.386 79.747 172.176 1.00 21.16 64 ASP C CA 1
ATOM 5870 C C . ASP C 1 63 ? 62.516 80.079 170.703 1.00 21.08 64 ASP C C 1
ATOM 5871 O O . ASP C 1 63 ? 61.537 80.497 170.085 1.00 22.25 64 ASP C O 1
ATOM 5876 N N . MET C 1 64 ? 63.672 79.841 170.106 1.00 20.86 65 MET C N 1
ATOM 5877 C CA . MET C 1 64 ? 63.856 80.145 168.699 1.00 20.78 65 MET C CA 1
ATOM 5878 C C . MET C 1 64 ? 64.546 78.984 167.999 1.00 24.97 65 MET C C 1
ATOM 5879 O O . MET C 1 64 ? 65.253 78.179 168.620 1.00 23.86 65 MET C O 1
ATOM 5884 N N . THR C 1 65 ? 64.293 78.879 166.697 1.00 20.74 66 THR C N 1
ATOM 5885 C CA . THR C 1 65 ? 64.902 77.864 165.846 1.00 20.86 66 THR C CA 1
ATOM 5886 C C . THR C 1 65 ? 65.431 78.547 164.593 1.00 25.88 66 THR C C 1
ATOM 5887 O O . THR C 1 65 ? 64.667 79.202 163.877 1.00 29.97 66 THR C O 1
ATOM 5891 N N . ILE C 1 66 ? 66.729 78.413 164.331 1.00 24.98 67 ILE C N 1
ATOM 5892 C CA . ILE C 1 66 ? 67.291 78.912 163.081 1.00 23.80 67 ILE C CA 1
ATOM 5893 C C . ILE C 1 66 ? 66.928 77.905 161.988 1.00 21.07 67 ILE C C 1
ATOM 5894 O O . ILE C 1 66 ? 67.435 76.781 161.967 1.00 27.42 67 ILE C O 1
ATOM 5899 N N . PHE C 1 67 ? 66.046 78.313 161.078 1.00 20.55 68 PHE C N 1
ATOM 5900 C CA . PHE C 1 67 ? 65.213 77.420 160.274 1.00 20.77 68 PHE C CA 1
ATOM 5901 C C . PHE C 1 67 ? 65.644 77.441 158.814 1.00 20.76 68 PHE C C 1
ATOM 5902 O O . PHE C 1 67 ? 65.852 78.517 158.251 1.00 28.40 68 PHE C O 1
ATOM 5910 N N . SER C 1 68 ? 65.750 76.252 158.188 1.00 31.04 69 SER C N 1
ATOM 5911 C CA . SER C 1 68 ? 66.207 76.143 156.802 1.00 20.85 69 SER C CA 1
ATOM 5912 C C . SER C 1 68 ? 65.411 75.127 155.987 1.00 21.09 69 SER C C 1
ATOM 5913 O O . SER C 1 68 ? 64.619 74.351 156.535 1.00 22.76 69 SER C O 1
ATOM 5916 N N . PRO C 1 69 ? 65.580 75.112 154.667 1.00 24.83 70 PRO C N 1
ATOM 5917 C CA . PRO C 1 69 ? 64.859 74.138 153.839 1.00 25.43 70 PRO C CA 1
ATOM 5918 C C . PRO C 1 69 ? 65.207 72.703 154.200 1.00 23.29 70 PRO C C 1
ATOM 5919 O O . PRO C 1 69 ? 66.240 72.416 154.801 1.00 24.65 70 PRO C O 1
ATOM 5923 N N . ARG C 1 70 ? 64.313 71.792 153.813 1.00 25.36 71 ARG C N 1
ATOM 5924 C CA . ARG C 1 70 ? 64.497 70.361 154.044 1.00 25.25 71 ARG C CA 1
ATOM 5925 C C . ARG C 1 70 ? 65.772 69.901 153.360 1.00 24.21 71 ARG C C 1
ATOM 5926 O O . ARG C 1 70 ? 65.815 69.813 152.131 1.00 29.66 71 ARG C O 1
ATOM 5934 N N . ALA C 1 71 ? 66.811 69.603 154.143 1.00 23.97 72 ALA C N 1
ATOM 5935 C CA . ALA C 1 71 ? 68.157 69.529 153.584 1.00 23.05 72 ALA C CA 1
ATOM 5936 C C . ALA C 1 71 ? 68.267 68.413 152.558 1.00 28.10 72 ALA C C 1
ATOM 5937 O O . ALA C 1 71 ? 68.876 68.583 151.498 1.00 31.91 72 ALA C O 1
ATOM 5939 N N . SER C 1 72 ? 67.665 67.267 152.846 1.00 27.36 73 SER C N 1
ATOM 5940 C CA . SER C 1 72 ? 67.708 66.157 151.908 1.00 27.55 73 SER C CA 1
ATOM 5941 C C . SER C 1 72 ? 67.054 66.502 150.571 1.00 31.39 73 SER C C 1
ATOM 5942 O O . SER C 1 72 ? 67.488 66.002 149.527 1.00 36.51 73 SER C O 1
ATOM 5945 N N . ALA C 1 73 ? 66.017 67.349 150.572 1.00 31.31 74 ALA C N 1
ATOM 5946 C CA . ALA C 1 73 ? 65.236 67.623 149.364 1.00 30.21 74 ALA C CA 1
ATOM 5947 C C . ALA C 1 73 ? 65.930 68.566 148.394 1.00 29.97 74 ALA C C 1
ATOM 5948 O O . ALA C 1 73 ? 65.447 68.741 147.268 1.00 31.11 74 ALA C O 1
ATOM 5950 N N . MET C 1 74 ? 67.034 69.188 148.804 1.00 30.55 75 MET C N 1
ATOM 5951 C CA . MET C 1 74 ? 67.762 70.072 147.909 1.00 28.95 75 MET C CA 1
ATOM 5952 C C . MET C 1 74 ? 68.277 69.342 146.681 1.00 30.12 75 MET C C 1
ATOM 5953 O O . MET C 1 74 ? 68.516 69.987 145.655 1.00 34.58 75 MET C O 1
ATOM 5958 N N . ALA C 1 75 ? 68.449 68.018 146.768 1.00 30.87 76 ALA C N 1
ATOM 5959 C CA . ALA C 1 75 ? 68.751 67.123 145.654 1.00 28.26 76 ALA C CA 1
ATOM 5960 C C . ALA C 1 75 ? 69.446 67.848 144.506 1.00 29.38 76 ALA C C 1
ATOM 5961 O O . ALA C 1 75 ? 68.871 67.980 143.418 1.00 26.97 76 ALA C O 1
ATOM 5963 N N . PRO C 1 76 ? 70.685 68.318 144.709 1.00 29.56 77 PRO C N 1
ATOM 5964 C CA . PRO C 1 76 ? 71.337 69.151 143.689 1.00 27.78 77 PRO C CA 1
ATOM 5965 C C . PRO C 1 76 ? 71.843 68.374 142.496 1.00 30.34 77 PRO C C 1
ATOM 5966 O O . PRO C 1 76 ? 72.068 68.962 141.433 1.00 30.29 77 PRO C O 1
ATOM 5970 N N . HIS C 1 77 ? 72.065 67.078 142.647 1.00 38.91 78 HIS C N 1
ATOM 5971 C CA . HIS C 1 77 ? 72.444 66.233 141.525 1.00 37.01 78 HIS C CA 1
ATOM 5972 C C . HIS C 1 77 ? 71.338 66.127 140.485 1.00 38.97 78 HIS C C 1
ATOM 5973 O O . HIS C 1 77 ? 71.594 65.655 139.373 1.00 42.96 78 HIS C O 1
ATOM 5980 N N . VAL C 1 78 ? 70.125 66.551 140.818 1.00 34.14 79 VAL C N 1
ATOM 5981 C CA . VAL C 1 78 ? 68.971 66.446 139.938 1.00 34.26 79 VAL C CA 1
ATOM 5982 C C . VAL C 1 78 ? 68.468 67.864 139.725 1.00 39.51 79 VAL C C 1
ATOM 5983 O O . VAL C 1 78 ? 67.790 68.419 140.598 1.00 44.53 79 VAL C O 1
ATOM 5987 N N . GLY C 1 79 ? 68.847 68.495 138.612 1.00 39.14 80 GLY C N 1
ATOM 5988 C CA . GLY C 1 79 ? 69.898 68.046 137.725 1.00 35.61 80 GLY C CA 1
ATOM 5989 C C . GLY C 1 79 ? 71.005 69.092 137.611 1.00 32.69 80 GLY C C 1
ATOM 5990 O O . GLY C 1 79 ? 72.111 68.851 138.089 1.00 33.14 80 GLY C O 1
ATOM 5991 N N . ASP C 1 80 ? 70.716 70.254 136.999 1.00 33.97 81 ASP C N 1
ATOM 5992 C CA . ASP C 1 80 ? 71.727 71.296 136.799 1.00 32.42 81 ASP C CA 1
ATOM 5993 C C . ASP C 1 80 ? 71.365 72.608 137.489 1.00 34.21 81 ASP C C 1
ATOM 5994 O O . ASP C 1 80 ? 70.710 72.604 138.534 1.00 39.55 81 ASP C O 1
ATOM 5999 N N . GLN C 1 81 ? 71.831 73.733 136.944 1.00 33.70 82 GLN C N 1
ATOM 6000 C CA . GLN C 1 81 ? 71.427 75.031 137.472 1.00 34.00 82 GLN C CA 1
ATOM 6001 C C . GLN C 1 81 ? 70.070 75.458 136.937 1.00 39.02 82 GLN C C 1
ATOM 6002 O O . GLN C 1 81 ? 69.339 76.180 137.624 1.00 43.52 82 GLN C O 1
ATOM 6008 N N . SER C 1 82 ? 69.706 75.026 135.726 1.00 41.41 83 SER C N 1
ATOM 6009 C CA . SER C 1 82 ? 68.324 75.198 135.293 1.00 39.50 83 SER C CA 1
ATOM 6010 C C . SER C 1 82 ? 67.366 74.743 136.379 1.00 37.51 83 SER C C 1
ATOM 6011 O O . SER C 1 82 ? 66.269 75.295 136.515 1.00 37.18 83 SER C O 1
ATOM 6014 N N . VAL C 1 83 ? 67.776 73.769 137.185 1.00 33.67 84 VAL C N 1
ATOM 6015 C CA . VAL C 1 83 ? 66.899 73.194 138.181 1.00 33.39 84 VAL C CA 1
ATOM 6016 C C . VAL C 1 83 ? 67.248 73.648 139.585 1.00 33.37 84 VAL C C 1
ATOM 6017 O O . VAL C 1 83 ? 66.371 73.649 140.457 1.00 33.93 84 VAL C O 1
ATOM 6021 N N . ALA C 1 84 ? 68.505 74.005 139.832 1.00 36.46 85 ALA C N 1
ATOM 6022 C CA . ALA C 1 84 ? 68.908 74.463 141.153 1.00 37.15 85 ALA C CA 1
ATOM 6023 C C . ALA C 1 84 ? 68.367 75.860 141.436 1.00 33.22 85 ALA C C 1
ATOM 6024 O O . ALA C 1 84 ? 67.623 76.070 142.398 1.00 29.12 85 ALA C O 1
ATOM 6026 N N . VAL C 1 85 ? 68.708 76.828 140.586 1.00 36.72 86 VAL C N 1
ATOM 6027 C CA . VAL C 1 85 ? 68.364 78.226 140.877 1.00 35.92 86 VAL C CA 1
ATOM 6028 C C . VAL C 1 85 ? 66.873 78.448 141.085 1.00 39.62 86 VAL C C 1
ATOM 6029 O O . VAL C 1 85 ? 66.511 79.312 141.897 1.00 43.03 86 VAL C O 1
ATOM 6033 N N . PRO C 1 86 ? 65.956 77.768 140.377 1.00 37.81 87 PRO C N 1
ATOM 6034 C CA . PRO C 1 86 ? 64.529 77.969 140.657 1.00 37.13 87 PRO C CA 1
ATOM 6035 C C . PRO C 1 86 ? 64.134 77.307 141.964 1.00 33.13 87 PRO C C 1
ATOM 6036 O O . PRO C 1 86 ? 63.542 77.935 142.851 1.00 32.62 87 PRO C O 1
ATOM 6040 N N . TRP C 1 87 ? 64.477 76.022 142.079 1.00 29.51 88 TRP C N 1
ATOM 6041 C CA . TRP C 1 87 ? 64.099 75.257 143.257 1.00 28.60 88 TRP C CA 1
ATOM 6042 C C . TRP C 1 87 ? 64.706 75.859 144.520 1.00 26.57 88 TRP C C 1
ATOM 6043 O O . TRP C 1 87 ? 64.031 75.968 145.550 1.00 29.38 88 TRP C O 1
ATOM 6054 N N . ALA C 1 88 ? 65.976 76.259 144.461 1.00 25.27 89 ALA C N 1
ATOM 6055 C CA . ALA C 1 88 ? 66.598 76.992 145.563 1.00 26.13 89 ALA C CA 1
ATOM 6056 C C . ALA C 1 88 ? 65.701 78.137 145.992 1.00 25.92 89 ALA C C 1
ATOM 6057 O O . ALA C 1 88 ? 65.044 78.078 147.034 1.00 28.81 89 ALA C O 1
ATOM 6059 N N . GLN C 1 89 ? 65.687 79.184 145.175 1.00 26.83 90 GLN C N 1
ATOM 6060 C CA . GLN C 1 89 ? 64.769 80.307 145.247 1.00 25.86 90 GLN C CA 1
ATOM 6061 C C . GLN C 1 89 ? 63.430 79.942 145.869 1.00 27.30 90 GLN C C 1
ATOM 6062 O O . GLN C 1 89 ? 62.949 80.632 146.773 1.00 24.91 90 GLN C O 1
ATOM 6068 N N . ALA C 1 90 ? 62.823 78.865 145.374 1.00 28.41 91 ALA C N 1
ATOM 6069 C CA . ALA C 1 90 ? 61.527 78.426 145.871 1.00 27.05 91 ALA C CA 1
ATOM 6070 C C . ALA C 1 90 ? 61.625 77.944 147.312 1.00 31.93 91 ALA C C 1
ATOM 6071 O O . ALA C 1 90 ? 60.796 78.299 148.158 1.00 36.08 91 ALA C O 1
ATOM 6073 N N . CYS C 1 91 ? 62.621 77.116 147.606 1.00 30.16 92 CYS C N 1
ATOM 6074 C CA . CYS C 1 91 ? 62.729 76.566 148.948 1.00 25.57 92 CYS C CA 1
ATOM 6075 C C . CYS C 1 91 ? 63.047 77.644 149.962 1.00 23.58 92 CYS C C 1
ATOM 6076 O O . CYS C 1 91 ? 62.572 77.589 151.100 1.00 26.08 92 CYS C O 1
ATOM 6079 N N . ASN C 1 92 ? 63.866 78.622 149.580 1.00 24.56 93 ASN C N 1
ATOM 6080 C CA . ASN C 1 92 ? 64.172 79.712 150.497 1.00 23.23 93 ASN C CA 1
ATOM 6081 C C . ASN C 1 92 ? 62.915 80.502 150.819 1.00 23.21 93 ASN C C 1
ATOM 6082 O O . ASN C 1 92 ? 62.686 80.869 151.976 1.00 25.24 93 ASN C O 1
ATOM 6087 N N . ASN C 1 93 ? 62.060 80.715 149.811 1.00 23.08 94 ASN C N 1
ATOM 6088 C CA . ASN C 1 93 ? 60.887 81.573 149.955 1.00 22.22 94 ASN C CA 1
ATOM 6089 C C . ASN C 1 93 ? 59.945 81.081 151.041 1.00 22.30 94 ASN C C 1
ATOM 6090 O O . ASN C 1 93 ? 59.384 81.885 151.792 1.00 33.47 94 ASN C O 1
ATOM 6095 N N . LEU C 1 94 ? 59.721 79.775 151.116 1.00 23.04 95 LEU C N 1
ATOM 6096 C CA . LEU C 1 94 ? 58.873 79.238 152.172 1.00 24.92 95 LEU C CA 1
ATOM 6097 C C . LEU C 1 94 ? 59.445 79.545 153.546 1.00 23.52 95 LEU C C 1
ATOM 6098 O O . LEU C 1 94 ? 58.704 79.870 154.479 1.00 26.87 95 LEU C O 1
ATOM 6103 N N . ILE C 1 95 ? 60.760 79.425 153.700 1.00 21.93 96 ILE C N 1
ATOM 6104 C CA . ILE C 1 95 ? 61.374 79.775 154.973 1.00 28.41 96 ILE C CA 1
ATOM 6105 C C . ILE C 1 95 ? 61.091 81.231 155.323 1.00 25.02 96 ILE C C 1
ATOM 6106 O O . ILE C 1 95 ? 60.784 81.562 156.474 1.00 27.62 96 ILE C O 1
ATOM 6111 N N . ALA C 1 96 ? 61.191 82.124 154.338 1.00 24.63 97 ALA C N 1
ATOM 6112 C CA . ALA C 1 96 ? 61.032 83.552 154.598 1.00 25.61 97 ALA C CA 1
ATOM 6113 C C . ALA C 1 96 ? 59.628 83.871 155.091 1.00 25.27 97 ALA C C 1
ATOM 6114 O O . ALA C 1 96 ? 59.450 84.584 156.083 1.00 27.90 97 ALA C O 1
ATO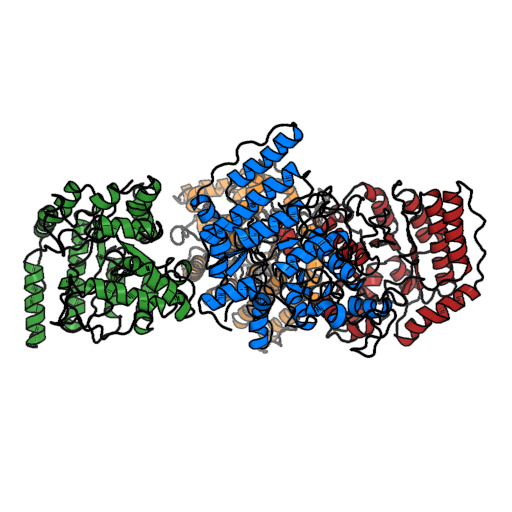M 6116 N N . ARG C 1 97 ? 58.615 83.330 154.414 1.00 27.84 98 ARG C N 1
ATOM 6117 C CA . ARG C 1 97 ? 57.239 83.512 154.857 1.00 28.50 98 ARG C CA 1
ATOM 6118 C C . ARG C 1 97 ? 56.983 82.868 156.221 1.00 27.34 98 ARG C C 1
ATOM 6119 O O . ARG C 1 97 ? 56.170 83.386 156.991 1.00 29.26 98 ARG C O 1
ATOM 6127 N N . VAL C 1 98 ? 57.653 81.752 156.548 1.00 27.10 99 VAL C N 1
ATOM 6128 C CA . VAL C 1 98 ? 57.511 81.182 157.892 1.00 27.21 99 VAL C CA 1
ATOM 6129 C C . VAL C 1 98 ? 57.996 82.179 158.937 1.00 22.03 99 VAL C C 1
ATOM 6130 O O . VAL C 1 98 ? 57.271 82.525 159.877 1.00 22.86 99 VAL C O 1
ATOM 6134 N N . VAL C 1 99 ? 59.240 82.648 158.796 1.00 22.30 100 VAL C N 1
ATOM 6135 C CA . VAL C 1 99 ? 59.746 83.698 159.681 1.00 26.80 100 VAL C CA 1
ATOM 6136 C C . VAL C 1 99 ? 58.812 84.905 159.665 1.00 21.76 100 VAL C C 1
ATOM 6137 O O . VAL C 1 99 ? 58.605 85.559 160.689 1.00 21.74 100 VAL C O 1
ATOM 6141 N N . ASP C 1 100 ? 58.212 85.203 158.510 1.00 21.94 101 ASP C N 1
ATOM 6142 C CA . ASP C 1 100 ? 57.226 86.283 158.447 1.00 29.51 101 ASP C CA 1
ATOM 6143 C C . ASP C 1 100 ? 56.052 86.024 159.378 1.00 28.26 101 ASP C C 1
ATOM 6144 O O . ASP C 1 100 ? 55.507 86.953 159.983 1.00 22.42 101 ASP C O 1
ATOM 6149 N N . LEU C 1 101 ? 55.631 84.768 159.481 1.00 25.85 102 LEU C N 1
ATOM 6150 C CA . LEU C 1 101 ? 54.438 84.457 160.248 1.00 26.98 102 LEU C CA 1
ATOM 6151 C C . LEU C 1 101 ? 54.738 84.330 161.738 1.00 28.58 102 LEU C C 1
ATOM 6152 O O . LEU C 1 101 ? 53.984 84.853 162.562 1.00 36.85 102 LEU C O 1
ATOM 6157 N N . PHE C 1 102 ? 55.841 83.682 162.103 1.00 25.88 103 PHE C N 1
ATOM 6158 C CA . PHE C 1 102 ? 56.173 83.411 163.496 1.00 25.19 103 PHE C CA 1
ATOM 6159 C C . PHE C 1 102 ? 57.512 84.029 163.884 1.00 27.75 103 PHE C C 1
ATOM 6160 O O . PHE C 1 102 ? 58.364 83.336 164.457 1.00 27.18 103 PHE C O 1
ATOM 6168 N N . PRO C 1 103 ? 57.755 85.304 163.585 1.00 26.96 104 PRO C N 1
ATOM 6169 C CA . PRO C 1 103 ? 59.107 85.842 163.752 1.00 25.07 104 PRO C CA 1
ATOM 6170 C C . PRO C 1 103 ? 59.555 85.901 165.211 1.00 24.34 104 PRO C C 1
ATOM 6171 O O . PRO C 1 103 ? 60.678 86.319 165.504 1.00 24.33 104 PRO C O 1
ATOM 6175 N N . GLU C 1 104 ? 58.676 85.485 166.129 1.00 25.31 105 GLU C N 1
ATOM 6176 C CA . GLU C 1 104 ? 59.032 85.287 167.527 1.00 26.31 105 GLU C CA 1
ATOM 6177 C C . GLU C 1 104 ? 59.894 84.046 167.715 1.00 24.56 105 GLU C C 1
ATOM 6178 O O . GLU C 1 104 ? 60.677 83.982 168.675 1.00 21.25 105 GLU C O 1
ATOM 6184 N N . THR C 1 105 ? 59.744 83.066 166.821 1.00 24.73 106 THR C N 1
ATOM 6185 C CA . THR C 1 105 ? 60.219 81.696 167.000 1.00 24.45 106 THR C CA 1
ATOM 6186 C C . THR C 1 105 ? 61.309 81.276 166.028 1.00 21.20 106 THR C C 1
ATOM 6187 O O . THR C 1 105 ? 62.174 80.489 166.402 1.00 29.63 106 THR C O 1
ATOM 6191 N N . PHE C 1 106 ? 61.300 81.776 164.800 1.00 21.19 107 PHE C N 1
ATOM 6192 C CA . PHE C 1 106 ? 62.209 81.292 163.778 1.00 21.05 107 PHE C CA 1
ATOM 6193 C C . PHE C 1 106 ? 63.089 82.404 163.220 1.00 20.86 107 PHE C C 1
ATOM 6194 O O . PHE C 1 106 ? 62.661 83.549 163.076 1.00 22.16 107 PHE C O 1
ATOM 6202 N N . ALA C 1 107 ? 64.327 82.047 162.889 1.00 24.08 108 ALA C N 1
ATOM 6203 C CA . ALA C 1 107 ? 65.190 82.829 162.010 1.00 22.81 108 ALA C CA 1
ATOM 6204 C C . ALA C 1 107 ? 65.520 81.989 160.779 1.00 22.99 108 ALA C C 1
ATOM 6205 O O . ALA C 1 107 ? 65.440 80.764 160.811 1.00 24.12 108 ALA C O 1
ATOM 6207 N N . GLY C 1 108 ? 65.887 82.650 159.684 1.00 23.16 109 GLY C N 1
ATOM 6208 C CA . GLY C 1 108 ? 66.006 81.991 158.392 1.00 20.54 109 GLY C CA 1
ATOM 6209 C C . GLY C 1 108 ? 67.445 81.707 158.001 1.00 20.33 109 GLY C C 1
ATOM 6210 O O . GLY C 1 108 ? 68.317 82.566 158.126 1.00 20.15 109 GLY C O 1
ATOM 6211 N N . VAL C 1 109 ? 67.670 80.487 157.512 1.00 25.63 110 VAL C N 1
ATOM 6212 C CA . VAL C 1 109 ? 68.943 80.044 156.949 1.00 22.59 110 VAL C CA 1
ATOM 6213 C C . VAL C 1 109 ? 68.656 79.416 155.593 1.00 21.12 110 VAL C C 1
ATOM 6214 O O . VAL C 1 109 ? 67.800 78.534 155.478 1.00 21.41 110 VAL C O 1
ATOM 6218 N N . CYS C 1 110 ? 69.362 79.875 154.569 1.00 25.71 111 CYS C N 1
ATOM 6219 C CA . CYS C 1 110 ? 68.976 79.598 153.196 1.00 25.95 111 CYS C CA 1
ATOM 6220 C C . CYS C 1 110 ? 69.656 78.351 152.634 1.00 26.77 111 CYS C C 1
ATOM 6221 O O . CYS C 1 110 ? 70.737 77.937 153.063 1.00 27.63 111 CYS C O 1
ATOM 6224 N N . MET C 1 111 ? 69.009 77.775 151.633 1.00 28.05 112 MET C N 1
ATOM 6225 C CA . MET C 1 111 ? 69.645 76.781 150.789 1.00 20.78 112 MET C CA 1
ATOM 6226 C C . MET C 1 111 ? 70.430 77.466 149.676 1.00 26.19 112 MET C C 1
ATOM 6227 O O . MET C 1 111 ? 70.350 78.685 149.479 1.00 32.43 112 MET C O 1
ATOM 6232 N N . LEU C 1 112 ? 71.225 76.671 148.964 1.00 24.40 113 LEU C N 1
ATOM 6233 C CA . LEU C 1 112 ? 72.075 77.171 147.906 1.00 22.11 113 LEU C CA 1
ATOM 6234 C C . LEU C 1 112 ? 71.723 76.502 146.587 1.00 22.41 113 LEU C C 1
ATOM 6235 O O . LEU C 1 112 ? 71.653 75.268 146.517 1.00 24.06 113 LEU C O 1
ATOM 6240 N N . PRO C 1 113 ? 71.521 77.260 145.529 1.00 27.54 114 PRO C N 1
ATOM 6241 C CA . PRO C 1 113 ? 71.192 76.645 144.239 1.00 28.34 114 PRO C CA 1
ATOM 6242 C C . PRO C 1 113 ? 72.341 75.852 143.633 1.00 30.13 114 PRO C C 1
ATOM 6243 O O . PRO C 1 113 ? 72.579 75.940 142.424 1.00 33.27 114 PRO C O 1
ATOM 6247 N N . GLN C 1 114 ? 73.041 75.058 144.447 1.00 28.74 115 GLN C N 1
ATOM 6248 C CA . GLN C 1 114 ? 74.201 74.308 143.972 1.00 25.45 115 GLN C CA 1
ATOM 6249 C C . GLN C 1 114 ? 73.775 73.126 143.105 1.00 28.97 115 GLN C C 1
ATOM 6250 O O . GLN C 1 114 ? 72.877 72.360 143.468 1.00 31.47 115 GLN C O 1
ATOM 6256 N N . SER C 1 115 ? 74.433 72.975 141.969 1.00 28.83 116 SER C N 1
ATOM 6257 C CA . SER C 1 115 ? 74.385 71.780 141.147 1.00 28.26 116 SER C CA 1
ATOM 6258 C C . SER C 1 115 ? 75.811 71.406 140.798 1.00 27.72 116 SER C C 1
ATOM 6259 O O . SER C 1 115 ? 76.730 72.216 140.952 1.00 27.66 116 SER C O 1
ATOM 6262 N N . PRO C 1 116 ? 76.035 70.170 140.353 1.00 31.81 117 PRO C N 1
ATOM 6263 C CA . PRO C 1 116 ? 77.420 69.678 140.242 1.00 34.46 117 PRO C CA 1
ATOM 6264 C C . PRO C 1 116 ? 78.297 70.457 139.273 1.00 37.00 117 PRO C C 1
ATOM 6265 O O . PRO C 1 116 ? 79.494 70.633 139.533 1.00 40.62 117 PRO C O 1
ATOM 6269 N N . GLU C 1 117 ? 77.731 70.952 138.175 1.00 36.41 118 GLU C N 1
ATOM 6270 C CA . GLU C 1 117 ? 78.495 71.434 137.032 1.00 32.99 118 GLU C CA 1
ATOM 6271 C C . GLU C 1 117 ? 78.820 72.925 137.062 1.00 28.52 118 GLU C C 1
ATOM 6272 O O . GLU C 1 117 ? 79.292 73.445 136.051 1.00 28.06 118 GLU C O 1
ATOM 6278 N N . ALA C 1 118 ? 78.595 73.632 138.167 1.00 30.85 119 ALA C N 1
ATOM 6279 C CA . ALA C 1 118 ? 78.691 75.089 138.137 1.00 33.08 119 ALA C CA 1
ATOM 6280 C C . ALA C 1 118 ? 79.539 75.596 139.296 1.00 33.86 119 ALA C C 1
ATOM 6281 O O . ALA C 1 118 ? 79.809 74.865 140.253 1.00 39.14 119 ALA C O 1
ATOM 6283 N N . ASP C 1 119 ? 79.991 76.852 139.189 1.00 28.43 120 ASP C N 1
ATOM 6284 C CA . ASP C 1 119 ? 80.719 77.482 140.284 1.00 26.46 120 ASP C CA 1
ATOM 6285 C C . ASP C 1 119 ? 79.714 77.976 141.311 1.00 32.38 120 ASP C C 1
ATOM 6286 O O . ASP C 1 119 ? 78.514 77.706 141.216 1.00 38.83 120 ASP C O 1
ATOM 6291 N N . MET C 1 120 ? 80.197 78.699 142.315 1.00 35.52 121 MET C N 1
ATOM 6292 C CA . MET C 1 120 ? 79.341 79.207 143.384 1.00 31.12 121 MET C CA 1
ATOM 6293 C C . MET C 1 120 ? 78.786 80.566 143.015 1.00 30.88 121 MET C C 1
ATOM 6294 O O . MET C 1 120 ? 78.845 81.509 143.787 1.00 33.68 121 MET C O 1
ATOM 6299 N N . THR C 1 121 ? 78.255 80.660 141.800 1.00 33.04 122 THR C N 1
ATOM 6300 C CA . THR C 1 121 ? 77.761 81.927 141.281 1.00 31.78 122 THR C CA 1
ATOM 6301 C C . THR C 1 121 ? 76.287 82.119 141.627 1.00 28.84 122 THR C C 1
ATOM 6302 O O . THR C 1 121 ? 75.914 83.061 142.336 1.00 24.32 122 THR C O 1
ATOM 6306 N N . SER C 1 122 ? 75.437 81.223 141.136 1.00 30.27 123 SER C N 1
ATOM 6307 C CA . SER C 1 122 ? 74.044 81.240 141.552 1.00 27.47 123 SER C CA 1
ATOM 6308 C C . SER C 1 122 ? 73.905 81.067 143.062 1.00 32.89 123 SER C C 1
ATOM 6309 O O . SER C 1 122 ? 72.943 81.569 143.655 1.00 37.56 123 SER C O 1
ATOM 6312 N N . SER C 1 123 ? 74.846 80.358 143.702 1.00 30.95 124 SER C N 1
ATOM 6313 C CA . SER C 1 123 ? 74.819 80.224 145.156 1.00 27.84 124 SER C CA 1
ATOM 6314 C C . SER C 1 123 ? 75.091 81.557 145.839 1.00 27.15 124 SER C C 1
ATOM 6315 O O . SER C 1 123 ? 74.354 81.966 146.740 1.00 28.13 124 SER C O 1
ATOM 6318 N N . ILE C 1 124 ? 76.174 82.228 145.441 1.00 32.69 125 ILE C N 1
ATOM 6319 C CA . ILE C 1 124 ? 76.486 83.563 145.946 1.00 29.04 125 ILE C CA 1
ATOM 6320 C C . ILE C 1 124 ? 75.292 84.483 145.759 1.00 30.65 125 ILE C C 1
ATOM 6321 O O . ILE C 1 124 ? 74.915 85.235 146.664 1.00 35.91 125 ILE C O 1
ATOM 6326 N N . ALA C 1 125 ? 74.682 84.443 144.576 1.00 25.32 126 ALA C N 1
ATOM 6327 C CA . ALA C 1 125 ? 73.539 85.304 144.315 1.00 27.31 126 ALA C CA 1
ATOM 6328 C C . ALA C 1 125 ? 72.399 85.022 145.282 1.00 29.50 126 ALA C C 1
ATOM 6329 O O . ALA C 1 125 ? 71.774 85.952 145.798 1.00 30.51 126 ALA C O 1
ATOM 6331 N N . GLU C 1 126 ? 72.108 83.748 145.539 1.00 29.91 127 GLU C N 1
ATOM 6332 C CA . GLU C 1 126 ? 70.974 83.416 146.393 1.00 29.30 127 GLU C CA 1
ATOM 6333 C C . GLU C 1 126 ? 71.241 83.823 147.832 1.00 28.42 127 GLU C C 1
ATOM 6334 O O . GLU C 1 126 ? 70.387 84.441 148.483 1.00 30.83 127 GLU C O 1
ATOM 6340 N N . LEU C 1 127 ? 72.416 83.461 148.352 1.00 30.22 128 LEU C N 1
ATOM 6341 C CA . LEU C 1 127 ? 72.832 83.958 149.657 1.00 26.02 128 LEU C CA 1
ATOM 6342 C C . LEU C 1 127 ? 72.622 85.462 149.741 1.00 24.78 128 LEU C C 1
ATOM 6343 O O . LEU C 1 127 ? 72.019 85.965 150.692 1.00 27.01 128 LEU C O 1
ATOM 6348 N N . GLU C 1 128 ? 73.090 86.192 148.730 1.00 25.63 129 GLU C N 1
ATOM 6349 C CA . GLU C 1 128 ? 72.991 87.647 148.754 1.00 28.01 129 GLU C CA 1
ATOM 6350 C C . GLU C 1 128 ? 71.536 88.116 148.739 1.00 29.88 129 GLU C C 1
ATOM 6351 O O . GLU C 1 128 ? 71.171 89.057 149.456 1.00 33.37 129 GLU C O 1
ATOM 6357 N N . ARG C 1 129 ? 70.693 87.485 147.920 1.00 29.63 130 ARG C N 1
ATOM 6358 C CA . ARG C 1 129 ? 69.275 87.836 147.885 1.00 27.51 130 ARG C CA 1
ATOM 6359 C C . ARG C 1 129 ? 68.594 87.579 149.222 1.00 33.43 130 ARG C C 1
ATOM 6360 O O . ARG C 1 129 ? 67.741 88.368 149.649 1.00 38.91 130 ARG C O 1
ATOM 6368 N N . CYS C 1 130 ? 68.917 86.464 149.880 1.00 27.45 131 CYS C N 1
ATOM 6369 C CA . CYS C 1 130 ? 68.234 86.136 151.129 1.00 27.59 131 CYS C CA 1
ATOM 6370 C C . CYS C 1 130 ? 68.776 86.952 152.290 1.00 25.85 131 CYS C C 1
ATOM 6371 O O . CYS C 1 130 ? 68.015 87.585 153.027 1.00 27.42 131 CYS C O 1
ATOM 6374 N N . VAL C 1 131 ? 70.092 86.934 152.470 1.00 26.28 132 VAL C N 1
ATOM 6375 C CA . VAL C 1 131 ? 70.735 87.811 153.446 1.00 29.61 132 VAL C CA 1
ATOM 6376 C C . VAL C 1 131 ? 70.271 89.251 153.251 1.00 33.98 132 VAL C C 1
ATOM 6377 O O . VAL C 1 131 ? 69.659 89.852 154.141 1.00 33.54 132 VAL C O 1
ATOM 6381 N N . ASN C 1 132 ? 70.542 89.814 152.064 1.00 35.58 133 ASN C N 1
ATOM 6382 C CA . ASN C 1 132 ? 70.296 91.233 151.817 1.00 35.46 133 ASN C CA 1
ATOM 6383 C C . ASN C 1 132 ? 68.808 91.560 151.839 1.00 34.07 133 ASN C C 1
ATOM 6384 O O . ASN C 1 132 ? 68.374 92.482 152.536 1.00 33.57 133 ASN C O 1
ATOM 6389 N N . GLU C 1 133 ? 68.014 90.828 151.062 1.00 32.55 134 GLU C N 1
ATOM 6390 C CA . GLU C 1 133 ? 66.643 91.228 150.779 1.00 34.40 134 GLU C CA 1
ATOM 6391 C C . GLU C 1 133 ? 65.605 90.511 151.630 1.00 35.77 134 GLU C C 1
ATOM 6392 O O . GLU C 1 133 ? 64.565 91.105 151.943 1.00 34.27 134 GLU C O 1
ATOM 6398 N N . LEU C 1 134 ? 65.855 89.254 152.006 1.00 36.51 135 LEU C N 1
ATOM 6399 C CA . LEU C 1 134 ? 64.871 88.432 152.697 1.00 30.73 135 LEU C CA 1
ATOM 6400 C C . LEU C 1 134 ? 65.259 88.150 154.147 1.00 31.12 135 LEU C C 1
ATOM 6401 O O . LEU C 1 134 ? 64.597 87.344 154.807 1.00 34.24 135 LEU C O 1
ATOM 6406 N N . GLY C 1 135 ? 66.313 88.794 154.654 1.00 29.47 136 GLY C N 1
ATOM 6407 C CA . GLY C 1 135 ? 66.593 88.875 156.085 1.00 28.39 136 GLY C CA 1
ATOM 6408 C C . GLY C 1 135 ? 67.285 87.685 156.742 1.00 23.63 136 GLY C C 1
ATOM 6409 O O . GLY C 1 135 ? 67.440 87.685 157.969 1.00 22.25 136 GLY C O 1
ATOM 6410 N N . PHE C 1 136 ? 67.721 86.686 155.986 1.00 24.43 137 PHE C N 1
ATOM 6411 C CA . PHE C 1 136 ? 68.285 85.488 156.590 1.00 20.41 137 PHE C CA 1
ATOM 6412 C C . PHE C 1 136 ? 69.566 85.801 157.366 1.00 21.19 137 PHE C C 1
ATOM 6413 O O . PHE C 1 136 ? 70.219 86.823 157.146 1.00 22.40 137 PHE C O 1
ATOM 6421 N N . ILE C 1 137 ? 69.937 84.885 158.278 1.00 22.36 138 ILE C N 1
ATOM 6422 C CA . ILE C 1 137 ? 71.144 85.045 159.106 1.00 20.79 138 ILE C CA 1
ATOM 6423 C C . ILE C 1 137 ? 72.323 84.167 158.673 1.00 19.44 138 ILE C C 1
ATOM 6424 O O . ILE C 1 137 ? 73.440 84.360 159.188 1.00 19.25 138 ILE C O 1
ATOM 6429 N N . GLY C 1 138 ? 72.124 83.236 157.743 1.00 22.50 139 GLY C N 1
ATOM 6430 C CA . GLY C 1 138 ? 73.185 82.316 157.353 1.00 24.28 139 GLY C CA 1
ATOM 6431 C C . GLY C 1 138 ? 72.707 81.356 156.280 1.00 25.78 139 GLY C C 1
ATOM 6432 O O . GLY C 1 138 ? 71.618 81.517 155.716 1.00 19.82 139 GLY C O 1
ATOM 6433 N N . CYS C 1 139 ? 73.527 80.336 156.004 1.00 26.00 140 CYS C N 1
ATOM 6434 C CA . CYS C 1 139 ? 73.229 79.441 154.885 1.00 24.36 140 CYS C CA 1
ATOM 6435 C C . CYS C 1 139 ? 73.704 78.015 155.159 1.00 22.36 140 CYS C C 1
ATOM 6436 O O . CYS C 1 139 ? 74.503 77.761 156.064 1.00 23.19 140 CYS C O 1
ATOM 6439 N N . ASN C 1 140 ? 73.171 77.080 154.369 1.00 19.91 141 ASN C N 1
ATOM 6440 C CA . ASN C 1 140 ? 73.612 75.689 154.356 1.00 21.75 141 ASN C CA 1
ATOM 6441 C C . ASN C 1 140 ? 74.464 75.441 153.114 1.00 21.97 141 ASN C C 1
ATOM 6442 O O . ASN C 1 140 ? 74.024 75.714 151.989 1.00 20.08 141 ASN C O 1
ATOM 6447 N N . LEU C 1 141 ? 75.674 74.915 153.321 1.00 23.34 142 LEU C N 1
ATOM 6448 C CA . LEU C 1 141 ? 76.662 74.703 152.258 1.00 22.78 142 LEU C CA 1
ATOM 6449 C C . LEU C 1 141 ? 76.902 73.210 152.052 1.00 22.90 142 LEU C C 1
ATOM 6450 O O . LEU C 1 141 ? 77.341 72.518 152.973 1.00 19.77 142 LEU C O 1
ATOM 6455 N N . ASN C 1 142 ? 76.612 72.723 150.841 1.00 24.69 143 ASN C N 1
ATOM 6456 C CA . ASN C 1 142 ? 76.764 71.324 150.478 1.00 23.90 143 ASN C CA 1
ATOM 6457 C C . ASN C 1 142 ? 78.154 71.113 149.898 1.00 25.28 143 ASN C C 1
ATOM 6458 O O . ASN C 1 142 ? 78.402 71.536 148.762 1.00 27.85 143 ASN C O 1
ATOM 6463 N N . PRO C 1 143 ? 79.088 70.475 150.608 1.00 24.30 144 PRO C N 1
ATOM 6464 C CA . PRO C 1 143 ? 80.412 70.214 150.021 1.00 22.14 144 PRO C CA 1
ATOM 6465 C C . PRO C 1 143 ? 80.421 69.130 148.945 1.00 26.65 144 PRO C C 1
ATOM 6466 O O . PRO C 1 143 ? 81.506 68.733 148.499 1.00 29.36 144 PRO C O 1
ATOM 6470 N N . ASP C 1 144 ? 79.271 68.599 148.529 1.00 27.10 145 ASP C N 1
ATOM 6471 C CA . ASP C 1 144 ? 79.225 67.508 147.551 1.00 29.10 145 ASP C CA 1
ATOM 6472 C C . ASP C 1 144 ? 77.841 67.479 146.923 1.00 28.38 145 ASP C C 1
ATOM 6473 O O . ASP C 1 144 ? 76.978 66.673 147.293 1.00 26.52 145 ASP C O 1
ATOM 6478 N N . PRO C 1 145 ? 77.582 68.382 145.973 1.00 26.65 146 PRO C N 1
ATOM 6479 C CA . PRO C 1 145 ? 76.298 68.345 145.251 1.00 26.93 146 PRO C CA 1
ATOM 6480 C C . PRO C 1 145 ? 76.087 67.053 144.473 1.00 27.81 146 PRO C C 1
ATOM 6481 O O . PRO C 1 145 ? 74.939 66.719 144.149 1.00 28.85 146 PRO C O 1
ATOM 6485 N N . GLY C 1 146 ? 77.156 66.313 144.168 1.00 25.84 147 GLY C N 1
ATOM 6486 C CA . GLY C 1 146 ? 77.023 65.070 143.430 1.00 21.86 147 GLY C CA 1
ATOM 6487 C C . GLY C 1 146 ? 76.069 64.079 144.056 1.00 21.97 147 GLY C C 1
ATOM 6488 O O . GLY C 1 146 ? 75.503 63.240 143.352 1.00 22.87 147 GLY C O 1
ATOM 6489 N N . GLY C 1 147 ? 75.875 64.147 145.367 1.00 24.23 148 GLY C N 1
ATOM 6490 C CA . GLY C 1 147 ? 74.824 63.383 145.988 1.00 24.14 148 GLY C CA 1
ATOM 6491 C C . GLY C 1 147 ? 75.245 62.038 146.505 1.00 27.23 148 GLY C C 1
ATOM 6492 O O . GLY C 1 147 ? 74.431 61.107 146.508 1.00 29.28 148 GLY C O 1
ATOM 6493 N N . GLY C 1 148 ? 76.496 61.897 146.924 1.00 27.44 149 GLY C N 1
ATOM 6494 C CA . GLY C 1 148 ? 76.913 60.720 147.648 1.00 30.84 149 GLY C CA 1
ATOM 6495 C C . GLY C 1 148 ? 78.220 60.156 147.154 1.00 33.17 149 GLY C C 1
ATOM 6496 O O . GLY C 1 148 ? 78.605 59.052 147.554 1.00 35.52 149 GLY C O 1
ATOM 6497 N N . HIS C 1 149 ? 78.902 60.898 146.275 1.00 34.47 150 HIS C N 1
ATOM 6498 C CA . HIS C 1 149 ? 80.147 60.439 145.681 1.00 30.58 150 HIS C CA 1
ATOM 6499 C C . HIS C 1 149 ? 81.364 61.232 146.119 1.00 31.80 150 HIS C C 1
ATOM 6500 O O . HIS C 1 149 ? 82.492 60.790 145.870 1.00 34.41 150 HIS C O 1
ATOM 6507 N N . PHE C 1 150 ? 81.170 62.347 146.822 1.00 30.50 151 PHE C N 1
ATOM 6508 C CA . PHE C 1 150 ? 82.278 63.168 147.278 1.00 24.11 151 PHE C CA 1
ATOM 6509 C C . PHE C 1 150 ? 83.201 63.500 146.109 1.00 24.83 151 PHE C C 1
ATOM 6510 O O . PHE C 1 150 ? 84.425 63.557 146.248 1.00 26.98 151 PHE C O 1
ATOM 6518 N N . LYS C 1 151 ? 82.602 63.715 144.935 1.00 27.24 152 LYS C N 1
ATOM 6519 C CA . LYS C 1 151 ? 83.356 64.001 143.724 1.00 28.39 152 LYS C CA 1
ATOM 6520 C C . LYS C 1 151 ? 83.696 65.475 143.564 1.00 25.05 152 LYS C C 1
ATOM 6521 O O . LYS C 1 151 ? 83.978 65.911 142.445 1.00 25.46 152 LYS C O 1
ATOM 6527 N N . HIS C 1 152 ? 83.727 66.237 144.648 1.00 23.71 153 HIS C N 1
ATOM 6528 C CA . HIS C 1 152 ? 83.954 67.668 144.564 1.00 24.48 153 HIS C CA 1
ATOM 6529 C C . HIS C 1 152 ? 85.229 68.091 145.271 1.00 26.27 153 HIS C C 1
ATOM 6530 O O . HIS C 1 152 ? 85.794 67.333 146.070 1.00 31.41 153 HIS C O 1
ATOM 6537 N N . PRO C 1 153 ? 85.721 69.295 144.986 1.00 25.23 154 PRO C N 1
ATOM 6538 C CA . PRO C 1 153 ? 86.969 69.729 145.593 1.00 25.47 154 PRO C CA 1
ATOM 6539 C C . PRO C 1 153 ? 86.809 69.872 147.097 1.00 26.27 154 PRO C C 1
ATOM 6540 O O . PRO C 1 153 ? 85.709 70.164 147.590 1.00 32.67 154 PRO C O 1
ATOM 6544 N N . PRO C 1 154 ? 87.877 69.670 147.857 1.00 26.48 155 PRO C N 1
ATOM 6545 C CA . PRO C 1 154 ? 87.806 69.923 149.298 1.00 30.67 155 PRO C CA 1
ATOM 6546 C C . PRO C 1 154 ? 87.431 71.372 149.562 1.00 30.25 155 PRO C C 1
ATOM 6547 O O . PRO C 1 154 ? 87.419 72.220 148.665 1.00 30.56 155 PRO C O 1
ATOM 6551 N N . LEU C 1 155 ? 87.094 71.652 150.823 1.00 26.96 156 LEU C N 1
ATOM 6552 C CA . LEU C 1 155 ? 86.691 73.011 151.167 1.00 23.90 156 LEU C CA 1
ATOM 6553 C C . LEU C 1 155 ? 87.873 73.960 151.163 1.00 27.36 156 LEU C C 1
ATOM 6554 O O . LEU C 1 155 ? 87.675 75.176 151.109 1.00 24.28 156 LEU C O 1
ATOM 6559 N N . THR C 1 156 ? 89.092 73.422 151.195 1.00 28.24 157 THR C N 1
ATOM 6560 C CA . THR C 1 156 ? 90.290 74.237 151.092 1.00 25.02 157 THR C CA 1
ATOM 6561 C C . THR C 1 156 ? 90.475 74.792 149.691 1.00 24.25 157 THR C C 1
ATOM 6562 O O . THR C 1 156 ? 91.184 75.789 149.523 1.00 25.97 157 THR C O 1
ATOM 6566 N N . ASP C 1 157 ? 89.800 74.209 148.701 1.00 23.91 158 ASP C N 1
ATOM 6567 C CA . ASP C 1 157 ? 89.993 74.600 147.314 1.00 24.32 158 ASP C CA 1
ATOM 6568 C C . ASP C 1 157 ? 89.556 76.045 147.083 1.00 26.98 158 ASP C C 1
ATOM 6569 O O . ASP C 1 157 ? 88.637 76.557 147.730 1.00 25.41 158 ASP C O 1
ATOM 6574 N N . ARG C 1 158 ? 90.240 76.711 146.146 1.00 28.29 159 ARG C N 1
ATOM 6575 C CA . ARG C 1 158 ? 89.859 78.056 145.733 1.00 28.65 159 ARG C CA 1
ATOM 6576 C C . ARG C 1 158 ? 88.557 78.069 144.949 1.00 29.07 159 ARG C C 1
ATOM 6577 O O . ARG C 1 158 ? 88.004 79.145 144.703 1.00 31.56 159 ARG C O 1
ATOM 6585 N N . PHE C 1 159 ? 88.052 76.899 144.565 1.00 27.16 160 PHE C N 1
ATOM 6586 C CA . PHE C 1 159 ? 86.739 76.831 143.949 1.00 24.08 160 PHE C CA 1
ATOM 6587 C C . PHE C 1 159 ? 85.683 77.459 144.846 1.00 21.02 160 PHE C C 1
ATOM 6588 O O . PHE C 1 159 ? 84.702 78.031 144.355 1.00 22.67 160 PHE C O 1
ATOM 6596 N N . TRP C 1 160 ? 85.865 77.341 146.158 1.00 21.86 161 TRP C N 1
ATOM 6597 C CA . TRP C 1 160 ? 84.965 77.872 147.171 1.00 24.54 161 TRP C CA 1
ATOM 6598 C C . TRP C 1 160 ? 85.311 79.295 147.559 1.00 22.26 161 TRP C C 1
ATOM 6599 O O . TRP C 1 160 ? 84.526 79.939 148.255 1.00 23.39 161 TRP C O 1
ATOM 6610 N N . TYR C 1 161 ? 86.465 79.789 147.122 1.00 25.65 162 TYR C N 1
ATOM 6611 C CA . TYR C 1 161 ? 86.937 81.102 147.548 1.00 24.50 162 TYR C CA 1
ATOM 6612 C C . TYR C 1 161 ? 86.015 82.237 147.114 1.00 26.05 162 TYR C C 1
ATOM 6613 O O . TYR C 1 161 ? 85.631 83.054 147.967 1.00 25.97 162 TYR C O 1
ATOM 6622 N N . PRO C 1 162 ? 85.647 82.371 145.843 1.00 25.34 163 PRO C N 1
ATOM 6623 C CA . PRO C 1 162 ? 84.599 83.335 145.481 1.00 24.46 163 PRO C CA 1
ATOM 6624 C C . PRO C 1 162 ? 83.366 83.274 146.365 1.00 25.31 163 PRO C C 1
ATOM 6625 O O . PRO C 1 162 ? 82.706 84.298 146.564 1.00 31.17 163 PRO C O 1
ATOM 6629 N N . PHE C 1 163 ? 83.023 82.118 146.912 1.00 23.39 164 PHE C N 1
ATOM 6630 C CA . PHE C 1 163 ? 81.882 82.064 147.811 1.00 24.39 164 PHE C CA 1
ATOM 6631 C C . PHE C 1 163 ? 82.250 82.375 149.256 1.00 27.82 164 PHE C C 1
ATOM 6632 O O . PHE C 1 163 ? 81.377 82.808 150.013 1.00 33.38 164 PHE C O 1
ATOM 6640 N N . TYR C 1 164 ? 83.513 82.189 149.663 1.00 24.48 165 TYR C N 1
ATOM 6641 C CA . TYR C 1 164 ? 83.898 82.516 151.034 1.00 23.90 165 TYR C CA 1
ATOM 6642 C C . TYR C 1 164 ? 84.053 84.012 151.231 1.00 28.97 165 TYR C C 1
ATOM 6643 O O . TYR C 1 164 ? 83.873 84.513 152.344 1.00 32.00 165 TYR C O 1
ATOM 6652 N N . GLU C 1 165 ? 84.419 84.736 150.176 1.00 27.13 166 GLU C N 1
ATOM 6653 C CA . GLU C 1 165 ? 84.569 86.173 150.299 1.00 26.30 166 GLU C CA 1
ATOM 6654 C C . GLU C 1 165 ? 83.231 86.842 150.573 1.00 28.76 166 GLU C C 1
ATOM 6655 O O . GLU C 1 165 ? 83.183 87.859 151.275 1.00 30.30 166 GLU C O 1
ATOM 6661 N N . LYS C 1 166 ? 82.130 86.272 150.074 1.00 27.13 167 LYS C N 1
ATOM 6662 C CA . LYS C 1 166 ? 80.831 86.907 150.283 1.00 27.93 167 LYS C CA 1
ATOM 6663 C C . LYS C 1 166 ? 80.333 86.687 151.702 1.00 27.51 167 LYS C C 1
ATOM 6664 O O . LYS C 1 166 ? 79.893 87.628 152.364 1.00 27.31 167 LYS C O 1
ATOM 6670 N N . MET C 1 167 ? 80.411 85.451 152.192 1.00 29.36 168 MET C N 1
ATOM 6671 C CA . MET C 1 167 ? 80.085 85.183 153.587 1.00 27.44 168 MET C CA 1
ATOM 6672 C C . MET C 1 167 ? 80.768 86.186 154.511 1.00 30.03 168 MET C C 1
ATOM 6673 O O . MET C 1 167 ? 80.135 86.760 155.404 1.00 30.49 168 MET C O 1
ATOM 6678 N N . VAL C 1 168 ? 82.069 86.411 154.299 1.00 34.18 169 VAL C N 1
ATOM 6679 C CA . VAL C 1 168 ? 82.844 87.321 155.141 1.00 30.01 169 VAL C CA 1
ATOM 6680 C C . VAL C 1 168 ? 82.349 88.749 154.982 1.00 31.27 169 VAL C C 1
ATOM 6681 O O . VAL C 1 168 ? 82.224 89.488 155.966 1.00 31.08 169 VAL C O 1
ATOM 6685 N N . GLU C 1 169 ? 82.106 89.170 153.735 1.00 29.67 170 GLU C N 1
ATOM 6686 C CA . GLU C 1 169 ? 81.414 90.423 153.443 1.00 28.83 170 GLU C CA 1
ATOM 6687 C C . GLU C 1 169 ? 80.191 90.632 154.338 1.00 32.62 170 GLU C C 1
ATOM 6688 O O . GLU C 1 169 ? 80.051 91.671 154.993 1.00 32.19 170 GLU C O 1
ATOM 6694 N N . LEU C 1 170 ? 79.298 89.638 154.379 1.00 31.45 171 LEU C N 1
ATOM 6695 C CA . LEU C 1 170 ? 78.048 89.687 155.127 1.00 28.91 171 LEU C CA 1
ATOM 6696 C C . LEU C 1 170 ? 78.180 89.102 156.530 1.00 29.75 171 LEU C C 1
ATOM 6697 O O . LEU C 1 170 ? 77.159 88.894 157.198 1.00 34.46 171 LEU C O 1
ATOM 6702 N N . ASP C 1 171 ? 79.406 88.825 156.978 1.00 27.48 172 ASP C N 1
ATOM 6703 C CA . ASP C 1 171 ? 79.675 88.153 158.248 1.00 29.03 172 ASP C CA 1
ATOM 6704 C C . ASP C 1 171 ? 78.580 87.148 158.597 1.00 30.43 172 ASP C C 1
ATOM 6705 O O . ASP C 1 171 ? 77.877 87.311 159.602 1.00 31.12 172 ASP C O 1
ATOM 6710 N N . VAL C 1 172 ? 78.432 86.108 157.782 1.00 30.26 173 VAL C N 1
ATOM 6711 C CA . VAL C 1 172 ? 77.365 85.126 157.925 1.00 31.08 173 VAL C CA 1
ATOM 6712 C C . VAL C 1 172 ? 77.994 83.747 158.075 1.00 31.58 173 VAL C C 1
ATOM 6713 O O . VAL C 1 172 ? 78.863 83.383 157.278 1.00 32.12 173 VAL C O 1
ATOM 6717 N N . PRO C 1 173 ? 77.567 82.937 159.039 1.00 25.13 174 PRO C N 1
ATOM 6718 C CA . PRO C 1 173 ? 78.105 81.585 159.163 1.00 21.60 174 PRO C CA 1
ATOM 6719 C C . PRO C 1 173 ? 77.401 80.647 158.188 1.00 26.47 174 PRO C C 1
ATOM 6720 O O . PRO C 1 173 ? 76.383 80.994 157.585 1.00 32.83 174 PRO C O 1
ATOM 6724 N N . ALA C 1 174 ? 77.982 79.452 158.025 1.00 21.81 175 ALA C N 1
ATOM 6725 C CA . ALA C 1 174 ? 77.451 78.424 157.139 1.00 22.42 175 ALA C CA 1
ATOM 6726 C C . ALA C 1 174 ? 77.553 77.067 157.814 1.00 20.08 175 ALA C C 1
ATOM 6727 O O . ALA C 1 174 ? 78.579 76.743 158.412 1.00 22.56 175 ALA C O 1
ATOM 6729 N N . MET C 1 175 ? 76.493 76.271 157.722 1.00 26.00 176 MET C N 1
ATOM 6730 C CA . MET C 1 175 ? 76.519 74.898 158.215 1.00 22.01 176 MET C CA 1
ATOM 6731 C C . MET C 1 175 ? 76.851 73.951 157.073 1.00 24.11 176 MET C C 1
ATOM 6732 O O . MET C 1 175 ? 76.123 73.889 156.074 1.00 24.46 176 MET C O 1
ATOM 6737 N N . ILE C 1 176 ? 77.936 73.204 157.238 1.00 23.84 177 ILE C N 1
ATOM 6738 C CA . ILE C 1 176 ? 78.334 72.199 156.264 1.00 25.18 177 ILE C CA 1
ATOM 6739 C C . ILE C 1 176 ? 77.303 71.077 156.258 1.00 25.07 177 ILE C C 1
ATOM 6740 O O . ILE C 1 176 ? 77.110 70.384 157.265 1.00 26.30 177 ILE C O 1
ATOM 6745 N N . HIS C 1 177 ? 76.654 70.870 155.115 1.00 23.96 178 HIS C N 1
ATOM 6746 C CA . HIS C 1 177 ? 75.548 69.930 155.079 1.00 21.70 178 HIS C CA 1
ATOM 6747 C C . HIS C 1 177 ? 75.354 69.391 153.674 1.00 23.44 178 HIS C C 1
ATOM 6748 O O . HIS C 1 177 ? 75.161 70.169 152.744 1.00 25.48 178 HIS C O 1
ATOM 6755 N N . VAL C 1 178 ? 75.370 68.070 153.524 1.00 26.13 179 VAL C N 1
ATOM 6756 C CA . VAL C 1 178 ? 75.045 67.443 152.249 1.00 24.79 179 VAL C CA 1
ATOM 6757 C C . VAL C 1 178 ? 73.525 67.393 152.105 1.00 23.21 179 VAL C C 1
ATOM 6758 O O . VAL C 1 178 ? 72.786 67.826 152.996 1.00 24.95 179 VAL C O 1
ATOM 6762 N N . SER C 1 179 ? 73.045 66.879 150.977 1.00 25.09 180 SER C N 1
ATOM 6763 C CA . SER C 1 179 ? 71.629 66.581 150.790 1.00 24.27 180 SER C CA 1
ATOM 6764 C C . SER C 1 179 ? 71.415 65.090 150.521 1.00 29.71 180 SER C C 1
ATOM 6765 O O . SER C 1 179 ? 72.125 64.237 151.074 1.00 24.90 180 SER C O 1
ATOM 6768 N N . GLY C 1 180 ? 70.450 64.767 149.653 1.00 28.91 181 GLY C N 1
ATOM 6769 C CA . GLY C 1 180 ? 70.175 63.384 149.298 1.00 29.71 181 GLY C CA 1
ATOM 6770 C C . GLY C 1 180 ? 71.338 62.617 148.696 1.00 29.41 181 GLY C C 1
ATOM 6771 O O . GLY C 1 180 ? 72.407 63.183 148.437 1.00 31.65 181 GLY C O 1
ATOM 6772 N N . SER C 1 181 ? 71.136 61.326 148.464 1.00 31.68 182 SER C N 1
ATOM 6773 C CA . SER C 1 181 ? 72.183 60.414 148.015 1.00 28.55 182 SER C CA 1
ATOM 6774 C C . SER C 1 181 ? 71.758 59.785 146.694 1.00 30.48 182 SER C C 1
ATOM 6775 O O . SER C 1 181 ? 70.885 58.914 146.668 1.00 31.15 182 SER C O 1
ATOM 6778 N N . CYS C 1 182 ? 72.369 60.229 145.594 1.00 32.19 183 CYS C N 1
ATOM 6779 C CA . CYS C 1 182 ? 72.247 59.483 144.346 1.00 34.49 183 CYS C CA 1
ATOM 6780 C C . CYS C 1 182 ? 73.067 58.206 144.387 1.00 35.31 183 CYS C C 1
ATOM 6781 O O . CYS C 1 182 ? 72.798 57.282 143.613 1.00 39.57 183 CYS C O 1
ATOM 6784 N N . ASN C 1 183 ? 74.054 58.138 145.272 1.00 32.83 184 ASN C N 1
ATOM 6785 C CA . ASN C 1 183 ? 74.838 56.928 145.466 1.00 28.43 184 ASN C CA 1
ATOM 6786 C C . ASN C 1 183 ? 73.978 55.898 146.181 1.00 30.10 184 ASN C C 1
ATOM 6787 O O . ASN C 1 183 ? 73.489 56.180 147.280 1.00 35.15 184 ASN C O 1
ATOM 6792 N N . PRO C 1 184 ? 73.747 54.715 145.600 1.00 31.06 185 PRO C N 1
ATOM 6793 C CA . PRO C 1 184 ? 72.994 53.669 146.317 1.00 30.38 185 PRO C CA 1
ATOM 6794 C C . PRO C 1 184 ? 73.802 52.988 147.404 1.00 32.19 185 PRO C C 1
ATOM 6795 O O . PRO C 1 184 ? 73.246 52.152 148.136 1.00 33.55 185 PRO C O 1
ATOM 6799 N N . ALA C 1 185 ? 75.097 53.300 147.498 1.00 30.07 186 ALA C N 1
ATOM 6800 C CA . ALA C 1 185 ? 75.988 52.803 148.529 1.00 26.13 186 ALA C CA 1
ATOM 6801 C C . ALA C 1 185 ? 75.934 53.637 149.793 1.00 27.78 186 ALA C C 1
ATOM 6802 O O . ALA C 1 185 ? 76.477 53.211 150.818 1.00 32.34 186 ALA C O 1
ATOM 6804 N N . MET C 1 186 ? 75.278 54.810 149.757 1.00 26.61 187 MET C N 1
ATOM 6805 C CA . MET C 1 186 ? 75.402 55.788 150.837 1.00 24.20 187 MET C CA 1
ATOM 6806 C C . MET C 1 186 ? 74.036 56.373 151.221 1.00 26.57 187 MET C C 1
ATOM 6807 O O . MET C 1 186 ? 73.639 57.465 150.798 1.00 21.76 187 MET C O 1
ATOM 6812 N N . HIS C 1 187 ? 73.321 55.625 152.056 1.00 27.60 188 HIS C N 1
ATOM 6813 C CA . HIS C 1 187 ? 72.228 56.169 152.846 1.00 25.99 188 HIS C CA 1
ATOM 6814 C C . HIS C 1 187 ? 72.572 57.567 153.351 1.00 24.12 188 HIS C C 1
ATOM 6815 O O . HIS C 1 187 ? 73.653 57.792 153.896 1.00 23.68 188 HIS C O 1
ATOM 6822 N N . ALA C 1 188 ? 71.620 58.491 153.208 1.00 25.88 189 ALA C N 1
ATOM 6823 C CA . ALA C 1 188 ? 71.899 59.924 153.299 1.00 21.49 189 ALA C CA 1
ATOM 6824 C C . ALA C 1 188 ? 71.984 60.427 154.740 1.00 28.89 189 ALA C C 1
ATOM 6825 O O . ALA C 1 188 ? 72.958 61.098 155.110 1.00 27.15 189 ALA C O 1
ATOM 6827 N N . THR C 1 189 ? 70.957 60.172 155.560 1.00 26.93 190 THR C N 1
ATOM 6828 C CA . THR C 1 189 ? 71.003 60.630 156.948 1.00 25.61 190 THR C CA 1
ATOM 6829 C C . THR C 1 189 ? 71.769 59.680 157.851 1.00 22.74 190 THR C C 1
ATOM 6830 O O . THR C 1 189 ? 72.172 60.077 158.943 1.00 21.17 190 THR C O 1
ATOM 6834 N N . GLY C 1 190 ? 71.953 58.435 157.443 1.00 24.60 191 GLY C N 1
ATOM 6835 C CA . GLY C 1 190 ? 72.623 57.488 158.306 1.00 26.96 191 GLY C CA 1
ATOM 6836 C C . GLY C 1 190 ? 74.067 57.262 157.921 1.00 26.85 191 GLY C C 1
ATOM 6837 O O . GLY C 1 190 ? 74.841 56.692 158.696 1.00 26.79 191 GLY C O 1
ATOM 6838 N N . ALA C 1 191 ? 74.445 57.696 156.724 1.00 27.94 192 ALA C N 1
ATOM 6839 C CA . ALA C 1 191 ? 75.825 57.543 156.294 1.00 24.17 192 ALA C CA 1
ATOM 6840 C C . ALA C 1 191 ? 76.383 58.858 155.784 1.00 20.87 192 ALA C C 1
ATOM 6841 O O . ALA C 1 191 ? 77.381 59.351 156.305 1.00 20.67 192 ALA C O 1
ATOM 6843 N N . TYR C 1 192 ? 75.711 59.442 154.790 1.00 21.65 193 TYR C N 1
ATOM 6844 C CA . TYR C 1 192 ? 76.254 60.571 154.041 1.00 24.89 193 TYR C CA 1
ATOM 6845 C C . TYR C 1 192 ? 76.475 61.785 154.941 1.00 25.37 193 TYR C C 1
ATOM 6846 O O . TYR C 1 192 ? 77.532 62.423 154.894 1.00 25.21 193 TYR C O 1
ATOM 6855 N N . TYR C 1 193 ? 75.486 62.123 155.769 1.00 20.63 194 TYR C N 1
ATOM 6856 C CA . TYR C 1 193 ? 75.601 63.315 156.598 1.00 20.45 194 TYR C CA 1
ATOM 6857 C C . TYR C 1 193 ? 76.868 63.275 157.436 1.00 23.90 194 TYR C C 1
ATOM 6858 O O . TYR C 1 193 ? 77.702 64.182 157.366 1.00 26.05 194 TYR C O 1
ATOM 6867 N N . LEU C 1 194 ? 77.030 62.217 158.232 1.00 20.30 195 LEU C N 1
ATOM 6868 C CA . LEU C 1 194 ? 78.131 62.152 159.192 1.00 20.15 195 LEU C CA 1
ATOM 6869 C C . LEU C 1 194 ? 79.483 61.966 158.500 1.00 20.06 195 LEU C C 1
ATOM 6870 O O . LEU C 1 194 ? 80.481 62.579 158.902 1.00 19.88 195 LEU C O 1
ATOM 6875 N N . ALA C 1 195 ? 79.542 61.092 157.490 1.00 20.20 196 ALA C N 1
ATOM 6876 C CA . ALA C 1 195 ? 80.676 61.050 156.579 1.00 20.15 196 ALA C CA 1
ATOM 6877 C C . ALA C 1 195 ? 81.095 62.447 156.177 1.00 19.99 196 ALA C C 1
ATOM 6878 O O . ALA C 1 195 ? 82.246 62.845 156.363 1.00 19.83 196 ALA C O 1
ATOM 6880 N N . ALA C 1 196 ? 80.163 63.195 155.584 1.00 23.39 197 ALA C N 1
ATOM 6881 C CA . ALA C 1 196 ? 80.446 64.570 155.204 1.00 24.62 197 ALA C CA 1
ATOM 6882 C C . ALA C 1 196 ? 80.985 65.345 156.397 1.00 19.70 197 ALA C C 1
ATOM 6883 O O . ALA C 1 196 ? 81.989 66.052 156.292 1.00 19.55 197 ALA C O 1
ATOM 6885 N N . ASP C 1 197 ? 80.340 65.200 157.552 1.00 23.32 198 ASP C N 1
ATOM 6886 C CA . ASP C 1 197 ? 80.805 65.819 158.788 1.00 21.00 198 ASP C CA 1
ATOM 6887 C C . ASP C 1 197 ? 82.302 65.612 158.962 1.00 19.42 198 ASP C C 1
ATOM 6888 O O . ASP C 1 197 ? 83.084 66.561 158.915 1.00 19.27 198 ASP C O 1
ATOM 6893 N N . THR C 1 198 ? 82.682 64.354 159.175 1.00 19.50 199 THR C N 1
ATOM 6894 C CA . THR C 1 198 ? 84.069 63.988 159.436 1.00 19.42 199 THR C CA 1
ATOM 6895 C C . THR C 1 198 ? 84.983 64.377 158.278 1.00 19.35 199 THR C C 1
ATOM 6896 O O . THR C 1 198 ? 86.084 64.886 158.493 1.00 19.21 199 THR C O 1
ATOM 6900 N N . ILE C 1 199 ? 84.530 64.171 157.041 1.00 19.47 200 ILE C N 1
ATOM 6901 C CA . ILE C 1 199 ? 85.398 64.392 155.884 1.00 19.72 200 ILE C CA 1
ATOM 6902 C C . ILE C 1 199 ? 85.804 65.851 155.781 1.00 19.29 200 ILE C C 1
ATOM 6903 O O . ILE C 1 199 ? 86.942 66.170 155.423 1.00 19.20 200 ILE C O 1
ATOM 6908 N N . ALA C 1 200 ? 84.861 66.759 156.030 1.00 27.45 201 ALA C N 1
ATOM 6909 C CA . ALA C 1 200 ? 85.149 68.184 156.094 1.00 21.74 201 ALA C CA 1
ATOM 6910 C C . ALA C 1 200 ? 86.332 68.398 157.017 1.00 22.17 201 ALA C C 1
ATOM 6911 O O . ALA C 1 200 ? 87.472 68.518 156.559 1.00 26.82 201 ALA C O 1
ATOM 6913 N N . PHE C 1 201 ? 86.061 68.354 158.319 1.00 18.89 202 PHE C N 1
ATOM 6914 C CA . PHE C 1 201 ? 87.022 68.617 159.378 1.00 18.75 202 PHE C CA 1
ATOM 6915 C C . PHE C 1 201 ? 88.459 68.258 159.022 1.00 20.85 202 PHE C C 1
ATOM 6916 O O . PHE C 1 201 ? 89.393 69.018 159.309 1.00 18.56 202 PHE C O 1
ATOM 6924 N N . MET C 1 202 ? 88.643 67.102 158.398 1.00 22.95 203 MET C N 1
ATOM 6925 C CA . MET C 1 202 ? 89.976 66.686 157.984 1.00 21.35 203 MET C CA 1
ATOM 6926 C C . MET C 1 202 ? 90.520 67.536 156.826 1.00 24.08 203 MET C C 1
ATOM 6927 O O . MET C 1 202 ? 91.739 67.694 156.706 1.00 25.07 203 MET C O 1
ATOM 6932 N N . GLN C 1 203 ? 89.651 68.088 155.970 1.00 22.67 204 GLN C N 1
ATOM 6933 C CA . GLN C 1 203 ? 90.135 68.905 154.858 1.00 21.81 204 GLN C CA 1
ATOM 6934 C C . GLN C 1 203 ? 90.743 70.196 155.354 1.00 22.99 204 GLN C C 1
ATOM 6935 O O . GLN C 1 203 ? 91.706 70.710 154.771 1.00 23.86 204 GLN C O 1
ATOM 6941 N N . LEU C 1 204 ? 90.137 70.776 156.379 1.00 23.97 205 LEU C N 1
ATOM 6942 C CA . LEU C 1 204 ? 90.684 71.956 157.010 1.00 22.36 205 LEU C CA 1
ATOM 6943 C C . LEU C 1 204 ? 91.860 71.592 157.894 1.00 22.33 205 LEU C C 1
ATOM 6944 O O . LEU C 1 204 ? 92.787 72.391 158.063 1.00 23.53 205 LEU C O 1
ATOM 6949 N N . LEU C 1 205 ? 91.830 70.390 158.465 1.00 23.55 206 LEU C N 1
ATOM 6950 C CA . LEU C 1 205 ? 93.018 69.865 159.114 1.00 22.64 206 LEU C CA 1
ATOM 6951 C C . LEU C 1 205 ? 94.161 69.743 158.119 1.00 23.46 206 LEU C C 1
ATOM 6952 O O . LEU C 1 205 ? 95.313 70.019 158.454 1.00 25.58 206 LEU C O 1
ATOM 6957 N N . GLN C 1 206 ? 93.864 69.349 156.884 1.00 24.92 207 GLN C N 1
ATOM 6958 C CA . GLN C 1 206 ? 94.933 69.250 155.900 1.00 20.22 207 GLN C CA 1
ATOM 6959 C C . GLN C 1 206 ? 95.480 70.612 155.517 1.00 24.37 207 GLN C C 1
ATOM 6960 O O . GLN C 1 206 ? 96.617 70.697 155.050 1.00 23.71 207 GLN C O 1
ATOM 6966 N N . GLY C 1 207 ? 94.714 71.680 155.729 1.00 26.26 208 GLY C N 1
ATOM 6967 C CA . GLY C 1 207 ? 95.073 72.981 155.206 1.00 26.49 208 GLY C CA 1
ATOM 6968 C C . GLY C 1 207 ? 95.216 74.049 156.266 1.00 25.33 208 GLY C C 1
ATOM 6969 O O . GLY C 1 207 ? 95.649 73.765 157.386 1.00 28.22 208 GLY C O 1
ATOM 6970 N N . ASN C 1 208 ? 94.869 75.283 155.907 1.00 26.64 209 ASN C N 1
ATOM 6971 C CA . ASN C 1 208 ? 94.904 76.431 156.807 1.00 24.38 209 ASN C CA 1
ATOM 6972 C C . ASN C 1 208 ? 93.980 77.510 156.260 1.00 28.84 209 ASN C C 1
ATOM 6973 O O . ASN C 1 208 ? 94.321 78.701 156.248 1.00 26.09 209 ASN C O 1
ATOM 6978 N N . LEU C 1 209 ? 92.791 77.068 155.826 1.00 30.51 210 LEU C N 1
ATOM 6979 C CA . LEU C 1 209 ? 91.783 77.935 155.223 1.00 29.47 210 LEU C CA 1
ATOM 6980 C C . LEU C 1 209 ? 91.549 79.210 156.017 1.00 25.84 210 LEU C C 1
ATOM 6981 O O . LEU C 1 209 ? 91.283 80.268 155.433 1.00 26.12 210 LEU C O 1
ATOM 6986 N N . PHE C 1 210 ? 91.640 79.138 157.339 1.00 25.75 211 PHE C N 1
ATOM 6987 C CA . PHE C 1 210 ? 91.385 80.291 158.183 1.00 25.22 211 PHE C CA 1
ATOM 6988 C C . PHE C 1 210 ? 92.609 81.177 158.343 1.00 26.31 211 PHE C C 1
ATOM 6989 O O . PHE C 1 210 ? 92.694 81.955 159.298 1.00 23.34 211 PHE C O 1
ATOM 6997 N N . ALA C 1 211 ? 93.558 81.067 157.423 1.00 26.99 212 ALA C N 1
ATOM 6998 C CA . ALA C 1 211 ? 94.580 82.075 157.248 1.00 25.94 212 ALA C CA 1
ATOM 6999 C C . ALA C 1 211 ? 94.318 82.938 156.027 1.00 27.53 212 ALA C C 1
ATOM 7000 O O . ALA C 1 211 ? 94.786 84.080 155.988 1.00 29.83 212 ALA C O 1
ATOM 7002 N N . ASP C 1 212 ? 93.557 82.432 155.049 1.00 27.74 213 ASP C N 1
ATOM 7003 C CA . ASP C 1 212 ? 93.037 83.242 153.950 1.00 28.48 213 ASP C CA 1
ATOM 7004 C C . ASP C 1 212 ? 91.724 83.944 154.295 1.00 28.31 213 ASP C C 1
ATOM 7005 O O . ASP C 1 212 ? 91.453 85.023 153.768 1.00 26.38 213 ASP C O 1
ATOM 7010 N N . PHE C 1 213 ? 90.877 83.343 155.128 1.00 33.81 214 PHE C N 1
ATOM 7011 C CA . PHE C 1 213 ? 89.608 83.941 155.551 1.00 29.19 214 PHE C CA 1
ATOM 7012 C C . PHE C 1 213 ? 89.561 83.813 157.065 1.00 26.24 214 PHE C C 1
ATOM 7013 O O . PHE C 1 213 ? 88.902 82.916 157.605 1.00 28.81 214 PHE C O 1
ATOM 7021 N N . PRO C 1 214 ? 90.268 84.679 157.783 1.00 22.80 215 PRO C N 1
ATOM 7022 C CA . PRO C 1 214 ? 90.330 84.518 159.243 1.00 22.21 215 PRO C CA 1
ATOM 7023 C C . PRO C 1 214 ? 88.979 84.520 159.934 1.00 22.71 215 PRO C C 1
ATOM 7024 O O . PRO C 1 214 ? 88.819 83.824 160.938 1.00 25.71 215 PRO C O 1
ATOM 7028 N N . THR C 1 215 ? 88.005 85.279 159.451 1.00 23.21 216 THR C N 1
ATOM 7029 C CA . THR C 1 215 ? 86.752 85.423 160.185 1.00 26.07 216 THR C CA 1
ATOM 7030 C C . THR C 1 215 ? 85.749 84.306 159.899 1.00 27.50 216 THR C C 1
ATOM 7031 O O . THR C 1 215 ? 84.828 84.109 160.698 1.00 33.46 216 THR C O 1
ATOM 7035 N N . LEU C 1 216 ? 85.929 83.563 158.800 1.00 22.29 217 LEU C N 1
ATOM 7036 C CA . LEU C 1 216 ? 84.944 82.595 158.319 1.00 21.36 217 LEU C CA 1
ATOM 7037 C C . LEU C 1 216 ? 84.543 81.603 159.414 1.00 24.25 217 LEU C C 1
ATOM 7038 O O . LEU C 1 216 ? 85.392 81.059 160.124 1.00 25.20 217 LEU C O 1
ATOM 7043 N N . ARG C 1 217 ? 83.238 81.355 159.545 1.00 23.19 218 ARG C N 1
ATOM 7044 C CA . ARG C 1 217 ? 82.716 80.454 160.565 1.00 25.44 218 ARG C CA 1
ATOM 7045 C C . ARG C 1 217 ? 82.026 79.259 159.920 1.00 25.19 218 ARG C C 1
ATOM 7046 O O . ARG C 1 217 ? 81.205 79.429 159.016 1.00 25.57 218 ARG C O 1
ATOM 7054 N N . PHE C 1 218 ? 82.377 78.058 160.376 1.00 24.98 219 PHE C N 1
ATOM 7055 C CA . PHE C 1 218 ? 81.698 76.823 159.989 1.00 22.86 219 PHE C CA 1
ATOM 7056 C C . PHE C 1 218 ? 81.046 76.213 161.215 1.00 18.63 219 PHE C C 1
ATOM 7057 O O . PHE C 1 218 ? 81.670 76.125 162.273 1.00 18.54 219 PHE C O 1
ATOM 7065 N N . ILE C 1 219 ? 79.794 75.800 161.074 1.00 22.51 220 ILE C N 1
ATOM 7066 C CA . ILE C 1 219 ? 79.198 74.846 161.996 1.00 23.47 220 ILE C CA 1
ATOM 7067 C C . ILE C 1 219 ? 79.206 73.497 161.311 1.00 18.99 220 ILE C C 1
ATOM 7068 O O . ILE C 1 219 ? 78.590 73.322 160.254 1.00 19.11 220 ILE C O 1
ATOM 7073 N N . ILE C 1 220 ? 79.911 72.538 161.886 1.00 18.97 221 ILE C N 1
ATOM 7074 C CA . ILE C 1 220 ? 79.858 71.162 161.417 1.00 19.09 221 ILE C CA 1
ATOM 7075 C C . ILE C 1 220 ? 78.775 70.455 162.225 1.00 19.24 221 ILE C C 1
ATOM 7076 O O . ILE C 1 220 ? 78.878 70.402 163.467 1.00 19.21 221 ILE C O 1
ATOM 7081 N N . PRO C 1 221 ? 77.696 70.010 161.593 1.00 21.06 222 PRO C N 1
ATOM 7082 C CA . PRO C 1 221 ? 76.535 69.505 162.322 1.00 20.92 222 PRO C CA 1
ATOM 7083 C C . PRO C 1 221 ? 76.762 68.117 162.906 1.00 21.35 222 PRO C C 1
ATOM 7084 O O . PRO C 1 221 ? 77.802 67.484 162.736 1.00 19.58 222 PRO C O 1
ATOM 7088 N N . HIS C 1 222 ? 75.740 67.647 163.616 1.00 20.62 223 HIS C N 1
ATOM 7089 C CA . HIS C 1 222 ? 75.748 66.309 164.183 1.00 23.03 223 HIS C CA 1
ATOM 7090 C C . HIS C 1 222 ? 76.992 66.120 165.047 1.00 19.76 223 HIS C C 1
ATOM 7091 O O . HIS C 1 222 ? 77.765 65.176 164.879 1.00 19.76 223 HIS C O 1
ATOM 7098 N N . GLY C 1 223 ? 77.179 67.049 165.982 1.00 19.65 224 GLY C N 1
ATOM 7099 C CA . GLY C 1 223 ? 78.273 66.982 166.923 1.00 19.55 224 GLY C CA 1
ATOM 7100 C C . GLY C 1 223 ? 79.603 66.643 166.282 1.00 19.44 224 GLY C C 1
ATOM 7101 O O . GLY C 1 223 ? 80.426 65.966 166.897 1.00 19.42 224 GLY C O 1
ATOM 7102 N N . GLY C 1 224 ? 79.830 67.086 165.050 1.00 19.37 225 GLY C N 1
ATOM 7103 C CA . GLY C 1 224 ? 81.113 66.851 164.414 1.00 19.27 225 GLY C CA 1
ATOM 7104 C C . GLY C 1 224 ? 81.281 65.502 163.758 1.00 20.56 225 GLY C C 1
ATOM 7105 O O . GLY C 1 224 ? 82.416 65.070 163.545 1.00 19.33 225 GLY C O 1
ATOM 7106 N N . GLY C 1 225 ? 80.190 64.823 163.422 1.00 21.66 226 GLY C N 1
ATOM 7107 C CA . GLY C 1 225 ? 80.273 63.518 162.807 1.00 24.18 226 GLY C CA 1
ATOM 7108 C C . GLY C 1 225 ? 80.933 62.513 163.719 1.00 19.71 226 GLY C C 1
ATOM 7109 O O . GLY C 1 225 ? 80.358 62.094 164.726 1.00 19.80 226 GLY C O 1
ATOM 7110 N N . ALA C 1 226 ? 82.155 62.131 163.363 1.00 19.65 227 ALA C N 1
ATOM 7111 C CA . ALA C 1 226 ? 82.977 61.215 164.140 1.00 19.67 227 ALA C CA 1
ATOM 7112 C C . ALA C 1 226 ? 84.041 61.916 164.958 1.00 19.51 227 ALA C C 1
ATOM 7113 O O . ALA C 1 226 ? 84.680 61.265 165.783 1.00 19.53 227 ALA C O 1
ATOM 7115 N N . VAL C 1 227 ? 84.218 63.222 164.780 1.00 19.36 228 VAL C N 1
ATOM 7116 C CA . VAL C 1 227 ? 85.474 63.887 165.124 1.00 19.19 228 VAL C CA 1
ATOM 7117 C C . VAL C 1 227 ? 85.728 63.933 166.631 1.00 19.18 228 VAL C C 1
ATOM 7118 O O . VAL C 1 227 ? 86.820 63.551 167.052 1.00 19.15 228 VAL C O 1
ATOM 7122 N N . PRO C 1 228 ? 84.806 64.397 167.486 1.00 19.21 229 PRO C N 1
ATOM 7123 C CA . PRO C 1 228 ? 85.080 64.304 168.934 1.00 19.23 229 PRO C CA 1
ATOM 7124 C C . PRO C 1 228 ? 85.296 62.873 169.415 1.00 25.09 229 PRO C C 1
ATOM 7125 O O . PRO C 1 228 ? 86.180 62.629 170.250 1.00 21.04 229 PRO C O 1
ATOM 7129 N N . TYR C 1 229 ? 84.516 61.911 168.909 1.00 19.52 230 TYR C N 1
ATOM 7130 C CA . TYR C 1 229 ? 84.749 60.506 169.229 1.00 19.66 230 TYR C CA 1
ATOM 7131 C C . TYR C 1 229 ? 86.194 60.102 168.952 1.00 20.39 230 TYR C C 1
ATOM 7132 O O . TYR C 1 229 ? 86.753 59.217 169.626 1.00 19.69 230 TYR C O 1
ATOM 7141 N N . HIS C 1 230 ? 86.813 60.734 167.968 1.00 20.22 231 HIS C N 1
ATOM 7142 C CA . HIS C 1 230 ? 88.195 60.468 167.599 1.00 20.49 231 HIS C CA 1
ATOM 7143 C C . HIS C 1 230 ? 89.080 61.684 167.814 1.00 20.36 231 HIS C C 1
ATOM 7144 O O . HIS C 1 230 ? 90.056 61.886 167.099 1.00 19.14 231 HIS C O 1
ATOM 7151 N N . TRP C 1 231 ? 88.763 62.494 168.820 1.00 19.18 232 TRP C N 1
ATOM 7152 C CA . TRP C 1 231 ? 89.554 63.688 169.067 1.00 19.37 232 TRP C CA 1
ATOM 7153 C C . TRP C 1 231 ? 91.029 63.325 169.203 1.00 22.59 232 TRP C C 1
ATOM 7154 O O . TRP C 1 231 ? 91.890 63.936 168.561 1.00 26.85 232 TRP C O 1
ATOM 7165 N N . GLY C 1 232 ? 91.330 62.289 169.990 1.00 19.98 233 GLY C N 1
ATOM 7166 C CA . GLY C 1 232 ? 92.704 61.832 170.125 1.00 20.11 233 GLY C CA 1
ATOM 7167 C C . GLY C 1 232 ? 93.362 61.453 168.809 1.00 21.08 233 GLY C C 1
ATOM 7168 O O . GLY C 1 232 ? 94.580 61.561 168.672 1.00 20.88 233 GLY C O 1
ATOM 7169 N N . ARG C 1 233 ? 92.578 61.005 167.828 1.00 19.14 234 ARG C N 1
ATOM 7170 C CA . ARG C 1 233 ? 93.131 60.738 166.504 1.00 19.13 234 ARG C CA 1
ATOM 7171 C C . ARG C 1 233 ? 93.506 62.023 165.800 1.00 19.33 234 ARG C C 1
ATOM 7172 O O . ARG C 1 233 ? 94.569 62.111 165.172 1.00 18.92 234 ARG C O 1
ATOM 7180 N N . PHE C 1 234 ? 92.628 63.024 165.864 1.00 18.89 235 PHE C N 1
ATOM 7181 C CA . PHE C 1 234 ? 92.884 64.257 165.143 1.00 18.74 235 PHE C CA 1
ATOM 7182 C C . PHE C 1 234 ? 93.932 65.090 165.838 1.00 18.61 235 PHE C C 1
ATOM 7183 O O . PHE C 1 234 ? 94.686 65.797 165.169 1.00 19.88 235 PHE C O 1
ATOM 7191 N N . ARG C 1 235 ? 94.003 65.027 167.165 1.00 19.96 236 ARG C N 1
ATOM 7192 C CA . ARG C 1 235 ? 95.043 65.770 167.862 1.00 18.53 236 ARG C CA 1
ATOM 7193 C C . ARG C 1 235 ? 96.414 65.208 167.531 1.00 21.31 236 ARG C C 1
ATOM 7194 O O . ARG C 1 235 ? 97.376 65.963 167.355 1.00 19.76 236 ARG C O 1
ATOM 7202 N N . GLY C 1 236 ? 96.522 63.889 167.404 1.00 18.69 237 GLY C N 1
ATOM 7203 C CA . GLY C 1 236 ? 97.774 63.315 166.974 1.00 18.72 237 GLY C CA 1
ATOM 7204 C C . GLY C 1 236 ? 98.017 63.387 165.487 1.00 18.69 237 GLY C C 1
ATOM 7205 O O . GLY C 1 236 ? 99.167 63.268 165.053 1.00 18.69 237 GLY C O 1
ATOM 7206 N N . LEU C 1 237 ? 96.962 63.563 164.694 1.00 19.76 238 LEU C N 1
ATOM 7207 C CA . LEU C 1 237 ? 97.141 63.694 163.251 1.00 18.68 238 LEU C CA 1
ATOM 7208 C 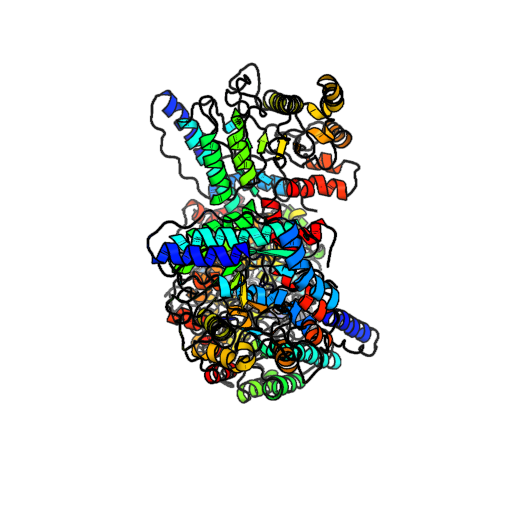C . LEU C 1 237 ? 97.777 65.030 162.912 1.00 18.52 238 LEU C C 1
ATOM 7209 O O . LEU C 1 237 ? 98.568 65.130 161.968 1.00 18.51 238 LEU C O 1
ATOM 7214 N N . ALA C 1 238 ? 97.437 66.065 163.676 1.00 18.41 239 ALA C N 1
ATOM 7215 C CA . ALA C 1 238 ? 98.103 67.348 163.555 1.00 22.36 239 ALA C CA 1
ATOM 7216 C C . ALA C 1 238 ? 99.606 67.148 163.541 1.00 21.66 239 ALA C C 1
ATOM 7217 O O . ALA C 1 238 ? 100.286 67.501 162.576 1.00 22.46 239 ALA C O 1
ATOM 7219 N N . ASP C 1 239 ? 100.133 66.523 164.588 1.00 18.32 240 ASP C N 1
ATOM 7220 C CA . ASP C 1 239 ? 101.579 66.371 164.706 1.00 18.32 240 ASP C CA 1
ATOM 7221 C C . ASP C 1 239 ? 102.187 65.553 163.570 1.00 19.56 240 ASP C C 1
ATOM 7222 O O . ASP C 1 239 ? 103.384 65.691 163.298 1.00 21.80 240 ASP C O 1
ATOM 7227 N N . MET C 1 240 ? 101.407 64.712 162.892 1.00 21.04 241 MET C N 1
ATOM 7228 C CA . MET C 1 240 ? 101.942 63.998 161.734 1.00 23.69 241 MET C CA 1
ATOM 7229 C C . MET C 1 240 ? 101.969 64.884 160.489 1.00 25.16 241 MET C C 1
ATOM 7230 O O . MET C 1 240 ? 102.957 64.891 159.749 1.00 23.00 241 MET C O 1
ATOM 7235 N N . LEU C 1 241 ? 100.897 65.630 160.233 1.00 28.23 242 LEU C N 1
ATOM 7236 C CA . LEU C 1 241 ? 100.888 66.629 159.164 1.00 29.85 242 LEU C CA 1
ATOM 7237 C C . LEU C 1 241 ? 101.696 67.875 159.516 1.00 29.17 242 LEU C C 1
ATOM 7238 O O . LEU C 1 241 ? 101.705 68.838 158.735 1.00 28.80 242 LEU C O 1
ATOM 7243 N N . LYS C 1 242 ? 102.372 67.857 160.667 1.00 28.83 243 LYS C N 1
ATOM 7244 C CA . LYS C 1 242 ? 103.169 68.975 161.159 1.00 22.93 243 LYS C CA 1
ATOM 7245 C C . LYS C 1 242 ? 102.358 70.264 161.186 1.00 22.79 243 LYS C C 1
ATOM 7246 O O . LYS C 1 242 ? 102.878 71.339 160.911 1.00 26.64 243 LYS C O 1
ATOM 7252 N N . GLN C 1 243 ? 101.049 70.156 161.519 1.00 22.77 244 GLN C N 1
ATOM 7253 C CA . GLN C 1 243 ? 100.145 71.303 161.643 1.00 21.68 244 GLN C CA 1
ATOM 7254 C C . GLN C 1 243 ? 100.077 71.828 163.078 1.00 21.54 244 GLN C C 1
ATOM 7255 O O . GLN C 1 243 ? 100.401 71.120 164.035 1.00 24.51 244 GLN C O 1
ATOM 7261 N N . PRO C 1 244 ? 99.648 73.077 163.262 1.00 20.81 245 PRO C N 1
ATOM 7262 C CA . PRO C 1 244 ? 99.396 73.587 164.616 1.00 19.71 245 PRO C CA 1
ATOM 7263 C C . PRO C 1 244 ? 98.362 72.725 165.316 1.00 23.45 245 PRO C C 1
ATOM 7264 O O . PRO C 1 244 ? 97.716 71.876 164.705 1.00 25.15 245 PRO C O 1
ATOM 7268 N N . SER C 1 245 ? 98.193 72.955 166.617 1.00 23.14 246 SER C N 1
ATOM 7269 C CA . SER C 1 245 ? 97.161 72.232 167.343 1.00 28.13 246 SER C CA 1
ATOM 7270 C C . SER C 1 245 ? 95.788 72.610 166.807 1.00 26.44 246 SER C C 1
ATOM 7271 O O . SER C 1 245 ? 95.620 73.597 166.089 1.00 30.76 246 SER C O 1
ATOM 7274 N N . LEU C 1 246 ? 94.793 71.794 167.136 1.00 26.58 247 LEU C N 1
ATOM 7275 C CA . LEU C 1 246 ? 93.461 72.096 166.636 1.00 26.93 247 LEU C CA 1
ATOM 7276 C C . LEU C 1 246 ? 92.924 73.385 167.253 1.00 25.82 247 LEU C C 1
ATOM 7277 O O . LEU C 1 246 ? 92.169 74.115 166.602 1.00 23.62 247 LEU C O 1
ATOM 7282 N N . ASP C 1 247 ? 93.338 73.695 168.490 1.00 24.66 248 ASP C N 1
ATOM 7283 C CA . ASP C 1 247 ? 92.761 74.816 169.219 1.00 26.23 248 ASP C CA 1
ATOM 7284 C C . ASP C 1 247 ? 92.980 76.133 168.497 1.00 30.15 248 ASP C C 1
ATOM 7285 O O . ASP C 1 247 ? 92.156 77.051 168.623 1.00 30.51 248 ASP C O 1
ATOM 7290 N N . THR C 1 248 ? 94.079 76.250 167.744 1.00 30.36 249 THR C N 1
ATOM 7291 C CA . THR C 1 248 ? 94.427 77.452 166.996 1.00 26.81 249 THR C CA 1
ATOM 7292 C C . THR C 1 248 ? 94.173 77.316 165.506 1.00 17.53 249 THR C C 1
ATOM 7293 O O . THR C 1 248 ? 93.790 78.290 164.857 1.00 17.48 249 THR C O 1
ATOM 7297 N N . LEU C 1 249 ? 94.417 76.135 164.952 1.00 23.08 250 LEU C N 1
ATOM 7298 C CA . LEU C 1 249 ? 94.221 75.915 163.525 1.00 23.44 250 LEU C CA 1
ATOM 7299 C C . LEU C 1 249 ? 92.757 76.062 163.128 1.00 22.13 250 LEU C C 1
ATOM 7300 O O . LEU C 1 249 ? 92.449 76.604 162.061 1.00 23.77 250 LEU C O 1
ATOM 7305 N N . LEU C 1 250 ? 91.847 75.590 163.977 1.00 17.77 251 LEU C N 1
ATOM 7306 C CA . LEU C 1 250 ? 90.467 75.317 163.592 1.00 21.60 251 LEU C CA 1
ATOM 7307 C C . LEU C 1 250 ? 89.397 75.783 164.579 1.00 17.90 251 LEU C C 1
ATOM 7308 O O . LEU C 1 250 ? 88.302 76.125 164.126 1.00 17.95 251 LEU C O 1
ATOM 7313 N N . MET C 1 251 ? 89.612 75.760 165.899 1.00 22.10 252 MET C N 1
ATOM 7314 C CA . MET C 1 251 ? 88.488 75.920 166.821 1.00 19.82 252 MET C CA 1
ATOM 7315 C C . MET C 1 251 ? 88.175 77.370 167.154 1.00 19.56 252 MET C C 1
ATOM 7316 O O . MET C 1 251 ? 87.300 77.634 167.987 1.00 18.50 252 MET C O 1
ATOM 7321 N N . ASN C 1 252 ? 88.826 78.313 166.491 1.00 20.91 253 ASN C N 1
ATOM 7322 C CA . ASN C 1 252 ? 88.317 79.670 166.482 1.00 22.59 253 ASN C CA 1
ATOM 7323 C C . ASN C 1 252 ? 87.362 79.950 165.333 1.00 17.77 253 ASN C C 1
ATOM 7324 O O . ASN C 1 252 ? 86.648 80.948 165.386 1.00 23.78 253 ASN C O 1
ATOM 7329 N N . ASN C 1 253 ? 87.328 79.104 164.308 1.00 17.83 254 ASN C N 1
ATOM 7330 C CA . ASN C 1 253 ? 86.410 79.270 163.193 1.00 17.90 254 ASN C CA 1
ATOM 7331 C C . ASN C 1 253 ? 85.365 78.162 163.075 1.00 21.22 254 ASN C C 1
ATOM 7332 O O . ASN C 1 253 ? 84.444 78.305 162.263 1.00 21.68 254 ASN C O 1
ATOM 7337 N N . VAL C 1 254 ? 85.476 77.072 163.851 1.00 22.46 255 VAL C N 1
ATOM 7338 C CA . VAL C 1 254 ? 84.654 75.870 163.688 1.00 19.13 255 VAL C CA 1
ATOM 7339 C C . VAL C 1 254 ? 83.798 75.638 164.929 1.00 21.02 255 VAL C C 1
ATOM 7340 O O . VAL C 1 254 ? 84.218 75.908 166.062 1.00 19.88 255 VAL C O 1
ATOM 7344 N N . PHE C 1 255 ? 82.579 75.124 164.708 1.00 18.48 256 PHE C N 1
ATOM 7345 C CA . PHE C 1 255 ? 81.615 74.927 165.781 1.00 18.58 256 PHE C CA 1
ATOM 7346 C C . PHE C 1 255 ? 80.831 73.648 165.518 1.00 21.30 256 PHE C C 1
ATOM 7347 O O . PHE C 1 255 ? 80.541 73.314 164.369 1.00 20.05 256 PHE C O 1
ATOM 7355 N N . PHE C 1 256 ? 80.572 72.888 166.582 1.00 23.40 257 PHE C N 1
ATOM 7356 C CA . PHE C 1 256 ? 79.729 71.703 166.538 1.00 21.06 257 PHE C CA 1
ATOM 7357 C C . PHE C 1 256 ? 78.400 72.031 167.195 1.00 20.89 257 PHE C C 1
ATOM 7358 O O . PHE C 1 256 ? 78.366 72.745 168.201 1.00 22.89 257 PHE C O 1
ATOM 7366 N N . ASP C 1 257 ? 77.310 71.535 166.608 1.00 19.61 258 ASP C N 1
ATOM 7367 C CA . ASP C 1 257 ? 76.002 71.566 167.249 1.00 19.44 258 ASP C CA 1
ATOM 7368 C C . ASP C 1 257 ? 75.787 70.256 168.015 1.00 22.53 258 ASP C C 1
ATOM 7369 O O . ASP C 1 257 ? 76.615 69.349 167.970 1.00 22.82 258 ASP C O 1
ATOM 7374 N N . THR C 1 258 ? 74.688 70.174 168.759 1.00 19.72 259 THR C N 1
ATOM 7375 C CA . THR C 1 258 ? 74.431 69.057 169.665 1.00 19.87 259 THR C CA 1
ATOM 7376 C C . THR C 1 258 ? 73.369 68.090 169.130 1.00 22.53 259 THR C C 1
ATOM 7377 O O . THR C 1 258 ? 72.598 67.513 169.897 1.00 20.23 259 THR C O 1
ATOM 7381 N N . CYS C 1 259 ? 73.319 67.882 167.810 1.00 20.06 260 CYS C N 1
ATOM 7382 C CA . CYS C 1 259 ? 72.431 66.880 167.218 1.00 20.25 260 CYS C CA 1
ATOM 7383 C C . CYS C 1 259 ? 73.067 65.493 167.277 1.00 20.29 260 CYS C C 1
ATOM 7384 O O . CYS C 1 259 ? 73.360 64.868 166.261 1.00 20.30 260 CYS C O 1
ATOM 7387 N N . VAL C 1 260 ? 73.273 65.032 168.510 1.00 20.32 261 VAL C N 1
ATOM 7388 C CA . VAL C 1 260 ? 73.810 63.715 168.826 1.00 20.38 261 VAL C CA 1
ATOM 7389 C C . VAL C 1 260 ? 72.776 63.043 169.716 1.00 20.60 261 VAL C C 1
ATOM 7390 O O . VAL C 1 260 ? 72.533 63.493 170.840 1.00 22.84 261 VAL C O 1
ATOM 7394 N N . TYR C 1 261 ? 72.171 61.968 169.223 1.00 32.45 262 TYR C N 1
ATOM 7395 C CA . TYR C 1 261 ? 70.856 61.549 169.698 1.00 20.99 262 TYR C CA 1
ATOM 7396 C C . TYR C 1 261 ? 70.915 60.528 170.826 1.00 21.12 262 TYR C C 1
ATOM 7397 O O . TYR C 1 261 ? 70.250 59.492 170.808 1.00 21.31 262 TYR C O 1
ATOM 7406 N N . HIS C 1 262 ? 71.697 60.838 171.857 1.00 24.91 263 HIS C N 1
ATOM 7407 C CA . HIS C 1 262 ? 71.662 60.052 173.084 1.00 24.53 263 HIS C CA 1
ATOM 7408 C C . HIS C 1 262 ? 72.615 60.683 174.091 1.00 23.40 263 HIS C C 1
ATOM 7409 O O . HIS C 1 262 ? 73.471 61.504 173.737 1.00 20.83 263 HIS C O 1
ATOM 7416 N N . GLN C 1 263 ? 72.445 60.304 175.361 1.00 21.18 264 GLN C N 1
ATOM 7417 C CA . GLN C 1 263 ? 73.188 60.974 176.428 1.00 21.10 264 GLN C CA 1
ATOM 7418 C C . GLN C 1 263 ? 74.684 60.665 176.410 1.00 20.96 264 GLN C C 1
ATOM 7419 O O . GLN C 1 263 ? 75.489 61.532 176.768 1.00 24.82 264 GLN C O 1
ATOM 7425 N N . PRO C 1 264 ? 75.115 59.458 176.043 1.00 25.76 265 PRO C N 1
ATOM 7426 C CA . PRO C 1 264 ? 76.562 59.197 176.058 1.00 22.60 265 PRO C CA 1
ATOM 7427 C C . PRO C 1 264 ? 77.315 60.038 175.036 1.00 21.42 265 PRO C C 1
ATOM 7428 O O . PRO C 1 264 ? 78.287 60.701 175.405 1.00 20.50 265 PRO C O 1
ATOM 7432 N N . GLY C 1 265 ? 76.889 60.036 173.771 1.00 20.60 266 GLY C N 1
ATOM 7433 C CA . GLY C 1 265 ? 77.516 60.920 172.806 1.00 20.39 266 GLY C CA 1
ATOM 7434 C C . GLY C 1 265 ? 77.630 62.329 173.341 1.00 20.26 266 GLY C C 1
ATOM 7435 O O . GLY C 1 265 ? 78.715 62.910 173.386 1.00 20.30 266 GLY C O 1
ATOM 7436 N N . ILE C 1 266 ? 76.510 62.877 173.803 1.00 20.35 267 ILE C N 1
ATOM 7437 C CA . ILE C 1 266 ? 76.482 64.231 174.345 1.00 20.26 267 ILE C CA 1
ATOM 7438 C C . ILE C 1 266 ? 77.480 64.365 175.488 1.00 20.21 267 ILE C C 1
ATOM 7439 O O . ILE C 1 266 ? 78.306 65.280 175.508 1.00 28.54 267 ILE C O 1
ATOM 7444 N N . ASN C 1 267 ? 77.437 63.434 176.438 1.00 20.38 268 ASN C N 1
ATOM 7445 C CA . ASN C 1 267 ? 78.421 63.417 177.515 1.00 20.64 268 ASN C CA 1
ATOM 7446 C C . ASN C 1 267 ? 79.846 63.545 176.976 1.00 22.20 268 ASN C C 1
ATOM 7447 O O . ASN C 1 267 ? 80.648 64.318 177.506 1.00 22.54 268 ASN C O 1
ATOM 7452 N N . LEU C 1 268 ? 80.194 62.779 175.928 1.00 20.13 269 LEU C N 1
ATOM 7453 C CA . LEU C 1 268 ? 81.534 62.894 175.348 1.00 19.96 269 LEU C CA 1
ATOM 7454 C C . LEU C 1 268 ? 81.749 64.262 174.712 1.00 19.76 269 LEU C C 1
ATOM 7455 O O . LEU C 1 268 ? 82.825 64.851 174.836 1.00 19.62 269 LEU C O 1
ATOM 7460 N N . LEU C 1 269 ? 80.756 64.756 173.980 1.00 19.76 270 LEU C N 1
ATOM 7461 C CA . LEU C 1 269 ? 80.919 66.035 173.302 1.00 19.58 270 LEU C CA 1
ATOM 7462 C C . LEU C 1 269 ? 81.254 67.127 174.303 1.00 21.47 270 LEU C C 1
ATOM 7463 O O . LEU C 1 269 ? 82.215 67.892 174.126 1.00 23.05 270 LEU C O 1
ATOM 7468 N N . ALA C 1 270 ? 80.473 67.195 175.372 1.00 21.40 271 ALA C N 1
ATOM 7469 C CA . ALA C 1 270 ? 80.565 68.218 176.397 1.00 24.05 271 ALA C CA 1
ATOM 7470 C C . ALA C 1 270 ? 81.752 68.024 177.321 1.00 25.47 271 ALA C C 1
ATOM 7471 O O . ALA C 1 270 ? 81.950 68.851 178.210 1.00 25.56 271 ALA C O 1
ATOM 7473 N N . ASP C 1 271 ? 82.526 66.954 177.134 1.00 25.01 272 ASP C N 1
ATOM 7474 C CA . ASP C 1 271 ? 83.724 66.663 177.907 1.00 19.61 272 ASP C CA 1
ATOM 7475 C C . ASP C 1 271 ? 85.011 66.894 177.140 1.00 20.94 272 ASP C C 1
ATOM 7476 O O . ASP C 1 271 ? 86.002 67.321 177.741 1.00 23.14 272 ASP C O 1
ATOM 7481 N N . VAL C 1 272 ? 85.020 66.638 175.831 1.00 19.35 273 VAL C N 1
ATOM 7482 C CA . VAL C 1 272 ? 86.253 66.664 175.065 1.00 21.54 273 VAL C CA 1
ATOM 7483 C C . VAL C 1 272 ? 86.380 67.958 174.262 1.00 19.41 273 VAL C C 1
ATOM 7484 O O . VAL C 1 272 ? 87.491 68.440 174.026 1.00 18.88 273 VAL C O 1
ATOM 7488 N N . ILE C 1 273 ? 85.256 68.548 173.872 1.00 21.77 274 ILE C N 1
ATOM 7489 C CA . ILE C 1 273 ? 85.260 69.810 173.141 1.00 22.80 274 ILE C CA 1
ATOM 7490 C C . ILE C 1 273 ? 85.110 70.959 174.130 1.00 24.47 274 ILE C C 1
ATOM 7491 O O . ILE C 1 273 ? 84.538 70.801 175.215 1.00 26.40 274 ILE C O 1
ATOM 7496 N N . ASP C 1 274 ? 85.641 72.127 173.758 1.00 25.81 275 ASP C N 1
ATOM 7497 C CA . ASP C 1 274 ? 85.564 73.318 174.590 1.00 25.01 275 ASP C CA 1
ATOM 7498 C C . ASP C 1 274 ? 84.165 73.903 174.534 1.00 23.88 275 ASP C C 1
ATOM 7499 O O . ASP C 1 274 ? 83.479 73.815 173.514 1.00 23.66 275 ASP C O 1
ATOM 7504 N N . ASN C 1 275 ? 83.749 74.511 175.649 1.00 24.89 276 ASN C N 1
ATOM 7505 C CA . ASN C 1 275 ? 82.381 75.017 175.776 1.00 23.70 276 ASN C CA 1
ATOM 7506 C C . ASN C 1 275 ? 82.028 75.961 174.642 1.00 21.44 276 ASN C C 1
ATOM 7507 O O . ASN C 1 275 ? 80.893 75.965 174.148 1.00 19.98 276 ASN C O 1
ATOM 7512 N N . LYS C 1 276 ? 83.004 76.757 174.207 1.00 23.25 277 LYS C N 1
ATOM 7513 C CA . LYS C 1 276 ? 82.785 77.852 173.275 1.00 22.54 277 LYS C CA 1
ATOM 7514 C C . LYS C 1 276 ? 82.444 77.372 171.877 1.00 24.72 277 LYS C C 1
ATOM 7515 O O . LYS C 1 276 ? 82.065 78.188 171.036 1.00 25.45 277 LYS C O 1
ATOM 7521 N N . ASN C 1 277 ? 82.571 76.079 171.605 1.00 19.90 278 ASN C N 1
ATOM 7522 C CA . ASN C 1 277 ? 82.338 75.551 170.270 1.00 22.73 278 ASN C CA 1
ATOM 7523 C C . ASN C 1 277 ? 81.118 74.639 170.218 1.00 23.95 278 ASN C C 1
ATOM 7524 O O . ASN C 1 277 ? 80.999 73.822 169.302 1.00 19.81 278 ASN C O 1
ATOM 7529 N N . ILE C 1 278 ? 80.201 74.771 171.169 1.00 25.12 279 ILE C N 1
ATOM 7530 C CA . ILE C 1 278 ? 79.054 73.872 171.279 1.00 24.89 279 ILE C CA 1
ATOM 7531 C C . ILE C 1 278 ? 77.793 74.720 171.218 1.00 21.79 279 ILE C C 1
ATOM 7532 O O . ILE C 1 278 ? 77.523 75.500 172.136 1.00 19.13 279 ILE C O 1
ATOM 7537 N N . LEU C 1 279 ? 77.022 74.573 170.148 1.00 21.58 280 LEU C N 1
ATOM 7538 C CA . LEU C 1 279 ? 75.754 75.280 169.983 1.00 25.48 280 LEU C CA 1
ATOM 7539 C C . LEU C 1 279 ? 74.613 74.276 170.074 1.00 24.87 280 LEU C C 1
ATOM 7540 O O . LEU C 1 279 ? 74.668 73.220 169.435 1.00 22.59 280 LEU C O 1
ATOM 7545 N N . PHE C 1 280 ? 73.580 74.604 170.857 1.00 19.62 281 PHE C N 1
ATOM 7546 C CA . PHE C 1 280 ? 72.400 73.753 170.926 1.00 22.70 281 PHE C CA 1
ATOM 7547 C C . PHE C 1 280 ? 71.696 73.649 169.573 1.00 19.89 281 PHE C C 1
ATOM 7548 O O . PHE C 1 280 ? 71.399 74.659 168.926 1.00 22.32 281 PHE C O 1
ATOM 7556 N N . GLY C 1 281 ? 71.392 72.416 169.172 1.00 20.01 282 GLY C N 1
ATOM 7557 C CA . GLY C 1 281 ? 70.599 72.126 167.995 1.00 20.12 282 GLY C CA 1
ATOM 7558 C C . GLY C 1 281 ? 69.856 70.843 168.289 1.00 20.32 282 GLY C C 1
ATOM 7559 O O . GLY C 1 281 ? 70.201 70.120 169.220 1.00 29.77 282 GLY C O 1
ATOM 7560 N N . SER C 1 282 ? 68.817 70.561 167.509 1.00 20.48 283 SER C N 1
ATOM 7561 C CA . SER C 1 282 ? 68.118 69.280 167.670 1.00 20.68 283 SER C CA 1
ATOM 7562 C C . SER C 1 282 ? 67.658 68.629 166.373 1.00 22.80 283 SER C C 1
ATOM 7563 O O . SER C 1 282 ? 67.323 67.443 166.399 1.00 21.43 283 SER C O 1
ATOM 7566 N N . GLN C 1 283 ? 67.627 69.336 165.253 1.00 23.45 284 GLN C N 1
ATOM 7567 C CA . GLN C 1 283 ? 67.008 68.871 164.016 1.00 22.00 284 GLN C CA 1
ATOM 7568 C C . GLN C 1 283 ? 65.761 68.030 164.285 1.00 21.60 284 GLN C C 1
ATOM 7569 O O . GLN C 1 283 ? 65.647 66.866 163.894 1.00 21.25 284 GLN C O 1
ATOM 7575 N N . MET C 1 284 ? 64.797 68.665 164.936 1.00 23.40 285 MET C N 1
ATOM 7576 C CA . MET C 1 284 ? 63.521 68.022 165.190 1.00 23.49 285 MET C CA 1
ATOM 7577 C C . MET C 1 284 ? 62.789 67.737 163.878 1.00 24.64 285 MET C C 1
ATOM 7578 O O . MET C 1 284 ? 63.066 68.338 162.835 1.00 22.98 285 MET C O 1
ATOM 7583 N N . VAL C 1 285 ? 61.842 66.797 163.950 1.00 25.63 286 VAL C N 1
ATOM 7584 C CA . VAL C 1 285 ? 61.062 66.315 162.811 1.00 24.80 286 VAL C CA 1
ATOM 7585 C C . VAL C 1 285 ? 61.983 66.059 161.625 1.00 24.78 286 VAL C C 1
ATOM 7586 O O . VAL C 1 285 ? 61.721 66.487 160.496 1.00 26.37 286 VAL C O 1
ATOM 7590 N N . GLY C 1 286 ? 63.063 65.347 161.875 1.00 23.12 287 GLY C N 1
ATOM 7591 C CA . GLY C 1 286 ? 63.982 65.022 160.810 1.00 26.60 287 GLY C CA 1
ATOM 7592 C C . GLY C 1 286 ? 64.358 63.559 160.721 1.00 24.88 287 GLY C C 1
ATOM 7593 O O . GLY C 1 286 ? 63.510 62.682 160.526 1.00 26.15 287 GLY C O 1
ATOM 7594 N N . ALA C 1 287 ? 65.661 63.303 160.793 1.00 21.62 288 ALA C N 1
ATOM 7595 C CA . ALA C 1 287 ? 66.177 61.971 160.539 1.00 27.02 288 ALA C CA 1
ATOM 7596 C C . ALA C 1 287 ? 65.619 60.949 161.510 1.00 25.61 288 ALA C C 1
ATOM 7597 O O . ALA C 1 287 ? 65.561 59.766 161.172 1.00 25.86 288 ALA C O 1
ATOM 7599 N N . VAL C 1 288 ? 65.218 61.378 162.704 1.00 24.06 289 VAL C N 1
ATOM 7600 C CA . VAL C 1 288 ? 64.780 60.468 163.755 1.00 26.04 289 VAL C CA 1
ATOM 7601 C C . VAL C 1 288 ? 63.589 61.083 164.471 1.00 22.07 289 VAL C C 1
ATOM 7602 O O . VAL C 1 288 ? 63.750 61.916 165.365 1.00 21.96 289 VAL C O 1
ATOM 7606 N N . ARG C 1 289 ? 62.388 60.662 164.100 1.00 22.32 290 ARG C N 1
ATOM 7607 C CA . ARG C 1 289 ? 61.165 61.262 164.595 1.00 22.47 290 ARG C CA 1
ATOM 7608 C C . ARG C 1 289 ? 60.456 60.402 165.644 1.00 22.67 290 ARG C C 1
ATOM 7609 O O . ARG C 1 289 ? 59.333 60.730 166.043 1.00 22.84 290 ARG C O 1
ATOM 7617 N N . GLY C 1 290 ? 61.077 59.312 166.099 1.00 22.66 291 GLY C N 1
ATOM 7618 C CA . GLY C 1 290 ? 60.453 58.394 167.023 1.00 22.86 291 GLY C CA 1
ATOM 7619 C C . GLY C 1 290 ? 60.967 58.486 168.456 1.00 22.78 291 GLY C C 1
ATOM 7620 O O . GLY C 1 290 ? 62.001 59.085 168.757 1.00 22.55 291 GLY C O 1
ATOM 7621 N N . ILE C 1 291 ? 60.200 57.857 169.352 1.00 27.01 292 ILE C N 1
ATOM 7622 C CA . ILE C 1 291 ? 60.578 57.758 170.757 1.00 22.98 292 ILE C CA 1
ATOM 7623 C C . ILE C 1 291 ? 61.776 56.831 170.916 1.00 22.87 292 ILE C C 1
ATOM 7624 O O . ILE C 1 291 ? 61.953 55.852 170.170 1.00 22.92 292 ILE C O 1
ATOM 7629 N N . ASP C 1 292 ? 62.599 57.128 171.914 1.00 26.47 293 ASP C N 1
ATOM 7630 C CA . ASP C 1 292 ? 63.710 56.264 172.275 1.00 28.02 293 ASP C CA 1
ATOM 7631 C C . ASP C 1 292 ? 63.161 55.201 173.215 1.00 22.92 293 ASP C C 1
ATOM 7632 O O . ASP C 1 292 ? 62.729 55.542 174.324 1.00 26.75 293 ASP C O 1
ATOM 7637 N N . PRO C 1 293 ? 63.121 53.931 172.830 1.00 23.05 294 PRO C N 1
ATOM 7638 C CA . PRO C 1 293 ? 62.604 52.931 173.777 1.00 23.30 294 PRO C CA 1
ATOM 7639 C C . PRO C 1 293 ? 63.381 52.892 175.079 1.00 24.99 294 PRO C C 1
ATOM 7640 O O . PRO C 1 293 ? 62.809 52.534 176.115 1.00 27.12 294 PRO C O 1
ATOM 7644 N N . THR C 1 294 ? 64.663 53.270 175.073 1.00 23.02 295 THR C N 1
ATOM 7645 C CA . THR C 1 294 ? 65.447 53.180 176.299 1.00 28.58 295 THR C CA 1
ATOM 7646 C C . THR C 1 294 ? 65.206 54.347 177.257 1.00 30.70 295 THR C C 1
ATOM 7647 O O . THR C 1 294 ? 65.700 54.299 178.386 1.00 36.70 295 THR C O 1
ATOM 7651 N N . THR C 1 295 ? 64.455 55.380 176.868 1.00 28.65 296 THR C N 1
ATOM 7652 C CA . THR C 1 295 ? 64.234 56.525 177.746 1.00 26.66 296 THR C CA 1
ATOM 7653 C C . THR C 1 295 ? 62.797 56.985 177.823 1.00 26.64 296 THR C C 1
ATOM 7654 O O . THR C 1 295 ? 62.449 57.696 178.773 1.00 26.39 296 THR C O 1
ATOM 7658 N N . GLY C 1 296 ? 61.960 56.647 176.856 1.00 24.95 297 GLY C N 1
ATOM 7659 C CA . GLY C 1 296 ? 60.625 57.195 176.812 1.00 25.54 297 GLY C CA 1
ATOM 7660 C C . GLY C 1 296 ? 60.551 58.658 176.448 1.00 26.15 297 GLY C C 1
ATOM 7661 O O . GLY C 1 296 ? 59.498 59.270 176.644 1.00 24.21 297 GLY C O 1
ATOM 7662 N N . HIS C 1 297 ? 61.641 59.247 175.963 1.00 26.98 298 HIS C N 1
ATOM 7663 C CA . HIS C 1 297 ? 61.614 60.555 175.331 1.00 25.41 298 HIS C CA 1
ATOM 7664 C C . HIS C 1 297 ? 62.240 60.433 173.953 1.00 22.58 298 HIS C C 1
ATOM 7665 O O . HIS C 1 297 ? 62.982 59.490 173.665 1.00 27.27 298 HIS C O 1
ATOM 7672 N N . TYR C 1 298 ? 61.904 61.383 173.090 1.00 22.50 299 TYR C N 1
ATOM 7673 C CA . TYR C 1 298 ? 62.353 61.318 171.711 1.00 22.37 299 TYR C CA 1
ATOM 7674 C C . TYR C 1 298 ? 63.871 61.364 171.630 1.00 25.52 299 TYR C C 1
ATOM 7675 O O . TYR C 1 298 ? 64.522 62.147 172.326 1.00 25.31 299 TYR C O 1
ATOM 7684 N N . PHE C 1 299 ? 64.432 60.551 170.735 1.00 26.51 300 PHE C N 1
ATOM 7685 C CA . PHE C 1 299 ? 65.856 60.650 170.436 1.00 23.87 300 PHE C CA 1
ATOM 7686 C C . PHE C 1 299 ? 66.284 62.106 170.257 1.00 23.66 300 PHE C C 1
ATOM 7687 O O . PHE C 1 299 ? 67.264 62.561 170.860 1.00 21.44 300 PHE C O 1
ATOM 7695 N N . ASP C 1 300 ? 65.556 62.849 169.416 1.00 24.13 301 ASP C N 1
ATOM 7696 C CA . ASP C 1 300 ? 65.977 64.163 168.950 1.00 21.44 301 ASP C CA 1
ATOM 7697 C C . ASP C 1 300 ? 65.524 65.304 169.864 1.00 32.21 301 ASP C C 1
ATOM 7698 O O . ASP C 1 300 ? 65.646 66.476 169.492 1.00 31.04 301 ASP C O 1
ATOM 7703 N N . ASP C 1 301 ? 65.026 64.990 171.054 1.00 29.69 302 ASP C N 1
ATOM 7704 C CA . ASP C 1 301 ? 64.751 65.990 172.081 1.00 23.34 302 ASP C CA 1
ATOM 7705 C C . ASP C 1 301 ? 66.039 66.202 172.883 1.00 21.39 302 ASP C C 1
ATOM 7706 O O . ASP C 1 301 ? 66.159 65.834 174.050 1.00 21.47 302 ASP C O 1
ATOM 7711 N N . THR C 1 302 ? 67.033 66.804 172.206 1.00 23.12 303 THR C N 1
ATOM 7712 C CA . THR C 1 302 ? 68.404 66.899 172.713 1.00 20.97 303 THR C CA 1
ATOM 7713 C C . THR C 1 302 ? 68.589 67.933 173.808 1.00 22.30 303 THR C C 1
ATOM 7714 O O . THR C 1 302 ? 69.696 68.030 174.354 1.00 20.78 303 THR C O 1
ATOM 7718 N N . LYS C 1 303 ? 67.566 68.734 174.111 1.00 22.77 304 LYS C N 1
ATOM 7719 C CA . LYS C 1 303 ? 67.622 69.582 175.296 1.00 23.13 304 LYS C CA 1
ATOM 7720 C C . LYS C 1 303 ? 67.642 68.751 176.559 1.00 24.56 304 LYS C C 1
ATOM 7721 O O . LYS C 1 303 ? 68.191 69.183 177.581 1.00 22.54 304 LYS C O 1
ATOM 7727 N N . ARG C 1 304 ? 67.026 67.568 176.504 1.00 22.80 305 ARG C N 1
ATOM 7728 C CA . ARG C 1 304 ? 67.063 66.648 177.629 1.00 23.58 305 ARG C CA 1
ATOM 7729 C C . ARG C 1 304 ? 68.491 66.289 177.973 1.00 24.87 305 ARG C C 1
ATOM 7730 O O . ARG C 1 304 ? 68.857 66.234 179.150 1.00 26.56 305 ARG C O 1
ATOM 7738 N N . TYR C 1 305 ? 69.314 66.050 176.949 1.00 25.52 306 TYR C N 1
ATOM 7739 C CA . TYR C 1 305 ? 70.717 65.705 177.159 1.00 23.82 306 TYR C CA 1
ATOM 7740 C C . TYR C 1 305 ? 71.463 66.843 177.840 1.00 25.66 306 TYR C C 1
ATOM 7741 O O . TYR C 1 305 ? 72.056 66.658 178.908 1.00 28.94 306 TYR C O 1
ATOM 7750 N N . ILE C 1 306 ? 71.445 68.037 177.227 1.00 22.08 307 ILE C N 1
ATOM 7751 C CA . ILE C 1 306 ? 72.047 69.218 177.846 1.00 25.11 307 ILE C CA 1
ATOM 7752 C C . ILE C 1 306 ? 71.620 69.316 179.305 1.00 26.84 307 ILE C C 1
ATOM 7753 O O . ILE C 1 306 ? 72.449 69.306 180.220 1.00 26.82 307 ILE C O 1
ATOM 7758 N N . ASP C 1 307 ? 70.311 69.398 179.544 1.00 25.09 308 ASP C N 1
ATOM 7759 C CA . ASP C 1 307 ? 69.837 69.638 180.905 1.00 24.65 308 ASP C CA 1
ATOM 7760 C C . ASP C 1 307 ? 70.367 68.625 181.905 1.00 21.81 308 ASP C C 1
ATOM 7761 O O . ASP C 1 307 ? 70.415 68.922 183.102 1.00 22.00 308 ASP C O 1
ATOM 7766 N N . ALA C 1 308 ? 70.758 67.440 181.449 1.00 23.02 309 ALA C N 1
ATOM 7767 C CA . ALA C 1 308 ? 71.241 66.385 182.329 1.00 26.31 309 ALA C CA 1
ATOM 7768 C C . ALA C 1 308 ? 72.725 66.506 182.638 1.00 26.54 309 ALA C C 1
ATOM 7769 O O . ALA C 1 308 ? 73.238 65.712 183.433 1.00 27.04 309 ALA C O 1
ATOM 7771 N N . LEU C 1 309 ? 73.408 67.479 182.030 1.00 28.40 310 LEU C N 1
ATOM 7772 C CA . LEU C 1 309 ? 74.834 67.703 182.214 1.00 29.28 310 LEU C CA 1
ATOM 7773 C C . LEU C 1 309 ? 75.141 68.313 183.579 1.00 30.61 310 LEU C C 1
ATOM 7774 O O . LEU C 1 309 ? 74.321 69.016 184.178 1.00 26.79 310 LEU C O 1
ATOM 7779 N N . ASP C 1 310 ? 76.357 68.045 184.053 1.00 35.92 311 ASP C N 1
ATOM 7780 C CA . ASP C 1 310 ? 76.833 68.522 185.352 1.00 37.72 311 ASP C CA 1
ATOM 7781 C C . ASP C 1 310 ? 77.710 69.753 185.128 1.00 33.38 311 ASP C C 1
ATOM 7782 O O . ASP C 1 310 ? 78.921 69.763 185.352 1.00 33.21 311 ASP C O 1
ATOM 7787 N N . ILE C 1 311 ? 77.056 70.802 184.651 1.00 33.27 312 ILE C N 1
ATOM 7788 C CA . ILE C 1 311 ? 77.722 72.013 184.202 1.00 29.29 312 ILE C CA 1
ATOM 7789 C C . ILE C 1 311 ? 77.143 73.204 184.944 1.00 27.98 312 ILE C C 1
ATOM 7790 O O . ILE C 1 311 ? 75.967 73.220 185.323 1.00 29.71 312 ILE C O 1
ATOM 7795 N N . SER C 1 312 ? 77.984 74.213 185.135 1.00 28.37 313 SER C N 1
ATOM 7796 C CA . SER C 1 312 ? 77.536 75.475 185.682 1.00 27.78 313 SER C CA 1
ATOM 7797 C C . SER C 1 312 ? 76.408 76.054 184.837 1.00 29.74 313 SER C C 1
ATOM 7798 O O . SER C 1 312 ? 76.150 75.640 183.700 1.00 31.77 313 SER C O 1
ATOM 7801 N N . ASP C 1 313 ? 75.752 77.059 185.405 1.00 29.41 314 ASP C N 1
ATOM 7802 C CA . ASP C 1 313 ? 74.766 77.805 184.644 1.00 28.42 314 ASP C CA 1
ATOM 7803 C C . ASP C 1 313 ? 75.401 78.524 183.467 1.00 26.42 314 ASP C C 1
ATOM 7804 O O . ASP C 1 313 ? 74.756 78.710 182.432 1.00 23.54 314 ASP C O 1
ATOM 7809 N N . GLN C 1 314 ? 76.656 78.938 183.600 1.00 30.22 315 GLN C N 1
ATOM 7810 C CA . GLN C 1 314 ? 77.276 79.709 182.537 1.00 27.39 315 GLN C CA 1
ATOM 7811 C C . GLN C 1 314 ? 77.722 78.832 181.377 1.00 27.33 315 GLN C C 1
ATOM 7812 O O . GLN C 1 314 ? 77.841 79.329 180.251 1.00 25.36 315 GLN C O 1
ATOM 7818 N N . GLU C 1 315 ? 77.989 77.550 181.629 1.00 28.02 316 GLU C N 1
ATOM 7819 C CA . GLU C 1 315 ? 78.165 76.617 180.522 1.00 23.92 316 GLU C CA 1
ATOM 7820 C C . GLU C 1 315 ? 76.861 76.427 179.759 1.00 25.23 316 GLU C C 1
ATOM 7821 O O . GLU C 1 315 ? 76.855 76.401 178.522 1.00 26.68 316 GLU C O 1
ATOM 7827 N N . ARG C 1 316 ? 75.743 76.314 180.483 1.00 22.76 317 ARG C N 1
ATOM 7828 C CA . ARG C 1 316 ? 74.439 76.176 179.844 1.00 26.21 317 ARG C CA 1
ATOM 7829 C C . ARG C 1 316 ? 74.153 77.322 178.885 1.00 25.46 317 ARG C C 1
ATOM 7830 O O . ARG C 1 316 ? 73.758 77.097 177.735 1.00 21.30 317 ARG C O 1
ATOM 7838 N N . HIS C 1 317 ? 74.310 78.563 179.362 1.00 25.54 318 HIS C N 1
ATOM 7839 C CA . HIS C 1 317 ? 73.895 79.730 178.589 1.00 28.76 318 HIS C CA 1
ATOM 7840 C C . HIS C 1 317 ? 74.631 79.786 177.255 1.00 30.23 318 HIS C C 1
ATOM 7841 O O . HIS C 1 317 ? 74.012 79.934 176.193 1.00 26.66 318 HIS C O 1
ATOM 7848 N N . ALA C 1 318 ? 75.960 79.663 177.295 1.00 29.75 319 ALA C N 1
ATOM 7849 C CA . ALA C 1 318 ? 76.750 79.619 176.068 1.00 26.78 319 ALA C CA 1
ATOM 7850 C C . ALA C 1 318 ? 76.272 78.499 175.146 1.00 24.75 319 ALA C C 1
ATOM 7851 O O . ALA C 1 318 ? 76.065 78.710 173.941 1.00 22.56 319 ALA C O 1
ATOM 7853 N N . ILE C 1 319 ? 76.089 77.300 175.702 1.00 25.00 320 ILE C N 1
ATOM 7854 C CA . ILE C 1 319 ? 75.600 76.160 174.920 1.00 22.71 320 ILE C CA 1
ATOM 7855 C C . ILE C 1 319 ? 74.260 76.484 174.278 1.00 22.77 320 ILE C C 1
ATOM 7856 O O . ILE C 1 319 ? 74.058 76.281 173.075 1.00 25.10 320 ILE C O 1
ATOM 7861 N N . PHE C 1 320 ? 73.332 77.011 175.071 1.00 19.94 321 PHE C N 1
ATOM 7862 C CA . PHE C 1 320 ? 71.973 77.244 174.614 1.00 22.87 321 PHE C CA 1
ATOM 7863 C C . PHE C 1 320 ? 71.813 78.544 173.826 1.00 20.29 321 PHE C C 1
ATOM 7864 O O . PHE C 1 320 ? 70.976 78.611 172.918 1.00 21.89 321 PHE C O 1
ATOM 7872 N N . GLU C 1 321 ? 72.571 79.586 174.166 1.00 24.56 322 GLU C N 1
ATOM 7873 C CA . GLU C 1 321 ? 72.284 80.922 173.651 1.00 23.23 322 GLU C CA 1
ATOM 7874 C C . GLU C 1 321 ? 73.505 81.699 173.169 1.00 21.76 322 GLU C C 1
ATOM 7875 O O . GLU C 1 321 ? 73.531 82.186 172.034 1.00 21.53 322 GLU C O 1
ATOM 7881 N N . GLY C 1 322 ? 74.502 81.863 174.038 1.00 19.90 323 GLY C N 1
ATOM 7882 C CA . GLY C 1 322 ? 75.591 82.779 173.732 1.00 19.83 323 GLY C CA 1
ATOM 7883 C C . GLY C 1 322 ? 76.362 82.395 172.486 1.00 23.33 323 GLY C C 1
ATOM 7884 O O . GLY C 1 322 ? 76.574 83.222 171.595 1.00 26.42 323 GLY C O 1
ATOM 7885 N N . ASN C 1 323 ? 76.821 81.140 172.417 1.00 18.91 324 ASN C N 1
ATOM 7886 C CA . ASN C 1 323 ? 77.635 80.716 171.283 1.00 21.34 324 ASN C CA 1
ATOM 7887 C C . ASN C 1 323 ? 76.926 80.988 169.963 1.00 19.81 324 ASN C C 1
ATOM 7888 O O . ASN C 1 323 ? 77.498 81.584 169.042 1.00 18.69 324 ASN C O 1
ATOM 7893 N N . THR C 1 324 ? 75.668 80.553 169.857 1.00 21.54 325 THR C N 1
ATOM 7894 C CA . THR C 1 324 ? 74.863 80.860 168.684 1.00 19.05 325 THR C CA 1
ATOM 7895 C C . THR C 1 324 ? 74.865 82.350 168.395 1.00 21.45 325 THR C C 1
ATOM 7896 O O . THR C 1 324 ? 75.033 82.783 167.247 1.00 19.16 325 THR C O 1
ATOM 7900 N N . ARG C 1 325 ? 74.639 83.154 169.433 1.00 21.45 326 ARG C N 1
ATOM 7901 C CA . ARG C 1 325 ? 74.593 84.590 169.232 1.00 22.92 326 ARG C CA 1
ATOM 7902 C C . ARG C 1 325 ? 75.928 85.102 168.720 1.00 18.74 326 ARG C C 1
ATOM 7903 O O . ARG C 1 325 ? 75.965 86.018 167.892 1.00 25.04 326 ARG C O 1
ATOM 7911 N N . ARG C 1 326 ? 77.029 84.490 169.156 1.00 18.63 327 ARG C N 1
ATOM 7912 C CA . ARG C 1 326 ? 78.346 84.892 168.670 1.00 18.48 327 ARG C CA 1
ATOM 7913 C C . ARG C 1 326 ? 78.524 84.536 167.196 1.00 21.11 327 ARG C C 1
ATOM 7914 O O . ARG C 1 326 ? 78.855 85.400 166.375 1.00 18.34 327 ARG C O 1
ATOM 7922 N N . VAL C 1 327 ? 78.269 83.274 166.838 1.00 18.76 328 VAL C N 1
ATOM 7923 C CA . VAL C 1 327 ? 78.407 82.808 165.458 1.00 18.76 328 VAL C CA 1
ATOM 7924 C C . VAL C 1 327 ? 77.388 83.469 164.531 1.00 19.71 328 VAL C C 1
ATOM 7925 O O . VAL C 1 327 ? 77.640 83.610 163.326 1.00 19.89 328 VAL C O 1
ATOM 7929 N N . PHE C 1 328 ? 76.233 83.907 165.064 1.00 18.72 329 PHE C N 1
ATOM 7930 C CA . PHE C 1 328 ? 75.175 84.526 164.261 1.00 23.48 329 PHE C CA 1
ATOM 7931 C C . PHE C 1 328 ? 74.992 86.015 164.558 1.00 25.34 329 PHE C C 1
ATOM 7932 O O . PHE C 1 328 ? 74.051 86.428 165.255 1.00 19.99 329 PHE C O 1
ATOM 7940 N N . PRO C 1 329 ? 75.857 86.864 164.012 1.00 29.53 330 PRO C N 1
ATOM 7941 C CA . PRO C 1 329 ? 75.785 88.293 164.355 1.00 25.58 330 PRO C CA 1
ATOM 7942 C C . PRO C 1 329 ? 74.475 88.961 163.960 1.00 24.10 330 PRO C C 1
ATOM 7943 O O . PRO C 1 329 ? 74.025 89.870 164.670 1.00 21.76 330 PRO C O 1
ATOM 7947 N N . ARG C 1 330 ? 73.860 88.569 162.838 1.00 22.89 331 ARG C N 1
ATOM 7948 C CA . ARG C 1 330 ? 72.599 89.187 162.435 1.00 23.24 331 ARG C CA 1
ATOM 7949 C C . ARG C 1 330 ? 71.449 88.756 163.327 1.00 27.14 331 ARG C C 1
ATOM 7950 O O . ARG C 1 330 ? 70.389 89.393 163.317 1.00 30.18 331 ARG C O 1
ATOM 7958 N N . LEU C 1 331 ? 71.639 87.692 164.095 1.00 23.76 332 LEU C N 1
ATOM 7959 C CA . LEU C 1 331 ? 70.656 87.257 165.070 1.00 23.27 332 LEU C CA 1
ATOM 7960 C C . LEU C 1 331 ? 70.849 88.004 166.383 1.00 19.36 332 LEU C C 1
ATOM 7961 O O . LEU C 1 331 ? 69.890 88.572 166.925 1.00 19.50 332 LEU C O 1
ATOM 7966 N N . ASP C 1 332 ? 72.091 88.054 166.870 1.00 19.17 333 ASP C N 1
ATOM 7967 C CA . ASP C 1 332 ? 72.382 88.761 168.112 1.00 19.12 333 ASP C CA 1
ATOM 7968 C C . ASP C 1 332 ? 71.793 90.161 168.091 1.00 19.18 333 ASP C C 1
ATOM 7969 O O . ASP C 1 332 ? 71.134 90.584 169.044 1.00 25.71 333 ASP C O 1
ATOM 7974 N N . ALA C 1 333 ? 72.020 90.892 166.999 1.00 19.13 334 ALA C N 1
ATOM 7975 C CA . ALA C 1 333 ? 71.631 92.296 166.944 1.00 21.26 334 ALA C CA 1
ATOM 7976 C C . ALA C 1 333 ? 70.116 92.458 166.961 1.00 22.40 334 ALA C C 1
ATOM 7977 O O . ALA C 1 333 ? 69.599 93.436 167.520 1.00 24.33 334 ALA C O 1
ATOM 7979 N N . LYS C 1 334 ? 69.399 91.512 166.353 1.00 19.53 335 LYS C N 1
ATOM 7980 C CA . LYS C 1 334 ? 67.950 91.477 166.463 1.00 22.95 335 LYS C CA 1
ATOM 7981 C C . LYS C 1 334 ? 67.510 91.185 167.896 1.00 23.55 335 LYS C C 1
ATOM 7982 O O . LYS C 1 334 ? 66.561 91.798 168.396 1.00 21.95 335 LYS C O 1
ATOM 7988 N N . LEU C 1 335 ? 68.191 90.264 168.580 1.00 20.58 336 LEU C N 1
ATOM 7989 C CA . LEU C 1 335 ? 67.836 89.988 169.969 1.00 20.45 336 LEU C CA 1
ATOM 7990 C C . LEU C 1 335 ? 68.203 91.148 170.871 1.00 22.36 336 LEU C C 1
ATOM 7991 O O . LEU C 1 335 ? 67.533 91.386 171.877 1.00 27.97 336 LEU C O 1
ATOM 7996 N N . LYS C 1 336 ? 69.268 91.872 170.529 1.00 24.48 337 LYS C N 1
ATOM 7997 C CA . LYS C 1 336 ? 69.589 93.123 171.208 1.00 22.10 337 LYS C CA 1
ATOM 7998 C C . LYS C 1 336 ? 68.537 94.193 170.924 1.00 20.88 337 LYS C C 1
ATOM 7999 O O . LYS C 1 336 ? 68.086 94.884 171.837 1.00 19.88 337 LYS C O 1
ATOM 8005 N N . ALA C 1 337 ? 68.164 94.363 169.649 1.00 22.70 338 ALA C N 1
ATOM 8006 C CA . ALA C 1 337 ? 67.166 95.356 169.258 1.00 19.92 338 ALA C CA 1
ATOM 8007 C C . ALA C 1 337 ? 65.832 95.161 169.964 1.00 22.69 338 ALA C C 1
ATOM 8008 O O . ALA C 1 337 ? 65.021 96.092 170.015 1.00 27.63 338 ALA C O 1
ATOM 8010 N N . ARG C 1 338 ? 65.572 93.979 170.504 1.00 22.64 339 ARG C N 1
ATOM 8011 C CA . ARG C 1 338 ? 64.353 93.743 171.256 1.00 24.21 339 ARG C CA 1
ATOM 8012 C C . ARG C 1 338 ? 64.622 93.698 172.748 1.00 24.86 339 ARG C C 1
ATOM 8013 O O . ARG C 1 338 ? 63.799 93.181 173.507 1.00 22.46 339 ARG C O 1
ATOM 8021 N N . GLY C 1 339 ? 65.767 94.230 173.181 1.00 24.53 340 GLY C N 1
ATOM 8022 C CA . GLY C 1 339 ? 66.099 94.220 174.587 1.00 26.53 340 GLY C CA 1
ATOM 8023 C C . GLY C 1 339 ? 66.352 92.847 175.156 1.00 30.00 340 GLY C C 1
ATOM 8024 O O . GLY C 1 339 ? 66.514 92.706 176.373 1.00 32.50 340 GLY C O 1
ATOM 8025 N N . LEU C 1 340 ? 66.389 91.823 174.314 1.00 30.51 341 LEU C N 1
ATOM 8026 C CA . LEU C 1 340 ? 66.742 90.480 174.747 1.00 27.87 341 LEU C CA 1
ATOM 8027 C C . LEU C 1 340 ? 68.259 90.431 174.860 1.00 23.96 341 LEU C C 1
ATOM 8028 O O . LEU C 1 340 ? 68.972 90.095 173.921 1.00 19.82 341 LEU C O 1
ATOM 8033 N N . LEU C 1 341 ? 68.762 90.783 176.031 1.00 28.27 342 LEU C N 1
ATOM 8034 C CA . LEU C 1 341 ? 70.191 90.778 176.304 1.00 32.78 342 LEU C CA 1
ATOM 8035 C C . LEU C 1 341 ? 70.613 89.471 176.975 1.00 32.41 342 LEU C C 1
ATOM 8036 O O . LEU C 1 341 ? 69.784 88.667 177.410 1.00 33.09 342 LEU C O 1
ATOM 8041 N N . GLU C 1 342 ? 71.928 89.275 177.069 1.00 30.00 343 GLU C N 1
ATOM 8042 C CA . GLU C 1 342 ? 72.466 88.056 177.656 1.00 28.85 343 GLU C CA 1
ATOM 8043 C C . GLU C 1 342 ? 72.623 88.204 179.166 1.00 29.01 343 GLU C C 1
ATOM 8044 O O . GLU C 1 342 ? 72.798 89.315 179.666 1.00 27.67 343 GLU C O 1
ATOM 8050 N N . MET D 1 1 ? 136.627 122.117 158.860 1.00 23.85 2 MET D N 1
ATOM 8051 C CA . MET D 1 1 ? 136.088 121.716 160.151 1.00 26.94 2 MET D CA 1
ATOM 8052 C C . MET D 1 1 ? 137.144 121.165 161.125 1.00 27.67 2 MET D C 1
ATOM 8053 O O . MET D 1 1 ? 138.023 120.391 160.747 1.00 30.82 2 MET D O 1
ATOM 8058 N N . MET D 1 2 ? 137.032 121.569 162.387 1.00 24.58 3 MET D N 1
ATOM 8059 C CA . MET D 1 2 ? 137.817 120.998 163.462 1.00 24.92 3 MET D CA 1
ATOM 8060 C C . MET D 1 2 ? 137.445 119.533 163.659 1.00 25.08 3 MET D C 1
ATOM 8061 O O . MET D 1 2 ? 136.466 119.023 163.111 1.00 29.97 3 MET D O 1
ATOM 8066 N N . ILE D 1 3 ? 138.234 118.855 164.475 1.00 24.29 4 ILE D N 1
ATOM 8067 C CA . ILE D 1 3 ? 137.922 117.517 164.934 1.00 18.10 4 ILE D CA 1
ATOM 8068 C C . ILE D 1 3 ? 138.127 117.571 166.438 1.00 19.56 4 ILE D C 1
ATOM 8069 O O . ILE D 1 3 ? 139.266 117.568 166.912 1.00 22.93 4 ILE D O 1
ATOM 8074 N N . ILE D 1 4 ? 137.034 117.639 167.195 1.00 20.32 5 ILE D N 1
ATOM 8075 C CA . ILE D 1 4 ? 137.082 117.891 168.633 1.00 23.60 5 ILE D CA 1
ATOM 8076 C C . ILE D 1 4 ? 136.592 116.651 169.382 1.00 17.73 5 ILE D C 1
ATOM 8077 O O . ILE D 1 4 ? 135.406 116.307 169.341 1.00 17.59 5 ILE D O 1
ATOM 8082 N N . ASP D 1 5 ? 137.502 116.003 170.102 1.00 25.10 6 ASP D N 1
ATOM 8083 C CA . ASP D 1 5 ? 137.228 114.803 170.895 1.00 17.85 6 ASP D CA 1
ATOM 8084 C C . ASP D 1 5 ? 136.624 115.246 172.216 1.00 17.84 6 ASP D C 1
ATOM 8085 O O . ASP D 1 5 ? 137.334 115.728 173.088 1.00 19.29 6 ASP D O 1
ATOM 8090 N N . CYS D 1 6 ? 135.311 115.101 172.389 1.00 17.71 7 CYS D N 1
ATOM 8091 C CA . CYS D 1 6 ? 134.697 115.671 173.584 1.00 17.72 7 CYS D CA 1
ATOM 8092 C C . CYS D 1 6 ? 134.913 114.842 174.840 1.00 23.74 7 CYS D C 1
ATOM 8093 O O . CYS D 1 6 ? 134.383 115.215 175.891 1.00 23.47 7 CYS D O 1
ATOM 8096 N N . HIS D 1 7 ? 135.673 113.745 174.775 1.00 25.31 8 HIS D N 1
ATOM 8097 C CA . HIS D 1 7 ? 135.753 112.787 175.878 1.00 19.34 8 HIS D CA 1
ATOM 8098 C C . HIS D 1 7 ? 137.173 112.237 175.912 1.00 20.63 8 HIS D C 1
ATOM 8099 O O . HIS D 1 7 ? 137.591 111.527 174.992 1.00 23.92 8 HIS D O 1
ATOM 8106 N N . GLY D 1 8 ? 137.915 112.573 176.956 1.00 19.16 9 GLY D N 1
ATOM 8107 C CA . GLY D 1 8 ? 139.298 112.158 177.061 1.00 21.77 9 GLY D CA 1
ATOM 8108 C C . GLY D 1 8 ? 139.880 112.499 178.412 1.00 21.25 9 GLY D C 1
ATOM 8109 O O . GLY D 1 8 ? 139.688 113.618 178.884 1.00 20.08 9 GLY D O 1
ATOM 8110 N N . HIS D 1 9 ? 140.596 111.561 179.040 1.00 20.52 10 HIS D N 1
ATOM 8111 C CA . HIS D 1 9 ? 141.169 111.775 180.364 1.00 22.47 10 HIS D CA 1
ATOM 8112 C C . HIS D 1 9 ? 142.688 111.633 180.378 1.00 19.85 10 HIS D C 1
ATOM 8113 O O . HIS D 1 9 ? 143.274 110.865 179.605 1.00 19.33 10 HIS D O 1
ATOM 8120 N N . TYR D 1 10 ? 143.308 112.411 181.277 1.00 20.45 11 TYR D N 1
ATOM 8121 C CA . TYR D 1 10 ? 144.719 112.323 181.639 1.00 21.32 11 TYR D CA 1
ATOM 8122 C C . TYR D 1 10 ? 144.946 111.038 182.415 1.00 19.90 11 TYR D C 1
ATOM 8123 O O . TYR D 1 10 ? 144.903 111.031 183.647 1.00 26.86 11 TYR D O 1
ATOM 8132 N N . THR D 1 11 ? 145.187 109.950 181.700 1.00 21.15 12 THR D N 1
ATOM 8133 C CA . THR D 1 11 ? 145.215 108.623 182.286 1.00 19.98 12 THR D CA 1
ATOM 8134 C C . THR D 1 11 ? 146.615 108.129 182.577 1.00 20.26 12 THR D C 1
ATOM 8135 O O . THR D 1 11 ? 146.798 107.346 183.515 1.00 22.49 12 THR D O 1
ATOM 8139 N N . VAL D 1 12 ? 147.597 108.541 181.778 1.00 20.31 13 VAL D N 1
ATOM 8140 C CA . VAL D 1 12 ? 148.973 108.090 181.921 1.00 24.01 13 VAL D CA 1
ATOM 8141 C C . VAL D 1 12 ? 149.752 109.244 182.540 1.00 20.76 13 VAL D C 1
ATOM 8142 O O . VAL D 1 12 ? 150.200 110.152 181.850 1.00 20.73 13 VAL D O 1
ATOM 8146 N N . LEU D 1 13 ? 149.923 109.185 183.848 1.00 20.96 14 LEU D N 1
ATOM 8147 C CA . LEU D 1 13 ? 150.267 110.298 184.705 1.00 24.55 14 LEU D CA 1
ATOM 8148 C C . LEU D 1 13 ? 151.704 110.228 185.207 1.00 29.91 14 LEU D C 1
ATOM 8149 O O . LEU D 1 13 ? 152.347 109.171 185.166 1.00 28.77 14 LEU D O 1
ATOM 8154 N N . PRO D 1 14 ? 152.233 111.346 185.713 1.00 29.64 15 PRO D N 1
ATOM 8155 C CA . PRO D 1 14 ? 153.531 111.311 186.395 1.00 33.23 15 PRO D CA 1
ATOM 8156 C C . PRO D 1 14 ? 153.511 110.449 187.654 1.00 32.71 15 PRO D C 1
ATOM 8157 O O . PRO D 1 14 ? 152.478 110.251 188.300 1.00 32.35 15 PRO D O 1
ATOM 8161 N N . LYS D 1 15 ? 154.698 109.947 188.007 1.00 32.11 16 LYS D N 1
ATOM 8162 C CA . LYS D 1 15 ? 154.838 109.064 189.161 1.00 33.17 16 LYS D CA 1
ATOM 8163 C C . LYS D 1 15 ? 154.262 109.682 190.429 1.00 32.41 16 LYS D C 1
ATOM 8164 O O . LYS D 1 15 ? 153.435 109.065 191.111 1.00 31.37 16 LYS D O 1
ATOM 8170 N N . ALA D 1 16 ? 154.695 110.904 190.769 1.00 36.66 17 ALA D N 1
ATOM 8171 C CA . ALA D 1 16 ? 154.455 111.441 192.109 1.00 36.01 17 ALA D CA 1
ATOM 8172 C C . ALA D 1 16 ? 153.000 111.818 192.364 1.00 34.55 17 ALA D C 1
ATOM 8173 O O . ALA D 1 16 ? 152.609 111.957 193.527 1.00 35.05 17 ALA D O 1
ATOM 8175 N N . HIS D 1 17 ? 152.197 112.015 191.319 1.00 33.51 18 HIS D N 1
ATOM 8176 C CA . HIS D 1 17 ? 150.776 112.278 191.530 1.00 31.12 18 HIS D CA 1
ATOM 8177 C C . HIS D 1 17 ? 150.104 111.074 192.188 1.00 30.73 18 HIS D C 1
ATOM 8178 O O . HIS D 1 17 ? 149.537 111.177 193.282 1.00 30.14 18 HIS D O 1
ATOM 8185 N N . ASP D 1 18 ? 150.189 109.909 191.537 1.00 32.02 19 ASP D N 1
ATOM 8186 C CA . ASP D 1 18 ? 149.586 108.688 192.057 1.00 35.36 19 ASP D CA 1
ATOM 8187 C C . ASP D 1 18 ? 150.186 108.264 193.397 1.00 33.89 19 ASP D C 1
ATOM 8188 O O . ASP D 1 18 ? 149.553 107.496 194.123 1.00 30.62 19 ASP D O 1
ATOM 8193 N N . GLU D 1 19 ? 151.394 108.740 193.730 1.00 34.82 20 GLU D N 1
ATOM 8194 C CA . GLU D 1 19 ? 151.995 108.624 195.058 1.00 32.14 20 GLU D CA 1
ATOM 8195 C C . GLU D 1 19 ? 151.118 109.241 196.136 1.00 31.43 20 GLU D C 1
ATOM 8196 O O . GLU D 1 19 ? 150.607 108.543 197.020 1.00 35.72 20 GLU D O 1
ATOM 8202 N N . TRP D 1 20 ? 150.977 110.570 196.063 1.00 30.38 21 TRP D N 1
ATOM 8203 C CA . TRP D 1 20 ? 150.372 111.353 197.137 1.00 29.24 21 TRP D CA 1
ATOM 8204 C C . TRP D 1 20 ? 148.930 110.937 197.405 1.00 29.74 21 TRP D C 1
ATOM 8205 O O . TRP D 1 20 ? 148.481 110.936 198.558 1.00 30.85 21 TRP D O 1
ATOM 8216 N N . ARG D 1 21 ? 148.192 110.589 196.350 1.00 30.75 22 ARG D N 1
ATOM 8217 C CA . ARG D 1 21 ? 146.831 110.081 196.502 1.00 29.27 22 ARG D CA 1
ATOM 8218 C C . ARG D 1 21 ? 146.794 108.862 197.414 1.00 30.73 22 ARG D C 1
ATOM 8219 O O . ARG D 1 21 ? 145.985 108.795 198.350 1.00 29.72 22 ARG D O 1
ATOM 8227 N N . GLU D 1 22 ? 147.678 107.889 197.152 1.00 27.61 23 GLU D N 1
ATOM 8228 C CA . GLU D 1 22 ? 147.761 106.673 197.959 1.00 29.66 23 GLU D CA 1
ATOM 8229 C C . GLU D 1 22 ? 148.165 106.979 199.396 1.00 33.35 23 GLU D C 1
ATOM 8230 O O . GLU D 1 22 ? 147.586 106.433 200.344 1.00 37.68 23 GLU D O 1
ATOM 8236 N N . GLN D 1 23 ? 149.188 107.822 199.580 1.00 34.92 24 GLN D N 1
ATOM 8237 C CA . GLN D 1 23 ? 149.520 108.267 200.928 1.00 34.75 24 GLN D CA 1
ATOM 8238 C C . GLN D 1 23 ? 148.450 109.203 201.471 1.00 33.40 24 GLN D C 1
ATOM 8239 O O . GLN D 1 23 ? 148.157 109.187 202.670 1.00 34.43 24 GLN D O 1
ATOM 8245 N N . GLN D 1 24 ? 147.872 110.044 200.613 1.00 32.86 25 GLN D N 1
ATOM 8246 C CA . GLN D 1 24 ? 146.740 110.854 201.038 1.00 33.69 25 GLN D CA 1
ATOM 8247 C C . GLN D 1 24 ? 145.632 109.984 201.610 1.00 36.11 25 GLN D C 1
ATOM 8248 O O . GLN D 1 24 ? 145.159 110.205 202.733 1.00 38.64 25 GLN D O 1
ATOM 8254 N N . LYS D 1 25 ? 145.175 109.005 200.824 1.00 35.64 26 LYS D N 1
ATOM 8255 C CA . LYS D 1 25 ? 144.242 108.025 201.363 1.00 34.13 26 LYS D CA 1
ATOM 8256 C C . LYS D 1 25 ? 144.774 107.408 202.648 1.00 38.54 26 LYS D C 1
ATOM 8257 O O . LYS D 1 25 ? 143.988 106.990 203.501 1.00 40.63 26 LYS D O 1
ATOM 8263 N N . ALA D 1 26 ? 146.101 107.379 202.819 1.00 37.79 27 ALA D N 1
ATOM 8264 C CA . ALA D 1 26 ? 146.733 106.632 203.904 1.00 36.37 27 ALA D CA 1
ATOM 8265 C C . ALA D 1 26 ? 146.645 107.359 205.244 1.00 37.14 27 ALA D C 1
ATOM 8266 O O . ALA D 1 26 ? 146.333 106.736 206.265 1.00 34.99 27 ALA D O 1
ATOM 8268 N N . ALA D 1 27 ? 146.889 108.674 205.256 1.00 42.84 28 ALA D N 1
ATOM 8269 C CA . ALA D 1 27 ? 146.751 109.505 206.452 1.00 45.43 28 ALA D CA 1
ATOM 8270 C C . ALA D 1 27 ? 145.300 109.737 206.855 1.00 44.63 28 ALA D C 1
ATOM 8271 O O . ALA D 1 27 ? 145.049 110.251 207.952 1.00 43.10 28 ALA D O 1
ATOM 8273 N N . PHE D 1 28 ? 144.348 109.387 205.993 1.00 45.02 29 PHE D N 1
ATOM 8274 C CA . PHE D 1 28 ? 142.940 109.407 206.373 1.00 44.48 29 PHE D CA 1
ATOM 8275 C C . PHE D 1 28 ? 142.602 108.209 207.260 1.00 44.63 29 PHE D C 1
ATOM 8276 O O . PHE D 1 28 ? 141.974 108.358 208.317 1.00 46.47 29 PHE D O 1
ATOM 8284 N N . LYS D 1 29 ? 143.012 107.009 206.833 1.00 42.21 30 LYS D N 1
ATOM 8285 C CA . LYS D 1 29 ? 142.883 105.814 207.661 1.00 37.28 30 LYS D CA 1
ATOM 8286 C C . LYS D 1 29 ? 143.601 105.990 208.988 1.00 41.48 30 LYS D C 1
ATOM 8287 O O . LYS D 1 29 ? 143.006 105.826 210.059 1.00 48.13 30 LYS D O 1
ATOM 8293 N N . ALA D 1 30 ? 144.884 106.328 208.943 1.00 38.68 31 ALA D N 1
ATOM 8294 C CA . ALA D 1 30 ? 145.610 106.525 210.185 1.00 39.72 31 ALA D CA 1
ATOM 8295 C C . ALA D 1 30 ? 145.204 107.830 210.864 1.00 43.17 31 ALA D C 1
ATOM 8296 O O . ALA D 1 30 ? 146.025 108.445 211.550 1.00 49.68 31 ALA D O 1
ATOM 8298 N N . GLY D 1 31 ? 143.946 108.252 210.697 1.00 41.08 32 GLY D N 1
ATOM 8299 C CA . GLY D 1 31 ? 143.451 109.487 211.281 1.00 39.23 32 GLY D CA 1
ATOM 8300 C C . GLY D 1 31 ? 144.521 110.544 211.450 1.00 40.73 32 GLY D C 1
ATOM 8301 O O . GLY D 1 31 ? 144.675 111.110 212.538 1.00 38.80 32 GLY D O 1
ATOM 8302 N N . GLN D 1 32 ? 145.304 110.786 210.364 1.00 44.19 33 GLN D N 1
ATOM 8303 C CA . GLN D 1 32 ? 146.419 111.728 210.252 1.00 48.84 33 GLN D CA 1
ATOM 8304 C C . GLN D 1 32 ? 146.085 112.859 209.272 1.00 52.70 33 GLN D C 1
ATOM 8305 O O . GLN D 1 32 ? 145.276 112.675 208.355 1.00 55.32 33 GLN D O 1
ATOM 8311 N N . PRO D 1 33 ? 146.672 114.045 209.449 1.00 51.52 34 PRO D N 1
ATOM 8312 C CA . PRO D 1 33 ? 146.697 115.027 208.355 1.00 47.20 34 PRO D CA 1
ATOM 8313 C C . PRO D 1 33 ? 147.585 114.554 207.212 1.00 45.29 34 PRO D C 1
ATOM 8314 O O . PRO D 1 33 ? 148.555 113.815 207.409 1.00 43.32 34 PRO D O 1
ATOM 8318 N N . ALA D 1 34 ? 147.250 114.993 206.003 1.00 45.92 35 ALA D N 1
ATOM 8319 C CA . ALA D 1 34 ? 147.976 114.533 204.828 1.00 46.59 35 ALA D CA 1
ATOM 8320 C C . ALA D 1 34 ? 149.281 115.305 204.645 1.00 50.06 35 ALA D C 1
ATOM 8321 O O . ALA D 1 34 ? 149.446 116.410 205.174 1.00 52.30 35 ALA D O 1
ATOM 8323 N N . PRO D 1 35 ? 150.229 114.738 203.901 1.00 49.51 36 PRO D N 1
ATOM 8324 C CA . PRO D 1 35 ? 151.508 115.417 203.678 1.00 46.99 36 PRO D CA 1
ATOM 8325 C C . PRO D 1 35 ? 151.396 116.434 202.555 1.00 47.06 36 PRO D C 1
ATOM 8326 O O . PRO D 1 35 ? 150.434 116.411 201.770 1.00 48.22 36 PRO D O 1
ATOM 8330 N N . PRO D 1 36 ? 152.364 117.342 202.443 1.00 43.70 37 PRO D N 1
ATOM 8331 C CA . PRO D 1 36 ? 152.362 118.288 201.325 1.00 38.84 37 PRO D CA 1
ATOM 8332 C C . PRO D 1 36 ? 152.263 117.569 199.990 1.00 38.40 37 PRO D C 1
ATOM 8333 O O . PRO D 1 36 ? 152.756 116.453 199.824 1.00 40.83 37 PRO D O 1
ATOM 8337 N N . TYR D 1 37 ? 151.626 118.223 199.032 1.00 37.43 38 TYR D N 1
ATOM 8338 C CA . TYR D 1 37 ? 151.567 117.674 197.686 1.00 36.43 38 TYR D CA 1
ATOM 8339 C C . TYR D 1 37 ? 152.918 117.853 196.990 1.00 39.76 38 TYR D C 1
ATOM 8340 O O . TYR D 1 37 ? 153.578 118.888 197.160 1.00 44.56 38 TYR D O 1
ATOM 8349 N N . PRO D 1 38 ? 153.356 116.873 196.202 1.00 34.77 39 PRO D N 1
ATOM 8350 C CA . PRO D 1 38 ? 154.588 117.054 195.427 1.00 35.63 39 PRO D CA 1
ATOM 8351 C C . PRO D 1 38 ? 154.462 118.184 194.410 1.00 36.76 39 PRO D C 1
ATOM 8352 O O . PRO D 1 38 ? 153.431 118.354 193.754 1.00 35.31 39 PRO D O 1
ATOM 8356 N N . GLU D 1 39 ? 155.532 118.964 194.273 1.00 39.20 40 GLU D N 1
ATOM 8357 C CA . GLU D 1 39 ? 155.566 120.013 193.257 1.00 40.23 40 GLU D CA 1
ATOM 8358 C C . GLU D 1 39 ? 156.127 119.413 191.977 1.00 38.59 40 GLU D C 1
ATOM 8359 O O . GLU D 1 39 ? 157.333 119.444 191.728 1.00 43.02 40 GLU D O 1
ATOM 8365 N N . ILE D 1 40 ? 155.217 118.871 191.157 1.00 32.61 41 ILE D N 1
ATOM 8366 C CA . ILE D 1 40 ? 155.546 118.293 189.853 1.00 29.48 41 ILE D CA 1
ATOM 8367 C C . ILE D 1 40 ? 156.316 119.292 188.979 1.00 33.80 41 ILE D C 1
ATOM 8368 O O . ILE D 1 40 ? 156.299 120.506 189.206 1.00 40.75 41 ILE D O 1
ATOM 8373 N N . SER D 1 41 ? 157.014 118.764 187.973 1.00 31.43 42 SER D N 1
ATOM 8374 C CA . SER D 1 41 ? 157.763 119.585 187.035 1.00 25.52 42 SER D CA 1
ATOM 8375 C C . SER D 1 41 ? 157.003 119.702 185.725 1.00 25.36 42 SER D C 1
ATOM 8376 O O . SER D 1 41 ? 156.367 118.747 185.276 1.00 25.10 42 SER D O 1
ATOM 8379 N N . ASP D 1 42 ? 157.083 120.884 185.113 1.00 25.27 43 ASP D N 1
ATOM 8380 C CA . ASP D 1 42 ? 156.399 121.124 183.846 1.00 27.35 43 ASP D CA 1
ATOM 8381 C C . ASP D 1 42 ? 156.692 120.031 182.830 1.00 27.42 43 ASP D C 1
ATOM 8382 O O . ASP D 1 42 ? 155.793 119.561 182.125 1.00 27.26 43 ASP D O 1
ATOM 8387 N N . ASP D 1 43 ? 157.960 119.643 182.712 1.00 25.31 44 ASP D N 1
ATOM 8388 C CA . ASP D 1 43 ? 158.355 118.774 181.620 1.00 28.04 44 ASP D CA 1
ATOM 8389 C C . ASP D 1 43 ? 158.093 117.307 181.922 1.00 27.87 44 ASP D C 1
ATOM 8390 O O . ASP D 1 43 ? 158.046 116.497 180.994 1.00 29.27 44 ASP D O 1
ATOM 8395 N N . GLU D 1 44 ? 157.901 116.948 183.193 1.00 28.05 45 GLU D N 1
ATOM 8396 C CA . GLU D 1 44 ? 157.354 115.634 183.522 1.00 26.24 45 GLU D CA 1
ATOM 8397 C C . GLU D 1 44 ? 155.967 115.456 182.912 1.00 26.87 45 GLU D C 1
ATOM 8398 O O . GLU D 1 44 ? 155.655 114.414 182.328 1.00 31.31 45 GLU D O 1
ATOM 8404 N N . ILE D 1 45 ? 155.115 116.472 183.049 1.00 24.68 46 ILE D N 1
ATOM 8405 C CA . ILE D 1 45 ? 153.798 116.449 182.420 1.00 21.35 46 ILE D CA 1
ATOM 8406 C C . ILE D 1 45 ? 153.933 116.412 180.904 1.00 21.19 46 ILE D C 1
ATOM 8407 O O . ILE D 1 45 ? 153.291 115.608 180.223 1.00 21.00 46 ILE D O 1
ATOM 8412 N N . ARG D 1 46 ? 154.762 117.298 1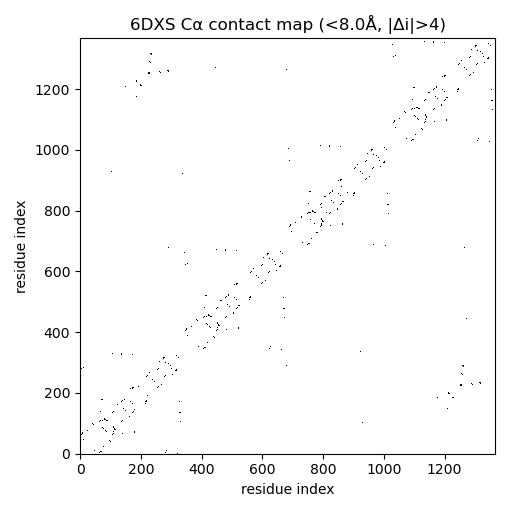80.352 1.00 27.35 47 ARG D N 1
ATOM 8413 C CA . ARG D 1 46 ? 154.980 117.321 178.912 1.00 24.73 47 ARG D CA 1
ATOM 8414 C C . ARG D 1 46 ? 155.253 115.927 178.365 1.00 23.39 47 ARG D C 1
ATOM 8415 O O . ARG D 1 46 ? 154.694 115.543 177.334 1.00 22.49 47 ARG D O 1
ATOM 8423 N N . GLU D 1 47 ? 156.109 115.155 179.043 1.00 21.42 48 GLU D N 1
ATOM 8424 C CA . GLU D 1 47 ? 156.454 113.816 178.571 1.00 32.30 48 GLU D CA 1
ATOM 8425 C C . GLU D 1 47 ? 155.208 112.959 178.393 1.00 21.21 48 GLU D C 1
ATOM 8426 O O . GLU D 1 47 ? 154.915 112.475 177.295 1.00 22.23 48 GLU D O 1
ATOM 8432 N N . THR D 1 48 ? 154.456 112.771 179.478 1.00 21.18 49 THR D N 1
ATOM 8433 C CA . THR D 1 48 ? 153.261 111.945 179.431 1.00 25.52 49 THR D CA 1
ATOM 8434 C C . THR D 1 48 ? 152.349 112.339 178.274 1.00 20.67 49 THR D C 1
ATOM 8435 O O . THR D 1 48 ? 151.906 111.479 177.514 1.00 20.53 49 THR D O 1
ATOM 8439 N N . ILE D 1 49 ? 152.085 113.641 178.102 1.00 20.89 50 ILE D N 1
ATOM 8440 C CA . ILE D 1 49 ? 151.175 114.090 177.042 1.00 23.35 50 ILE D CA 1
ATOM 8441 C C . ILE D 1 49 ? 151.779 113.868 175.666 1.00 24.11 50 ILE D C 1
ATOM 8442 O O . ILE D 1 49 ? 151.066 113.555 174.707 1.00 25.24 50 ILE D O 1
ATOM 8447 N N . GLU D 1 50 ? 153.083 114.108 175.527 1.00 21.69 51 GLU D N 1
ATOM 8448 C CA . GLU D 1 50 ? 153.723 113.930 174.232 1.00 20.55 51 GLU D CA 1
ATOM 8449 C C . GLU D 1 50 ? 153.806 112.459 173.875 1.00 24.27 51 GLU D C 1
ATOM 8450 O O . GLU D 1 50 ? 153.632 112.086 172.713 1.00 25.25 51 GLU D O 1
ATOM 8456 N N . ALA D 1 51 ? 154.064 111.610 174.870 1.00 23.29 52 ALA D N 1
ATOM 8457 C CA . ALA D 1 51 ? 154.208 110.173 174.699 1.00 22.91 52 ALA D CA 1
ATOM 8458 C C . ALA D 1 51 ? 152.891 109.452 174.447 1.00 25.33 52 ALA D C 1
ATOM 8459 O O . ALA D 1 51 ? 152.908 108.290 174.034 1.00 24.20 52 ALA D O 1
ATOM 8461 N N . ASN D 1 52 ? 151.758 110.104 174.697 1.00 26.15 53 ASN D N 1
ATOM 8462 C CA . ASN D 1 52 ? 150.475 109.415 174.698 1.00 21.35 53 ASN D CA 1
ATOM 8463 C C . ASN D 1 52 ? 149.477 110.188 173.865 1.00 19.83 53 ASN D C 1
ATOM 8464 O O . ASN D 1 52 ? 149.497 110.088 172.634 1.00 20.84 53 ASN D O 1
ATOM 8469 N N . GLN D 1 53 ? 148.611 110.968 174.526 1.00 21.92 54 GLN D N 1
ATOM 8470 C CA . GLN D 1 53 ? 147.510 111.641 173.838 1.00 20.34 54 GLN D CA 1
ATOM 8471 C C . GLN D 1 53 ? 148.013 112.424 172.643 1.00 19.46 54 GLN D C 1
ATOM 8472 O O . GLN D 1 53 ? 147.554 112.222 171.514 1.00 19.33 54 GLN D O 1
ATOM 8478 N N . LEU D 1 54 ? 148.963 113.333 172.882 1.00 19.62 55 LEU D N 1
ATOM 8479 C CA . LEU D 1 54 ? 149.445 114.193 171.807 1.00 24.27 55 LEU D CA 1
ATOM 8480 C C . LEU D 1 54 ? 149.959 113.370 170.636 1.00 24.72 55 LEU D C 1
ATOM 8481 O O . LEU D 1 54 ? 149.842 113.807 169.488 1.00 29.14 55 LEU D O 1
ATOM 8486 N N . ARG D 1 55 ? 150.471 112.157 170.896 1.00 26.60 56 ARG D N 1
ATOM 8487 C CA . ARG D 1 55 ? 150.991 111.323 169.818 1.00 19.85 56 ARG D CA 1
ATOM 8488 C C . ARG D 1 55 ? 149.868 110.726 168.983 1.00 20.42 56 ARG D C 1
ATOM 8489 O O . ARG D 1 55 ? 149.944 110.714 167.750 1.00 19.61 56 ARG D O 1
ATOM 8497 N N . LEU D 1 56 ? 148.819 110.235 169.641 1.00 20.61 57 LEU D N 1
ATOM 8498 C CA . LEU D 1 56 ? 147.680 109.615 168.975 1.00 19.29 57 LEU D CA 1
ATOM 8499 C C . LEU D 1 56 ? 146.805 110.642 168.257 1.00 19.11 57 LEU D C 1
ATOM 8500 O O . LEU D 1 56 ? 146.297 110.367 167.167 1.00 19.00 57 LEU D O 1
ATOM 8505 N N . ILE D 1 57 ? 146.584 111.800 168.882 1.00 19.07 58 ILE D N 1
ATOM 8506 C CA . ILE D 1 57 ? 145.935 112.977 168.296 1.00 18.94 58 ILE D CA 1
ATOM 8507 C C . ILE D 1 57 ? 146.531 113.242 166.920 1.00 18.99 58 ILE D C 1
ATOM 8508 O O . ILE D 1 57 ? 145.817 113.337 165.917 1.00 18.87 58 ILE D O 1
ATOM 8513 N N . LYS D 1 58 ? 147.861 113.330 166.880 1.00 19.20 59 LYS D N 1
ATOM 8514 C CA . LYS D 1 58 ? 148.579 113.591 165.639 1.00 19.30 59 LYS D CA 1
ATOM 8515 C C . LYS D 1 58 ? 148.366 112.481 164.624 1.00 19.27 59 LYS D C 1
ATOM 8516 O O . LYS D 1 58 ? 148.058 112.747 163.459 1.00 19.92 59 LYS D O 1
ATOM 8522 N N . GLU D 1 59 ? 148.536 111.226 165.052 1.00 19.32 60 GLU D N 1
ATOM 8523 C CA . GLU D 1 59 ? 148.380 110.076 164.163 1.00 19.31 60 GLU D CA 1
ATOM 8524 C C . GLU D 1 59 ? 146.937 109.887 163.716 1.00 20.37 60 GLU D C 1
ATOM 8525 O O . GLU D 1 59 ? 146.682 109.441 162.593 1.00 19.52 60 GLU D O 1
ATOM 8531 N N . ARG D 1 60 ? 145.980 110.153 164.598 1.00 18.93 61 ARG D N 1
ATOM 8532 C CA . ARG D 1 60 ? 144.584 109.951 164.259 1.00 20.56 61 ARG D CA 1
ATOM 8533 C C . ARG D 1 60 ? 143.949 111.159 163.595 1.00 24.50 61 ARG D C 1
ATOM 8534 O O . ARG D 1 60 ? 142.830 111.045 163.086 1.00 30.13 61 ARG D O 1
ATOM 8542 N N . GLY D 1 61 ? 144.623 112.304 163.583 1.00 22.05 62 GLY D N 1
ATOM 8543 C CA . GLY D 1 61 ? 144.103 113.443 162.864 1.00 18.61 62 GLY D CA 1
ATOM 8544 C C . GLY D 1 61 ? 143.080 114.296 163.581 1.00 20.62 62 GLY D C 1
ATOM 8545 O O . GLY D 1 61 ? 142.249 114.920 162.917 1.00 20.77 62 GLY D O 1
ATOM 8546 N N . ALA D 1 62 ? 143.133 114.375 164.912 1.00 22.20 63 ALA D N 1
ATOM 8547 C CA . ALA D 1 62 ? 142.256 115.260 165.671 1.00 21.49 63 ALA D CA 1
ATOM 8548 C C . ALA D 1 62 ? 142.890 116.630 165.862 1.00 21.28 63 ALA D C 1
ATOM 8549 O O . ALA D 1 62 ? 144.075 116.833 165.609 1.00 18.59 63 ALA D O 1
ATOM 8551 N N . ASP D 1 63 ? 142.075 117.577 166.330 1.00 20.20 64 ASP D N 1
ATOM 8552 C CA . ASP D 1 63 ? 142.463 118.958 166.584 1.00 18.40 64 ASP D CA 1
ATOM 8553 C C . ASP D 1 63 ? 142.558 119.296 168.060 1.00 18.44 64 ASP D C 1
ATOM 8554 O O . ASP D 1 63 ? 143.523 119.926 168.489 1.00 18.59 64 ASP D O 1
ATOM 8559 N N . MET D 1 64 ? 141.577 118.910 168.857 1.00 18.76 65 MET D N 1
ATOM 8560 C CA . MET D 1 64 ? 141.726 119.063 170.291 1.00 20.09 65 MET D CA 1
ATOM 8561 C C . MET D 1 64 ? 140.947 117.981 171.007 1.00 18.32 65 MET D C 1
ATOM 8562 O O . MET D 1 64 ? 140.076 117.323 170.441 1.00 25.11 65 MET D O 1
ATOM 8567 N N . THR D 1 65 ? 141.248 117.841 172.284 1.00 18.91 66 THR D N 1
ATOM 8568 C CA . THR D 1 65 ? 140.467 117.025 173.189 1.00 18.37 66 THR D CA 1
ATOM 8569 C C . THR D 1 65 ? 139.949 117.914 174.302 1.00 18.38 66 THR D C 1
ATOM 8570 O O . THR D 1 65 ? 140.650 118.841 174.729 1.00 18.50 66 THR D O 1
ATOM 8574 N N . ILE D 1 66 ? 138.708 117.660 174.719 1.00 18.25 67 ILE D N 1
ATOM 8575 C CA . ILE D 1 66 ? 138.158 118.177 175.969 1.00 18.28 67 ILE D CA 1
ATOM 8576 C C . ILE D 1 66 ? 138.538 117.217 177.087 1.00 18.42 67 ILE D C 1
ATOM 8577 O O . ILE D 1 66 ? 138.091 116.072 177.108 1.00 19.31 67 ILE D O 1
ATOM 8582 N N . PHE D 1 67 ? 139.297 117.703 178.056 1.00 18.60 68 PHE D N 1
ATOM 8583 C CA . PHE D 1 67 ? 140.223 116.883 178.824 1.00 22.55 68 PHE D CA 1
ATOM 8584 C C . PHE D 1 67 ? 139.952 117.078 180.305 1.00 22.94 68 PHE D C 1
ATOM 8585 O O . PHE D 1 67 ? 140.044 118.201 180.806 1.00 23.09 68 PHE D O 1
ATOM 8593 N N . SER D 1 68 ? 139.649 115.988 181.009 1.00 23.58 69 SER D N 1
ATOM 8594 C CA . SER D 1 68 ? 139.369 116.033 182.440 1.00 20.00 69 SER D CA 1
ATOM 8595 C C . SER D 1 68 ? 140.246 115.020 183.164 1.00 21.82 69 SER D C 1
ATOM 8596 O O . SER D 1 68 ? 141.107 114.390 182.535 1.00 26.06 69 SER D O 1
ATOM 8599 N N . PRO D 1 69 ? 140.089 114.848 184.474 1.00 22.55 70 PRO D N 1
ATOM 8600 C CA . PRO D 1 69 ? 140.921 113.874 185.197 1.00 23.94 70 PRO D CA 1
ATOM 8601 C C . PRO D 1 69 ? 140.609 112.433 184.829 1.00 25.99 70 PRO D C 1
ATOM 8602 O O . PRO D 1 69 ? 139.533 112.097 184.332 1.00 31.94 70 PRO D O 1
ATOM 8606 N N . ARG D 1 70 ? 141.579 111.563 185.091 1.00 24.78 71 ARG D N 1
ATOM 8607 C CA . ARG D 1 70 ? 141.310 110.128 185.088 1.00 22.79 71 ARG D CA 1
ATOM 8608 C C . ARG D 1 70 ? 140.027 109.846 185.870 1.00 22.04 71 ARG D C 1
ATOM 8609 O O . ARG D 1 70 ? 139.917 110.192 187.050 1.00 26.31 71 ARG D O 1
ATOM 8617 N N . ALA D 1 71 ? 139.040 109.242 185.209 1.00 24.81 72 ALA D N 1
ATOM 8618 C CA . ALA D 1 71 ? 137.748 109.038 185.866 1.00 25.51 72 ALA D CA 1
ATOM 8619 C C . ALA D 1 71 ? 137.769 107.836 186.809 1.00 25.54 72 ALA D C 1
ATOM 8620 O O . ALA D 1 71 ? 137.165 107.876 187.888 1.00 26.55 72 ALA D O 1
ATOM 8622 N N . SER D 1 72 ? 138.477 106.773 186.433 1.00 23.68 73 SER D N 1
ATOM 8623 C CA . SER D 1 72 ? 138.621 105.614 187.307 1.00 23.47 73 SER D CA 1
ATOM 8624 C C . SER D 1 72 ? 139.373 105.931 188.596 1.00 26.29 73 SER D C 1
ATOM 8625 O O . SER D 1 72 ? 139.188 105.225 189.597 1.00 25.28 73 SER D O 1
ATOM 8628 N N . ALA D 1 73 ? 140.207 106.976 188.597 1.00 30.20 74 ALA D N 1
ATOM 8629 C CA . ALA D 1 73 ? 140.975 107.405 189.763 1.00 25.99 74 ALA D CA 1
ATOM 8630 C C . ALA D 1 73 ? 140.293 108.513 190.549 1.00 25.87 74 ALA D C 1
ATOM 8631 O O . ALA D 1 73 ? 140.898 109.056 191.482 1.00 24.77 74 ALA D O 1
ATOM 8633 N N . MET D 1 74 ? 139.063 108.874 190.178 1.00 24.96 75 MET D N 1
ATOM 8634 C CA . MET D 1 74 ? 138.318 109.868 190.937 1.00 23.82 75 MET D CA 1
ATOM 8635 C C . MET D 1 74 ? 138.008 109.359 192.342 1.00 27.52 75 MET D C 1
ATOM 8636 O O . MET D 1 74 ? 138.330 110.021 193.337 1.00 25.64 75 MET D O 1
ATOM 8641 N N . ALA D 1 75 ? 137.380 108.174 192.440 1.00 28.33 76 ALA D N 1
ATOM 8642 C CA . ALA D 1 75 ? 137.098 107.485 193.698 1.00 28.57 76 ALA D CA 1
ATOM 8643 C C . ALA D 1 75 ? 136.564 108.424 194.784 1.00 30.04 76 ALA D C 1
ATOM 8644 O O . ALA D 1 75 ? 137.261 108.709 195.768 1.00 34.18 76 ALA D O 1
ATOM 8646 N N . PRO D 1 76 ? 135.335 108.931 194.640 1.00 28.63 77 PRO D N 1
ATOM 8647 C CA . PRO D 1 76 ? 134.752 109.747 195.722 1.00 27.69 77 PRO D CA 1
ATOM 8648 C C . PRO D 1 76 ? 134.499 108.993 197.021 1.00 28.23 77 PRO D C 1
ATOM 8649 O O . PRO D 1 76 ? 134.657 109.571 198.104 1.00 28.37 77 PRO D O 1
ATOM 8653 N N . HIS D 1 77 ? 134.082 107.723 196.939 1.00 29.44 78 HIS D N 1
ATOM 8654 C CA . HIS D 1 77 ? 133.796 106.912 198.121 1.00 29.89 78 HIS D CA 1
ATOM 8655 C C . HIS D 1 77 ? 134.974 106.835 199.084 1.00 35.19 78 HIS D C 1
ATOM 8656 O O . HIS D 1 77 ? 134.782 106.504 200.261 1.00 34.89 78 HIS D O 1
ATOM 8663 N N . VAL D 1 78 ? 136.182 107.124 198.609 1.00 37.50 79 VAL D N 1
ATOM 8664 C CA . VAL D 1 78 ? 137.376 107.264 199.437 1.00 40.39 79 VAL D CA 1
ATOM 8665 C C . VAL D 1 78 ? 137.809 108.724 199.313 1.00 43.31 79 VAL D C 1
ATOM 8666 O O . VAL D 1 78 ? 138.413 109.117 198.302 1.00 45.18 79 VAL D O 1
ATOM 8670 N N . GLY D 1 79 ? 137.493 109.546 200.318 1.00 43.78 80 GLY D N 1
ATOM 8671 C CA . GLY D 1 79 ? 136.749 109.135 201.503 1.00 40.42 80 GLY D CA 1
ATOM 8672 C C . GLY D 1 79 ? 135.617 110.106 201.786 1.00 35.82 80 GLY D C 1
ATOM 8673 O O . GLY D 1 79 ? 134.597 110.094 201.100 1.00 38.08 80 GLY D O 1
ATOM 8674 N N . ASP D 1 80 ? 135.788 110.966 202.781 1.00 32.79 81 ASP D N 1
ATOM 8675 C CA . ASP D 1 80 ? 134.852 112.057 202.979 1.00 31.79 81 ASP D CA 1
ATOM 8676 C C . ASP D 1 80 ? 135.366 113.305 202.265 1.00 32.65 81 ASP D C 1
ATOM 8677 O O . ASP D 1 80 ? 136.385 113.285 201.574 1.00 37.02 81 ASP D O 1
ATOM 8682 N N . GLN D 1 81 ? 134.643 114.411 202.429 1.00 30.96 82 GLN D N 1
ATOM 8683 C CA . GLN D 1 81 ? 135.041 115.631 201.742 1.00 31.97 82 GLN D CA 1
ATOM 8684 C C . GLN D 1 81 ? 136.491 115.990 202.034 1.00 30.29 82 GLN D C 1
ATOM 8685 O O . GLN D 1 81 ? 137.182 116.554 201.176 1.00 27.89 82 GLN D O 1
ATOM 8691 N N . SER D 1 82 ? 136.970 115.637 203.228 1.00 33.83 83 SER D N 1
ATOM 8692 C CA . SER D 1 82 ? 138.327 115.981 203.638 1.00 38.75 83 SER D CA 1
ATOM 8693 C C . SER D 1 82 ? 139.360 115.480 202.638 1.00 39.33 83 SER D C 1
ATOM 8694 O O . SER D 1 82 ? 140.345 116.172 202.351 1.00 41.40 83 SER D O 1
ATOM 8697 N N . VAL D 1 83 ? 139.162 114.268 202.124 1.00 35.64 84 VAL D N 1
ATOM 8698 C CA . VAL D 1 83 ? 140.070 113.677 201.149 1.00 32.11 84 VAL D CA 1
ATOM 8699 C C . VAL D 1 83 ? 139.747 114.136 199.732 1.00 33.08 84 VAL D C 1
ATOM 8700 O O . VAL D 1 83 ? 140.652 114.251 198.899 1.00 29.52 84 VAL D O 1
ATOM 8704 N N . ALA D 1 84 ? 138.470 114.404 199.451 1.00 35.13 85 ALA D N 1
ATOM 8705 C CA . ALA D 1 84 ? 137.975 114.552 198.091 1.00 31.87 85 ALA D CA 1
ATOM 8706 C C . ALA D 1 84 ? 138.112 115.962 197.543 1.00 28.40 85 ALA D C 1
ATOM 8707 O O . ALA D 1 84 ? 138.189 116.118 196.322 1.00 26.19 85 ALA D O 1
ATOM 8709 N N . VAL D 1 85 ? 138.147 116.986 198.396 1.00 30.38 86 VAL D N 1
ATOM 8710 C CA . VAL D 1 85 ? 138.370 118.356 197.930 1.00 28.45 86 VAL D CA 1
ATOM 8711 C C . VAL D 1 85 ? 139.831 118.533 197.524 1.00 28.45 86 VAL D C 1
ATOM 8712 O O . VAL D 1 85 ? 140.116 118.704 196.330 1.00 30.19 86 VAL D O 1
ATOM 8716 N N . PRO D 1 86 ? 140.793 118.506 198.452 1.00 26.83 87 PRO D N 1
ATOM 8717 C CA . PRO D 1 86 ? 142.198 118.624 198.035 1.00 26.45 87 PRO D CA 1
ATOM 8718 C C . PRO D 1 86 ? 142.558 117.668 196.908 1.00 27.69 87 PRO D C 1
ATOM 8719 O O . PRO D 1 86 ? 143.483 117.941 196.139 1.00 27.01 87 PRO D O 1
ATOM 8723 N N . TRP D 1 87 ? 141.803 116.571 196.767 1.00 30.82 88 TRP D N 1
ATOM 8724 C CA . TRP D 1 87 ? 142.100 115.557 195.754 1.00 28.96 88 TRP D CA 1
ATOM 8725 C C . TRP D 1 87 ? 141.561 115.945 194.379 1.00 26.46 88 TRP D C 1
ATOM 8726 O O . TRP D 1 87 ? 142.286 115.874 193.380 1.00 24.60 88 TRP D O 1
ATOM 8737 N N . ALA D 1 88 ? 140.277 116.317 194.303 1.00 25.65 89 ALA D N 1
ATOM 8738 C CA . ALA D 1 88 ? 139.756 116.962 193.098 1.00 27.30 89 ALA D CA 1
ATOM 8739 C C . ALA D 1 88 ? 140.580 118.189 192.730 1.00 28.60 89 ALA D C 1
ATOM 8740 O O . ALA D 1 88 ? 140.877 118.421 191.553 1.00 28.42 89 ALA D O 1
ATOM 8742 N N . GLN D 1 89 ? 140.941 118.999 193.727 1.00 26.99 90 GLN D N 1
ATOM 8743 C CA . GLN D 1 89 ? 141.745 120.184 193.461 1.00 24.96 90 GLN D CA 1
ATOM 8744 C C . GLN D 1 89 ? 143.082 119.825 192.827 1.00 24.56 90 GLN D C 1
ATOM 8745 O O . GLN D 1 89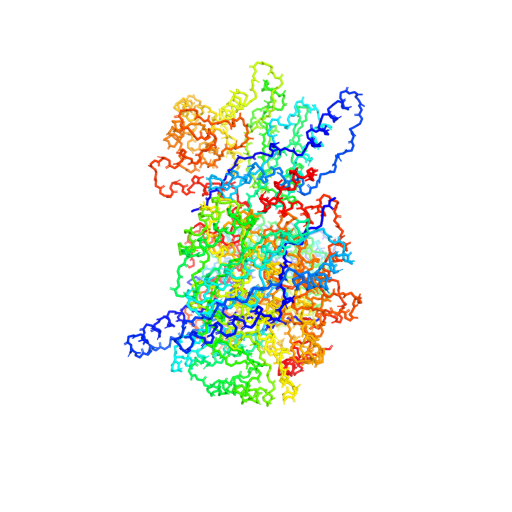 ? 143.551 120.519 191.921 1.00 26.67 90 GLN D O 1
ATOM 8751 N N . ALA D 1 90 ? 143.725 118.761 193.298 1.00 21.45 91 ALA D N 1
ATOM 8752 C CA . ALA D 1 90 ? 144.996 118.373 192.706 1.00 21.52 91 ALA D CA 1
ATOM 8753 C C . ALA D 1 90 ? 144.819 117.963 191.251 1.00 26.02 91 ALA D C 1
ATOM 8754 O O . ALA D 1 90 ? 145.631 118.326 190.389 1.00 24.87 91 ALA D O 1
ATOM 8756 N N . CYS D 1 91 ? 143.743 117.220 190.959 1.00 27.95 92 CYS D N 1
ATOM 8757 C CA . CYS D 1 91 ? 143.544 116.627 189.637 1.00 25.74 92 CYS D CA 1
ATOM 8758 C C . CYS D 1 91 ? 143.169 117.671 188.604 1.00 23.21 92 CYS D C 1
ATOM 8759 O O . CYS D 1 91 ? 143.615 117.607 187.450 1.00 20.37 92 CYS D O 1
ATOM 8762 N N . ASN D 1 92 ? 142.304 118.604 188.986 1.00 23.79 93 ASN D N 1
ATOM 8763 C CA . ASN D 1 92 ? 141.949 119.698 188.090 1.00 25.48 93 ASN D CA 1
ATOM 8764 C C . ASN D 1 92 ? 143.143 120.616 187.853 1.00 20.39 93 ASN D C 1
ATOM 8765 O O . ASN D 1 92 ? 143.443 120.975 186.710 1.00 20.85 93 ASN D O 1
ATOM 8770 N N . ASN D 1 93 ? 143.854 120.986 188.918 1.00 20.67 94 ASN D N 1
ATOM 8771 C CA . ASN D 1 93 ? 145.079 121.769 188.759 1.00 22.94 94 ASN D CA 1
ATOM 8772 C C . ASN D 1 93 ? 146.000 121.160 187.709 1.00 27.71 94 ASN D C 1
ATOM 8773 O O . ASN D 1 93 ? 146.664 121.888 186.959 1.00 31.46 94 ASN D O 1
ATOM 8778 N N . LEU D 1 94 ? 146.051 119.823 187.633 1.00 27.04 95 LEU D N 1
ATOM 8779 C CA . LEU D 1 94 ? 146.863 119.147 186.617 1.00 23.94 95 LEU D CA 1
ATOM 8780 C C . LEU D 1 94 ? 146.253 119.279 185.231 1.00 24.79 95 LEU D C 1
ATOM 8781 O O . LEU D 1 94 ? 146.972 119.489 184.242 1.00 26.19 95 LEU D O 1
ATOM 8786 N N . ILE D 1 95 ? 144.938 119.095 185.128 1.00 22.45 96 ILE D N 1
ATOM 8787 C CA . ILE D 1 95 ? 144.253 119.402 183.878 1.00 26.87 96 ILE D CA 1
ATOM 8788 C C . ILE D 1 95 ? 144.533 120.843 183.474 1.00 24.29 96 ILE D C 1
ATOM 8789 O O . ILE D 1 95 ? 144.767 121.145 182.297 1.00 23.20 96 ILE D O 1
ATOM 8794 N N . ALA D 1 96 ? 144.540 121.755 184.446 1.00 25.68 97 ALA D N 1
ATOM 8795 C CA . ALA D 1 96 ? 144.850 123.141 184.138 1.00 22.28 97 ALA D CA 1
ATOM 8796 C C . ALA D 1 96 ? 146.287 123.294 183.649 1.00 22.36 97 ALA D C 1
ATOM 8797 O O . ALA D 1 96 ? 146.550 124.055 182.714 1.00 22.88 97 ALA D O 1
ATOM 8799 N N . ARG D 1 97 ? 147.239 122.603 184.275 1.00 22.43 98 ARG D N 1
ATOM 8800 C CA . ARG D 1 97 ? 148.616 122.719 183.811 1.00 21.59 98 ARG D CA 1
ATOM 8801 C C . ARG D 1 97 ? 148.738 122.223 182.375 1.00 21.75 98 ARG D C 1
ATOM 8802 O O . ARG D 1 97 ? 149.400 122.857 181.545 1.00 20.47 98 ARG D O 1
ATOM 8810 N N . VAL D 1 98 ? 148.083 121.101 182.062 1.00 20.75 99 VAL D N 1
ATOM 8811 C CA . VAL D 1 98 ? 148.142 120.531 180.717 1.00 20.15 99 VAL D CA 1
ATOM 8812 C C . VAL D 1 98 ? 147.554 121.492 179.684 1.00 23.14 99 VAL D C 1
ATOM 8813 O O . VAL D 1 98 ? 148.049 121.585 178.555 1.00 24.06 99 VAL D O 1
ATOM 8817 N N . VAL D 1 99 ? 146.473 122.201 180.031 1.00 23.17 100 VAL D N 1
ATOM 8818 C CA . VAL D 1 99 ? 145.933 123.191 179.098 1.00 23.72 100 VAL D CA 1
ATOM 8819 C C . VAL D 1 99 ? 146.933 124.314 178.886 1.00 22.03 100 VAL D C 1
ATOM 8820 O O . VAL D 1 99 ? 147.225 124.705 177.753 1.00 20.45 100 VAL D O 1
ATOM 8824 N N . ASP D 1 100 ? 147.487 124.838 179.974 1.00 20.02 101 ASP D N 1
ATOM 8825 C CA . ASP D 1 100 ? 148.470 125.899 179.848 1.00 20.18 101 ASP D CA 1
ATOM 8826 C C . ASP D 1 100 ? 149.666 125.454 179.005 1.00 22.68 101 ASP D C 1
ATOM 8827 O O . ASP D 1 100 ? 150.096 126.178 178.103 1.00 23.03 101 ASP D O 1
ATOM 8832 N N . LEU D 1 101 ? 150.189 124.247 179.248 1.00 25.85 102 LEU D N 1
ATOM 8833 C CA . LEU D 1 101 ? 151.305 123.769 178.436 1.00 20.46 102 LEU D CA 1
ATOM 8834 C C . LEU D 1 101 ? 150.882 123.548 176.983 1.00 22.49 102 LEU D C 1
ATOM 8835 O O . LEU D 1 101 ? 151.649 123.852 176.059 1.00 22.37 102 LEU D O 1
ATOM 8840 N N . PHE D 1 102 ? 149.668 123.040 176.754 1.00 20.28 103 PHE D N 1
ATOM 8841 C CA . PHE D 1 102 ? 149.160 122.788 175.404 1.00 21.38 103 PHE D CA 1
ATOM 8842 C C . PHE D 1 102 ? 147.766 123.384 175.254 1.00 26.10 103 PHE D C 1
ATOM 8843 O O . PHE D 1 102 ? 146.793 122.652 175.054 1.00 27.73 103 PHE D O 1
ATOM 8851 N N . PRO D 1 103 ? 147.633 124.716 175.309 1.00 25.78 104 PRO D N 1
ATOM 8852 C CA . PRO D 1 103 ? 146.288 125.309 175.220 1.00 20.67 104 PRO D CA 1
ATOM 8853 C C . PRO D 1 103 ? 145.705 125.328 173.809 1.00 19.23 104 PRO D C 1
ATOM 8854 O O . PRO D 1 103 ? 144.487 125.496 173.663 1.00 24.40 104 PRO D O 1
ATOM 8858 N N . GLU D 1 104 ? 146.508 125.113 172.773 1.00 19.28 105 GLU D N 1
ATOM 8859 C CA . GLU D 1 104 ? 145.952 124.946 171.442 1.00 19.13 105 GLU D CA 1
ATOM 8860 C C . GLU D 1 104 ? 145.220 123.614 171.282 1.00 24.03 105 GLU D C 1
ATOM 8861 O O . GLU D 1 104 ? 144.348 123.492 170.408 1.00 22.06 105 GLU D O 1
ATOM 8867 N N . THR D 1 105 ? 145.544 122.631 172.125 1.00 19.65 106 THR D N 1
ATOM 8868 C CA . THR D 1 105 ? 145.158 121.241 171.960 1.00 18.97 106 THR D CA 1
ATOM 8869 C C . THR D 1 105 ? 144.149 120.751 172.975 1.00 18.88 106 THR D C 1
ATOM 8870 O O . THR D 1 105 ? 143.364 119.854 172.658 1.00 19.91 106 THR D O 1
ATOM 8874 N N . PHE D 1 106 ? 144.146 121.292 174.184 1.00 18.96 107 PHE D N 1
ATOM 8875 C CA . PHE D 1 106 ? 143.283 120.765 175.226 1.00 25.23 107 PHE D CA 1
ATOM 8876 C C . PHE D 1 106 ? 142.426 121.895 175.782 1.00 25.26 107 PHE D C 1
ATOM 8877 O O . PHE D 1 106 ? 142.888 123.033 175.902 1.00 24.54 107 PHE D O 1
ATOM 8885 N N . ALA D 1 107 ? 141.162 121.578 176.063 1.00 23.45 108 ALA D N 1
ATOM 8886 C CA . ALA D 1 107 ? 140.231 122.436 176.784 1.00 21.44 108 ALA D CA 1
ATOM 8887 C C . ALA D 1 107 ? 139.879 121.782 178.117 1.00 18.72 108 ALA D C 1
ATOM 8888 O O . ALA D 1 107 ? 139.736 120.563 178.200 1.00 18.69 108 ALA D O 1
ATOM 8890 N N . GLY D 1 108 ? 139.738 122.591 179.163 1.00 22.06 109 GLY D N 1
ATOM 8891 C CA . GLY D 1 108 ? 139.564 122.061 180.506 1.00 21.82 109 GLY D CA 1
ATOM 8892 C C . GLY D 1 108 ? 138.128 121.708 180.869 1.00 19.98 109 GLY D C 1
ATOM 8893 O O . GLY D 1 108 ? 137.193 122.458 180.590 1.00 19.63 109 GLY D O 1
ATOM 8894 N N . VAL D 1 109 ? 137.979 120.551 181.514 1.00 20.02 110 VAL D N 1
ATOM 8895 C CA . VAL D 1 109 ? 136.733 120.072 182.111 1.00 18.76 110 VAL D CA 1
ATOM 8896 C C . VAL D 1 109 ? 137.109 119.504 183.467 1.00 18.96 110 VAL D C 1
ATOM 8897 O O . VAL D 1 109 ? 138.097 118.776 183.578 1.00 24.22 110 VAL D O 1
ATOM 8901 N N . CYS D 1 110 ? 136.351 119.831 184.498 1.00 19.02 111 CYS D N 1
ATOM 8902 C CA . CYS D 1 110 ? 136.745 119.480 185.852 1.00 22.45 111 CYS D CA 1
ATOM 8903 C C . CYS D 1 110 ? 135.877 118.370 186.422 1.00 20.70 111 CYS D C 1
ATOM 8904 O O . CYS D 1 110 ? 134.683 118.268 186.134 1.00 19.30 111 CYS D O 1
ATOM 8907 N N . MET D 1 111 ? 136.503 117.530 187.232 1.00 24.05 112 MET D N 1
ATOM 8908 C CA . MET D 1 111 ? 135.769 116.663 188.129 1.00 24.14 112 MET D CA 1
ATOM 8909 C C . MET D 1 111 ? 135.405 117.440 189.395 1.00 22.38 112 MET D C 1
ATOM 8910 O O . MET D 1 111 ? 135.953 118.513 189.673 1.00 20.47 112 MET D O 1
ATOM 8915 N N . LEU D 1 112 ? 134.448 116.877 190.170 1.00 22.03 113 LEU D N 1
ATOM 8916 C CA . LEU D 1 112 ? 133.812 117.472 191.334 1.00 21.15 113 LEU D CA 1
ATOM 8917 C C . LEU D 1 112 ? 134.334 116.852 192.612 1.00 21.46 113 LEU D C 1
ATOM 8918 O O . LEU D 1 112 ? 134.562 115.642 192.657 1.00 30.00 113 LEU D O 1
ATOM 8923 N N . PRO D 1 113 ? 134.527 117.641 193.657 1.00 22.49 114 PRO D N 1
ATOM 8924 C CA . PRO D 1 113 ? 134.868 117.061 194.963 1.00 26.06 114 PRO D CA 1
ATOM 8925 C C . PRO D 1 113 ? 133.685 116.391 195.661 1.00 26.08 114 PRO D C 1
ATOM 8926 O O . PRO D 1 113 ? 133.517 116.529 196.877 1.00 26.28 114 PRO D O 1
ATOM 8930 N N . GLN D 1 114 ? 132.884 115.640 194.905 1.00 25.38 115 GLN D N 1
ATOM 8931 C CA . GLN D 1 114 ? 131.769 114.883 195.464 1.00 22.30 115 GLN D CA 1
ATOM 8932 C C . GLN D 1 114 ? 132.252 113.780 196.403 1.00 25.49 115 GLN D C 1
ATOM 8933 O O . GLN D 1 114 ? 133.319 113.185 196.224 1.00 25.94 115 GLN D O 1
ATOM 8939 N N . SER D 1 115 ? 131.443 113.515 197.421 1.00 25.85 116 SER D N 1
ATOM 8940 C CA . SER D 1 115 ? 131.678 112.462 198.389 1.00 26.61 116 SER D CA 1
ATOM 8941 C C . SER D 1 115 ? 130.320 111.933 198.815 1.00 28.22 116 SER D C 1
ATOM 8942 O O . SER D 1 115 ? 129.327 112.673 198.772 1.00 32.28 116 SER D O 1
ATOM 8945 N N . PRO D 1 116 ? 130.239 110.669 199.229 1.00 24.85 117 PRO D N 1
ATOM 8946 C CA . PRO D 1 116 ? 128.921 110.093 199.531 1.00 25.74 117 PRO D CA 1
ATOM 8947 C C . PRO D 1 116 ? 128.113 110.920 200.520 1.00 29.83 117 PRO D C 1
ATOM 8948 O O . PRO D 1 116 ? 126.926 111.176 200.285 1.00 33.49 117 PRO D O 1
ATOM 8952 N N . GLU D 1 117 ? 128.734 111.373 201.609 1.00 28.11 118 GLU D N 1
ATOM 8953 C CA . GLU D 1 117 ? 128.002 111.927 202.737 1.00 28.30 118 GLU D CA 1
ATOM 8954 C C . GLU D 1 117 ? 127.703 113.411 202.594 1.00 30.45 118 GLU D C 1
ATOM 8955 O O . GLU D 1 117 ? 127.107 113.993 203.508 1.00 32.64 118 GLU D O 1
ATOM 8961 N N . ALA D 1 118 ? 128.081 114.030 201.481 1.00 26.40 119 ALA D N 1
ATOM 8962 C CA . ALA D 1 118 ? 128.010 115.471 201.331 1.00 28.04 119 ALA D CA 1
ATOM 8963 C C . ALA D 1 118 ? 127.023 115.853 200.232 1.00 29.11 119 ALA D C 1
ATOM 8964 O O . ALA D 1 118 ? 126.592 115.024 199.428 1.00 28.75 119 ALA D O 1
ATOM 8966 N N . ASP D 1 119 ? 126.661 117.131 200.216 1.00 28.80 120 ASP D N 1
ATOM 8967 C CA . ASP D 1 119 ? 125.847 117.700 199.156 1.00 26.96 120 ASP D CA 1
ATOM 8968 C C . ASP D 1 119 ? 126.767 118.270 198.083 1.00 23.72 120 ASP D C 1
ATOM 8969 O O . ASP D 1 119 ? 127.965 117.986 198.047 1.00 26.02 120 ASP D O 1
ATOM 8974 N N . MET D 1 120 ? 126.211 119.089 197.201 1.00 24.80 121 MET D N 1
ATOM 8975 C CA . MET D 1 120 ? 126.931 119.660 196.076 1.00 26.05 121 MET D CA 1
ATOM 8976 C C . MET D 1 120 ? 127.605 120.991 196.402 1.00 28.08 121 MET D C 1
ATOM 8977 O O . MET D 1 120 ? 128.079 121.669 195.489 1.00 26.67 121 MET D O 1
ATOM 8982 N N . THR D 1 121 ? 127.670 121.359 197.684 1.00 29.76 122 THR D N 1
ATOM 8983 C CA . THR D 1 121 ? 128.118 122.688 198.083 1.00 28.62 122 THR D CA 1
ATOM 8984 C C . THR D 1 121 ? 129.583 122.925 197.735 1.00 29.01 122 THR D C 1
ATOM 8985 O O . THR D 1 121 ? 129.950 124.012 197.266 1.00 30.53 122 THR D O 1
ATOM 8989 N N . SER D 1 122 ? 130.440 121.936 198.001 1.00 27.19 123 SER D N 1
ATOM 8990 C CA . SER D 1 122 ? 131.854 122.055 197.658 1.00 30.05 123 SER D CA 1
ATOM 8991 C C . SER D 1 122 ? 132.064 121.886 196.162 1.00 27.35 123 SER D C 1
ATOM 8992 O O . SER D 1 122 ? 132.908 122.564 195.564 1.00 29.97 123 SER D O 1
ATOM 8995 N N . SER D 1 123 ? 131.304 120.973 195.554 1.00 25.97 124 SER D N 1
ATOM 8996 C CA . SER D 1 123 ? 131.353 120.765 194.112 1.00 23.19 124 SER D CA 1
ATOM 8997 C C . SER D 1 123 ? 131.015 122.041 193.358 1.00 22.96 124 SER D C 1
ATOM 8998 O O . SER D 1 123 ? 131.593 122.320 192.304 1.00 25.82 124 SER D O 1
ATOM 9001 N N . ILE D 1 124 ? 130.064 122.817 193.873 1.00 25.96 125 ILE D N 1
ATOM 9002 C CA . ILE D 1 124 ? 129.785 124.155 193.340 1.00 24.85 125 ILE D CA 1
ATOM 9003 C C . ILE D 1 124 ? 131.033 125.034 193.412 1.00 23.22 125 ILE D C 1
ATOM 9004 O O . ILE D 1 124 ? 131.388 125.732 192.454 1.00 23.12 125 ILE D O 1
ATOM 9009 N N . ALA D 1 125 ? 131.707 125.027 194.560 1.00 23.68 126 ALA D N 1
ATOM 9010 C CA . ALA D 1 125 ? 132.873 125.880 194.731 1.00 23.28 126 ALA D CA 1
ATOM 9011 C C . ALA D 1 125 ? 134.009 125.461 193.806 1.00 23.89 126 ALA D C 1
ATOM 9012 O O . ALA D 1 125 ? 134.704 126.313 193.247 1.00 24.97 126 ALA D O 1
ATOM 9014 N N . GLU D 1 126 ? 134.217 124.157 193.635 1.00 26.94 127 GLU D N 1
ATOM 9015 C CA . GLU D 1 126 ? 135.243 123.704 192.702 1.00 25.34 127 GLU D CA 1
ATOM 9016 C C . GLU D 1 126 ? 134.881 124.064 191.266 1.00 22.11 127 GLU D C 1
ATOM 9017 O O . GLU D 1 126 ? 135.739 124.516 190.499 1.00 23.07 127 GLU D O 1
ATOM 9023 N N . LEU D 1 127 ? 133.621 123.878 190.879 1.00 22.25 128 LEU D N 1
ATOM 9024 C CA . LEU D 1 127 ? 133.226 124.242 189.523 1.00 23.02 128 LEU D CA 1
ATOM 9025 C C . LEU D 1 127 ? 133.399 125.741 189.277 1.00 20.57 128 LEU D C 1
ATOM 9026 O O . LEU D 1 127 ? 133.841 126.153 188.198 1.00 23.55 128 LEU D O 1
ATOM 9031 N N . GLU D 1 128 ? 133.033 126.579 190.246 1.00 24.86 129 GLU D N 1
ATOM 9032 C CA . GLU D 1 128 ? 133.248 128.014 190.069 1.00 24.75 129 GLU D CA 1
ATOM 9033 C C . GLU D 1 128 ? 134.734 128.346 190.067 1.00 19.94 129 GLU D C 1
ATOM 9034 O O . GLU D 1 128 ? 135.185 129.225 189.329 1.00 23.98 129 GLU D O 1
ATOM 9040 N N . ARG D 1 129 ? 135.515 127.632 190.870 1.00 20.14 130 ARG D N 1
ATOM 9041 C CA . ARG D 1 129 ? 136.963 127.759 190.791 1.00 24.10 130 ARG D CA 1
ATOM 9042 C C . ARG D 1 129 ? 137.462 127.439 189.388 1.00 25.67 130 ARG D C 1
ATOM 9043 O O . ARG D 1 129 ? 138.210 128.219 188.791 1.00 24.53 130 ARG D O 1
ATOM 9051 N N . CYS D 1 130 ? 137.019 126.309 188.823 1.00 23.30 131 CYS D N 1
ATOM 9052 C CA . CYS D 1 130 ? 137.615 125.812 187.590 1.00 21.41 131 CYS D CA 1
ATOM 9053 C C . CYS D 1 130 ? 137.076 126.509 186.352 1.00 19.52 131 CYS D C 1
ATOM 9054 O O . CYS D 1 130 ? 137.806 126.661 185.369 1.00 23.39 131 CYS D O 1
ATOM 9057 N N . VAL D 1 131 ? 135.828 126.961 186.376 1.00 23.63 132 VAL D N 1
ATOM 9058 C CA . VAL D 1 131 ? 135.298 127.729 185.252 1.00 25.02 132 VAL D CA 1
ATOM 9059 C C . VAL D 1 131 ? 135.746 129.189 185.335 1.00 27.36 132 VAL D C 1
ATOM 9060 O O . VAL D 1 131 ? 136.363 129.732 184.409 1.00 27.21 132 VAL D O 1
ATOM 9064 N N . ASN D 1 132 ? 135.432 129.852 186.445 1.00 28.58 133 ASN D N 1
ATOM 9065 C CA . ASN D 1 132 ? 135.640 131.288 186.514 1.00 26.98 133 ASN D CA 1
ATOM 9066 C C . ASN D 1 132 ? 137.103 131.643 186.707 1.00 29.43 133 ASN D C 1
ATOM 9067 O O . ASN D 1 132 ? 137.541 132.703 186.247 1.00 29.24 133 ASN D O 1
ATOM 9072 N N . GLU D 1 133 ? 137.873 130.769 187.359 1.00 27.26 134 GLU D N 1
ATOM 9073 C CA . GLU D 1 133 ? 139.280 131.023 187.644 1.00 30.43 134 GLU D CA 1
ATOM 9074 C C . GLU D 1 133 ? 140.211 130.385 186.616 1.00 26.86 134 GLU D C 1
ATOM 9075 O O . GLU D 1 133 ? 140.991 131.093 185.968 1.00 26.48 134 GLU D O 1
ATOM 9081 N N . LEU D 1 134 ? 140.137 129.060 186.444 1.00 26.38 135 LEU D N 1
ATOM 9082 C CA . LEU D 1 134 ? 141.085 128.327 185.614 1.00 23.62 135 LEU D CA 1
ATOM 9083 C C . LEU D 1 134 ? 140.632 128.198 184.165 1.00 22.11 135 LEU D C 1
ATOM 9084 O O . LEU D 1 134 ? 141.372 127.646 183.344 1.00 24.44 135 LEU D O 1
ATOM 9089 N N . GLY D 1 135 ? 139.458 128.708 183.825 1.00 20.05 136 GLY D N 1
ATOM 9090 C CA . GLY D 1 135 ? 139.002 128.713 182.443 1.00 22.42 136 GLY D CA 1
ATOM 9091 C C . GLY D 1 135 ? 138.546 127.371 181.910 1.00 25.32 136 GLY D C 1
ATOM 9092 O O . GLY D 1 135 ? 138.793 127.059 180.736 1.00 29.65 136 GLY D O 1
ATOM 9093 N N . PHE D 1 136 ? 137.906 126.558 182.739 1.00 22.40 137 PHE D N 1
ATOM 9094 C CA . PHE D 1 136 ? 137.356 125.323 182.217 1.00 20.16 137 PHE D CA 1
ATOM 9095 C C . PHE D 1 136 ? 136.048 125.631 181.482 1.00 20.17 137 PHE D C 1
ATOM 9096 O O . PHE D 1 136 ? 135.584 126.774 181.456 1.00 22.66 137 PHE D O 1
ATOM 9104 N N . ILE D 1 137 ? 135.471 124.610 180.843 1.00 18.57 138 ILE D N 1
ATOM 9105 C CA . ILE D 1 137 ? 134.325 124.796 179.951 1.00 20.07 138 ILE D CA 1
ATOM 9106 C C . ILE D 1 137 ? 133.148 123.893 180.329 1.00 22.67 138 ILE D C 1
ATOM 9107 O O . ILE D 1 137 ? 132.029 124.109 179.860 1.00 21.69 138 ILE D O 1
ATOM 9112 N N . GLY D 1 138 ? 133.392 122.881 181.160 1.00 18.36 139 GLY D N 1
ATOM 9113 C CA . GLY D 1 138 ? 132.328 122.042 181.682 1.00 22.78 139 GLY D CA 1
ATOM 9114 C C . GLY D 1 138 ? 132.820 121.205 182.842 1.00 18.47 139 GLY D C 1
ATOM 9115 O O . GLY D 1 138 ? 133.883 121.461 183.399 1.00 20.99 139 GLY D O 1
ATOM 9116 N N . CYS D 1 139 ? 132.041 120.186 183.209 1.00 18.42 140 CYS D N 1
ATOM 9117 C CA . CYS D 1 139 ? 132.395 119.354 184.358 1.00 19.90 140 CYS D CA 1
ATOM 9118 C C . CYS D 1 139 ? 132.002 117.900 184.124 1.00 18.94 140 CYS D C 1
ATOM 9119 O O . CYS D 1 139 ? 131.283 117.563 183.182 1.00 19.81 140 CYS D O 1
ATOM 9122 N N . ASN D 1 140 ? 132.512 117.029 184.987 1.00 20.28 141 ASN D N 1
ATOM 9123 C CA . ASN D 1 140 ? 132.100 115.637 185.052 1.00 21.29 141 ASN D CA 1
ATOM 9124 C C . ASN D 1 140 ? 131.283 115.470 186.314 1.00 20.62 141 ASN D C 1
ATOM 9125 O O . ASN D 1 140 ? 131.711 115.887 187.395 1.00 21.82 141 ASN D O 1
ATOM 9130 N N . LEU D 1 141 ? 130.093 114.915 186.160 1.00 23.70 142 LEU D N 1
ATOM 9131 C CA . LEU D 1 141 ? 129.128 114.791 187.239 1.00 21.01 142 LEU D CA 1
ATOM 9132 C C . LEU D 1 141 ? 128.957 113.316 187.578 1.00 20.12 142 LEU D C 1
ATOM 9133 O O . LEU D 1 141 ? 128.539 112.523 186.730 1.00 18.55 142 LEU D O 1
ATOM 9138 N N . ASN D 1 142 ? 129.248 112.958 188.821 1.00 22.15 143 ASN D N 1
ATOM 9139 C CA . ASN D 1 142 ? 129.159 111.582 189.274 1.00 19.02 143 ASN D CA 1
ATOM 9140 C C . ASN D 1 142 ? 127.808 111.354 189.928 1.00 19.02 143 ASN D C 1
ATOM 9141 O O . ASN D 1 142 ? 127.581 111.850 191.039 1.00 27.97 143 ASN D O 1
ATOM 9146 N N . PRO D 1 143 ? 126.885 110.634 189.292 1.00 18.84 144 PRO D N 1
ATOM 9147 C CA . PRO D 1 143 ? 125.573 110.386 189.895 1.00 22.76 144 PRO D CA 1
ATOM 9148 C C . PRO D 1 143 ? 125.559 109.309 190.970 1.00 23.61 144 PRO D C 1
ATOM 9149 O O . PRO D 1 143 ? 124.474 108.909 191.401 1.00 24.18 144 PRO D O 1
ATOM 9153 N N . ASP D 1 144 ? 126.725 108.828 191.420 1.00 29.73 145 ASP D N 1
ATOM 9154 C CA . ASP D 1 144 ? 126.776 107.770 192.425 1.00 26.35 145 ASP D CA 1
ATOM 9155 C C . ASP D 1 144 ? 128.141 107.718 193.106 1.00 25.69 145 ASP D C 1
ATOM 9156 O O . ASP D 1 144 ? 128.910 106.774 192.881 1.00 23.28 145 ASP D O 1
ATOM 9161 N N . PRO D 1 145 ? 128.467 108.697 193.957 1.00 24.36 146 PRO D N 1
ATOM 9162 C CA . PRO D 1 145 ? 129.784 108.699 194.620 1.00 27.15 146 PRO D CA 1
ATOM 9163 C C . PRO D 1 145 ? 130.067 107.457 195.443 1.00 28.20 146 PRO D C 1
ATOM 9164 O O . PRO D 1 145 ? 131.238 107.187 195.737 1.00 25.40 146 PRO D O 1
ATOM 9168 N N . GLY D 1 146 ? 129.040 106.688 195.817 1.00 27.91 147 GLY D N 1
ATOM 9169 C CA . GLY D 1 146 ? 129.241 105.509 196.646 1.00 20.56 147 GLY D CA 1
ATOM 9170 C C . GLY D 1 146 ? 130.071 104.416 196.015 1.00 20.53 147 GLY D C 1
ATOM 9171 O O . GLY D 1 146 ? 130.487 103.496 196.722 1.00 22.37 147 GLY D O 1
ATOM 9172 N N . GLY D 1 147 ? 130.298 104.455 194.714 1.00 21.06 148 GLY D N 1
ATOM 9173 C CA . GLY D 1 147 ? 131.224 103.519 194.126 1.00 20.27 148 GLY D CA 1
ATOM 9174 C C . GLY D 1 147 ? 130.653 102.179 193.745 1.00 20.18 148 GLY D C 1
ATOM 9175 O O . GLY D 1 147 ? 131.375 101.177 193.784 1.00 38.70 148 GLY D O 1
ATOM 9176 N N . GLY D 1 148 ? 129.382 102.114 193.392 1.00 19.98 149 GLY D N 1
ATOM 9177 C CA . GLY D 1 148 ? 128.895 100.927 192.731 1.00 26.18 149 GLY D CA 1
ATOM 9178 C C . GLY D 1 148 ? 127.605 100.337 193.259 1.00 27.87 149 GLY D C 1
ATOM 9179 O O . GLY D 1 148 ? 127.363 99.143 193.081 1.00 31.04 149 GLY D O 1
ATOM 9180 N N . HIS D 1 149 ? 126.760 101.145 193.893 1.00 27.85 150 HIS D N 1
ATOM 9181 C CA . HIS D 1 149 ? 125.476 100.653 194.374 1.00 28.02 150 HIS D CA 1
ATOM 9182 C C . HIS D 1 149 ? 124.323 101.579 194.027 1.00 24.58 150 HIS D C 1
ATOM 9183 O O . HIS D 1 149 ? 123.203 101.349 194.495 1.00 26.66 150 HIS D O 1
ATOM 9190 N N . PHE D 1 150 ? 124.571 102.619 193.241 1.00 25.69 151 PHE D N 1
ATOM 9191 C CA . PHE D 1 150 ? 123.547 103.565 192.813 1.00 25.91 151 PHE D CA 1
ATOM 9192 C C . PHE D 1 150 ? 122.629 103.892 193.980 1.00 25.12 151 PHE D C 1
ATOM 9193 O O . PHE D 1 150 ? 121.410 103.718 193.938 1.00 26.54 151 PHE D O 1
ATOM 9201 N N . LYS D 1 151 ? 123.270 104.347 195.058 1.00 26.54 152 LYS D N 1
ATOM 9202 C CA . LYS D 1 151 ? 122.593 104.716 196.292 1.00 30.19 152 LYS D CA 1
ATOM 9203 C C . LYS D 1 151 ? 122.363 106.219 196.402 1.00 31.97 152 LYS D C 1
ATOM 9204 O O . LYS D 1 151 ? 122.295 106.751 197.510 1.00 34.20 152 LYS D O 1
ATOM 9210 N N . HIS D 1 152 ? 122.226 106.913 195.283 1.00 32.12 153 HIS D N 1
ATOM 9211 C CA . HIS D 1 152 ? 122.019 108.349 195.271 1.00 26.86 153 HIS D CA 1
ATOM 9212 C C . HIS D 1 152 ? 120.700 108.704 194.611 1.00 24.84 153 HIS D C 1
ATOM 9213 O O . HIS D 1 152 ? 120.144 107.908 193.843 1.00 21.95 153 HIS D O 1
ATOM 9220 N N . PRO D 1 153 ? 120.177 109.910 194.874 1.00 27.39 154 PRO D N 1
ATOM 9221 C CA . PRO D 1 153 ? 118.899 110.286 194.289 1.00 26.86 154 PRO D CA 1
ATOM 9222 C C . PRO D 1 153 ? 119.041 110.462 192.790 1.00 27.01 154 PRO D C 1
ATOM 9223 O O . PRO D 1 153 ? 120.126 110.813 192.294 1.00 27.03 154 PRO D O 1
ATOM 9227 N N . PRO D 1 154 ? 117.984 110.180 192.015 1.00 24.27 155 PRO D N 1
ATOM 9228 C CA . PRO D 1 154 ? 118.042 110.431 190.575 1.00 24.83 155 PRO D CA 1
ATOM 9229 C C . PRO D 1 154 ? 118.455 111.857 190.287 1.00 21.15 155 PRO D C 1
ATOM 9230 O O . PRO D 1 154 ? 118.416 112.702 191.180 1.00 23.04 155 PRO D O 1
ATOM 9234 N N . LEU D 1 155 ? 118.851 112.137 189.050 1.00 22.05 156 LEU D N 1
ATOM 9235 C CA . LEU D 1 155 ? 119.246 113.496 188.694 1.00 25.73 156 LEU D CA 1
ATOM 9236 C C . LEU D 1 155 ? 118.068 114.453 188.652 1.00 27.44 156 LEU D C 1
ATOM 9237 O O . LEU D 1 155 ? 118.281 115.666 188.588 1.00 27.78 156 LEU D O 1
ATOM 9242 N N . THR D 1 156 ? 116.840 113.926 188.675 1.00 28.51 157 THR D N 1
ATOM 9243 C CA . THR D 1 156 ? 115.609 114.695 188.768 1.00 22.70 157 THR D CA 1
ATOM 9244 C C . THR D 1 156 ? 115.308 115.157 190.181 1.00 22.79 157 THR D C 1
ATOM 9245 O O . THR D 1 156 ? 114.299 115.837 190.382 1.00 25.20 157 THR D O 1
ATOM 9249 N N . ASP D 1 157 ? 116.123 114.767 191.156 1.00 22.85 158 ASP D N 1
ATOM 9250 C CA . ASP D 1 157 ? 115.929 115.186 192.532 1.00 25.15 158 ASP D CA 1
ATOM 9251 C C . ASP D 1 157 ? 116.372 116.625 192.718 1.00 25.21 158 ASP D C 1
ATOM 9252 O O . ASP D 1 157 ? 117.245 117.123 192.007 1.00 20.28 158 ASP D O 1
ATOM 9257 N N . ARG D 1 158 ? 115.765 117.289 193.704 1.00 28.61 159 ARG D N 1
ATOM 9258 C CA . ARG D 1 158 ? 116.216 118.604 194.129 1.00 28.85 159 ARG D CA 1
ATOM 9259 C C . ARG D 1 158 ? 117.491 118.541 194.967 1.00 26.38 159 ARG D C 1
ATOM 9260 O O . ARG D 1 158 ? 118.052 119.589 195.295 1.00 26.81 159 ARG D O 1
ATOM 9268 N N . PHE D 1 159 ? 117.970 117.344 195.318 1.00 25.69 160 PHE D N 1
ATOM 9269 C CA . PHE D 1 159 ? 119.299 117.256 195.905 1.00 22.76 160 PHE D CA 1
ATOM 9270 C C . PHE D 1 159 ? 120.324 117.935 195.004 1.00 19.56 160 PHE D C 1
ATOM 9271 O O . PHE D 1 159 ? 121.259 118.587 195.480 1.00 21.71 160 PHE D O 1
ATOM 9279 N N . TRP D 1 160 ? 120.151 117.804 193.699 1.00 19.29 161 TRP D N 1
ATOM 9280 C CA . TRP D 1 160 ? 121.124 118.277 192.730 1.00 22.88 161 TRP D CA 1
ATOM 9281 C C . TRP D 1 160 ? 120.839 119.684 192.233 1.00 24.04 161 TRP D C 1
ATOM 9282 O O . TRP D 1 160 ? 121.707 120.277 191.584 1.00 25.59 161 TRP D O 1
ATOM 9293 N N . TYR D 1 161 ? 119.653 120.224 192.516 1.00 25.96 162 TYR D N 1
ATOM 9294 C CA . TYR D 1 161 ? 119.228 121.479 191.896 1.00 25.66 162 TYR D CA 1
ATOM 9295 C C . TYR D 1 161 ? 120.184 122.629 192.180 1.00 24.51 162 TYR D C 1
ATOM 9296 O O . TYR D 1 161 ? 120.559 123.343 191.234 1.00 24.38 162 TYR D O 1
ATOM 9305 N N . PRO D 1 162 ? 120.585 122.886 193.412 1.00 24.17 163 PRO D N 1
ATOM 9306 C CA . PRO D 1 162 ? 121.600 123.908 193.652 1.00 23.54 163 PRO D CA 1
ATOM 9307 C C . PRO D 1 162 ? 122.787 123.823 192.710 1.00 25.51 163 PRO D C 1
ATOM 9308 O O . PRO D 1 162 ? 123.389 124.847 192.384 1.00 30.07 163 PRO D O 1
ATOM 9312 N N . PHE D 1 163 ? 123.125 122.613 192.268 1.00 26.70 164 PHE D N 1
ATOM 9313 C CA . PHE D 1 163 ? 124.239 122.452 191.346 1.00 22.82 164 PHE D CA 1
ATOM 9314 C C . PHE D 1 163 ? 123.822 122.766 189.919 1.00 19.59 164 PHE D C 1
ATOM 9315 O O . PHE D 1 163 ? 124.604 123.360 189.173 1.00 18.97 164 PHE D O 1
ATOM 9323 N N . TYR D 1 164 ? 122.605 122.373 189.513 1.00 22.53 165 TYR D N 1
ATOM 9324 C CA . TYR D 1 164 ? 122.151 122.704 188.163 1.00 22.25 165 TYR D CA 1
ATOM 9325 C C . TYR D 1 164 ? 122.070 124.209 187.975 1.00 20.25 165 TYR D C 1
ATOM 9326 O O . TYR D 1 164 ? 122.350 124.730 186.890 1.00 18.90 165 TYR D O 1
ATOM 9335 N N . GLU D 1 165 ? 121.671 124.925 189.021 1.00 22.25 166 GLU D N 1
ATOM 9336 C CA . GLU D 1 165 ? 121.553 126.371 188.911 1.00 20.51 166 GLU D CA 1
ATOM 9337 C C . GLU D 1 165 ? 122.893 127.008 188.542 1.00 23.25 166 GLU D C 1
ATOM 9338 O O . GLU D 1 165 ? 122.962 127.831 187.626 1.00 30.48 166 GLU D O 1
ATOM 9344 N N . LYS D 1 166 ? 123.984 126.613 189.201 1.00 20.46 167 LYS D N 1
ATOM 9345 C CA . LYS D 1 166 ? 125.273 127.216 188.843 1.00 25.65 167 LYS D CA 1
ATOM 9346 C C . LYS D 1 166 ? 125.749 126.769 187.461 1.00 29.15 167 LYS D C 1
ATOM 9347 O O . LYS D 1 166 ? 126.305 127.583 186.708 1.00 29.90 167 LYS D O 1
ATOM 9353 N N . MET D 1 167 ? 125.567 125.479 187.119 1.00 28.25 168 MET D N 1
ATOM 9354 C CA . MET D 1 167 ? 125.796 125.029 185.748 1.00 18.42 168 MET D CA 1
ATOM 9355 C C . MET D 1 167 ? 125.102 125.943 184.760 1.00 21.86 168 MET D C 1
ATOM 9356 O O . MET D 1 167 ? 125.643 126.251 183.698 1.00 21.79 168 MET D O 1
ATOM 9361 N N . VAL D 1 168 ? 123.877 126.358 185.084 1.00 28.60 169 VAL D N 1
ATOM 9362 C CA . VAL D 1 168 ? 123.130 127.291 184.245 1.00 27.99 169 VAL D CA 1
ATOM 9363 C C . VAL D 1 168 ? 123.769 128.675 184.276 1.00 23.02 169 VAL D C 1
ATOM 9364 O O . VAL D 1 168 ? 123.917 129.327 183.237 1.00 22.65 169 VAL D O 1
ATOM 9368 N N . GLU D 1 169 ? 124.158 129.143 185.464 1.00 25.19 170 GLU D N 1
ATOM 9369 C CA . GLU D 1 169 ? 124.851 130.424 185.574 1.00 23.72 170 GLU D CA 1
ATOM 9370 C C . GLU D 1 169 ? 126.076 130.465 184.670 1.00 24.58 170 GLU D C 1
ATOM 9371 O O . GLU D 1 169 ? 126.215 131.366 183.838 1.00 27.66 170 GLU D O 1
ATOM 9377 N N . LEU D 1 170 ? 126.969 129.480 184.806 1.00 24.09 171 LEU D N 1
ATOM 9378 C CA . LEU D 1 170 ? 128.234 129.462 184.077 1.00 22.29 171 LEU D CA 1
ATOM 9379 C C . LEU D 1 170 ? 128.095 129.055 182.613 1.00 25.23 171 LEU D C 1
ATOM 9380 O O . LEU D 1 170 ? 129.049 129.243 181.855 1.00 27.56 171 LEU D O 1
ATOM 9385 N N . ASP D 1 171 ? 126.959 128.483 182.203 1.00 26.87 172 ASP D N 1
ATOM 9386 C CA . ASP D 1 171 ? 126.719 128.048 180.820 1.00 25.80 172 ASP D CA 1
ATOM 9387 C C . ASP D 1 171 ? 127.549 126.814 180.433 1.00 24.00 172 ASP D C 1
ATOM 9388 O O . ASP D 1 171 ? 127.915 126.651 179.271 1.00 28.76 172 ASP D O 1
ATOM 9393 N N . VAL D 1 172 ? 127.830 125.919 181.377 1.00 23.30 173 VAL D N 1
ATOM 9394 C CA . VAL D 1 172 ? 128.651 124.734 181.121 1.00 22.60 173 VAL D CA 1
ATOM 9395 C C . VAL D 1 172 ? 127.816 123.457 181.180 1.00 20.73 173 VAL D C 1
ATOM 9396 O O . VAL D 1 172 ? 126.977 123.313 182.083 1.00 20.13 173 VAL D O 1
ATOM 9400 N N . PRO D 1 173 ? 128.022 122.503 180.270 1.00 17.81 174 PRO D N 1
ATOM 9401 C CA . PRO D 1 173 ? 127.368 121.196 180.391 1.00 21.57 174 PRO D CA 1
ATOM 9402 C C . PRO D 1 173 ? 128.032 120.346 181.469 1.00 21.69 174 PRO D C 1
ATOM 9403 O O . PRO D 1 173 ? 129.066 120.695 182.043 1.00 23.30 174 PRO D O 1
ATOM 9407 N N . ALA D 1 174 ? 127.410 119.207 181.736 1.00 20.25 175 ALA D N 1
ATOM 9408 C CA . ALA D 1 174 ? 128.012 118.158 182.541 1.00 18.58 175 ALA D CA 1
ATOM 9409 C C . ALA D 1 174 ? 128.062 116.872 181.730 1.00 19.23 175 ALA D C 1
ATOM 9410 O O . ALA D 1 174 ? 127.143 116.574 180.954 1.00 17.70 175 ALA D O 1
ATOM 9412 N N . MET D 1 175 ? 129.157 116.129 181.885 1.00 18.78 176 MET D N 1
ATOM 9413 C CA . MET D 1 175 ? 129.240 114.759 181.413 1.00 17.90 176 MET D CA 1
ATOM 9414 C C . MET D 1 175 ? 128.914 113.867 182.593 1.00 18.01 176 MET D C 1
ATOM 9415 O O . MET D 1 175 ? 129.598 113.924 183.611 1.00 18.19 176 MET D O 1
ATOM 9420 N N . ILE D 1 176 ? 127.844 113.087 182.478 1.00 17.91 177 ILE D N 1
ATOM 9421 C CA . ILE D 1 176 ? 127.508 112.182 183.568 1.00 18.90 177 ILE D CA 1
ATOM 9422 C C . ILE D 1 176 ? 128.548 111.074 183.578 1.00 18.44 177 ILE D C 1
ATOM 9423 O O . ILE D 1 176 ? 128.754 110.385 182.574 1.00 25.10 177 ILE D O 1
ATOM 9428 N N . HIS D 1 177 ? 129.258 110.934 184.683 1.00 18.32 178 HIS D N 1
ATOM 9429 C CA . HIS D 1 177 ? 130.374 110.015 184.656 1.00 24.45 178 HIS D CA 1
ATOM 9430 C C . HIS D 1 177 ? 130.562 109.422 186.039 1.00 23.60 178 HIS D C 1
ATOM 9431 O O . HIS D 1 177 ? 130.608 110.158 187.026 1.00 22.95 178 HIS D O 1
ATOM 9438 N N . VAL D 1 178 ? 130.635 108.094 186.103 1.00 23.71 179 VAL D N 1
ATOM 9439 C CA . VAL D 1 178 ? 130.904 107.413 187.361 1.00 22.45 179 VAL D CA 1
ATOM 9440 C C . VAL D 1 178 ? 132.385 107.090 187.414 1.00 28.21 179 VAL D C 1
ATOM 9441 O O . VAL D 1 178 ? 133.127 107.361 186.461 1.00 28.98 179 VAL D O 1
ATOM 9445 N N . SER D 1 179 ? 132.829 106.507 188.522 1.00 27.24 180 SER D N 1
ATOM 9446 C CA . SER D 1 179 ? 134.258 106.463 188.775 1.00 28.58 180 SER D CA 1
ATOM 9447 C C . SER D 1 179 ? 134.716 105.026 188.942 1.00 29.35 180 SER D C 1
ATOM 9448 O O . SER D 1 179 ? 134.413 104.173 188.107 1.00 27.54 180 SER D O 1
ATOM 9451 N N . GLY D 1 180 ? 135.477 104.758 189.994 1.00 33.72 181 GLY D N 1
ATOM 9452 C CA . GLY D 1 180 ? 135.822 103.395 190.307 1.00 29.79 181 GLY D CA 1
ATOM 9453 C C . GLY D 1 180 ? 134.721 102.701 191.075 1.00 22.93 181 GLY D C 1
ATOM 9454 O O . GLY D 1 180 ? 133.899 103.345 191.726 1.00 22.59 181 GLY D O 1
ATOM 9455 N N . SER D 1 181 ? 134.757 101.374 191.021 1.00 22.74 182 SER D N 1
ATOM 9456 C CA . SER D 1 181 ? 133.697 100.507 191.530 1.00 28.71 182 SER D CA 1
ATOM 9457 C C . SER D 1 181 ? 134.190 99.735 192.747 1.00 26.76 182 SER D C 1
ATOM 9458 O O . SER D 1 181 ? 134.917 98.752 192.610 1.00 25.32 182 SER D O 1
ATOM 9461 N N . CYS D 1 182 ? 133.781 100.162 193.939 1.00 26.26 183 CYS D N 1
ATOM 9462 C CA . CYS D 1 182 ? 133.991 99.353 195.129 1.00 29.49 183 CYS D CA 1
ATOM 9463 C C . CYS D 1 182 ? 132.794 98.459 195.413 1.00 31.86 183 CYS D C 1
ATOM 9464 O O . CYS D 1 182 ? 132.598 98.020 196.555 1.00 31.83 183 CYS D O 1
ATOM 9467 N N . ASN D 1 183 ? 131.976 98.215 194.401 1.00 30.11 184 ASN D N 1
ATOM 9468 C CA . ASN D 1 183 ? 131.036 97.111 194.391 1.00 34.06 184 ASN D CA 1
ATOM 9469 C C . ASN D 1 183 ? 131.777 95.906 193.832 1.00 38.20 184 ASN D C 1
ATOM 9470 O O . ASN D 1 183 ? 131.949 95.802 192.607 1.00 43.72 184 ASN D O 1
ATOM 9475 N N . PRO D 1 184 ? 132.245 94.982 194.682 1.00 35.71 185 PRO D N 1
ATOM 9476 C CA . PRO D 1 184 ? 133.038 93.854 194.173 1.00 36.62 185 PRO D CA 1
ATOM 9477 C C . PRO D 1 184 ? 132.317 93.117 193.063 1.00 37.17 185 PRO D C 1
ATOM 9478 O O . PRO D 1 184 ? 132.942 92.381 192.291 1.00 42.32 185 PRO D O 1
ATOM 9482 N N . ALA D 1 185 ? 131.000 93.316 192.978 1.00 35.56 186 ALA D N 1
ATOM 9483 C CA . ALA D 1 185 ? 130.162 92.686 191.971 1.00 32.49 186 ALA D CA 1
ATOM 9484 C C . ALA D 1 185 ? 130.140 93.443 190.648 1.00 28.98 186 ALA D C 1
ATOM 9485 O O . ALA D 1 185 ? 129.262 93.191 189.815 1.00 25.87 186 ALA D O 1
ATOM 9487 N N . MET D 1 186 ? 131.066 94.368 190.421 1.00 27.47 187 MET D N 1
ATOM 9488 C CA . MET D 1 186 ? 130.922 95.189 189.227 1.00 26.97 187 MET D CA 1
ATOM 9489 C C . MET D 1 186 ? 132.272 95.594 188.664 1.00 27.32 187 MET D C 1
ATOM 9490 O O . MET D 1 186 ? 133.085 96.198 189.367 1.00 32.71 187 MET D O 1
ATOM 9495 N N . HIS D 1 187 ? 132.499 95.238 187.401 1.00 27.06 188 HIS D N 1
ATOM 9496 C CA . HIS D 1 187 ? 133.642 95.720 186.636 1.00 23.60 188 HIS D CA 1
ATOM 9497 C C . HIS D 1 187 ? 133.386 97.180 186.266 1.00 22.25 188 HIS D C 1
ATOM 9498 O O . HIS D 1 187 ? 132.284 97.522 185.825 1.00 21.00 188 HIS D O 1
ATOM 9505 N N . ALA D 1 188 ? 134.374 98.053 186.496 1.00 19.46 189 ALA D N 1
ATOM 9506 C CA . ALA D 1 188 ? 134.166 99.479 186.266 1.00 25.50 189 ALA D CA 1
ATOM 9507 C C . ALA D 1 188 ? 133.970 99.792 184.790 1.00 21.68 189 ALA D C 1
ATOM 9508 O O . ALA D 1 188 ? 132.863 100.150 184.376 1.00 20.72 189 ALA D O 1
ATOM 9510 N N . THR D 1 189 ? 135.027 99.649 183.983 1.00 22.62 190 THR D N 1
ATOM 9511 C CA . THR D 1 189 ? 134.962 100.122 182.604 1.00 18.88 190 THR D CA 1
ATOM 9512 C C . THR D 1 189 ? 134.240 99.157 181.672 1.00 22.61 190 THR D C 1
ATOM 9513 O O . THR D 1 189 ? 133.960 99.530 180.527 1.00 26.53 190 THR D O 1
ATOM 9517 N N . GLY D 1 190 ? 133.908 97.947 182.122 1.00 18.82 191 GLY D N 1
ATOM 9518 C CA . GLY D 1 190 ? 133.076 97.077 181.312 1.00 18.64 191 GLY D CA 1
ATOM 9519 C C . GLY D 1 190 ? 131.594 97.058 181.649 1.00 18.61 191 GLY D C 1
ATOM 9520 O O . GLY D 1 190 ? 130.752 97.010 180.756 1.00 21.55 191 GLY D O 1
ATOM 9521 N N . ALA D 1 191 ? 131.251 97.035 182.929 1.00 19.55 192 ALA D N 1
ATOM 9522 C CA . ALA D 1 191 ? 129.865 97.007 183.360 1.00 20.22 192 ALA D CA 1
ATOM 9523 C C . ALA D 1 191 ? 129.411 98.341 183.923 1.00 25.89 192 ALA D C 1
ATOM 9524 O O . ALA D 1 191 ? 128.430 98.918 183.444 1.00 27.00 192 ALA D O 1
ATOM 9526 N N . TYR D 1 192 ? 130.152 98.865 184.905 1.00 26.61 193 TYR D N 1
ATOM 9527 C CA . TYR D 1 192 ? 129.692 99.989 185.707 1.00 22.30 193 TYR D CA 1
ATOM 9528 C C . TYR D 1 192 ? 129.407 101.207 184.847 1.00 25.26 193 TYR D C 1
ATOM 9529 O O . TYR D 1 192 ? 128.325 101.801 184.937 1.00 27.68 193 TYR D O 1
ATOM 9538 N N . TYR D 1 193 ? 130.383 101.618 184.028 1.00 18.52 194 TYR D N 1
ATOM 9539 C CA . TYR D 1 193 ? 130.184 102.771 183.161 1.00 18.34 194 TYR D CA 1
ATOM 9540 C C . TYR D 1 193 ? 128.924 102.601 182.336 1.00 18.13 194 TYR D C 1
ATOM 9541 O O . TYR D 1 193 ? 128.061 103.476 182.326 1.00 18.02 194 TYR D O 1
ATOM 9550 N N . LEU D 1 194 ? 128.793 101.458 181.654 1.00 24.47 195 LEU D N 1
ATOM 9551 C CA . LEU D 1 194 ? 127.688 101.260 180.718 1.00 22.36 195 LEU D CA 1
ATOM 9552 C C . LEU D 1 194 ? 126.343 101.192 181.416 1.00 17.84 195 LEU D C 1
ATOM 9553 O O . LEU D 1 194 ? 125.333 101.575 180.818 1.00 20.45 195 LEU D O 1
ATOM 9558 N N . ALA D 1 195 ? 126.303 100.711 182.665 1.00 22.37 196 ALA D N 1
ATOM 9559 C CA . ALA D 1 195 ? 125.067 100.682 183.446 1.00 18.68 196 ALA D CA 1
ATOM 9560 C C . ALA D 1 195 ? 124.663 102.073 183.930 1.00 18.00 196 ALA D C 1
ATOM 9561 O O . ALA D 1 195 ? 123.491 102.445 183.843 1.00 17.89 196 ALA D O 1
ATOM 9563 N N . ALA D 1 196 ? 125.608 102.852 184.447 1.00 18.12 197 ALA D N 1
ATOM 9564 C CA . ALA D 1 196 ? 125.284 104.190 184.919 1.00 19.14 197 ALA D CA 1
ATOM 9565 C C . ALA D 1 196 ? 124.807 105.097 183.790 1.00 25.85 197 ALA D C 1
ATOM 9566 O O . ALA D 1 196 ? 124.019 106.019 184.037 1.00 29.15 197 ALA D O 1
ATOM 9568 N N . ASP D 1 197 ? 125.285 104.873 182.557 1.00 27.45 198 ASP D N 1
ATOM 9569 C CA . ASP D 1 197 ? 124.806 105.641 181.405 1.00 23.73 198 ASP D CA 1
ATOM 9570 C C . ASP D 1 197 ? 123.307 105.448 181.209 1.00 23.84 198 ASP D C 1
ATOM 9571 O O . ASP D 1 197 ? 122.560 106.406 180.995 1.00 17.92 198 ASP D O 1
ATOM 9576 N N . THR D 1 198 ? 122.863 104.193 181.242 1.00 24.14 199 THR D N 1
ATOM 9577 C CA . THR D 1 198 ? 121.473 103.866 180.962 1.00 19.99 199 THR D CA 1
ATOM 9578 C C . THR D 1 198 ? 120.581 104.317 182.098 1.00 17.45 199 THR D C 1
ATOM 9579 O O . THR D 1 198 ? 119.519 104.911 181.878 1.00 17.36 199 THR D O 1
ATOM 9583 N N . ILE D 1 199 ? 121.006 104.031 183.324 1.00 20.67 200 ILE D N 1
ATOM 9584 C CA . ILE D 1 199 ? 120.227 104.381 184.502 1.00 17.74 200 ILE D CA 1
ATOM 9585 C C . ILE D 1 199 ? 119.983 105.881 184.548 1.00 21.81 200 ILE D C 1
ATOM 9586 O O . ILE D 1 199 ? 118.857 106.334 184.769 1.00 23.24 200 ILE D O 1
ATOM 9591 N N . ALA D 1 200 ? 121.028 106.677 184.318 1.00 17.73 201 ALA D N 1
ATOM 9592 C CA . ALA D 1 200 ? 120.833 108.121 184.261 1.00 20.80 201 ALA D CA 1
ATOM 9593 C C . ALA D 1 200 ? 119.823 108.495 183.181 1.00 20.82 201 ALA D C 1
ATOM 9594 O O . ALA D 1 200 ? 118.902 109.281 183.422 1.00 19.72 201 ALA D O 1
ATOM 9596 N N . PHE D 1 201 ? 119.956 107.914 181.985 1.00 22.17 202 PHE D N 1
ATOM 9597 C CA . PHE D 1 201 ? 118.985 108.196 180.929 1.00 22.04 202 PHE D CA 1
ATOM 9598 C C . PHE D 1 201 ? 117.573 107.852 181.383 1.00 21.61 202 PHE D C 1
ATOM 9599 O O . PHE D 1 201 ? 116.667 108.695 181.332 1.00 17.15 202 PHE D O 1
ATOM 9607 N N . MET D 1 202 ? 117.374 106.607 181.833 1.00 21.21 203 MET D N 1
ATOM 9608 C CA . MET D 1 202 ? 116.061 106.154 182.275 1.00 17.26 203 MET D CA 1
ATOM 9609 C C . MET D 1 202 ? 115.552 106.989 183.444 1.00 22.55 203 MET D C 1
ATOM 9610 O O . MET D 1 202 ? 114.337 107.141 183.620 1.00 17.37 203 MET D O 1
ATOM 9615 N N . GLN D 1 203 ? 116.465 107.544 184.243 1.00 25.78 204 GLN D N 1
ATOM 9616 C CA . GLN D 1 203 ? 116.087 108.466 185.306 1.00 17.64 204 GLN D CA 1
ATOM 9617 C C . GLN D 1 203 ? 115.409 109.705 184.736 1.00 20.88 204 GLN D C 1
ATOM 9618 O O . GLN D 1 203 ? 114.263 110.026 185.085 1.00 19.90 204 GLN D O 1
ATOM 9624 N N . LEU D 1 204 ? 116.097 110.418 183.844 1.00 17.44 205 LEU D N 1
ATOM 9625 C CA . LEU D 1 204 ? 115.494 111.615 183.269 1.00 22.45 205 LEU D CA 1
ATOM 9626 C C . LEU D 1 204 ? 114.190 111.268 182.567 1.00 21.87 205 LEU D C 1
ATOM 9627 O O . LEU D 1 204 ? 113.225 112.031 182.630 1.00 21.72 205 LEU D O 1
ATOM 9632 N N . LEU D 1 205 ? 114.147 110.111 181.901 1.00 24.20 206 LEU D N 1
ATOM 9633 C CA . LEU D 1 205 ? 112.911 109.615 181.304 1.00 22.15 206 LEU D CA 1
ATOM 9634 C C . LEU D 1 205 ? 111.760 109.635 182.310 1.00 24.80 206 LEU D C 1
ATOM 9635 O O . LEU D 1 205 ? 110.626 109.966 181.955 1.00 25.16 206 LEU D O 1
ATOM 9640 N N . GLN D 1 206 ? 112.035 109.300 183.575 1.00 23.90 207 GLN D N 1
ATOM 9641 C CA . GLN D 1 206 ? 110.991 109.210 184.590 1.00 22.88 207 GLN D CA 1
ATOM 9642 C C . GLN D 1 206 ? 110.530 110.565 185.108 1.00 26.88 207 GLN D C 1
ATOM 9643 O O . GLN D 1 206 ? 109.477 110.637 185.750 1.00 29.85 207 GLN D O 1
ATOM 9649 N N . GLY D 1 207 ? 111.281 111.632 184.857 1.00 28.18 208 GLY D N 1
ATOM 9650 C CA . GLY D 1 207 ? 110.903 112.951 185.319 1.00 23.73 208 GLY D CA 1
ATOM 9651 C C . GLY D 1 207 ? 110.776 113.973 184.206 1.00 24.78 208 GLY D C 1
ATOM 9652 O O . GLY D 1 207 ? 110.430 113.630 183.063 1.00 21.10 208 GLY D O 1
ATOM 9653 N N . ASN D 1 208 ? 111.014 115.237 184.548 1.00 19.26 209 ASN D N 1
ATOM 9654 C CA . ASN D 1 208 ? 111.056 116.341 183.597 1.00 24.91 209 ASN D CA 1
ATOM 9655 C C . ASN D 1 208 ? 111.916 117.452 184.193 1.00 26.54 209 ASN D C 1
ATOM 9656 O O . ASN D 1 208 ? 111.455 118.553 184.495 1.00 28.89 209 ASN D O 1
ATOM 9661 N N . LEU D 1 209 ? 113.194 117.123 184.382 1.00 26.39 210 LEU D N 1
ATOM 9662 C CA . LEU D 1 209 ? 114.178 118.115 184.782 1.00 23.09 210 LEU D CA 1
ATOM 9663 C C . LEU D 1 209 ? 114.155 119.326 183.860 1.00 20.82 210 LEU D C 1
ATOM 9664 O O . LEU D 1 209 ? 114.089 120.464 184.322 1.00 22.05 210 LEU D O 1
ATOM 9669 N N . PHE D 1 210 ? 114.241 119.104 182.551 1.00 19.72 211 PHE D N 1
ATOM 9670 C CA . PHE D 1 210 ? 114.489 120.204 181.624 1.00 25.89 211 PHE D CA 1
ATOM 9671 C C . PHE D 1 210 ? 113.261 121.070 181.371 1.00 28.98 211 PHE D C 1
ATOM 9672 O O . PHE D 1 210 ? 113.318 121.990 180.544 1.00 23.20 211 PHE D O 1
ATOM 9680 N N . ALA D 1 211 ? 112.146 120.780 182.036 1.00 31.76 212 ALA D N 1
ATOM 9681 C CA . ALA D 1 211 ? 111.104 121.784 182.171 1.00 28.26 212 ALA D CA 1
ATOM 9682 C C . ALA D 1 211 ? 111.508 122.842 183.189 1.00 27.58 212 ALA D C 1
ATOM 9683 O O . ALA D 1 211 ? 111.096 124.004 183.075 1.00 28.32 212 ALA D O 1
ATOM 9685 N N . ASP D 1 212 ? 112.338 122.459 184.163 1.00 25.21 213 ASP D N 1
ATOM 9686 C CA . ASP D 1 212 ? 112.837 123.328 185.224 1.00 28.74 213 ASP D CA 1
ATOM 9687 C C . ASP D 1 212 ? 114.109 124.069 184.827 1.00 26.81 213 ASP D C 1
ATOM 9688 O O . ASP D 1 212 ? 114.287 125.241 185.192 1.00 29.44 213 ASP D O 1
ATOM 9693 N N . PHE D 1 213 ? 115.007 123.397 184.102 1.00 26.97 214 PHE D N 1
ATOM 9694 C CA . PHE D 1 213 ? 116.279 123.955 183.647 1.00 24.23 214 PHE D CA 1
ATOM 9695 C C . PHE D 1 213 ? 116.315 123.832 182.134 1.00 21.35 214 PHE D C 1
ATOM 9696 O O . PHE D 1 213 ? 116.858 122.859 181.602 1.00 22.56 214 PHE D O 1
ATOM 9704 N N . PRO D 1 214 ? 115.713 124.770 181.411 1.00 20.45 215 PRO D N 1
ATOM 9705 C CA . PRO D 1 214 ? 115.592 124.592 179.962 1.00 21.18 215 PRO D CA 1
ATOM 9706 C C . PRO D 1 214 ? 116.908 124.680 179.201 1.00 25.74 215 PRO D C 1
ATOM 9707 O O . PRO D 1 214 ? 116.989 124.154 178.079 1.00 29.34 215 PRO D O 1
ATOM 9711 N N . THR D 1 215 ? 117.950 125.289 179.759 1.00 23.85 216 THR D N 1
ATOM 9712 C CA . THR D 1 215 ? 119.239 125.314 179.083 1.00 22.81 216 THR D CA 1
ATOM 9713 C C . THR D 1 215 ? 120.244 124.330 179.685 1.00 27.34 216 THR D C 1
ATOM 9714 O O . THR D 1 215 ? 121.412 124.316 179.276 1.00 29.15 216 THR D O 1
ATOM 9718 N N . LEU D 1 216 ? 119.814 123.503 180.631 1.00 22.92 217 LEU D N 1
ATOM 9719 C CA . LEU D 1 216 ? 120.687 122.491 181.205 1.00 21.89 217 LEU D CA 1
ATOM 9720 C C . LEU D 1 216 ? 121.056 121.456 180.142 1.00 20.52 217 LEU D C 1
ATOM 9721 O O . LEU D 1 216 ? 120.179 120.881 179.489 1.00 21.37 217 LEU D O 1
ATOM 9726 N N . ARG D 1 217 ? 122.355 121.229 179.951 1.00 19.66 218 ARG D N 1
ATOM 9727 C CA . ARG D 1 217 ? 122.845 120.310 178.926 1.00 21.81 218 ARG D CA 1
ATOM 9728 C C . ARG D 1 217 ? 123.720 119.233 179.552 1.00 18.48 218 ARG D C 1
ATOM 9729 O O . ARG D 1 217 ? 124.743 119.540 180.168 1.00 18.93 218 ARG D O 1
ATOM 9737 N N . PHE D 1 218 ? 123.334 117.971 179.370 1.00 27.21 219 PHE D N 1
ATOM 9738 C CA . PHE D 1 218 ? 124.093 116.817 179.837 1.00 20.33 219 PHE D CA 1
ATOM 9739 C C . PHE D 1 218 ? 124.689 116.060 178.653 1.00 21.14 219 PHE D C 1
ATOM 9740 O O . PHE D 1 218 ? 124.105 116.021 177.566 1.00 22.86 219 PHE D O 1
ATOM 9748 N N . ILE D 1 219 ? 125.853 115.450 178.873 1.00 21.05 220 ILE D N 1
ATOM 9749 C CA . ILE D 1 219 ? 126.425 114.458 177.963 1.00 20.90 220 ILE D CA 1
ATOM 9750 C C . ILE D 1 219 ? 126.468 113.120 178.690 1.00 20.75 220 ILE D C 1
ATOM 9751 O O . ILE D 1 219 ? 126.952 113.042 179.827 1.00 18.54 220 ILE D O 1
ATOM 9756 N N . ILE D 1 220 ? 125.969 112.078 178.038 1.00 18.53 221 ILE D N 1
ATOM 9757 C CA . ILE D 1 220 ? 126.003 110.714 178.560 1.00 18.87 221 ILE D CA 1
ATOM 9758 C C . ILE D 1 220 ? 126.948 109.906 177.680 1.00 18.58 221 ILE D C 1
ATOM 9759 O O . ILE D 1 220 ? 126.677 109.750 176.485 1.00 17.21 221 ILE D O 1
ATOM 9764 N N . PRO D 1 221 ? 128.044 109.364 178.219 1.00 18.25 222 PRO D N 1
ATOM 9765 C CA . PRO D 1 221 ? 129.103 108.823 177.359 1.00 17.49 222 PRO D CA 1
ATOM 9766 C C . PRO D 1 221 ? 128.787 107.466 176.753 1.00 18.54 222 PRO D C 1
ATOM 9767 O O . PRO D 1 221 ? 127.666 106.959 176.865 1.00 17.93 222 PRO D O 1
ATOM 9771 N N . HIS D 1 222 ? 129.786 106.868 176.107 1.00 21.33 223 HIS D N 1
ATOM 9772 C CA . HIS D 1 222 ? 129.662 105.524 175.561 1.00 18.87 223 HIS D CA 1
ATOM 9773 C C . HIS D 1 222 ? 128.438 105.418 174.669 1.00 17.69 223 HIS D C 1
ATOM 9774 O O . HIS D 1 222 ? 127.673 104.454 174.739 1.00 22.91 223 HIS D O 1
ATOM 9781 N N . GLY D 1 223 ? 128.246 106.424 173.825 1.00 18.67 224 GLY D N 1
ATOM 9782 C CA . GLY D 1 223 ? 127.089 106.396 172.956 1.00 20.41 224 GLY D CA 1
ATOM 9783 C C . GLY D 1 223 ? 125.806 106.192 173.730 1.00 21.25 224 GLY D C 1
ATOM 9784 O O . GLY D 1 223 ? 124.915 105.465 173.269 1.00 16.91 224 GLY D O 1
ATOM 9785 N N . GLY D 1 224 ? 125.707 106.807 174.915 1.00 21.37 225 GLY D N 1
ATOM 9786 C CA . GLY D 1 224 ? 124.545 106.686 175.782 1.00 17.04 225 GLY D CA 1
ATOM 9787 C C . GLY D 1 224 ? 124.380 105.359 176.496 1.00 18.51 225 GLY D C 1
ATOM 9788 O O . GLY D 1 224 ? 123.259 105.003 176.851 1.00 17.69 225 GLY D O 1
ATOM 9789 N N . GLY D 1 225 ? 125.454 104.608 176.726 1.00 17.21 226 GLY D N 1
ATOM 9790 C CA . GLY D 1 225 ? 125.333 103.316 177.384 1.00 17.29 226 GLY D CA 1
ATOM 9791 C C . GLY D 1 225 ? 124.637 102.283 176.528 1.00 17.19 226 GLY D C 1
ATOM 9792 O O . GLY D 1 225 ? 125.103 102.001 175.429 1.00 26.31 226 GLY D O 1
ATOM 9793 N N . ALA D 1 226 ? 123.521 101.715 177.001 1.00 17.17 227 ALA D N 1
ATOM 9794 C CA . ALA D 1 226 ? 122.737 100.762 176.224 1.00 19.79 227 ALA D CA 1
ATOM 9795 C C . ALA D 1 226 ? 121.525 101.390 175.573 1.00 16.93 227 ALA D C 1
ATOM 9796 O O . ALA D 1 226 ? 120.687 100.660 175.036 1.00 16.87 227 ALA D O 1
ATOM 9798 N N . VAL D 1 227 ? 121.425 102.716 175.555 1.00 25.02 228 VAL D N 1
ATOM 9799 C CA . VAL D 1 227 ? 120.182 103.390 175.165 1.00 24.24 228 VAL D CA 1
ATOM 9800 C C . VAL D 1 227 ? 119.900 103.294 173.665 1.00 19.10 228 VAL D C 1
ATOM 9801 O O . VAL D 1 227 ? 118.816 102.824 173.286 1.00 16.61 228 VAL D O 1
ATOM 9805 N N . PRO D 1 228 ? 120.805 103.698 172.767 1.00 21.46 229 PRO D N 1
ATOM 9806 C CA . PRO D 1 228 ? 120.460 103.601 171.333 1.00 18.69 229 PRO D CA 1
ATOM 9807 C C . PRO D 1 228 ? 120.168 102.183 170.871 1.00 18.20 229 PRO D C 1
ATOM 9808 O O . PRO D 1 228 ? 119.225 101.981 170.101 1.00 18.30 229 PRO D O 1
ATOM 9812 N N . TYR D 1 229 ? 120.953 101.191 171.309 1.00 18.21 230 TYR D N 1
ATOM 9813 C CA . TYR D 1 229 ? 120.657 99.788 171.009 1.00 18.04 230 TYR D CA 1
ATOM 9814 C C . TYR D 1 229 ? 119.221 99.419 171.363 1.00 16.61 230 TYR D C 1
ATOM 9815 O O . TYR D 1 229 ? 118.622 98.563 170.711 1.00 16.58 230 TYR D O 1
ATOM 9824 N N . HIS D 1 230 ? 118.673 100.021 172.414 1.00 16.62 231 HIS D N 1
ATOM 9825 C CA . HIS D 1 230 ? 117.313 99.770 172.878 1.00 17.53 231 HIS D CA 1
ATOM 9826 C C . HIS D 1 230 ? 116.406 100.981 172.666 1.00 16.52 231 HIS D C 1
ATOM 9827 O O . HIS D 1 230 ? 115.476 101.207 173.439 1.00 16.53 231 HIS D O 1
ATOM 9834 N N . TRP D 1 231 ? 116.677 101.774 171.629 1.00 25.67 232 TRP D N 1
ATOM 9835 C CA . TRP D 1 231 ? 115.930 103.007 171.405 1.00 16.40 232 TRP D CA 1
ATOM 9836 C C . TRP D 1 231 ? 114.424 102.762 171.396 1.00 16.36 232 TRP D C 1
ATOM 9837 O O . TRP D 1 231 ? 113.666 103.455 172.083 1.00 16.37 232 TRP D O 1
ATOM 9848 N N . GLY D 1 232 ? 113.957 101.780 170.626 1.00 16.34 233 GLY D N 1
ATOM 9849 C CA . GLY D 1 232 ? 112.528 101.514 170.607 1.00 16.31 233 GLY D CA 1
ATOM 9850 C C . GLY D 1 232 ? 111.992 101.204 171.990 1.00 20.66 233 GLY D C 1
ATOM 9851 O O . GLY D 1 232 ? 110.889 101.623 172.349 1.00 17.87 233 GLY D O 1
ATOM 9852 N N . ARG D 1 233 ? 112.768 100.463 172.785 1.00 18.71 234 ARG D N 1
ATOM 9853 C CA . ARG D 1 233 ? 112.352 100.129 174.140 1.00 16.51 234 ARG D CA 1
ATOM 9854 C C . ARG D 1 233 ? 112.073 101.386 174.942 1.00 16.54 234 ARG D C 1
ATOM 9855 O O . ARG D 1 233 ? 111.061 101.471 175.645 1.00 22.34 234 ARG D O 1
ATOM 9863 N N . PHE D 1 234 ? 112.961 102.375 174.854 1.00 16.53 235 PHE D N 1
ATOM 9864 C CA . PHE D 1 234 ? 112.791 103.582 175.656 1.00 16.57 235 PHE D CA 1
ATOM 9865 C C . PHE D 1 234 ? 111.681 104.462 175.103 1.00 16.50 235 PHE D C 1
ATOM 9866 O O . PHE D 1 234 ? 111.022 105.166 175.864 1.00 20.04 235 PHE D O 1
ATOM 9874 N N . ARG D 1 235 ? 111.422 104.404 173.801 1.00 18.24 236 ARG D N 1
ATOM 9875 C CA . ARG D 1 235 ? 110.277 105.134 173.260 1.00 20.52 236 ARG D CA 1
ATOM 9876 C C . ARG D 1 235 ? 108.957 104.569 173.784 1.00 19.98 236 ARG D C 1
ATOM 9877 O O . ARG D 1 235 ? 108.050 105.328 174.139 1.00 26.07 236 ARG D O 1
ATOM 9885 N N . GLY D 1 236 ? 108.839 103.243 173.872 1.00 17.74 237 GLY D N 1
ATOM 9886 C CA . GLY D 1 236 ? 107.589 102.645 174.309 1.00 18.99 237 GLY D CA 1
ATOM 9887 C C . GLY D 1 236 ? 107.315 102.828 175.785 1.00 18.18 237 GLY D C 1
ATOM 9888 O O . GLY D 1 236 ? 106.152 102.905 176.198 1.00 17.19 237 GLY D O 1
ATOM 9889 N N . LEU D 1 237 ? 108.368 102.900 176.602 1.00 16.61 238 LEU D N 1
ATOM 9890 C CA . LEU D 1 237 ? 108.192 103.208 178.019 1.00 18.81 238 LEU D CA 1
ATOM 9891 C C . LEU D 1 237 ? 107.794 104.669 178.247 1.00 21.94 238 LEU D C 1
ATOM 9892 O O . LEU D 1 237 ? 107.110 104.973 179.232 1.00 26.65 238 LEU D O 1
ATOM 9897 N N . ALA D 1 238 ? 108.228 105.593 177.388 1.00 17.42 239 ALA D N 1
ATOM 9898 C CA . ALA D 1 238 ? 107.712 106.957 177.484 1.00 17.43 239 ALA D CA 1
ATOM 9899 C C . ALA D 1 238 ? 106.191 106.950 177.420 1.00 19.52 239 ALA D C 1
ATOM 9900 O O . ALA D 1 238 ? 105.519 107.596 178.229 1.00 18.31 239 ALA D O 1
ATOM 9902 N N . ASP D 1 239 ? 105.635 106.209 176.458 1.00 22.24 240 ASP D N 1
ATOM 9903 C CA . ASP D 1 239 ? 104.194 105.955 176.409 1.00 20.48 240 ASP D CA 1
ATOM 9904 C C . ASP D 1 239 ? 103.710 105.210 177.652 1.00 20.56 240 ASP D C 1
ATOM 9905 O O . ASP D 1 239 ? 102.764 105.648 178.318 1.00 19.17 240 ASP D O 1
ATOM 9910 N N . MET D 1 240 ? 104.338 104.066 177.969 1.00 21.15 241 MET D N 1
ATOM 9911 C CA . MET D 1 240 ? 103.901 103.249 179.104 1.00 19.08 241 MET D CA 1
ATOM 9912 C C . MET D 1 240 ? 103.809 104.073 180.375 1.00 20.92 241 MET D C 1
ATOM 9913 O O . MET D 1 240 ? 102.945 103.819 181.227 1.00 17.10 241 MET D O 1
ATOM 9918 N N . LEU D 1 241 ? 104.708 105.047 180.528 1.00 20.47 242 LEU D N 1
ATOM 9919 C CA . LEU D 1 241 ? 104.741 105.933 181.677 1.00 17.11 242 LEU D CA 1
ATOM 9920 C C . LEU D 1 241 ? 103.798 107.102 181.527 1.00 17.83 242 LEU D C 1
ATOM 9921 O O . LEU D 1 241 ? 103.516 107.778 182.521 1.00 24.07 242 LEU D O 1
ATOM 9926 N N . LYS D 1 242 ? 103.340 107.366 180.297 1.00 18.01 243 LYS D N 1
ATOM 9927 C CA . LYS D 1 242 ? 102.523 108.529 179.942 1.00 19.43 243 LYS D CA 1
ATOM 9928 C C . LYS D 1 242 ? 103.364 109.809 179.979 1.00 24.19 243 LYS D C 1
ATOM 9929 O O . LYS D 1 242 ? 103.039 110.770 180.675 1.00 24.85 243 LYS D O 1
ATOM 9935 N N . GLN D 1 243 ? 104.466 109.803 179.215 1.00 27.60 244 GLN D N 1
ATOM 9936 C CA . GLN D 1 243 ? 105.462 110.874 179.158 1.00 22.50 244 GLN D CA 1
ATOM 9937 C C . GLN D 1 243 ? 105.522 111.484 177.769 1.00 19.03 244 GLN D C 1
ATOM 9938 O O . GLN D 1 243 ? 104.983 110.919 176.813 1.00 22.40 244 GLN D O 1
ATOM 9944 N N . PRO D 1 244 ? 106.159 112.637 177.621 1.00 22.65 245 PRO D N 1
ATOM 9945 C CA . PRO D 1 244 ? 106.378 113.183 176.285 1.00 21.55 245 PRO D CA 1
ATOM 9946 C C . PRO D 1 244 ? 107.357 112.327 175.512 1.00 20.48 245 PRO D C 1
ATOM 9947 O O . PRO D 1 244 ? 108.154 111.576 176.080 1.00 18.84 245 PRO D O 1
ATOM 9951 N N . SER D 1 245 ? 107.303 112.478 174.193 1.00 22.30 246 SER D N 1
ATOM 9952 C CA . SER D 1 245 ? 108.250 111.796 173.338 1.00 26.55 246 SER D CA 1
ATOM 9953 C C . SER D 1 245 ? 109.674 112.158 173.745 1.00 24.21 246 SER D C 1
ATOM 9954 O O . SER D 1 245 ? 109.938 113.196 174.362 1.00 20.19 246 SER D O 1
ATOM 9957 N N . LEU D 1 246 ? 110.598 111.256 173.425 1.00 23.11 247 LEU D N 1
ATOM 9958 C CA . LEU D 1 246 ? 111.998 111.477 173.769 1.00 23.47 247 LEU D CA 1
ATOM 9959 C C . LEU D 1 246 ? 112.529 112.751 173.110 1.00 22.25 247 LEU D C 1
ATOM 9960 O O . LEU D 1 246 ? 113.153 113.589 173.766 1.00 21.60 247 LEU D O 1
ATOM 9965 N N . ASP D 1 247 ? 112.250 112.935 171.819 1.00 23.41 248 ASP D N 1
ATOM 9966 C CA . ASP D 1 247 ? 112.809 114.080 171.108 1.00 25.21 248 ASP D CA 1
ATOM 9967 C C . ASP D 1 247 ? 112.455 115.390 171.808 1.00 28.20 248 ASP D C 1
ATOM 9968 O O . ASP D 1 247 ? 113.270 116.323 171.849 1.00 28.99 248 ASP D O 1
ATOM 9973 N N . THR D 1 248 ? 111.265 115.450 172.407 1.00 29.70 249 THR D N 1
ATOM 9974 C CA . THR D 1 248 ? 110.802 116.619 173.140 1.00 25.55 249 THR D CA 1
ATOM 9975 C C . THR D 1 248 ? 111.345 116.631 174.561 1.00 23.30 249 THR D C 1
ATOM 9976 O O . THR D 1 248 ? 111.953 117.615 174.996 1.00 25.93 249 THR D O 1
ATOM 9980 N N . LEU D 1 249 ? 111.134 115.537 175.295 1.00 21.67 250 LEU D N 1
ATOM 9981 C CA . LEU D 1 249 ? 111.441 115.522 176.720 1.00 18.84 250 LEU D CA 1
ATOM 9982 C C . LEU D 1 249 ? 112.935 115.676 176.980 1.00 20.15 250 LEU D C 1
ATOM 9983 O O . LEU D 1 249 ? 113.335 116.400 177.903 1.00 20.73 250 LEU D O 1
ATOM 9988 N N . LEU D 1 250 ? 113.779 114.999 176.197 1.00 18.08 251 LEU D N 1
ATOM 9989 C CA . LEU D 1 250 ? 115.192 114.920 176.550 1.00 18.70 251 LEU D CA 1
ATOM 9990 C C . LEU D 1 250 ? 116.148 115.484 175.507 1.00 20.48 251 LEU D C 1
ATOM 9991 O O . LEU D 1 250 ? 117.132 116.138 175.873 1.00 19.58 251 LEU D O 1
ATOM 9996 N N . MET D 1 251 ? 115.885 115.272 174.219 1.00 17.22 252 MET D N 1
ATOM 9997 C CA . MET D 1 251 ? 116.918 115.328 173.195 1.00 20.43 252 MET D CA 1
ATOM 9998 C C . MET D 1 251 ? 117.182 116.739 172.673 1.00 21.41 252 MET D C 1
ATOM 9999 O O . MET D 1 251 ? 117.713 116.908 171.565 1.00 21.11 252 MET D O 1
ATOM 10004 N N . ASN D 1 252 ? 116.813 117.748 173.450 1.00 22.38 253 ASN D N 1
ATOM 10005 C CA . ASN D 1 252 ? 117.360 119.085 173.350 1.00 20.20 253 ASN D CA 1
ATOM 10006 C C . ASN D 1 252 ? 118.369 119.336 174.453 1.00 18.73 253 ASN D C 1
ATOM 10007 O O . ASN D 1 252 ? 119.064 120.354 174.423 1.00 21.13 253 ASN D O 1
ATOM 10012 N N . ASN D 1 253 ? 118.461 118.416 175.409 1.00 20.64 254 ASN D N 1
ATOM 10013 C CA . ASN D 1 253 ? 119.247 118.577 176.622 1.00 23.04 254 ASN D CA 1
ATOM 10014 C C . ASN D 1 253 ? 120.194 117.416 176.907 1.00 24.82 254 ASN D C 1
ATOM 10015 O O . ASN D 1 253 ? 121.085 117.570 177.757 1.00 17.05 254 ASN D O 1
ATOM 10020 N N . VAL D 1 254 ? 120.011 116.258 176.266 1.00 25.14 255 VAL D N 1
ATOM 10021 C CA . VAL D 1 254 ? 120.852 115.077 176.453 1.00 21.91 255 VAL D CA 1
ATOM 10022 C C . VAL D 1 254 ? 121.617 114.841 175.161 1.00 18.41 255 VAL D C 1
ATOM 10023 O O . VAL D 1 254 ? 121.065 114.992 174.064 1.00 18.76 255 VAL D O 1
ATOM 10027 N N . PHE D 1 255 ? 122.896 114.493 175.297 1.00 17.88 256 PHE D N 1
ATOM 10028 C CA . PHE D 1 255 ? 123.776 114.275 174.160 1.00 19.69 256 PHE D CA 1
ATOM 10029 C C . PHE D 1 255 ? 124.582 113.008 174.421 1.00 18.27 256 PHE D C 1
ATOM 10030 O O . PHE D 1 255 ? 124.828 112.644 175.573 1.00 17.44 256 PHE D O 1
ATOM 10038 N N . PHE D 1 256 ? 124.945 112.315 173.337 1.00 16.87 257 PHE D N 1
ATOM 10039 C CA . PHE D 1 256 ? 125.661 111.044 173.391 1.00 16.92 257 PHE D CA 1
ATOM 10040 C C . PHE D 1 256 ? 126.995 111.201 172.691 1.00 16.97 257 PHE D C 1
ATOM 10041 O O . PHE D 1 256 ? 127.045 111.748 171.588 1.00 16.92 257 PHE D O 1
ATOM 10049 N N . ASP D 1 257 ? 128.068 110.702 173.309 1.00 19.69 258 ASP D N 1
ATOM 10050 C CA . ASP D 1 257 ? 129.350 110.695 172.617 1.00 19.90 258 ASP D CA 1
ATOM 10051 C C . ASP D 1 257 ? 129.458 109.469 171.708 1.00 17.13 258 ASP D C 1
ATOM 10052 O O . ASP D 1 257 ? 128.541 108.657 171.603 1.00 19.22 258 ASP D O 1
ATOM 10057 N N . THR D 1 258 ? 130.588 109.342 171.014 1.00 19.62 259 THR D N 1
ATOM 10058 C CA . THR D 1 258 ? 130.796 108.254 170.063 1.00 20.91 259 THR D CA 1
ATOM 10059 C C . THR D 1 258 ? 131.871 107.265 170.516 1.00 17.69 259 THR D C 1
ATOM 10060 O O . THR D 1 258 ? 132.571 106.691 169.685 1.00 18.84 259 THR D O 1
ATOM 10064 N N . CYS D 1 259 ? 131.998 107.030 171.824 1.00 22.16 260 CYS D N 1
ATOM 10065 C CA . CYS D 1 259 ? 132.907 105.997 172.332 1.00 20.03 260 CYS D CA 1
ATOM 10066 C C . CYS D 1 259 ? 132.205 104.640 172.292 1.00 17.74 260 CYS D C 1
ATOM 10067 O O . CYS D 1 259 ? 131.869 104.039 173.313 1.00 19.40 260 CYS D O 1
ATOM 10070 N N . VAL D 1 260 ? 132.001 104.156 171.066 1.00 18.06 261 VAL D N 1
ATOM 10071 C CA . VAL D 1 260 ? 131.485 102.820 170.778 1.00 19.44 261 VAL D CA 1
ATOM 10072 C C . VAL D 1 260 ? 132.520 102.117 169.898 1.00 17.49 261 VAL D C 1
ATOM 10073 O O . VAL D 1 260 ? 132.662 102.438 168.711 1.00 17.45 261 VAL D O 1
ATOM 10077 N N . TYR D 1 261 ? 133.239 101.154 170.477 1.00 17.62 262 TYR D N 1
ATOM 10078 C CA . TYR D 1 261 ? 134.519 100.695 169.944 1.00 17.76 262 TYR D CA 1
ATOM 10079 C C . TYR D 1 261 ? 134.343 99.601 168.890 1.00 17.74 262 TYR D C 1
ATOM 10080 O O . TYR D 1 261 ? 134.930 98.524 168.955 1.00 17.86 262 TYR D O 1
ATOM 10089 N N . HIS D 1 262 ? 133.524 99.918 167.889 1.00 17.61 263 HIS D N 1
ATOM 10090 C CA . HIS D 1 262 ? 133.383 99.070 166.718 1.00 21.03 263 HIS D CA 1
ATOM 10091 C C . HIS D 1 262 ? 132.377 99.671 165.746 1.00 24.17 263 HIS D C 1
ATOM 10092 O O . HIS D 1 262 ? 131.448 100.389 166.140 1.00 17.34 263 HIS D O 1
ATOM 10099 N N . GLN D 1 263 ? 132.566 99.388 164.461 1.00 23.53 264 GLN D N 1
ATOM 10100 C CA . GLN D 1 263 ? 131.741 100.028 163.441 1.00 20.01 264 GLN D CA 1
ATOM 10101 C C . GLN D 1 263 ? 130.261 99.780 163.664 1.00 20.54 264 GLN D C 1
ATOM 10102 O O . GLN D 1 263 ? 129.483 100.747 163.625 1.00 21.75 264 GLN D O 1
ATOM 10108 N N . PRO D 1 264 ? 129.799 98.549 163.915 1.00 18.97 265 PRO D N 1
ATOM 10109 C CA . PRO D 1 264 ? 128.344 98.335 163.975 1.00 21.32 265 PRO D CA 1
ATOM 10110 C C . PRO D 1 264 ? 127.680 99.158 165.052 1.00 23.58 265 PRO D C 1
ATOM 10111 O O . PRO D 1 264 ? 126.512 99.525 164.895 1.00 16.92 265 PRO D O 1
ATOM 10115 N N . GLY D 1 265 ? 128.384 99.470 166.141 1.00 23.94 266 GLY D N 1
ATOM 10116 C CA . GLY D 1 265 ? 127.790 100.312 167.165 1.00 17.02 266 GLY D CA 1
ATOM 10117 C C . GLY D 1 265 ? 127.619 101.740 166.686 1.00 21.50 266 GLY D C 1
ATOM 10118 O O . GLY D 1 265 ? 126.555 102.349 166.861 1.00 16.86 266 GLY D O 1
ATOM 10119 N N . ILE D 1 266 ? 128.675 102.283 166.065 1.00 22.54 267 ILE D N 1
ATOM 10120 C CA . ILE D 1 266 ? 128.644 103.620 165.474 1.00 16.98 267 ILE D CA 1
ATOM 10121 C C . ILE D 1 266 ? 127.597 103.679 164.369 1.00 21.06 267 ILE D C 1
ATOM 10122 O O . ILE D 1 266 ? 126.877 104.677 164.224 1.00 16.82 267 ILE D O 1
ATOM 10127 N N . ASN D 1 267 ? 127.483 102.600 163.591 1.00 21.03 268 ASN D N 1
ATOM 10128 C CA . ASN D 1 267 ? 126.401 102.494 162.620 1.00 20.85 268 ASN D CA 1
ATOM 10129 C C . ASN D 1 267 ? 125.043 102.635 163.301 1.00 19.88 268 ASN D C 1
ATOM 10130 O O . ASN D 1 267 ? 124.186 103.397 162.848 1.00 16.66 268 ASN D O 1
ATOM 10135 N N . LEU D 1 268 ? 124.825 101.913 164.404 1.00 18.71 269 LEU D N 1
ATOM 10136 C CA . LEU D 1 268 ? 123.518 101.979 165.048 1.00 17.81 269 LEU D CA 1
ATOM 10137 C C . LEU D 1 268 ? 123.279 103.353 165.656 1.00 20.07 269 LEU D C 1
ATOM 10138 O O . LEU D 1 268 ? 122.172 103.895 165.556 1.00 16.52 269 LEU D O 1
ATOM 10143 N N . LEU D 1 269 ? 124.305 103.935 166.287 1.00 20.59 270 LEU D N 1
ATOM 10144 C CA . LEU D 1 269 ? 124.152 105.256 166.890 1.00 20.56 270 LEU D CA 1
ATOM 10145 C C . LEU D 1 269 ? 123.682 106.274 165.855 1.00 18.77 270 LEU D C 1
ATOM 10146 O O . LEU D 1 269 ? 122.732 107.028 166.094 1.00 21.45 270 LEU D O 1
ATOM 10151 N N . ALA D 1 270 ? 124.323 106.299 164.686 1.00 17.18 271 ALA D N 1
ATOM 10152 C CA . ALA D 1 270 ? 123.971 107.301 163.686 1.00 16.82 271 ALA D CA 1
ATOM 10153 C C . ALA D 1 270 ? 122.619 107.003 163.067 1.00 19.83 271 ALA D C 1
ATOM 10154 O O . ALA D 1 270 ? 121.920 107.922 162.629 1.00 23.79 271 ALA D O 1
ATOM 10156 N N . ASP D 1 271 ? 122.240 105.727 163.023 1.00 18.32 272 ASP D N 1
ATOM 10157 C CA . ASP D 1 271 ? 120.943 105.331 162.493 1.00 22.92 272 ASP D CA 1
ATOM 10158 C C . ASP D 1 271 ? 119.792 105.812 163.360 1.00 16.38 272 ASP D C 1
ATOM 10159 O O . ASP D 1 271 ? 118.702 106.068 162.845 1.00 18.45 272 ASP D O 1
ATOM 10164 N N . VAL D 1 272 ? 119.977 105.906 164.673 1.00 16.38 273 VAL D N 1
ATOM 10165 C CA . VAL D 1 272 ? 118.836 106.089 165.563 1.00 16.33 273 VAL D CA 1
ATOM 10166 C C . VAL D 1 272 ? 118.869 107.402 166.348 1.00 21.22 273 VAL D C 1
ATOM 10167 O O . VAL D 1 272 ? 117.807 107.848 166.812 1.00 27.01 273 VAL D O 1
ATOM 10171 N N . ILE D 1 273 ? 120.010 108.067 166.500 1.00 19.81 274 ILE D N 1
ATOM 10172 C CA . ILE D 1 273 ? 120.110 109.276 167.307 1.00 21.76 274 ILE D CA 1
ATOM 10173 C C . ILE D 1 273 ? 120.278 110.479 166.385 1.00 23.83 274 ILE D C 1
ATOM 10174 O O . ILE D 1 273 ? 121.118 110.463 165.479 1.00 27.28 274 ILE D O 1
ATOM 10179 N N . ASP D 1 274 ? 119.487 111.522 166.616 1.00 17.42 275 ASP D N 1
ATOM 10180 C CA . ASP D 1 274 ? 119.541 112.675 165.734 1.00 23.11 275 ASP D CA 1
ATOM 10181 C C . ASP D 1 274 ? 120.968 113.205 165.645 1.00 22.89 275 ASP D C 1
ATOM 10182 O O . ASP D 1 274 ? 121.742 113.143 166.601 1.00 20.77 275 ASP D O 1
ATOM 10187 N N . ASN D 1 275 ? 121.310 113.726 164.472 1.00 22.80 276 ASN D N 1
ATOM 10188 C CA . ASN D 1 275 ? 122.651 114.260 164.244 1.00 21.17 276 ASN D CA 1
ATOM 10189 C C . ASN D 1 275 ? 123.054 115.318 165.278 1.00 18.21 276 ASN D C 1
ATOM 10190 O O . ASN D 1 275 ? 124.230 115.396 165.645 1.00 19.74 276 ASN D O 1
ATOM 10195 N N . LYS D 1 276 ? 122.116 116.141 165.762 1.00 17.87 277 LYS D N 1
ATOM 10196 C CA . LYS D 1 276 ? 122.487 117.198 166.704 1.00 18.73 277 LYS D CA 1
ATOM 10197 C C . LYS D 1 276 ? 122.873 116.654 168.078 1.00 18.32 277 LYS D C 1
ATOM 10198 O O . LYS D 1 276 ? 123.473 117.380 168.879 1.00 17.97 277 LYS D O 1
ATOM 10204 N N . ASN D 1 277 ? 122.534 115.407 168.371 1.00 17.89 278 ASN D N 1
ATOM 10205 C CA . ASN D 1 277 ? 122.745 114.824 169.688 1.00 19.34 278 ASN D CA 1
ATOM 10206 C C . ASN D 1 277 ? 124.056 114.056 169.797 1.00 17.00 278 ASN D C 1
ATOM 10207 O O . ASN D 1 277 ? 124.382 113.553 170.878 1.00 17.24 278 ASN D O 1
ATOM 10212 N N . ILE D 1 278 ? 124.830 113.990 168.727 1.00 16.68 279 ILE D N 1
ATOM 10213 C CA . ILE D 1 278 ? 125.929 113.054 168.613 1.00 16.74 279 ILE D CA 1
ATOM 10214 C C . ILE D 1 278 ? 127.222 113.853 168.606 1.00 19.27 279 ILE D C 1
ATOM 10215 O O . ILE D 1 278 ? 127.479 114.609 167.672 1.00 17.20 279 ILE D O 1
ATOM 10220 N N . LEU D 1 279 ? 128.042 113.680 169.634 1.00 21.27 280 LEU D N 1
ATOM 10221 C CA . LEU D 1 279 ? 129.313 114.377 169.759 1.00 17.03 280 LEU D CA 1
ATOM 10222 C C . LEU D 1 279 ? 130.443 113.390 169.540 1.00 17.11 280 LEU D C 1
ATOM 10223 O O . LEU D 1 279 ? 130.415 112.284 170.083 1.00 17.13 280 LEU D O 1
ATOM 10228 N N . PHE D 1 280 ? 131.441 113.796 168.769 1.00 17.18 281 PHE D N 1
ATOM 10229 C CA . PHE D 1 280 ? 132.601 112.946 168.581 1.00 17.36 281 PHE D CA 1
ATOM 10230 C C . PHE D 1 280 ? 133.373 112.833 169.884 1.00 17.40 281 PHE D C 1
ATOM 10231 O O . PHE D 1 280 ? 133.584 113.831 170.579 1.00 17.44 281 PHE D O 1
ATOM 10239 N N . GLY D 1 281 ? 133.765 111.611 170.221 1.00 17.45 282 GLY D N 1
ATOM 10240 C CA . GLY D 1 281 ? 134.785 111.378 171.225 1.00 18.97 282 GLY D CA 1
ATOM 10241 C C . GLY D 1 281 ? 135.313 109.972 171.081 1.00 20.84 282 GLY D C 1
ATOM 10242 O O . GLY D 1 281 ? 134.728 109.143 170.375 1.00 21.20 282 GLY D O 1
ATOM 10243 N N . SER D 1 282 ? 136.425 109.703 171.770 1.00 22.46 283 SER D N 1
ATOM 10244 C CA . SER D 1 282 ? 136.997 108.359 171.711 1.00 17.91 283 SER D CA 1
ATOM 10245 C C . SER D 1 282 ? 137.672 107.932 173.002 1.00 19.43 283 SER D C 1
ATOM 10246 O O . SER D 1 282 ? 138.067 106.778 173.116 1.00 23.28 283 SER D O 1
ATOM 10249 N N . GLN D 1 283 ? 137.806 108.834 173.974 1.00 18.14 284 GLN D N 1
ATOM 10250 C CA . GLN D 1 283 ? 138.601 108.580 175.169 1.00 18.33 284 GLN D CA 1
ATOM 10251 C C . GLN D 1 283 ? 139.743 107.602 174.879 1.00 19.95 284 GLN D C 1
ATOM 10252 O O . GLN D 1 283 ? 139.793 106.504 175.447 1.00 19.28 284 GLN D O 1
ATOM 10258 N N . MET D 1 284 ? 140.651 107.990 173.979 1.00 18.52 285 MET D N 1
ATOM 10259 C CA . MET D 1 284 ? 141.888 107.255 173.728 1.00 18.69 285 MET D CA 1
ATOM 10260 C C . MET D 1 284 ? 142.665 106.996 175.016 1.00 21.32 285 MET D C 1
ATOM 10261 O O . MET D 1 284 ? 142.471 107.704 176.008 1.00 24.25 285 MET D O 1
ATOM 10266 N N . VAL D 1 285 ? 143.544 105.991 175.023 1.00 22.25 286 VAL D N 1
ATOM 10267 C CA . VAL D 1 285 ? 144.385 105.728 176.189 1.00 22.01 286 VAL D CA 1
ATOM 10268 C C . VAL D 1 285 ? 143.506 105.422 177.399 1.00 22.74 286 VAL D C 1
ATOM 10269 O O . VAL D 1 285 ? 143.796 105.869 178.516 1.00 20.29 286 VAL D O 1
ATOM 10273 N N . GLY D 1 286 ? 142.429 104.665 177.191 1.00 19.12 287 GLY D N 1
ATOM 10274 C CA . GLY D 1 286 ? 141.483 104.428 178.265 1.00 19.09 287 GLY D CA 1
ATOM 10275 C C . GLY D 1 286 ? 141.186 102.964 178.529 1.00 23.86 287 GLY D C 1
ATOM 10276 O O . GLY D 1 286 ? 142.070 102.218 178.953 1.00 24.98 287 GLY D O 1
ATOM 10277 N N . ALA D 1 287 ? 139.953 102.528 178.254 1.00 23.59 288 ALA D N 1
ATOM 10278 C CA . ALA D 1 287 ? 139.507 101.197 178.648 1.00 24.35 288 ALA D CA 1
ATOM 10279 C C . ALA D 1 287 ? 139.942 100.088 177.694 1.00 24.19 288 ALA D C 1
ATOM 10280 O O . ALA D 1 287 ? 139.835 98.914 178.059 1.00 23.28 288 ALA D O 1
ATOM 10282 N N . VAL D 1 288 ? 140.409 100.426 176.491 1.00 20.66 289 VAL D N 1
ATOM 10283 C CA . VAL D 1 288 ? 140.712 99.451 175.444 1.00 18.93 289 VAL D CA 1
ATOM 10284 C C . VAL D 1 288 ? 141.822 100.017 174.565 1.00 19.00 289 VAL D C 1
ATOM 10285 O O . VAL D 1 288 ? 141.548 100.592 173.510 1.00 18.86 289 VAL D O 1
ATOM 10289 N N . ARG D 1 289 ? 143.082 99.851 174.970 1.00 20.88 290 ARG D N 1
ATOM 10290 C CA . ARG D 1 289 ? 144.204 100.469 174.273 1.00 19.32 290 ARG D CA 1
ATOM 10291 C C . ARG D 1 289 ? 144.818 99.586 173.189 1.00 20.38 290 ARG D C 1
ATOM 10292 O O . ARG D 1 289 ? 145.879 99.923 172.649 1.00 25.39 290 ARG D O 1
ATOM 10300 N N . GLY D 1 290 ? 144.168 98.497 172.822 1.00 19.31 291 GLY D N 1
ATOM 10301 C CA . GLY D 1 290 ? 144.759 97.526 171.933 1.00 22.61 291 GLY D CA 1
ATOM 10302 C C . GLY D 1 290 ? 144.229 97.618 170.510 1.00 22.54 291 GLY D C 1
ATOM 10303 O O . GLY D 1 290 ? 143.222 98.260 170.216 1.00 20.33 291 GLY D O 1
ATOM 10304 N N . ILE D 1 291 ? 144.963 96.970 169.610 1.00 19.36 292 ILE D N 1
ATOM 10305 C CA . ILE D 1 291 ? 144.492 96.809 168.247 1.00 24.10 292 ILE D CA 1
ATOM 10306 C C . ILE D 1 291 ? 143.299 95.857 168.231 1.00 23.70 292 ILE D C 1
ATOM 10307 O O . ILE D 1 291 ? 143.135 95.007 169.109 1.00 22.41 292 ILE D O 1
ATOM 10312 N N . ASP D 1 292 ? 142.445 96.024 167.239 1.00 23.09 293 ASP D N 1
ATOM 10313 C CA . ASP D 1 292 ? 141.328 95.128 167.039 1.00 20.72 293 ASP D CA 1
ATOM 10314 C C . ASP D 1 292 ? 141.761 94.090 166.022 1.00 22.49 293 ASP D C 1
ATOM 10315 O O . ASP D 1 292 ? 141.959 94.437 164.846 1.00 18.93 293 ASP D O 1
ATOM 10320 N N . PRO D 1 293 ? 141.915 92.822 166.419 1.00 19.04 294 PRO D N 1
ATOM 10321 C CA . PRO D 1 293 ? 142.389 91.789 165.486 1.00 26.20 294 PRO D CA 1
ATOM 10322 C C . PRO D 1 293 ? 141.570 91.702 164.217 1.00 24.93 294 PRO D C 1
ATOM 10323 O O . PRO D 1 293 ? 142.087 91.264 163.182 1.00 24.36 294 PRO D O 1
ATOM 10327 N N . THR D 1 294 ? 140.301 92.108 164.266 1.00 24.66 295 THR D N 1
ATOM 10328 C CA . THR D 1 294 ? 139.423 91.970 163.118 1.00 23.81 295 THR D CA 1
ATOM 10329 C C . THR D 1 294 ? 139.567 93.102 162.113 1.00 27.79 295 THR D C 1
ATOM 10330 O O . THR D 1 294 ? 139.229 92.912 160.944 1.00 31.27 295 THR D O 1
ATOM 10334 N N . THR D 1 295 ? 140.054 94.272 162.528 1.00 29.11 296 THR D N 1
ATOM 10335 C CA . THR D 1 295 ? 140.102 95.433 161.649 1.00 28.25 296 THR D CA 1
ATOM 10336 C C . THR D 1 295 ? 141.488 96.029 161.480 1.00 26.97 296 THR D C 1
ATOM 10337 O O . THR D 1 295 ? 141.635 96.981 160.701 1.00 28.22 296 THR D O 1
ATOM 10341 N N . GLY D 1 296 ? 142.503 95.502 162.166 1.00 23.09 297 GLY D N 1
ATOM 10342 C CA . GLY D 1 296 ? 143.850 96.028 162.072 1.00 22.42 297 GLY D CA 1
ATOM 10343 C C . GLY D 1 296 ? 144.004 97.467 162.525 1.00 19.50 297 GLY D C 1
ATOM 10344 O O . GLY D 1 296 ? 145.033 98.095 162.284 1.00 24.35 297 GLY D O 1
ATOM 10345 N N . HIS D 1 297 ? 142.977 98.009 163.161 1.00 20.67 298 HIS D N 1
ATOM 10346 C CA . HIS D 1 297 ? 143.018 99.355 163.702 1.00 18.92 298 HIS D CA 1
ATOM 10347 C C . HIS D 1 297 ? 142.616 99.304 165.166 1.00 21.55 298 HIS D C 1
ATOM 10348 O O . HIS D 1 297 ? 141.938 98.374 165.613 1.00 23.12 298 HIS D O 1
ATOM 10355 N N . TYR D 1 298 ? 142.998 100.341 165.899 1.00 21.32 299 TYR D N 1
ATOM 10356 C CA . TYR D 1 298 ? 142.729 100.369 167.325 1.00 18.77 299 TYR D CA 1
ATOM 10357 C C . TYR D 1 298 ? 141.234 100.430 167.600 1.00 18.56 299 TYR D C 1
ATOM 10358 O O . TYR D 1 298 ? 140.479 101.111 166.896 1.00 22.51 299 TYR D O 1
ATOM 10367 N N . PHE D 1 299 ? 140.813 99.681 168.626 1.00 18.56 300 PHE D N 1
ATOM 10368 C CA . PHE D 1 299 ? 139.426 99.716 169.076 1.00 18.38 300 PHE D CA 1
ATOM 10369 C C . PHE D 1 299 ? 138.930 101.142 169.289 1.00 18.26 300 PHE D C 1
ATOM 10370 O O . PHE D 1 299 ? 137.804 101.479 168.897 1.00 18.09 300 PHE D O 1
ATOM 10378 N N . ASP D 1 300 ? 139.750 101.997 169.907 1.00 18.36 301 ASP D N 1
ATOM 10379 C CA . ASP D 1 300 ? 139.307 103.319 170.339 1.00 18.27 301 ASP D CA 1
ATOM 10380 C C . ASP D 1 300 ? 139.603 104.438 169.336 1.00 18.95 301 ASP D C 1
ATOM 10381 O O . ASP D 1 300 ? 139.386 105.608 169.663 1.00 20.62 301 ASP D O 1
ATOM 10386 N N . ASP D 1 301 ? 140.046 104.117 168.117 1.00 18.86 302 ASP D N 1
ATOM 10387 C CA . ASP D 1 301 ? 140.180 105.108 167.044 1.00 19.83 302 ASP D CA 1
ATOM 10388 C C . ASP D 1 301 ? 138.823 105.280 166.359 1.00 20.37 302 ASP D C 1
ATOM 10389 O O . ASP D 1 301 ? 138.599 104.897 165.210 1.00 18.40 302 ASP D O 1
ATOM 10394 N N . THR D 1 302 ? 137.899 105.874 167.108 1.00 21.34 303 THR D N 1
ATOM 10395 C CA . THR D 1 302 ? 136.514 105.924 166.660 1.00 17.74 303 THR D CA 1
ATOM 10396 C C . THR D 1 302 ? 136.348 106.813 165.436 1.00 17.69 303 THR D C 1
ATOM 10397 O O . THR D 1 302 ? 135.442 106.577 164.630 1.00 17.60 303 THR D O 1
ATOM 10401 N N . LYS D 1 303 ? 137.191 107.841 165.274 1.00 17.77 304 LYS D N 1
ATOM 10402 C CA . LYS D 1 303 ? 137.057 108.674 164.086 1.00 17.74 304 LYS D CA 1
ATOM 10403 C C . LYS D 1 303 ? 137.051 107.822 162.830 1.00 17.76 304 LYS D C 1
ATOM 10404 O O . LYS D 1 303 ? 136.358 108.152 161.863 1.00 22.53 304 LYS D O 1
ATOM 10410 N N . ARG D 1 304 ? 137.799 106.718 162.828 1.00 17.87 305 ARG D N 1
ATOM 10411 C CA . ARG D 1 304 ? 137.757 105.800 161.694 1.00 17.90 305 ARG D CA 1
ATOM 10412 C C . ARG D 1 304 ? 136.344 105.302 161.424 1.00 22.71 305 ARG D C 1
ATOM 10413 O O . ARG D 1 304 ? 135.995 105.026 160.269 1.00 20.65 305 ARG D O 1
ATOM 10421 N N . TYR D 1 305 ? 135.514 105.192 162.465 1.00 20.04 306 TYR D N 1
ATOM 10422 C CA . TYR D 1 305 ? 134.147 104.729 162.268 1.00 19.70 306 TYR D CA 1
ATOM 10423 C C . TYR D 1 305 ? 133.270 105.841 161.689 1.00 17.40 306 TYR D C 1
ATOM 10424 O O . TYR D 1 305 ? 132.552 105.618 160.712 1.00 20.49 306 TYR D O 1
ATOM 10433 N N . ILE D 1 306 ? 133.343 107.055 162.252 1.00 18.43 307 ILE D N 1
ATOM 10434 C CA . ILE D 1 306 ? 132.542 108.184 161.757 1.00 21.25 307 ILE D CA 1
ATOM 10435 C C . ILE D 1 306 ? 132.900 108.512 160.320 1.00 17.35 307 ILE D C 1
ATOM 10436 O O . ILE D 1 306 ? 132.044 108.939 159.544 1.00 22.94 307 ILE D O 1
ATOM 10441 N N . ASP D 1 307 ? 134.165 108.348 159.947 1.00 17.49 308 ASP D N 1
ATOM 10442 C CA . ASP D 1 307 ? 134.560 108.536 158.562 1.00 21.35 308 ASP D CA 1
ATOM 10443 C C . ASP D 1 307 ? 134.148 107.368 157.683 1.00 19.12 308 ASP D C 1
ATOM 10444 O O . ASP D 1 307 ? 134.257 107.457 156.457 1.00 20.64 308 ASP D O 1
ATOM 10449 N N . ALA D 1 308 ? 133.682 106.272 158.267 1.00 19.26 309 ALA D N 1
ATOM 10450 C CA . ALA D 1 308 ? 133.130 105.201 157.459 1.00 22.64 309 ALA D CA 1
ATOM 10451 C C . ALA D 1 308 ? 131.640 105.388 157.174 1.00 22.28 309 ALA D C 1
ATOM 10452 O O . ALA D 1 308 ? 131.104 104.733 156.271 1.00 24.97 309 ALA D O 1
ATOM 10454 N N . LEU D 1 309 ? 130.962 106.270 157.900 1.00 21.72 310 LEU D N 1
ATOM 10455 C CA . LEU D 1 309 ? 129.544 106.468 157.682 1.00 17.41 310 LEU D CA 1
ATOM 10456 C C . LEU D 1 309 ? 129.297 107.089 156.321 1.00 19.48 310 LEU D C 1
ATOM 10457 O O . LEU D 1 309 ? 130.188 107.673 155.708 1.00 27.57 310 LEU D O 1
ATOM 10462 N N . ASP D 1 310 ? 128.073 106.935 155.834 1.00 20.66 311 ASP D N 1
ATOM 10463 C CA . ASP D 1 310 ? 127.621 107.651 154.644 1.00 27.22 311 ASP D CA 1
ATOM 10464 C C . ASP D 1 310 ? 126.802 108.834 155.143 1.00 30.44 311 ASP D C 1
ATOM 10465 O O . ASP D 1 310 ? 125.579 108.762 155.288 1.00 31.23 311 ASP D O 1
ATOM 10470 N N . ILE D 1 311 ? 127.492 109.929 155.433 1.00 27.85 312 ILE D N 1
ATOM 10471 C CA . ILE D 1 311 ? 126.850 111.125 155.941 1.00 23.89 312 ILE D CA 1
ATOM 10472 C C . ILE D 1 311 ? 127.429 112.320 155.195 1.00 23.72 312 ILE D C 1
ATOM 10473 O O . ILE D 1 311 ? 128.500 112.249 154.590 1.00 20.39 312 ILE D O 1
ATOM 10478 N N . SER D 1 312 ? 126.682 113.417 155.213 1.00 27.65 313 SER D N 1
ATOM 10479 C CA . SER D 1 312 ? 127.065 114.611 154.480 1.00 25.30 313 SER D CA 1
ATOM 10480 C C . SER D 1 312 ? 128.158 115.372 155.227 1.00 26.91 313 SER D C 1
ATOM 10481 O O . SER D 1 312 ? 128.499 115.062 156.372 1.00 28.83 313 SER D O 1
ATOM 10484 N N . ASP D 1 313 ? 128.720 116.385 154.556 1.00 29.46 314 ASP D N 1
ATOM 10485 C CA . ASP D 1 313 ? 129.630 117.311 155.230 1.00 26.26 314 ASP D CA 1
ATOM 10486 C C . ASP D 1 313 ? 128.912 118.075 156.328 1.00 20.20 314 ASP D C 1
ATOM 10487 O O . ASP D 1 313 ? 129.477 118.313 157.401 1.00 18.90 314 ASP D O 1
ATOM 10492 N N . GLN D 1 314 ? 127.665 118.475 156.072 1.00 19.94 315 GLN D N 1
ATOM 10493 C CA . GLN D 1 314 ? 126.892 119.200 157.076 1.00 21.54 315 GLN D CA 1
ATOM 10494 C C . GLN D 1 314 ? 126.740 118.358 158.340 1.00 21.61 315 GLN D C 1
ATOM 10495 O O . GLN D 1 314 ? 127.015 118.832 159.450 1.00 22.78 315 GLN D O 1
ATOM 10501 N N . GLU D 1 315 ? 126.354 117.083 158.180 1.00 21.81 316 GLU D N 1
ATOM 10502 C CA . GLU D 1 315 ? 126.298 116.147 159.304 1.00 21.23 316 GLU D CA 1
ATOM 10503 C C . GLU D 1 315 ? 127.675 115.899 159.903 1.00 21.38 316 GLU D C 1
ATOM 10504 O O . GLU D 1 315 ? 127.835 115.880 161.129 1.00 19.77 316 GLU D O 1
ATOM 10510 N N . ARG D 1 316 ? 128.676 115.652 159.051 1.00 22.52 317 ARG D N 1
ATOM 10511 C CA . ARG D 1 316 ? 130.025 115.378 159.544 1.00 24.72 317 ARG D CA 1
ATOM 10512 C C . ARG D 1 316 ? 130.584 116.561 160.314 1.00 24.19 317 ARG D C 1
ATOM 10513 O O . ARG D 1 316 ? 131.306 116.389 161.302 1.00 20.78 317 ARG D O 1
ATOM 10521 N N . HIS D 1 317 ? 130.287 117.773 159.866 1.00 29.64 318 HIS D N 1
ATOM 10522 C CA . HIS D 1 317 ? 130.706 118.925 160.644 1.00 23.07 318 HIS D CA 1
ATOM 10523 C C . HIS D 1 317 ? 130.087 118.880 162.034 1.00 18.10 318 HIS D C 1
ATOM 10524 O O . HIS D 1 317 ? 130.793 119.001 163.040 1.00 17.36 318 HIS D O 1
ATOM 10531 N N . ALA D 1 318 ? 128.768 118.675 162.108 1.00 16.99 319 ALA D N 1
ATOM 10532 C CA . ALA D 1 318 ? 128.091 118.664 163.405 1.00 16.92 319 ALA D CA 1
ATOM 10533 C C . ALA D 1 318 ? 128.733 117.679 164.369 1.00 16.94 319 ALA D C 1
ATOM 10534 O O . ALA D 1 318 ? 128.875 117.964 165.558 1.00 17.54 319 ALA D O 1
ATOM 10536 N N . ILE D 1 319 ? 129.118 116.506 163.882 1.00 16.96 320 ILE D N 1
ATOM 10537 C CA . ILE D 1 319 ? 129.616 115.477 164.787 1.00 19.85 320 ILE D CA 1
ATOM 10538 C C . ILE D 1 319 ? 130.982 115.867 165.333 1.00 18.35 320 ILE D C 1
ATOM 10539 O O . ILE D 1 319 ? 131.224 115.789 166.544 1.00 18.64 320 ILE D O 1
ATOM 10544 N N . PHE D 1 320 ? 131.882 116.331 164.457 1.00 17.18 321 PHE D N 1
ATOM 10545 C CA . PHE D 1 320 ? 133.254 116.605 164.868 1.00 20.52 321 PHE D CA 1
ATOM 10546 C C . PHE D 1 320 ? 133.426 117.967 165.532 1.00 18.38 321 PHE D C 1
ATOM 10547 O O . PHE D 1 320 ? 134.278 118.111 166.417 1.00 21.45 321 PHE D O 1
ATOM 10555 N N . GLU D 1 321 ? 132.654 118.975 165.124 1.00 17.29 322 GLU D N 1
ATOM 10556 C CA . GLU D 1 321 ? 132.868 120.325 165.637 1.00 20.47 322 GLU D CA 1
ATOM 10557 C C . GLU D 1 321 ? 131.581 120.970 166.125 1.00 18.18 322 GLU D C 1
ATOM 10558 O O . GLU D 1 321 ? 131.481 121.328 167.298 1.00 19.33 322 GLU D O 1
ATOM 10564 N N . GLY D 1 322 ? 130.598 121.137 165.243 1.00 17.16 323 GLY D N 1
ATOM 10565 C CA . GLY D 1 322 ? 129.382 121.881 165.549 1.00 17.08 323 GLY D CA 1
ATOM 10566 C C . GLY D 1 322 ? 128.678 121.580 166.862 1.00 17.04 323 GLY D C 1
ATOM 10567 O O . GLY D 1 322 ? 128.502 122.464 167.703 1.00 23.77 323 GLY D O 1
ATOM 10568 N N . ASN D 1 323 ? 128.225 120.345 167.046 1.00 16.97 324 ASN D N 1
ATOM 10569 C CA . ASN D 1 323 ? 127.492 120.015 168.265 1.00 16.94 324 ASN D CA 1
ATOM 10570 C C . ASN D 1 323 ? 128.279 120.415 169.496 1.00 17.03 324 ASN D C 1
ATOM 10571 O O . ASN D 1 323 ? 127.745 121.036 170.420 1.00 17.04 324 ASN D O 1
ATOM 10576 N N . THR D 1 324 ? 129.567 120.079 169.516 1.00 21.98 325 THR D N 1
ATOM 10577 C CA . THR D 1 324 ? 130.388 120.279 170.705 1.00 21.88 325 THR D CA 1
ATOM 10578 C C . THR D 1 324 ? 130.625 121.754 170.996 1.00 17.30 325 THR D C 1
ATOM 10579 O O . THR D 1 324 ? 130.712 122.140 172.164 1.00 17.37 325 THR D O 1
ATOM 10583 N N . ARG D 1 325 ? 130.732 122.583 169.954 1.00 17.29 326 ARG D N 1
ATOM 10584 C CA . ARG D 1 325 ? 130.864 124.026 170.159 1.00 20.45 326 ARG D CA 1
ATOM 10585 C C . ARG D 1 325 ? 129.558 124.629 170.653 1.00 22.71 326 ARG D C 1
ATOM 10586 O O . ARG D 1 325 ? 129.569 125.529 171.497 1.00 27.12 326 ARG D O 1
ATOM 10594 N N . ARG D 1 326 ? 128.424 124.107 170.183 1.00 24.83 327 ARG D N 1
ATOM 10595 C CA . ARG D 1 326 ? 127.124 124.526 170.702 1.00 17.12 327 ARG D CA 1
ATOM 10596 C C . ARG D 1 326 ? 126.890 124.028 172.132 1.00 18.24 327 ARG D C 1
ATOM 10597 O O . ARG D 1 326 ? 126.289 124.738 172.948 1.00 17.18 327 ARG D O 1
ATOM 10605 N N . VAL D 1 327 ? 127.338 122.804 172.447 1.00 19.53 328 VAL D N 1
ATOM 10606 C CA . VAL D 1 327 ? 127.155 122.234 173.784 1.00 20.40 328 VAL D CA 1
ATOM 10607 C C . VAL D 1 327 ? 128.052 122.930 174.803 1.00 17.35 328 VAL D C 1
ATOM 10608 O O . VAL D 1 327 ? 127.670 123.108 175.965 1.00 17.41 328 VAL D O 1
ATOM 10612 N N . PHE D 1 328 ? 129.273 123.289 174.400 1.00 17.42 329 PHE D N 1
ATOM 10613 C CA . PHE D 1 328 ? 130.237 124.017 175.227 1.00 21.99 329 PHE D CA 1
ATOM 10614 C C . PHE D 1 328 ? 130.315 125.436 174.676 1.00 24.48 329 PHE D C 1
ATOM 10615 O O . PHE D 1 328 ? 131.138 125.726 173.791 1.00 23.77 329 PHE D O 1
ATOM 10623 N N . PRO D 1 329 ? 129.473 126.356 175.144 1.00 21.82 330 PRO D N 1
ATOM 10624 C CA . PRO D 1 329 ? 129.558 127.728 174.630 1.00 20.74 330 PRO D CA 1
ATOM 10625 C C . PRO D 1 329 ? 130.887 128.396 174.952 1.00 22.17 330 PRO D C 1
ATOM 10626 O O . PRO D 1 329 ? 131.373 129.200 174.150 1.00 24.06 330 PRO D O 1
ATOM 10630 N N . ARG D 1 330 ? 131.507 128.073 176.092 1.00 19.25 331 ARG D N 1
ATOM 10631 C CA . ARG D 1 330 ? 132.753 128.742 176.462 1.00 18.05 331 ARG D CA 1
ATOM 10632 C C . ARG D 1 330 ? 133.899 128.378 175.536 1.00 20.38 331 ARG D C 1
ATOM 10633 O O . ARG D 1 330 ? 134.821 129.181 175.340 1.00 21.35 331 ARG D O 1
ATOM 10641 N N . LEU D 1 331 ? 133.872 127.171 174.982 1.00 23.82 332 LEU D N 1
ATOM 10642 C CA . LEU D 1 331 ? 134.870 126.758 174.009 1.00 24.27 332 LEU D CA 1
ATOM 10643 C C . LEU D 1 331 ? 134.585 127.371 172.645 1.00 17.90 332 LEU D C 1
ATOM 10644 O O . LEU D 1 331 ? 135.508 127.749 171.923 1.00 30.03 332 LEU D O 1
ATOM 10649 N N . ASP D 1 332 ? 133.315 127.467 172.264 1.00 17.77 333 ASP D N 1
ATOM 10650 C CA . ASP D 1 332 ? 132.975 128.117 171.002 1.00 17.71 333 ASP D CA 1
ATOM 10651 C C . ASP D 1 332 ? 133.543 129.526 170.983 1.00 17.82 333 ASP D C 1
ATOM 10652 O O . ASP D 1 332 ? 134.272 129.905 170.062 1.00 17.87 333 ASP D O 1
ATOM 10657 N N . ALA D 1 333 ? 133.247 130.296 172.030 1.00 17.88 334 ALA D N 1
ATOM 10658 C CA . ALA D 1 333 ? 133.761 131.654 172.159 1.00 23.20 334 ALA D CA 1
ATOM 10659 C C . ALA D 1 333 ? 135.264 131.686 171.943 1.00 26.96 334 ALA D C 1
ATOM 10660 O O . ALA D 1 333 ? 135.754 132.320 171.001 1.00 30.23 334 ALA D O 1
ATOM 10662 N N . LYS D 1 334 ? 136.011 130.986 172.807 1.00 25.06 335 LYS D N 1
ATOM 10663 C CA . LYS D 1 334 ? 137.470 130.991 172.721 1.00 18.34 335 LYS D CA 1
ATOM 10664 C C . LYS D 1 334 ? 137.942 130.731 171.299 1.00 18.31 335 LYS D C 1
ATOM 10665 O O . LYS D 1 334 ? 138.959 131.282 170.854 1.00 21.53 335 LYS D O 1
ATOM 10671 N N . LEU D 1 335 ? 137.211 129.905 170.566 1.00 24.63 336 LEU D N 1
ATOM 10672 C CA . LEU D 1 335 ? 137.611 129.571 169.211 1.00 24.66 336 LEU D CA 1
ATOM 10673 C C . LEU D 1 335 ? 137.278 130.713 168.258 1.00 22.62 336 LEU D C 1
ATOM 10674 O O . LEU D 1 335 ? 138.127 131.128 167.462 1.00 21.53 336 LEU D O 1
ATOM 10679 N N . LYS D 1 336 ? 136.048 131.241 168.331 1.00 22.65 337 LYS D N 1
ATOM 10680 C CA . LYS D 1 336 ? 135.712 132.448 167.578 1.00 19.77 337 LYS D CA 1
ATOM 10681 C C . LYS D 1 336 ? 136.735 133.559 167.831 1.00 25.72 337 LYS D C 1
ATOM 10682 O O . LYS D 1 336 ? 137.124 134.283 166.908 1.00 24.57 337 LYS D O 1
ATOM 10688 N N . ALA D 1 337 ? 137.182 133.711 169.078 1.00 18.30 338 ALA D N 1
ATOM 10689 C CA . ALA D 1 337 ? 138.132 134.771 169.389 1.00 21.34 338 ALA D CA 1
ATOM 10690 C C . ALA D 1 337 ? 139.468 134.563 168.687 1.00 23.39 338 ALA D C 1
ATOM 10691 O O . ALA D 1 337 ? 140.213 135.529 168.471 1.00 23.00 338 ALA D O 1
ATOM 10693 N N . ARG D 1 338 ? 139.804 133.319 168.350 1.00 22.42 339 ARG D N 1
ATOM 10694 C CA . ARG D 1 338 ? 141.022 133.002 167.618 1.00 19.76 339 ARG D CA 1
ATOM 10695 C C . ARG D 1 338 ? 140.818 133.075 166.116 1.00 20.19 339 ARG D C 1
ATOM 10696 O O . ARG D 1 338 ? 141.710 132.688 165.361 1.00 24.83 339 ARG D O 1
ATOM 10704 N N . GLY D 1 339 ? 139.674 133.574 165.668 1.00 19.86 340 GLY D N 1
ATOM 10705 C CA . GLY D 1 339 ? 139.350 133.580 164.258 1.00 18.47 340 GLY D CA 1
ATOM 10706 C C . GLY D 1 339 ? 138.860 132.260 163.722 1.00 25.93 340 GLY D C 1
ATOM 10707 O O . GLY D 1 339 ? 138.646 132.137 162.508 1.00 27.99 340 GLY D O 1
ATOM 10708 N N . LEU D 1 340 ? 138.673 131.268 164.578 1.00 21.77 341 LEU D N 1
ATOM 10709 C CA . LEU D 1 340 ? 138.246 129.950 164.132 1.00 21.95 341 LEU D CA 1
ATOM 10710 C C . LEU D 1 340 ? 136.728 129.961 164.230 1.00 21.67 341 LEU D C 1
ATOM 10711 O O . LEU D 1 340 ? 136.142 129.717 165.281 1.00 24.51 341 LEU D O 1
ATOM 10716 N N . LEU D 1 341 ? 136.098 130.320 163.118 1.00 19.68 342 LEU D N 1
ATOM 10717 C CA . LEU D 1 341 ? 134.670 130.557 163.023 1.00 20.10 342 LEU D CA 1
ATOM 10718 C C . LEU D 1 341 ? 134.039 129.448 162.203 1.00 24.84 342 LEU D C 1
ATOM 10719 O O . LEU D 1 341 ? 134.602 129.025 161.194 1.00 33.45 342 LEU D O 1
ATOM 10724 N N . GLU D 1 342 ? 132.875 128.978 162.633 1.00 24.69 343 GLU D N 1
ATOM 10725 C CA . GLU D 1 342 ? 132.197 127.882 161.938 1.00 27.81 343 GLU D CA 1
ATOM 10726 C C . GLU D 1 342 ? 131.475 128.372 160.681 1.00 26.87 343 GLU D C 1
ATOM 10727 O O . GLU D 1 342 ? 131.902 129.321 160.038 1.00 23.87 343 GLU D O 1
#

Secondary structure (DSSP, 8-state):
---EE---EE-S--HHHHHHHHHHHHHHHTTPPPPPPPP--HHHHHHHHHHTHHHHHHHHT--EEEEEE-HHHH-TTS--HHHHHHHHHHHHHHHHHHHHHSTTTEEEEEE----TT--SHHHHHHHHIIIIIS---EEEE-S-TTSSS--S--TTSGGGHHHHHHHHHHT--EEE-------TTS-IIIIIHHHHHHHHHHHHHTS-STTT-TT--EEEHHHHTTTTTTHHHHHHHHHHTT---HHHHTTTTEEEE----SHHHHHHHHHHS-GGGEE----TTSS--SB-TTTSSBTT-HHHHHHHS---HHHHHIIIIIHHHHH-HHHHHHHHTTT---/---EEEEEEE-S--TTHHHHHHHHHHHHHTTPPP-PPP---HHHHHHHHHHTHHHHHHHHT--EEEEEE-HHHH-TTSS-HHHHHHHHHHHHHHHHHHHHHSTTTEEEEE-----TTS-SHHHHHHHHIIIIIS---EEEE-S-TTSSS--SPPTTSGGGHHHHHHHHHHT--EEE-------TTS-IIIIIHHHHHHHHHHHHHTS-HHHHSTT--EEESGGGTTTGGGHHHHHHHHHHHT---HHHHTTTTEEEE----SHHHHHHHHHHS-GGGEE----TTSS--SBPTTTSSBTT-THHHHHHS---HHHHHIIIIIHHHHH-HHHHHHHHHTT---/---EEEEEEE-S--HHHHHHHHHHHHHHHHT-PPPPPPP--HHHHHHHHHHTHHHHHHHHT--EEEEEE-GGGG-TTSS-HHHHHHHHHHHHHHHHHHHHH-TTTEEEEE-----TTS-SHHHHHHHHIIIIIH---EEEE-S-TTSSS--S--TTSGGGHHHHHHHHHTT--EEE-------TT--IIIIIHHHHHHHHHHHHHHS-HHHHSTT--EEEHHHHTTTGGGHHHHHHHHHHHTPPPHHHHTTTTEEEE----SHHHHHHHHHHS-GGGEE----TTSS--SB-TTTSSBTT-THHHHHTS---HHHHHIIIIIHHHHH-HHHHHHHHHTT---/---EEEEEEE-S--HHHHHHHHHHHHHHHTT-PPPPPP---HHHHHHHHHHTHHHHHHHHT--EEEEEE-STTT-TTSS-HHHHHHHHHHHHHHHHHHHHHSTTTEEEEE-----TT--SHHHHHHHHIIIIIT---EEEE-S-TTSSS--S--TTSTTSHHHHHHHHHHT--EEE-------TT--IIIIIHHHHHHHHHHHHHHS-HHHH-TT--EEEHHHHTTTGGGHHHHHHHHHHHT---HHHHTTTTEEEE---SSHHHHHHHHHHS-GGGEE-----SSS--SB-TTTSSBTT-THHHHTTS---HHHHHIIIIIHHHHH-HHHHHHHHHTT---

Sequence (1368 aa):
MMIIDCHGHYTVLPKAHDEWREQQKAAFKAGQPAPPYPEISDDEIRETIEANQLRLIKERGADMTIFSPRASAMAPHVGDQSVAVPWAQACNNLIARVVDLFPETFAGVCMLPQSPEADMTSSIAELERCVNELGFIGCNLNPDPGGGHFKHPPLTDRFWYPFYEKMVELDVPAMIHVSGSCNPAMHATGAYYLAADTIAFMQLLQGNLFADFPTLRFIIPHGGGAVPYHWGRFRGLADMLKQPSLDTLLMNNVFFDTCVYHQPGINLLADVIDNKNILFGSQMVGAVRGIDPTTGHYFDDTKRYIDALDISDQERHAIFEGNTRRVFPRLDAKLKARGLLEMMIIDCHGHYTVLPKAHDEWREQQKAAFKAGQPAPPYPEISDDEIRETIEANQLRLIKERGADMTIFSPRASAMAPHVGDQSVAVPWAQACNNLIARVVDLFPETFAGVCMLPQSPEADMTSSIAELERCVNELGFIGCNLNPDPGGGHFKHPPLTDRFWYPFYEKMVELDVPAMIHVSGSCNPAMHATGAYYLAADTIAFMQLLQGNLFADFPTLRFIIPHGGGAVPYHWGRFRGLADMLKQPSLDTLLMNNVFFDTCVYHQPGINLLADVIDNKNILFGSQMVGAVRGIDPTTGHYFDDTKRYIDALDISDQERHAIFEGNTRRVFPRLDAKLKARGLLEMMIIDCHGHYTVLPKAHDEWREQQKAAFKAGQPAPPYPEISDDEIRETIEANQLRLIKERGADMTIFSPRASAMAPHVGDQSVAVPWAQACNNLIARVVDLFPETFAGVCMLPQSPEADMTSSIAELERCVNELGFIGCNLNPDPGGGHFKHPPLTDRFWYPFYEKMVELDVPAMIHVSGSCNPAMHATGAYYLAADTIAFMQLLQGNLFADFPTLRFIIPHGGGAVPYHWGRFRGLADMLKQPSLDTLLMNNVFFDTCVYHQPGINLLADVIDNKNILFGSQMVGAVRGIDPTTGHYFDDTKRYIDALDISDQERHAIFEGNTRRVFPRLDAKLKARGLLEMMIIDCHGHYTVLPKAHDEWREQQKAAFKAGQPAPPYPEISDDEIRETIEANQLRLIKERGADMTIFSPRASAMAPHVGDQSVAVPWAQACNNLIARVVDLFPETFAGVCMLPQSPEADMTSSIAELERCVNELGFIGCNLNPDPGGGHFKHPPLTDRFWYPFYEKMVELDVPAMIHVSGSCNPAMHATGAYYLAADTIAFMQLLQGNLFADFPTLRFIIPHGGGAVPYHWGRFRGLADMLKQPSLDTLLMNNVFFDTCVYHQPGINLLADVIDNKNILFGSQMVGAVRGIDPTTGHYFDDTKRYIDALDISDQERHAIFEGNTRRVFPRLDAKLKARGLLE

InterPro domains:
  IPR006680 Amidohydrolase-related [PF04909] (5-330)
  IPR032465 2-amino-3-carboxymuconate-6-semialdehyde decarboxylase [PTHR21240] (2-332)
  IPR032466 Metal-dependent hydrolase [SSF51556] (3-336)